Protein AF-A0A5E4ERD7-F1 (afdb_monomer)

Radius of gyration: 33.95 Å; Cα contacts (8 Å, |Δi|>4): 1386; chains: 1; bounding box: 90×63×116 Å

Structure (mmCIF, N/CA/C/O backbone):
data_AF-A0A5E4ERD7-F1
#
_entry.id   AF-A0A5E4ERD7-F1
#
loop_
_atom_site.group_PDB
_atom_site.id
_atom_site.type_symbol
_atom_site.label_atom_id
_atom_site.label_alt_id
_atom_site.label_comp_id
_atom_site.label_asym_id
_atom_site.label_entity_id
_atom_site.label_seq_id
_atom_site.pdbx_PDB_ins_code
_atom_site.Cartn_x
_atom_site.Cartn_y
_atom_site.Cartn_z
_atom_site.occupancy
_atom_site.B_iso_or_equiv
_atom_site.auth_seq_id
_atom_site.auth_comp_id
_atom_site.auth_asym_id
_atom_site.auth_atom_id
_atom_site.pdbx_PDB_model_num
ATOM 1 N N . MET A 1 1 ? -26.410 -33.816 25.369 1.00 31.41 1 MET A N 1
ATOM 2 C CA . MET A 1 1 ? -27.649 -33.338 26.009 1.00 31.41 1 MET A CA 1
ATOM 3 C C . MET A 1 1 ? -28.794 -33.924 25.207 1.00 31.41 1 MET A C 1
ATOM 5 O O . MET A 1 1 ? -28.700 -33.835 23.985 1.00 31.41 1 MET A O 1
ATOM 9 N N . PRO A 1 2 ? -29.772 -34.591 25.836 1.00 32.75 2 PRO A N 1
ATOM 10 C CA . PRO A 1 2 ? -30.920 -35.130 25.119 1.00 32.75 2 PRO A CA 1
ATOM 11 C C . PRO A 1 2 ? -31.722 -33.960 24.546 1.00 32.75 2 PRO A C 1
ATOM 13 O O . PRO A 1 2 ? -31.883 -32.938 25.212 1.00 32.75 2 PRO A O 1
ATOM 16 N N . GLU A 1 3 ? -32.162 -34.091 23.299 1.00 37.00 3 GLU A N 1
ATOM 17 C CA . GLU A 1 3 ? -33.044 -33.125 22.651 1.00 37.00 3 GLU A CA 1
ATOM 18 C C . GLU A 1 3 ? -34.378 -33.111 23.397 1.00 37.00 3 GLU A C 1
ATOM 20 O O . GLU A 1 3 ? -35.142 -34.073 23.348 1.00 37.00 3 GLU A O 1
ATOM 25 N N . ILE A 1 4 ? -34.635 -32.029 24.129 1.00 41.31 4 ILE A N 1
ATOM 26 C CA . ILE A 1 4 ? -35.955 -31.742 24.678 1.00 41.31 4 ILE A CA 1
ATOM 27 C C . ILE A 1 4 ? -36.890 -31.620 23.471 1.00 41.31 4 ILE A C 1
ATOM 29 O O . ILE A 1 4 ? -36.712 -30.730 22.638 1.00 41.31 4 ILE A O 1
ATOM 33 N N . GLN A 1 5 ? -37.840 -32.552 23.354 1.00 41.81 5 GLN A N 1
ATOM 34 C CA . GLN A 1 5 ? -38.945 -32.501 22.398 1.00 41.81 5 GLN A CA 1
ATOM 35 C C . GLN A 1 5 ? -39.839 -31.297 22.730 1.00 41.81 5 GLN A C 1
ATOM 37 O O . GLN A 1 5 ? -40.877 -31.434 23.369 1.00 41.81 5 GLN A O 1
ATOM 42 N N . LEU A 1 6 ? -39.419 -30.101 22.322 1.00 46.12 6 LEU A N 1
ATOM 43 C CA . LEU A 1 6 ? -40.305 -28.948 22.205 1.00 46.12 6 LEU A CA 1
ATOM 44 C C . LEU A 1 6 ? -41.201 -29.170 20.977 1.00 46.12 6 LEU A C 1
ATOM 46 O O . LEU A 1 6 ? -40.735 -29.655 19.946 1.00 46.12 6 LEU A O 1
ATOM 50 N N . GLY A 1 7 ? -42.503 -28.928 21.145 1.00 53.41 7 GLY A N 1
ATOM 51 C CA . GLY A 1 7 ? -43.589 -29.438 20.301 1.00 53.41 7 GLY A CA 1
ATOM 52 C C . GLY A 1 7 ? -43.337 -29.393 18.788 1.00 53.41 7 GLY A C 1
ATOM 53 O O . GLY A 1 7 ? -42.928 -28.381 18.230 1.00 53.41 7 GLY A O 1
ATOM 54 N N . SER A 1 8 ? -43.628 -30.497 18.091 1.00 57.28 8 SER A N 1
ATOM 55 C CA . SER A 1 8 ? -43.486 -30.577 16.633 1.00 57.28 8 SER A CA 1
ATOM 56 C C . SER A 1 8 ? -44.521 -29.686 15.929 1.00 57.28 8 SER A C 1
ATOM 58 O O . SER A 1 8 ? -45.685 -30.074 15.755 1.00 57.28 8 SER A O 1
ATOM 60 N N . HIS A 1 9 ? -44.116 -28.491 15.504 1.00 70.00 9 HIS A N 1
ATOM 61 C CA . HIS A 1 9 ? -44.933 -27.604 14.677 1.00 70.00 9 HIS A CA 1
ATOM 62 C C . HIS A 1 9 ? -44.920 -28.103 13.225 1.00 70.00 9 HIS A C 1
ATOM 64 O O . HIS A 1 9 ? -44.022 -27.780 12.456 1.00 70.00 9 HIS A O 1
ATOM 70 N N . THR A 1 10 ? -45.920 -28.912 12.854 1.00 79.06 10 THR A N 1
ATOM 71 C CA . THR A 1 10 ? -46.059 -29.515 11.513 1.00 79.06 10 THR A CA 1
ATOM 72 C C . THR A 1 10 ? -46.815 -28.620 10.530 1.00 79.06 10 THR A C 1
ATOM 74 O O . THR A 1 10 ? -47.557 -27.718 10.933 1.00 79.06 10 THR A O 1
ATOM 77 N N . VAL A 1 11 ? -46.670 -28.879 9.216 1.00 74.25 11 VAL A N 1
ATOM 78 C CA . VAL A 1 11 ? -47.326 -28.075 8.155 1.00 74.25 11 VAL A CA 1
ATOM 79 C C . VAL A 1 11 ? -48.839 -28.007 8.377 1.00 74.25 11 VAL A C 1
ATOM 81 O O . VAL A 1 11 ? -49.447 -26.957 8.179 1.00 74.25 11 VAL A O 1
ATOM 84 N N . ARG A 1 12 ? -49.436 -29.097 8.876 1.00 72.44 12 ARG A N 1
ATOM 85 C CA . ARG A 1 12 ? -50.872 -29.198 9.157 1.00 72.44 12 ARG A CA 1
ATOM 86 C C . ARG A 1 12 ? -51.331 -28.301 10.310 1.00 72.44 12 ARG A C 1
ATOM 88 O O . ARG A 1 12 ? -52.484 -27.888 10.302 1.00 72.44 12 ARG A O 1
ATOM 95 N N . SER A 1 13 ? -50.470 -28.007 11.288 1.00 75.62 13 SER A N 1
ATOM 96 C CA . SER A 1 13 ? -50.850 -27.197 12.452 1.00 75.62 13 SER A CA 1
ATOM 97 C C . SER A 1 13 ? -50.519 -25.712 12.286 1.00 75.62 13 SER A C 1
ATOM 99 O O . SER A 1 13 ? -51.356 -24.875 12.606 1.00 75.62 13 SER A O 1
ATOM 101 N N . HIS A 1 14 ? -49.333 -25.369 11.769 1.00 77.25 14 HIS A N 1
ATOM 102 C CA . HIS A 1 14 ? -48.846 -23.977 11.741 1.00 77.25 14 HIS A CA 1
ATOM 103 C C . HIS A 1 14 ? -48.552 -23.436 10.330 1.00 77.25 14 HIS A C 1
ATOM 105 O O . HIS A 1 14 ? -48.317 -22.237 10.183 1.00 77.25 14 HIS A O 1
ATOM 111 N N . GLY A 1 15 ? -48.625 -24.262 9.277 1.00 77.75 15 GLY A N 1
ATOM 112 C CA . GLY A 1 15 ? -48.233 -23.874 7.913 1.00 77.75 15 GLY A CA 1
ATOM 113 C C . GLY A 1 15 ? -49.004 -22.678 7.348 1.00 77.75 15 GLY A C 1
ATOM 114 O O . GLY A 1 15 ? -48.394 -21.733 6.854 1.00 77.75 15 GLY A O 1
ATOM 115 N N . VAL A 1 16 ? -50.335 -22.663 7.486 1.00 78.25 16 VAL A N 1
ATOM 116 C CA . VAL A 1 16 ? -51.180 -21.550 7.000 1.00 78.25 16 VAL A CA 1
ATOM 117 C C . VAL A 1 16 ? -50.887 -20.249 7.754 1.00 78.25 16 VAL A C 1
ATOM 119 O O . VAL A 1 16 ? -50.899 -19.171 7.160 1.00 78.25 16 VAL A O 1
ATOM 122 N N . LYS A 1 17 ? -50.585 -20.339 9.057 1.00 81.12 17 LYS A N 1
ATOM 123 C CA . LYS A 1 17 ? -50.250 -19.177 9.889 1.00 81.12 17 LYS A CA 1
ATOM 124 C C . LYS A 1 17 ? -48.932 -18.548 9.436 1.00 81.12 17 LYS A C 1
ATOM 126 O O . LYS A 1 17 ? -48.891 -17.341 9.220 1.00 81.12 17 LYS A O 1
ATOM 131 N N . VAL A 1 18 ? -47.893 -19.362 9.241 1.00 82.81 18 VAL A N 1
ATOM 132 C CA . VAL A 1 18 ? -46.572 -18.896 8.786 1.00 82.81 18 VAL A CA 1
ATOM 133 C C . VAL A 1 18 ? -46.657 -18.296 7.379 1.00 82.81 18 VAL A C 1
ATOM 135 O O . VAL A 1 18 ? -46.171 -17.190 7.160 1.00 82.81 18 VAL A O 1
ATOM 138 N N . LEU A 1 19 ? -47.361 -18.954 6.451 1.00 82.56 19 LEU A N 1
ATOM 139 C CA . LEU A 1 19 ? -47.543 -18.448 5.086 1.00 82.56 19 LEU A CA 1
ATOM 140 C C . LEU A 1 19 ? -48.256 -17.086 5.053 1.00 82.56 19 LEU A C 1
ATOM 142 O O . LEU A 1 19 ? -47.873 -16.211 4.284 1.00 82.56 19 LEU A O 1
ATOM 146 N N . ARG A 1 20 ? -49.279 -16.890 5.898 1.00 83.69 20 ARG A N 1
ATOM 147 C CA . ARG A 1 20 ? -50.021 -15.622 5.967 1.00 83.69 20 ARG A CA 1
ATOM 148 C C . ARG A 1 20 ? -49.169 -14.481 6.532 1.00 83.69 20 ARG A C 1
ATOM 150 O O . ARG A 1 20 ? -49.290 -13.363 6.043 1.00 83.69 20 ARG A O 1
ATOM 157 N N . ILE A 1 21 ? -48.317 -14.750 7.525 1.00 85.38 21 ILE A N 1
ATOM 158 C CA . ILE A 1 21 ? -47.410 -13.742 8.106 1.00 85.38 21 ILE A CA 1
ATOM 159 C C . ILE A 1 21 ? -46.406 -13.252 7.051 1.00 85.38 21 ILE A C 1
ATOM 161 O O . ILE A 1 21 ? -46.210 -12.049 6.904 1.00 85.38 21 ILE A O 1
ATOM 165 N N . HIS A 1 22 ? -45.853 -14.169 6.255 1.00 88.19 22 HIS A N 1
ATOM 166 C CA . HIS A 1 22 ? -44.841 -13.874 5.234 1.00 88.19 22 HIS A CA 1
ATOM 167 C C . HIS A 1 22 ? -45.417 -13.655 3.825 1.00 88.19 22 HIS A C 1
ATOM 169 O O . HIS A 1 22 ? -44.701 -13.759 2.833 1.00 88.19 22 HIS A O 1
ATOM 175 N N . MET A 1 23 ? -46.710 -13.340 3.693 1.00 88.44 23 MET A N 1
ATOM 176 C CA . MET A 1 23 ? -47.366 -13.184 2.383 1.00 88.44 23 MET A CA 1
ATOM 177 C C . MET A 1 23 ? -46.674 -12.139 1.487 1.00 88.44 23 MET A C 1
ATOM 179 O O . MET A 1 23 ? -46.585 -12.328 0.275 1.00 88.44 23 MET A O 1
ATOM 183 N N . HIS A 1 24 ? -46.148 -11.064 2.081 1.00 89.50 24 HIS A N 1
ATOM 184 C CA . HIS A 1 24 ? -45.408 -10.023 1.363 1.00 89.50 24 HIS A CA 1
ATOM 185 C C . HIS A 1 24 ? -44.094 -10.548 0.776 1.00 89.50 24 HIS A C 1
ATOM 187 O O . HIS A 1 24 ? -43.766 -10.222 -0.360 1.00 89.50 24 HIS A O 1
ATOM 193 N N . ASP A 1 25 ? -43.388 -11.414 1.502 1.00 90.75 25 ASP A N 1
ATOM 194 C CA . ASP A 1 25 ? -42.126 -11.996 1.046 1.00 90.75 25 ASP A CA 1
ATOM 195 C C . ASP A 1 25 ? -42.349 -12.880 -0.192 1.00 90.75 25 ASP A C 1
ATOM 197 O O . ASP A 1 25 ? -41.618 -12.790 -1.179 1.00 90.75 25 ASP A O 1
ATOM 201 N N . TRP A 1 26 ? -43.429 -13.667 -0.199 1.00 92.06 26 TRP A N 1
ATOM 202 C CA . TRP A 1 26 ? -43.830 -14.461 -1.365 1.00 92.06 26 TRP A CA 1
ATOM 203 C C . TRP A 1 26 ? -44.261 -13.600 -2.556 1.00 92.06 26 TRP A C 1
ATOM 205 O O . TRP A 1 26 ? -43.950 -13.938 -3.698 1.00 92.06 26 TRP A O 1
ATOM 215 N N . LEU A 1 27 ? -44.939 -12.475 -2.314 1.00 92.88 27 LEU A N 1
ATOM 216 C CA . LEU A 1 27 ? -45.298 -11.533 -3.376 1.00 92.88 27 LEU A CA 1
ATOM 217 C C . LEU A 1 27 ? -44.046 -10.900 -3.996 1.00 92.88 27 LEU A C 1
ATOM 219 O O . LEU A 1 27 ? -43.953 -10.811 -5.219 1.00 92.88 27 LEU A O 1
ATOM 223 N N . ILE A 1 28 ? -43.058 -10.525 -3.179 1.00 93.50 28 ILE A N 1
ATOM 224 C CA . ILE A 1 28 ? -41.782 -9.989 -3.667 1.00 93.50 28 ILE A CA 1
ATOM 225 C C . ILE A 1 28 ? -41.045 -11.031 -4.516 1.00 93.50 28 ILE A C 1
ATOM 227 O O . ILE A 1 28 ? -40.508 -10.672 -5.560 1.00 93.50 28 ILE A O 1
ATOM 231 N N . LEU A 1 29 ? -41.057 -12.315 -4.142 1.00 94.12 29 LEU A N 1
ATOM 232 C CA . LEU A 1 29 ? -40.474 -13.373 -4.977 1.00 94.12 29 LEU A CA 1
ATOM 233 C C . LEU A 1 29 ? -41.130 -13.461 -6.360 1.00 94.12 29 LEU A C 1
ATOM 235 O O . LEU A 1 29 ? -40.423 -13.594 -7.358 1.00 94.12 29 LEU A O 1
ATOM 239 N N . LEU A 1 30 ? -42.460 -13.340 -6.440 1.00 93.69 30 LEU A N 1
ATOM 240 C CA . LEU A 1 30 ? -43.167 -13.303 -7.725 1.00 93.69 30 LEU A CA 1
ATOM 241 C C . LEU A 1 30 ? -42.774 -12.075 -8.554 1.00 93.69 30 LEU A C 1
ATOM 243 O O . LEU A 1 30 ? -42.593 -12.186 -9.765 1.00 93.69 30 LEU A O 1
ATOM 247 N N . VAL A 1 31 ? -42.599 -10.920 -7.907 1.00 95.12 31 VAL A N 1
ATOM 248 C CA . VAL A 1 31 ? -42.122 -9.698 -8.567 1.00 95.12 31 VAL A CA 1
ATOM 249 C C . VAL A 1 31 ? -40.696 -9.878 -9.087 1.00 95.12 31 VAL A C 1
ATOM 251 O O . VAL A 1 31 ? -40.432 -9.541 -10.236 1.00 95.12 31 VAL A O 1
ATOM 254 N N . LEU A 1 32 ? -39.787 -10.447 -8.292 1.00 95.88 32 LEU A N 1
ATOM 255 C CA . LEU A 1 32 ? -38.412 -10.711 -8.720 1.00 95.88 32 LEU A CA 1
ATOM 256 C C . LEU A 1 32 ? -38.365 -11.680 -9.908 1.00 95.88 32 LEU A C 1
ATOM 258 O O . LEU A 1 32 ? -37.646 -11.419 -10.866 1.00 95.88 32 LEU A O 1
ATOM 262 N N . ALA A 1 33 ? -39.173 -12.742 -9.889 1.00 93.94 33 ALA A N 1
ATOM 263 C CA . ALA A 1 33 ? -39.289 -13.669 -11.012 1.00 93.94 33 ALA A CA 1
ATOM 264 C C . ALA A 1 33 ? -39.834 -12.986 -12.282 1.00 93.94 33 ALA A C 1
ATOM 266 O O . ALA A 1 33 ? -39.355 -13.248 -13.384 1.00 93.94 33 ALA A O 1
ATOM 267 N N . ALA A 1 34 ? -40.809 -12.081 -12.141 1.00 94.19 34 ALA A N 1
ATOM 268 C CA . ALA A 1 34 ? -41.338 -11.308 -13.263 1.00 94.19 34 ALA A CA 1
ATOM 269 C C . ALA A 1 34 ? -40.304 -10.319 -13.831 1.00 94.19 34 ALA A C 1
ATOM 271 O O . ALA A 1 34 ? -40.208 -10.168 -15.049 1.00 94.19 34 ALA A O 1
ATOM 272 N N . ILE A 1 35 ? -39.512 -9.673 -12.966 1.00 95.62 35 ILE A N 1
ATOM 273 C CA . ILE A 1 35 ? -38.410 -8.792 -13.376 1.00 95.62 35 ILE A CA 1
ATOM 274 C C . ILE A 1 35 ? -37.356 -9.590 -14.143 1.00 95.62 35 ILE A C 1
ATOM 276 O O . ILE A 1 35 ? -36.955 -9.166 -15.221 1.00 95.62 35 ILE A O 1
ATOM 280 N N . ASP A 1 36 ? -36.946 -10.746 -13.626 1.00 94.12 36 ASP A N 1
ATOM 281 C CA . ASP A 1 36 ? -35.951 -11.616 -14.260 1.00 94.12 36 ASP A CA 1
ATOM 282 C C . ASP A 1 36 ? -36.392 -12.080 -15.658 1.00 94.12 36 ASP A C 1
ATOM 284 O O . ASP A 1 36 ? -35.644 -11.985 -16.636 1.00 94.12 36 ASP A O 1
ATOM 288 N N . LEU A 1 37 ? -37.662 -12.479 -15.793 1.00 92.62 37 LEU A N 1
ATOM 289 C CA . LEU A 1 37 ? -38.249 -12.803 -17.093 1.00 92.62 37 LEU A CA 1
ATOM 290 C C . LEU A 1 37 ? -38.241 -11.591 -18.038 1.00 92.62 37 LEU A C 1
ATOM 292 O O . LEU A 1 37 ? -37.941 -11.736 -19.223 1.00 92.62 37 LEU A O 1
ATOM 296 N N . GLY A 1 38 ? -38.543 -10.399 -17.517 1.00 92.62 38 GLY A N 1
ATOM 297 C CA . GLY A 1 38 ? -38.496 -9.146 -18.268 1.00 92.62 38 GLY A CA 1
ATOM 298 C C . GLY A 1 38 ? -37.091 -8.800 -18.767 1.00 92.62 38 GLY A C 1
ATOM 299 O O . GLY A 1 38 ? -36.936 -8.461 -19.938 1.00 92.62 38 GLY A O 1
ATOM 300 N N . LEU A 1 39 ? -36.067 -8.945 -17.921 1.00 92.50 39 LEU A N 1
ATOM 301 C CA . LEU A 1 39 ? -34.661 -8.714 -18.279 1.00 92.50 39 LEU A CA 1
ATOM 302 C C . LEU A 1 39 ? -34.218 -9.630 -19.428 1.00 92.50 39 LEU A C 1
ATOM 304 O O . LEU A 1 39 ? -33.610 -9.182 -20.395 1.00 92.50 39 LEU A O 1
ATOM 308 N N . ASN A 1 40 ? -34.641 -10.894 -19.426 1.00 87.56 40 ASN A N 1
ATOM 309 C CA . ASN A 1 40 ? -34.316 -11.825 -20.510 1.00 87.56 40 ASN A CA 1
ATOM 310 C C . ASN A 1 40 ? -34.873 -11.402 -21.891 1.00 87.56 40 ASN A C 1
ATOM 312 O O . ASN A 1 40 ? -34.316 -11.771 -22.936 1.00 87.56 40 ASN A O 1
ATOM 316 N N . LEU A 1 41 ? -35.916 -10.564 -21.926 1.00 89.56 41 LEU A N 1
ATOM 317 C CA . LEU A 1 41 ? -36.458 -9.991 -23.161 1.00 89.56 41 LEU A CA 1
ATOM 318 C C . LEU A 1 41 ? -35.651 -8.786 -23.666 1.00 89.56 41 LEU A C 1
ATOM 320 O O . LEU A 1 41 ? -35.612 -8.564 -24.877 1.00 89.56 41 LEU A O 1
ATOM 324 N N . ILE A 1 42 ? -34.952 -8.061 -22.789 1.00 90.69 42 ILE A N 1
ATOM 325 C CA . ILE A 1 42 ? -34.183 -6.859 -23.138 1.00 90.69 42 ILE A CA 1
ATOM 326 C C . ILE A 1 42 ? -32.995 -7.224 -24.045 1.00 90.69 42 ILE A C 1
ATOM 328 O O . ILE A 1 42 ? -32.370 -8.284 -23.903 1.00 90.69 42 ILE A O 1
ATOM 332 N N . GLU A 1 43 ? -32.732 -6.373 -25.041 1.00 90.69 43 GLU A N 1
ATOM 333 C CA . GLU A 1 43 ? -31.529 -6.460 -25.873 1.00 90.69 43 GLU A CA 1
ATOM 334 C C . GLU A 1 43 ? -30.326 -5.913 -25.092 1.00 90.69 43 GLU A C 1
ATOM 336 O O . GLU A 1 43 ? -30.409 -4.797 -24.570 1.00 90.69 43 GLU A O 1
ATOM 341 N N . PRO A 1 44 ? -29.222 -6.674 -24.983 1.00 91.88 44 PRO A N 1
ATOM 342 C CA . PRO A 1 44 ? -28.049 -6.223 -24.257 1.00 91.88 44 PRO A CA 1
ATOM 343 C C . PRO A 1 44 ? -27.397 -5.035 -24.971 1.00 91.88 44 PRO A C 1
ATOM 345 O O . PRO A 1 44 ? -27.531 -4.848 -26.179 1.00 91.88 44 PRO A O 1
ATOM 348 N N . PHE A 1 45 ? -26.634 -4.240 -24.228 1.00 92.38 45 PHE A N 1
ATOM 349 C CA . PHE A 1 45 ? -25.814 -3.181 -24.795 1.00 92.38 45 PHE A CA 1
ATOM 350 C C . PHE A 1 45 ? -24.828 -3.757 -25.826 1.00 92.38 45 PHE A C 1
ATOM 352 O O . PHE A 1 45 ? -24.085 -4.692 -25.545 1.00 92.38 45 PHE A O 1
ATOM 359 N N . HIS A 1 46 ? -24.787 -3.216 -27.041 1.00 89.69 46 HIS A N 1
ATOM 360 C CA . HIS A 1 46 ? -23.828 -3.671 -28.050 1.00 89.69 46 HIS A CA 1
ATOM 361 C C . HIS A 1 46 ? -22.526 -2.887 -27.906 1.00 89.69 46 HIS A C 1
ATOM 363 O O . HIS A 1 46 ? -22.350 -1.813 -28.485 1.00 89.69 46 HIS A O 1
ATOM 369 N N . ARG A 1 47 ? -21.606 -3.426 -27.102 1.00 88.25 47 ARG A N 1
ATOM 370 C CA . ARG A 1 47 ? -20.256 -2.877 -26.969 1.00 88.25 47 ARG A CA 1
ATOM 371 C C . ARG A 1 47 ? -19.528 -2.935 -28.317 1.00 88.25 47 ARG A C 1
ATOM 373 O O . ARG A 1 47 ? -19.618 -3.938 -29.017 1.00 88.25 47 ARG A O 1
ATOM 380 N N . PHE A 1 48 ? -18.779 -1.880 -28.638 1.00 89.56 48 PHE A N 1
ATOM 381 C CA . PHE A 1 48 ? -17.908 -1.831 -29.815 1.00 89.56 48 PHE A CA 1
ATOM 382 C C . PHE A 1 48 ? -16.927 -3.014 -29.834 1.00 89.56 48 PHE A C 1
ATOM 384 O O . PHE A 1 48 ? -16.266 -3.279 -28.824 1.00 89.56 48 PHE A O 1
ATOM 391 N N . VAL A 1 49 ? -16.828 -3.691 -30.981 1.00 89.62 49 VAL A N 1
ATOM 392 C CA . VAL A 1 49 ? -15.891 -4.799 -31.213 1.00 89.62 49 VAL A CA 1
ATOM 393 C C . VAL A 1 49 ? -15.099 -4.505 -32.481 1.00 89.62 49 VAL A C 1
ATOM 395 O O . VAL A 1 49 ? -15.649 -4.559 -33.583 1.00 89.62 49 VAL A O 1
ATOM 398 N N . GLY A 1 50 ? -13.819 -4.180 -32.303 1.00 86.50 50 GLY A N 1
ATOM 399 C CA . GLY A 1 50 ? -12.882 -3.937 -33.396 1.00 86.50 50 GLY A CA 1
ATOM 400 C C . GLY A 1 50 ? -12.352 -5.227 -34.024 1.00 86.50 50 GLY A C 1
ATOM 401 O O . GLY A 1 50 ? -12.401 -6.303 -33.423 1.00 86.50 50 GLY A O 1
ATOM 402 N N . GLU A 1 51 ? -11.820 -5.113 -35.239 1.00 84.00 51 GLU A N 1
ATOM 403 C CA . GLU A 1 51 ? -11.155 -6.209 -35.958 1.00 84.00 51 GLU A CA 1
ATOM 404 C C . GLU A 1 51 ? -9.932 -6.758 -35.201 1.00 84.00 51 GLU A C 1
ATOM 406 O O . GLU A 1 51 ? -9.729 -7.969 -35.126 1.00 84.00 51 GLU A O 1
ATOM 411 N N . ASP A 1 52 ? -9.159 -5.874 -34.574 1.00 82.94 52 ASP A N 1
ATOM 412 C CA . ASP A 1 52 ? -7.986 -6.183 -33.755 1.00 82.94 52 ASP A CA 1
ATOM 413 C C . ASP A 1 52 ? -8.334 -6.955 -32.474 1.00 82.94 52 ASP A C 1
ATOM 415 O O . ASP A 1 52 ? -7.562 -7.805 -32.034 1.00 82.94 52 ASP A O 1
ATOM 419 N N . MET A 1 53 ? -9.529 -6.724 -31.921 1.00 84.50 53 MET A N 1
ATOM 420 C CA . MET A 1 53 ? -10.048 -7.438 -30.748 1.00 84.50 53 MET A CA 1
ATOM 421 C C . MET A 1 53 ? -10.543 -8.855 -31.073 1.00 84.50 53 MET A C 1
ATOM 423 O O . MET A 1 53 ? -10.829 -9.638 -30.167 1.00 84.50 53 MET A O 1
ATOM 427 N N . MET A 1 54 ? -10.689 -9.193 -32.356 1.00 83.81 54 MET A N 1
ATOM 428 C CA . MET A 1 54 ? -11.313 -10.444 -32.786 1.00 83.81 54 MET A CA 1
ATOM 429 C C . MET A 1 54 ? -10.410 -11.669 -32.584 1.00 83.81 54 MET A C 1
ATOM 431 O O . MET A 1 54 ? -10.895 -12.799 -32.574 1.00 83.81 54 MET A O 1
ATOM 435 N N . THR A 1 55 ? -9.106 -11.458 -32.398 1.00 82.88 55 THR A N 1
ATOM 436 C CA . THR A 1 55 ? -8.121 -12.507 -32.088 1.00 82.88 55 THR A CA 1
ATOM 437 C C . THR A 1 55 ? -8.475 -13.258 -30.802 1.00 82.88 55 THR A C 1
ATOM 439 O O . THR A 1 55 ? -8.472 -14.489 -30.800 1.00 82.88 55 THR A O 1
ATOM 442 N N . ASP A 1 56 ? -8.893 -12.536 -29.761 1.00 82.81 56 ASP A N 1
ATOM 443 C CA . ASP A 1 56 ? -9.289 -13.096 -28.461 1.00 82.81 56 ASP A CA 1
ATOM 444 C C . ASP A 1 56 ? -10.739 -13.619 -28.429 1.00 82.81 56 ASP A C 1
ATOM 446 O O . ASP A 1 56 ? -11.150 -14.265 -27.464 1.00 82.81 56 ASP A O 1
ATOM 450 N N . LEU A 1 57 ? -11.520 -13.368 -29.487 1.00 91.19 57 LEU A N 1
ATOM 451 C CA . LEU A 1 57 ? -12.942 -13.726 -29.603 1.00 91.19 57 LEU A CA 1
ATOM 452 C C . LEU A 1 57 ? -13.205 -14.854 -30.617 1.00 91.19 57 LEU A C 1
ATOM 454 O O . LEU A 1 57 ? -14.348 -15.074 -31.030 1.00 91.19 57 LEU A O 1
ATOM 458 N N . LYS A 1 58 ? -12.149 -15.559 -31.044 1.00 91.44 58 LYS A N 1
ATOM 459 C CA . LYS A 1 58 ? -12.191 -16.598 -32.088 1.00 91.44 58 LYS A CA 1
ATOM 460 C C . LYS A 1 58 ? -12.114 -18.033 -31.552 1.00 91.44 58 LYS A C 1
ATOM 462 O O . LYS A 1 58 ? -11.858 -18.965 -32.320 1.00 91.44 58 LYS A O 1
ATOM 467 N N . TYR A 1 59 ? -12.357 -18.240 -30.258 1.00 91.19 59 TYR A N 1
ATOM 468 C CA . TYR A 1 59 ? -12.402 -19.588 -29.684 1.00 91.19 59 TYR A CA 1
ATOM 469 C C . TYR A 1 59 ? -13.524 -20.425 -30.316 1.00 91.19 59 TYR A C 1
ATOM 471 O O . TYR A 1 59 ? -14.542 -19.869 -30.725 1.00 91.19 59 TYR A O 1
ATOM 479 N N . PRO A 1 60 ? -13.356 -21.755 -30.437 1.00 89.31 60 PRO A N 1
ATOM 480 C CA . PRO A 1 60 ? -14.338 -22.603 -31.103 1.00 89.31 60 PRO A CA 1
ATOM 481 C C . PRO A 1 60 ? -15.672 -22.611 -30.347 1.00 89.31 60 PRO A C 1
ATOM 483 O O . PRO A 1 60 ? -15.698 -22.802 -29.131 1.00 89.31 60 PRO A O 1
ATOM 486 N N . LEU A 1 61 ? -16.775 -22.471 -31.085 1.00 88.19 61 LEU A N 1
ATOM 487 C CA . LEU A 1 61 ? -18.130 -22.608 -30.552 1.00 88.19 61 LEU A CA 1
ATOM 488 C C . LEU A 1 61 ? -18.397 -24.082 -30.200 1.00 88.19 61 LEU A C 1
ATOM 490 O O . LEU A 1 61 ? -18.567 -24.912 -31.093 1.00 88.19 61 LEU A O 1
ATOM 494 N N . LYS A 1 62 ? -18.402 -24.408 -28.902 1.00 88.00 62 LYS A N 1
ATOM 495 C CA . LYS A 1 62 ? -18.685 -25.750 -28.365 1.00 88.00 62 LYS A CA 1
ATOM 496 C C . LYS A 1 62 ? -20.067 -25.820 -27.712 1.00 88.00 62 LYS A C 1
ATOM 498 O O . LYS A 1 62 ? -20.597 -24.810 -27.249 1.00 88.00 62 LYS A O 1
ATOM 503 N N . ASP A 1 63 ? -20.612 -27.029 -27.604 1.00 87.56 63 ASP A N 1
ATOM 504 C CA . ASP A 1 63 ? -21.803 -27.291 -26.794 1.00 87.56 63 ASP A CA 1
ATOM 505 C C . ASP A 1 63 ? -21.519 -27.135 -25.291 1.00 87.56 63 ASP A C 1
ATOM 507 O O . ASP A 1 63 ? -20.387 -27.262 -24.830 1.00 87.56 63 ASP A O 1
ATOM 511 N N . ASN A 1 64 ? -22.568 -26.857 -24.514 1.00 85.62 64 ASN A N 1
ATOM 512 C CA . ASN A 1 64 ? -22.464 -26.690 -23.067 1.00 85.62 64 ASN A CA 1
ATOM 513 C C . ASN A 1 64 ? -22.346 -28.044 -22.349 1.00 85.62 64 ASN A C 1
ATOM 515 O O . ASN A 1 64 ? -23.288 -28.834 -22.384 1.00 85.62 64 ASN A O 1
ATOM 519 N N . THR A 1 65 ? -21.282 -28.239 -21.568 1.00 91.06 65 THR A N 1
ATOM 520 C CA . THR A 1 65 ? -21.131 -29.378 -20.646 1.00 91.06 65 THR A CA 1
ATOM 521 C C . THR A 1 65 ? -22.268 -29.419 -19.618 1.00 91.06 65 THR A C 1
ATOM 523 O O . THR A 1 65 ? -22.895 -30.457 -19.408 1.00 91.06 65 THR A O 1
ATOM 526 N N . VAL A 1 66 ? -22.581 -28.275 -18.994 1.00 91.88 66 VAL A N 1
ATOM 527 C CA . VAL A 1 66 ? -23.782 -28.104 -18.162 1.00 91.88 66 VAL A CA 1
ATOM 528 C C . VAL A 1 66 ? -24.838 -27.337 -18.961 1.00 91.88 66 VAL A C 1
ATOM 530 O O . VAL A 1 66 ? -24.654 -26.141 -19.199 1.00 91.88 66 VAL A O 1
ATOM 533 N N . PRO A 1 67 ? -25.939 -27.974 -19.391 1.00 91.25 67 PRO A N 1
ATOM 534 C CA . PRO A 1 67 ? -26.995 -27.284 -20.122 1.00 91.25 67 PRO A CA 1
ATOM 535 C C . PRO A 1 67 ? -27.738 -26.302 -19.211 1.00 91.25 67 PRO A C 1
ATOM 537 O O . PRO A 1 67 ? -27.822 -26.506 -17.998 1.00 91.25 67 PRO A O 1
ATOM 540 N N . PHE A 1 68 ? -28.348 -25.272 -19.801 1.00 86.06 68 PHE A N 1
ATOM 541 C CA . PHE A 1 68 ? -29.085 -24.243 -19.056 1.00 86.06 68 PHE A CA 1
ATOM 542 C C . PHE A 1 68 ? -30.168 -24.833 -18.135 1.00 86.06 68 PHE A C 1
ATOM 544 O O . PHE A 1 68 ? -30.271 -24.442 -16.975 1.00 86.06 68 PHE A O 1
ATOM 551 N N . TRP A 1 69 ? -30.905 -25.855 -18.592 1.00 87.56 69 TRP A N 1
ATOM 552 C CA . TRP A 1 69 ? -31.906 -26.556 -17.772 1.00 87.56 69 TRP A CA 1
ATOM 553 C C . TRP A 1 69 ? -31.310 -27.336 -16.590 1.00 87.56 69 TRP A C 1
ATOM 555 O O . TRP A 1 69 ? -32.023 -27.664 -15.645 1.00 87.56 69 TRP A O 1
ATOM 565 N N . GLY A 1 70 ? -30.012 -27.650 -16.626 1.00 91.62 70 GLY A N 1
ATOM 566 C CA . GLY A 1 70 ? -29.317 -28.352 -15.550 1.00 91.62 70 GLY A CA 1
ATOM 567 C C . GLY A 1 70 ? -29.090 -27.462 -14.331 1.00 91.62 70 GLY A C 1
ATOM 568 O O . GLY A 1 70 ? -29.074 -27.953 -13.202 1.00 91.62 70 GLY A O 1
ATOM 569 N N . VAL A 1 71 ? -28.981 -26.147 -14.536 1.00 92.62 71 VAL A N 1
ATOM 570 C CA . VAL A 1 71 ? -28.705 -25.192 -13.458 1.00 92.62 71 VAL A CA 1
ATOM 571 C C . VAL A 1 71 ? -29.857 -25.126 -12.447 1.00 92.62 71 VAL A C 1
ATOM 573 O O . VAL A 1 71 ? -29.575 -25.318 -11.266 1.00 92.62 71 VAL A O 1
ATOM 576 N N . PRO A 1 72 ? -31.142 -24.968 -12.829 1.00 92.00 72 PRO A N 1
ATOM 577 C CA . PRO A 1 72 ? -32.248 -25.036 -11.869 1.00 92.00 72 PRO A CA 1
ATOM 578 C C . PRO A 1 72 ? -32.327 -26.365 -11.104 1.00 92.00 72 PRO A C 1
ATOM 580 O O . PRO A 1 72 ? -32.674 -26.379 -9.924 1.00 92.00 72 PRO A O 1
ATOM 583 N N . ILE A 1 73 ? -31.966 -27.488 -11.732 1.00 93.50 73 ILE A N 1
ATOM 584 C CA . ILE A 1 73 ? -31.969 -28.800 -11.066 1.00 93.50 73 ILE A CA 1
ATOM 585 C C . ILE A 1 73 ? -30.937 -28.821 -9.931 1.00 93.50 73 ILE A C 1
ATOM 587 O O . ILE A 1 73 ? -31.247 -29.218 -8.808 1.00 93.50 73 ILE A O 1
ATOM 591 N N . ILE A 1 74 ? -29.722 -28.351 -10.210 1.00 93.44 74 ILE A N 1
ATOM 592 C CA . ILE A 1 74 ? -28.612 -28.358 -9.253 1.00 93.44 74 ILE A CA 1
ATOM 593 C C . ILE A 1 74 ? -28.771 -27.257 -8.194 1.00 93.44 74 ILE A C 1
ATOM 595 O O . ILE A 1 74 ? -28.524 -27.498 -7.016 1.00 93.44 74 ILE A O 1
ATOM 599 N N . ALA A 1 75 ? -29.176 -26.052 -8.595 1.00 94.56 75 ALA A N 1
ATOM 600 C CA . ALA A 1 75 ? -29.216 -24.877 -7.729 1.00 94.56 75 ALA A CA 1
ATOM 601 C C . ALA A 1 75 ? -30.529 -24.735 -6.941 1.00 94.56 75 ALA A C 1
ATOM 603 O O . ALA A 1 75 ? -30.519 -24.136 -5.871 1.00 94.56 75 ALA A O 1
ATOM 604 N N . VAL A 1 76 ? -31.650 -25.278 -7.432 1.00 94.50 76 VAL A N 1
ATOM 605 C CA . VAL A 1 76 ? -32.966 -25.160 -6.776 1.00 94.50 76 VAL A CA 1
ATOM 606 C C . VAL A 1 76 ? -33.425 -26.516 -6.247 1.00 94.50 76 VAL A C 1
ATOM 608 O O . VAL A 1 76 ? -33.617 -26.681 -5.044 1.00 94.50 76 VAL A O 1
ATOM 611 N N . LEU A 1 77 ? -33.596 -27.506 -7.131 1.00 94.31 77 LEU A N 1
ATOM 612 C CA . LEU A 1 77 ? -34.268 -28.761 -6.772 1.00 94.31 77 LEU A CA 1
ATOM 613 C C . LEU A 1 77 ? -33.454 -29.607 -5.790 1.00 94.31 77 LEU A C 1
ATOM 615 O O . LEU A 1 77 ? -34.023 -30.155 -4.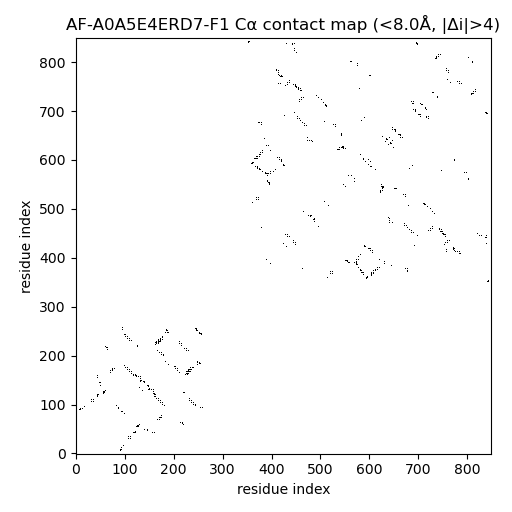847 1.00 94.31 77 LEU A O 1
ATOM 619 N N . LEU A 1 78 ? -32.134 -29.688 -5.971 1.00 93.88 78 LEU A N 1
ATOM 620 C CA . LEU A 1 78 ? -31.259 -30.420 -5.055 1.00 93.88 78 LEU A CA 1
ATOM 621 C C . LEU A 1 78 ? -31.263 -29.800 -3.643 1.00 93.88 78 LEU A C 1
ATOM 623 O O . LEU A 1 78 ? -31.545 -30.534 -2.691 1.00 93.88 78 LEU A O 1
ATOM 627 N N . PRO A 1 79 ? -31.038 -28.483 -3.455 1.00 96.38 79 PRO A N 1
ATOM 628 C CA . PRO A 1 79 ? -31.195 -27.846 -2.148 1.00 96.38 79 PRO A CA 1
ATOM 629 C C . PRO A 1 79 ? -32.587 -28.025 -1.535 1.00 96.38 79 PRO A C 1
ATOM 631 O O . PRO A 1 79 ? -32.686 -28.351 -0.353 1.00 96.38 79 PRO A O 1
ATOM 634 N N . LEU A 1 80 ? -33.660 -27.891 -2.326 1.00 95.12 80 LEU A N 1
ATOM 635 C CA . LEU A 1 80 ? -35.027 -28.134 -1.851 1.00 95.12 80 LEU A CA 1
ATOM 636 C C . LEU A 1 80 ? -35.209 -29.566 -1.341 1.00 95.12 80 LEU A C 1
ATOM 638 O O . LEU A 1 80 ? -35.794 -29.760 -0.277 1.00 95.12 80 LEU A O 1
ATOM 642 N N . ALA A 1 81 ? -34.681 -30.568 -2.048 1.00 95.12 81 ALA A N 1
ATOM 643 C CA . ALA A 1 81 ? -34.744 -31.958 -1.608 1.00 95.12 81 ALA A CA 1
ATOM 644 C C . ALA A 1 81 ? -34.033 -32.159 -0.259 1.00 95.12 81 ALA A C 1
ATOM 646 O O . ALA A 1 81 ? -34.582 -32.805 0.633 1.00 95.12 81 ALA A O 1
ATOM 647 N N . VAL A 1 82 ? -32.854 -31.555 -0.067 1.00 94.44 82 VAL A N 1
ATOM 648 C CA . VAL A 1 82 ? -32.112 -31.614 1.206 1.00 94.44 82 VAL A CA 1
ATOM 649 C C . VAL A 1 82 ? -32.899 -30.954 2.345 1.00 94.44 82 VAL A C 1
ATOM 651 O O . VAL A 1 82 ? -32.996 -31.519 3.438 1.00 94.44 82 VAL A O 1
ATOM 654 N N . ILE A 1 83 ? -33.503 -29.790 2.095 1.00 94.69 83 ILE A N 1
ATOM 655 C CA . ILE A 1 83 ? -34.343 -29.081 3.072 1.00 94.69 83 ILE A CA 1
ATOM 656 C C . ILE A 1 83 ? -35.574 -29.925 3.441 1.00 94.69 83 ILE A C 1
ATOM 658 O O . ILE A 1 83 ? -35.897 -30.064 4.621 1.00 94.69 83 ILE A O 1
ATOM 662 N N . LEU A 1 84 ? -36.231 -30.548 2.458 1.00 93.12 84 LEU A N 1
ATOM 663 C CA . LEU A 1 84 ? -37.386 -31.420 2.686 1.00 93.12 84 LEU A CA 1
ATOM 664 C C . LEU A 1 84 ? -37.015 -32.657 3.511 1.00 93.12 84 LEU A C 1
ATOM 666 O O . LEU A 1 84 ? -37.736 -32.996 4.448 1.00 93.12 84 LEU A O 1
ATOM 670 N N . VAL A 1 85 ? -35.882 -33.304 3.218 1.00 92.44 85 VAL A N 1
ATOM 671 C CA . VAL A 1 85 ? -35.372 -34.430 4.019 1.00 92.44 85 VAL A CA 1
ATOM 672 C C . VAL A 1 85 ? -35.151 -34.000 5.470 1.00 92.44 85 VAL A C 1
ATOM 674 O O . VAL A 1 85 ? -35.592 -34.693 6.387 1.00 92.44 85 VAL A O 1
ATOM 677 N N . TYR A 1 86 ? -34.542 -32.832 5.698 1.00 89.81 86 TYR A N 1
ATOM 678 C CA . TYR A 1 86 ? -34.356 -32.302 7.050 1.00 89.81 86 TYR A CA 1
ATOM 679 C C . TYR A 1 86 ? -35.694 -32.037 7.761 1.00 89.81 86 TYR A C 1
ATOM 681 O O . TYR A 1 86 ? -35.856 -32.402 8.929 1.00 89.81 86 TYR A O 1
ATOM 689 N N . TYR A 1 87 ? -36.685 -31.492 7.050 1.00 89.12 87 TYR A N 1
ATOM 690 C CA . TYR A 1 87 ? -38.037 -31.320 7.581 1.00 89.12 87 TYR A CA 1
ATOM 691 C C . TYR A 1 87 ? -38.689 -32.653 7.967 1.00 89.12 87 TYR A C 1
ATOM 693 O O . TYR A 1 87 ? -39.292 -32.735 9.033 1.00 89.12 87 TYR A O 1
ATOM 701 N N . PHE A 1 88 ? -38.556 -33.719 7.173 1.00 88.12 88 PHE A N 1
ATOM 702 C CA . PHE A 1 88 ? -39.119 -35.024 7.546 1.00 88.12 88 PHE A CA 1
ATOM 703 C C . PHE A 1 88 ? -38.479 -35.608 8.813 1.00 88.12 88 PHE A C 1
ATOM 705 O O . PHE A 1 88 ? -39.163 -36.292 9.576 1.00 88.12 88 PHE A O 1
ATOM 712 N N . ILE A 1 89 ? -37.204 -35.294 9.067 1.00 85.56 89 ILE A N 1
ATOM 713 C CA . ILE A 1 89 ? -36.484 -35.710 10.277 1.00 85.56 89 ILE A CA 1
ATOM 714 C C . ILE A 1 89 ? -36.929 -34.886 11.496 1.00 85.56 89 ILE A C 1
ATOM 716 O O . ILE A 1 89 ? -37.180 -35.453 12.557 1.00 85.56 89 ILE A O 1
ATOM 720 N N . ARG A 1 90 ? -37.031 -33.556 11.368 1.00 81.81 90 ARG A N 1
ATOM 721 C CA . ARG A 1 90 ? -37.247 -32.639 12.510 1.00 81.81 90 ARG A CA 1
ATOM 722 C C . ARG A 1 90 ? -38.690 -32.206 12.732 1.00 81.81 90 ARG A C 1
ATOM 724 O O . ARG A 1 90 ? -39.032 -31.798 13.834 1.00 81.81 90 ARG A O 1
ATOM 731 N N . LYS A 1 91 ? -39.530 -32.303 11.703 1.00 84.69 91 LYS A N 1
ATOM 732 C CA . LYS A 1 91 ? -40.929 -31.851 11.677 1.00 84.69 91 LYS A CA 1
ATOM 733 C C . LYS A 1 91 ? -41.106 -30.397 12.140 1.00 84.69 91 LYS A C 1
ATOM 735 O O . LYS A 1 91 ? -42.066 -30.096 12.846 1.00 84.69 91 LYS A O 1
ATOM 740 N N . ASP A 1 92 ? -40.196 -29.518 11.715 1.00 84.00 92 ASP A N 1
ATOM 741 C CA . ASP A 1 92 ? -40.204 -28.080 12.014 1.00 84.00 92 ASP A CA 1
ATOM 742 C C . ASP A 1 92 ? -40.568 -27.249 10.770 1.00 84.00 92 ASP A C 1
ATOM 744 O O . ASP A 1 92 ? -39.787 -27.116 9.825 1.00 84.00 92 ASP A O 1
ATOM 748 N N . VAL A 1 93 ? -41.781 -26.692 10.765 1.00 87.00 93 VAL A N 1
ATOM 749 C CA . VAL A 1 93 ? -42.285 -25.838 9.677 1.00 87.00 93 VAL A CA 1
ATOM 750 C C . VAL A 1 93 ? -41.584 -24.499 9.581 1.00 87.00 93 VAL A C 1
ATOM 752 O O . VAL A 1 93 ? -41.482 -23.967 8.477 1.00 87.00 93 VAL A O 1
ATOM 755 N N . TYR A 1 94 ? -41.147 -23.926 10.702 1.00 85.81 94 TYR A N 1
ATOM 756 C CA . TYR A 1 94 ? -40.506 -22.616 10.678 1.00 85.81 94 TYR A CA 1
ATOM 757 C C . TYR A 1 94 ? -39.187 -22.725 9.930 1.00 85.81 94 TYR A C 1
ATOM 759 O O . TYR A 1 94 ? -38.933 -21.932 9.026 1.00 85.81 94 TYR A O 1
ATOM 767 N N . ASP A 1 95 ? -38.415 -23.767 10.219 1.00 89.62 95 ASP A N 1
ATOM 768 C CA . ASP A 1 95 ? -37.198 -24.080 9.486 1.00 89.62 95 ASP A CA 1
ATOM 769 C C . ASP A 1 95 ? -37.450 -24.353 8.000 1.00 89.62 95 ASP A C 1
ATOM 771 O O . ASP A 1 95 ? -36.830 -23.719 7.149 1.00 89.62 95 ASP A O 1
ATOM 775 N N . LEU A 1 96 ? -38.421 -25.221 7.680 1.00 91.88 96 LEU A N 1
ATOM 776 C CA . LEU A 1 96 ? -38.798 -25.530 6.297 1.00 91.88 96 LEU A CA 1
ATOM 777 C C . LEU A 1 96 ? -39.150 -24.260 5.509 1.00 91.88 96 LEU A C 1
ATOM 779 O O . LEU A 1 96 ? -38.657 -24.055 4.402 1.00 91.88 96 LEU A O 1
ATOM 783 N N . HIS A 1 97 ? -40.005 -23.410 6.078 1.00 92.12 97 HIS A N 1
ATOM 784 C CA . HIS A 1 97 ? -40.474 -22.197 5.423 1.00 92.12 97 HIS A CA 1
ATOM 785 C C . HIS A 1 97 ? -39.331 -21.216 5.161 1.00 92.12 97 HIS A C 1
ATOM 787 O O . HIS A 1 97 ? -39.153 -20.776 4.030 1.00 92.12 97 HIS A O 1
ATOM 793 N N . HIS A 1 98 ? -38.540 -20.906 6.189 1.00 92.69 98 HIS A N 1
ATOM 794 C CA . HIS A 1 98 ? -37.464 -19.921 6.096 1.00 92.69 98 HIS A CA 1
ATOM 795 C C . HIS A 1 98 ? -36.299 -20.418 5.232 1.00 92.69 98 HIS A C 1
ATOM 797 O O . HIS A 1 98 ? -35.685 -19.627 4.519 1.00 92.69 98 HIS A O 1
ATOM 803 N N . ALA A 1 99 ? -36.025 -21.726 5.228 1.00 94.00 99 ALA A N 1
ATOM 804 C CA . ALA A 1 99 ? -35.032 -22.324 4.343 1.00 94.00 99 ALA A CA 1
ATOM 805 C C . ALA A 1 99 ? -35.463 -22.257 2.868 1.00 94.00 99 ALA A C 1
ATOM 807 O O . ALA A 1 99 ? -34.655 -21.882 2.020 1.00 94.00 99 ALA A O 1
ATOM 808 N N . ILE A 1 100 ? -36.731 -22.562 2.552 1.00 95.25 100 ILE A N 1
ATOM 809 C CA . ILE A 1 100 ? -37.264 -22.428 1.184 1.00 95.25 100 ILE A CA 1
ATOM 810 C C . ILE A 1 100 ? -37.259 -20.960 0.754 1.00 95.25 100 ILE A C 1
ATOM 812 O O . ILE A 1 100 ? -36.795 -20.640 -0.338 1.00 95.25 100 ILE A O 1
ATOM 816 N N . LEU A 1 101 ? -37.748 -20.067 1.615 1.00 94.06 101 LEU A N 1
ATOM 817 C CA . LEU A 1 101 ? -37.828 -18.640 1.326 1.00 94.06 101 LEU A CA 1
ATOM 818 C C . LEU A 1 101 ? -36.429 -18.055 1.077 1.00 94.06 101 LEU A C 1
ATOM 820 O O . LEU A 1 101 ? -36.204 -17.419 0.049 1.00 94.06 101 LEU A O 1
ATOM 824 N N . GLY A 1 102 ? -35.466 -18.345 1.957 1.00 95.69 102 GLY A N 1
ATOM 825 C CA . GLY A 1 102 ? -34.075 -17.912 1.814 1.00 95.69 102 GLY A CA 1
ATOM 826 C C . GLY A 1 102 ? -33.390 -18.447 0.558 1.00 95.69 102 GLY A C 1
ATOM 827 O O . GLY A 1 102 ? -32.708 -17.683 -0.125 1.00 95.69 102 GLY A O 1
ATOM 828 N N . LEU A 1 103 ? -33.620 -19.717 0.206 1.00 97.19 103 LEU A N 1
ATOM 829 C CA . LEU A 1 103 ? -33.101 -20.309 -1.027 1.00 97.19 103 LEU A CA 1
ATOM 830 C C . LEU A 1 103 ? -33.653 -19.588 -2.264 1.00 97.19 103 LEU A C 1
ATOM 832 O O . LEU A 1 103 ? -32.887 -19.202 -3.146 1.00 97.19 103 LEU A O 1
ATOM 836 N N . LEU A 1 104 ? -34.972 -19.384 -2.329 1.00 96.62 104 LEU A N 1
ATOM 837 C CA . LEU A 1 104 ? -35.609 -18.730 -3.472 1.00 96.62 104 LEU A CA 1
ATOM 838 C C . LEU A 1 104 ? -35.172 -17.268 -3.600 1.00 96.62 104 LEU A C 1
ATOM 840 O O . LEU A 1 104 ? -34.832 -16.840 -4.701 1.00 96.62 104 LEU A O 1
ATOM 844 N N . PHE A 1 105 ? -35.095 -16.518 -2.496 1.00 96.94 105 PHE A N 1
ATOM 845 C CA . PHE A 1 105 ? -34.570 -15.149 -2.524 1.00 96.94 105 PHE A CA 1
ATOM 846 C C . PHE A 1 105 ? -33.122 -15.103 -2.984 1.00 96.94 105 PHE A C 1
ATOM 848 O O . PHE A 1 105 ? -32.782 -14.257 -3.810 1.00 96.94 105 PHE A O 1
ATOM 855 N N . SER A 1 106 ? -32.287 -16.027 -2.501 1.00 97.62 106 SER A N 1
ATOM 856 C CA . SER A 1 106 ? -30.900 -16.103 -2.942 1.00 97.62 106 SER A CA 1
ATOM 857 C C . SER A 1 106 ? -30.815 -16.261 -4.456 1.00 97.62 106 SER A C 1
ATOM 859 O O . SER A 1 106 ? -30.001 -15.597 -5.084 1.00 97.62 106 SER A O 1
ATOM 861 N N . ILE A 1 107 ? -31.652 -17.112 -5.047 1.00 96.94 107 ILE A N 1
ATOM 862 C CA . ILE A 1 107 ? -31.613 -17.400 -6.481 1.00 96.94 107 ILE A CA 1
ATOM 863 C C . ILE A 1 107 ? -32.179 -16.235 -7.290 1.00 96.94 107 ILE A C 1
ATOM 865 O O . ILE A 1 107 ? -31.502 -15.751 -8.191 1.00 96.94 107 ILE A O 1
ATOM 869 N N . PHE A 1 108 ? -33.369 -15.733 -6.954 1.00 97.06 108 PHE A N 1
ATOM 870 C CA . PHE A 1 108 ? -34.021 -14.685 -7.744 1.00 97.06 108 PHE A CA 1
ATOM 871 C C . PHE A 1 108 ? -33.338 -13.318 -7.626 1.00 97.06 108 PHE A C 1
ATOM 873 O O . PHE A 1 108 ? -33.243 -12.606 -8.622 1.00 97.06 108 PHE A O 1
ATOM 880 N N . ILE A 1 109 ? -32.797 -12.950 -6.458 1.00 97.44 109 ILE A N 1
ATOM 881 C CA . ILE A 1 109 ? -31.992 -11.721 -6.339 1.00 97.44 109 ILE A CA 1
ATOM 882 C C . ILE A 1 109 ? -30.713 -11.856 -7.175 1.00 97.44 109 ILE A C 1
ATOM 884 O O . ILE A 1 109 ? -30.343 -10.925 -7.892 1.00 97.44 109 ILE A O 1
ATOM 888 N N . THR A 1 110 ? -30.040 -13.013 -7.121 1.00 97.81 110 THR A N 1
ATOM 889 C CA . THR A 1 110 ? -28.868 -13.276 -7.967 1.00 97.81 110 THR A CA 1
ATOM 890 C C . THR A 1 110 ? -29.210 -13.251 -9.452 1.00 97.81 110 THR A C 1
ATOM 892 O O . THR A 1 110 ? -28.421 -12.705 -10.223 1.00 97.81 110 THR A O 1
ATOM 895 N N . ALA A 1 111 ? -30.356 -13.799 -9.852 1.00 95.69 111 ALA A N 1
ATOM 896 C CA . ALA A 1 111 ? -30.823 -13.823 -11.232 1.00 95.69 111 ALA A CA 1
ATOM 897 C C . ALA A 1 111 ? -30.994 -12.404 -11.787 1.00 95.69 111 ALA A C 1
ATOM 899 O O . ALA A 1 111 ? -30.255 -12.013 -12.692 1.00 95.69 111 ALA A O 1
ATOM 900 N N . VAL A 1 112 ? -31.810 -11.589 -11.108 1.00 97.44 112 VAL A N 1
ATOM 901 C CA . VAL A 1 112 ? -32.067 -10.191 -11.475 1.00 97.44 112 VAL A CA 1
ATOM 902 C C . VAL A 1 112 ? -30.770 -9.391 -11.575 1.00 97.44 112 VAL A C 1
ATOM 904 O O . VAL A 1 112 ? -30.557 -8.676 -12.551 1.00 97.44 112 VAL A O 1
ATOM 907 N N . LEU A 1 113 ? -29.874 -9.515 -10.591 1.00 97.25 113 LEU A N 1
ATOM 908 C CA . LEU A 1 113 ? -28.603 -8.788 -10.615 1.00 97.25 113 LEU A CA 1
ATOM 909 C C . LEU A 1 113 ? -27.681 -9.265 -11.739 1.00 97.25 113 LEU A C 1
ATOM 911 O O . LEU A 1 113 ? -27.054 -8.444 -12.401 1.00 97.25 113 LEU A O 1
ATOM 915 N N . THR A 1 114 ? -27.589 -10.575 -11.964 1.00 96.69 114 THR A N 1
ATOM 916 C CA . THR A 1 114 ? -26.737 -11.131 -13.021 1.00 96.69 114 THR A CA 1
ATOM 917 C C . THR A 1 114 ? -27.221 -10.667 -14.389 1.00 96.69 114 THR A C 1
ATOM 919 O O . THR A 1 114 ? -26.417 -10.173 -15.178 1.00 96.69 114 THR A O 1
ATOM 922 N N . ASP A 1 115 ? -28.517 -10.796 -14.664 1.00 95.19 115 ASP A N 1
ATOM 923 C CA . ASP A 1 115 ? -29.066 -10.507 -15.984 1.00 95.19 115 ASP A CA 1
ATOM 924 C C . ASP A 1 115 ? -29.132 -8.997 -16.255 1.00 95.19 115 ASP A C 1
ATOM 926 O O . ASP A 1 115 ? -28.737 -8.567 -17.337 1.00 95.19 115 ASP A O 1
ATOM 930 N N . ALA A 1 116 ? -29.429 -8.168 -15.246 1.00 95.81 116 ALA A N 1
ATOM 931 C CA . ALA A 1 116 ? -29.328 -6.712 -15.380 1.00 95.81 116 ALA A CA 1
ATOM 932 C C . ALA A 1 116 ? -27.895 -6.248 -15.703 1.00 95.81 116 ALA A C 1
ATOM 934 O O . ALA A 1 116 ? -27.700 -5.356 -16.531 1.00 95.81 116 ALA A O 1
ATOM 935 N N . ILE A 1 117 ? -26.875 -6.853 -15.078 1.00 96.31 117 ILE A N 1
ATOM 936 C CA . ILE A 1 117 ? -25.473 -6.518 -15.369 1.00 96.31 117 ILE A CA 1
ATOM 937 C C . ILE A 1 117 ? -25.078 -7.009 -16.765 1.00 96.31 117 ILE A C 1
ATOM 939 O O . ILE A 1 117 ? -24.409 -6.269 -17.485 1.00 96.31 117 ILE A O 1
ATOM 943 N N . LYS A 1 118 ? -25.498 -8.213 -17.178 1.00 95.19 118 LYS A N 1
ATOM 944 C CA . LYS A 1 118 ? -25.240 -8.710 -18.540 1.00 95.19 118 LYS A CA 1
ATOM 945 C C . LYS A 1 118 ? -25.791 -7.769 -19.595 1.00 95.19 118 LYS A C 1
ATOM 947 O O . LYS A 1 118 ? -25.069 -7.431 -20.532 1.00 95.19 118 LYS A O 1
ATOM 952 N N . ASP A 1 119 ? -27.029 -7.324 -19.413 1.00 93.81 119 ASP A N 1
ATOM 953 C CA . ASP A 1 119 ? -27.682 -6.428 -20.359 1.00 93.81 119 ASP A CA 1
ATOM 954 C C . ASP A 1 119 ? -27.026 -5.043 -20.367 1.00 93.81 119 ASP A C 1
ATOM 956 O O . ASP A 1 119 ? -26.859 -4.453 -21.431 1.00 93.81 119 ASP A O 1
ATOM 960 N N . GLY A 1 120 ? -26.576 -4.544 -19.211 1.00 92.81 120 GLY A N 1
ATOM 961 C CA . GLY A 1 120 ? -25.874 -3.262 -19.120 1.00 92.81 120 GLY A CA 1
ATOM 962 C C . GLY A 1 120 ? -24.445 -3.278 -19.674 1.00 92.81 120 GLY A C 1
ATOM 963 O O . GLY A 1 120 ? -23.991 -2.281 -20.232 1.00 92.81 120 GLY A O 1
ATOM 964 N N . VAL A 1 121 ? -23.715 -4.388 -19.519 1.00 94.69 121 VAL A N 1
ATOM 965 C CA . VAL A 1 121 ? -22.295 -4.480 -19.900 1.00 94.69 121 VAL A CA 1
ATOM 966 C C . VAL A 1 121 ? -22.114 -4.922 -21.348 1.00 94.69 121 VAL A C 1
ATOM 968 O O . VAL A 1 121 ? -21.224 -4.405 -22.029 1.00 94.69 121 VAL A O 1
ATOM 971 N N . GLY A 1 122 ? -22.900 -5.894 -21.822 1.00 92.38 122 GLY A N 1
ATOM 972 C CA . GLY A 1 122 ? -22.871 -6.264 -23.236 1.00 92.38 122 GLY A CA 1
ATOM 973 C C . GLY A 1 122 ? -21.570 -6.902 -23.730 1.00 92.38 122 GLY A C 1
ATOM 974 O O . GLY A 1 122 ? -21.206 -6.768 -24.904 1.00 92.38 122 GLY A O 1
ATOM 975 N N . ARG A 1 123 ? -20.801 -7.516 -22.819 1.00 94.50 123 ARG A N 1
ATOM 976 C CA . ARG A 1 123 ? -19.468 -8.056 -23.120 1.00 94.50 123 ARG A CA 1
ATOM 977 C C . ARG A 1 123 ? -19.577 -9.239 -24.099 1.00 94.50 123 ARG A C 1
ATOM 979 O O . ARG A 1 123 ? -20.258 -10.211 -23.762 1.00 94.50 123 ARG A O 1
ATOM 986 N N . PRO A 1 124 ? -18.841 -9.220 -25.227 1.00 94.31 124 PRO A N 1
ATOM 987 C CA . PRO A 1 124 ? -18.735 -10.365 -26.128 1.00 94.31 124 PRO A CA 1
ATOM 988 C C . PRO A 1 124 ? -18.139 -11.602 -25.444 1.00 94.31 124 PRO A C 1
ATOM 990 O O . PRO A 1 124 ? -17.228 -11.483 -24.619 1.00 94.31 124 PRO A O 1
ATOM 993 N N . ARG A 1 125 ? -18.645 -12.786 -25.792 1.00 94.44 125 ARG A N 1
ATOM 994 C CA . ARG A 1 125 ? -18.121 -14.091 -25.353 1.00 94.44 125 ARG A CA 1
ATOM 995 C C . ARG A 1 125 ? -16.822 -14.472 -26.088 1.00 94.44 125 ARG A C 1
ATOM 997 O O . ARG A 1 125 ? -16.596 -13.978 -27.190 1.00 94.44 125 ARG A O 1
ATOM 1004 N N . PRO A 1 126 ? -15.989 -15.381 -25.545 1.00 94.75 126 PRO A N 1
ATOM 1005 C CA . PRO A 1 126 ? -14.770 -15.846 -26.224 1.00 94.75 126 PRO A CA 1
ATOM 1006 C C . PRO A 1 126 ? -15.014 -16.503 -27.594 1.00 94.75 126 PRO A C 1
ATOM 1008 O O . PRO A 1 126 ? -14.118 -16.535 -28.430 1.00 94.75 126 PRO A O 1
ATOM 1011 N N . ASP A 1 127 ? -16.220 -17.024 -27.826 1.00 92.69 127 ASP A N 1
ATOM 1012 C CA . ASP A 1 127 ? -16.669 -17.664 -29.069 1.00 92.69 127 ASP A CA 1
ATOM 1013 C C . ASP A 1 127 ? -17.468 -16.714 -29.992 1.00 92.69 127 ASP A C 1
ATOM 1015 O O . ASP A 1 127 ? -18.122 -17.152 -30.946 1.00 92.69 127 ASP A O 1
ATOM 1019 N N . PHE A 1 128 ? -17.440 -15.403 -29.719 1.00 94.50 128 PHE A N 1
ATOM 1020 C CA . PHE A 1 128 ? -18.280 -14.409 -30.391 1.00 94.50 128 PHE A CA 1
ATOM 1021 C C . PHE A 1 128 ? -18.078 -14.359 -31.909 1.00 94.50 128 PHE A C 1
ATOM 1023 O O . PHE A 1 128 ? -19.055 -14.183 -32.639 1.00 94.50 128 PHE A O 1
ATOM 1030 N N . PHE A 1 129 ? -16.856 -14.574 -32.408 1.00 92.81 129 PHE A N 1
ATOM 1031 C CA . PHE A 1 129 ? -16.575 -14.583 -33.845 1.00 92.81 129 PHE A CA 1
ATOM 1032 C C . PHE A 1 129 ? -17.471 -15.571 -34.599 1.00 92.81 129 PHE A C 1
ATOM 1034 O O . PHE A 1 129 ? -18.087 -15.202 -35.591 1.00 92.81 129 PHE A O 1
ATOM 1041 N N . TRP A 1 130 ? -17.600 -16.805 -34.107 1.00 91.94 130 TRP A N 1
ATOM 1042 C CA . TRP A 1 130 ? -18.389 -17.851 -34.770 1.00 91.94 130 TRP A CA 1
ATOM 1043 C C . TRP A 1 130 ? -19.896 -17.643 -34.619 1.00 91.94 130 TRP A C 1
ATOM 1045 O O . TRP A 1 130 ? -20.670 -18.054 -35.481 1.00 91.94 130 TRP A O 1
ATOM 1055 N N . ARG A 1 131 ? -20.322 -16.962 -33.550 1.00 92.88 131 ARG A N 1
ATOM 1056 C CA . ARG A 1 131 ? -21.717 -16.528 -33.371 1.00 92.88 131 ARG A CA 1
ATOM 1057 C C . ARG A 1 131 ? -22.095 -15.422 -34.357 1.00 92.88 131 ARG A C 1
ATOM 1059 O O . ARG A 1 131 ? -23.216 -15.398 -34.861 1.00 92.88 131 ARG A O 1
ATOM 1066 N N . CYS A 1 132 ? -21.157 -14.515 -34.610 1.00 92.75 132 CYS A N 1
ATOM 1067 C CA . CYS A 1 132 ? -21.320 -13.348 -35.467 1.00 92.75 132 CYS A CA 1
ATOM 1068 C C . CYS A 1 132 ? -21.150 -13.687 -36.961 1.00 92.75 132 CYS A C 1
ATOM 1070 O O . CYS A 1 132 ? -21.926 -13.188 -37.777 1.00 92.75 132 CYS A O 1
ATOM 1072 N N . PHE A 1 133 ? -20.207 -14.577 -37.298 1.00 93.19 133 PHE A N 1
ATOM 1073 C CA . PHE A 1 133 ? -19.846 -15.010 -38.655 1.00 93.19 133 PHE A CA 1
ATOM 1074 C C . PHE A 1 133 ? -19.876 -16.543 -38.791 1.00 93.19 133 PHE A C 1
ATOM 1076 O O . PHE A 1 133 ? -18.828 -17.197 -38.738 1.00 93.19 133 PHE A O 1
ATOM 1083 N N . PRO A 1 134 ? -21.056 -17.155 -38.991 1.00 89.56 134 PRO A N 1
ATOM 1084 C CA . PRO A 1 134 ? -21.164 -18.608 -39.156 1.00 89.56 134 PRO A CA 1
ATOM 1085 C C . PRO A 1 134 ? -20.408 -19.153 -40.381 1.00 89.56 134 PRO A C 1
ATOM 1087 O O . PRO A 1 134 ? -20.041 -20.323 -40.414 1.00 89.56 134 PRO A O 1
ATOM 1090 N N . ASP A 1 135 ? -20.169 -18.310 -41.386 1.00 88.00 135 ASP A N 1
ATOM 1091 C CA . ASP A 1 135 ? -19.413 -18.605 -42.608 1.00 88.00 135 ASP A CA 1
ATOM 1092 C C . ASP A 1 135 ? -17.893 -18.392 -42.457 1.00 88.00 135 ASP A C 1
ATOM 1094 O O . ASP A 1 135 ? -17.132 -18.643 -43.394 1.00 88.00 135 ASP A O 1
ATOM 1098 N N . GLY A 1 136 ? -17.442 -17.928 -41.285 1.00 86.00 136 GLY A N 1
ATOM 1099 C CA . GLY A 1 136 ? -16.037 -17.686 -40.964 1.00 86.00 136 GLY A CA 1
ATOM 1100 C C . GLY A 1 136 ? -15.428 -16.451 -41.635 1.00 86.00 136 GLY A C 1
ATOM 1101 O O . GLY A 1 136 ? -14.205 -16.285 -41.588 1.00 86.00 136 GLY A O 1
ATOM 1102 N N . LYS A 1 137 ? -16.240 -15.583 -42.254 1.00 88.06 137 LYS A N 1
ATOM 1103 C CA . LYS A 1 137 ? -15.779 -14.372 -42.949 1.00 88.06 137 LYS A CA 1
ATOM 1104 C C . LYS A 1 137 ? -16.126 -13.123 -42.141 1.00 88.06 137 LYS A C 1
ATOM 1106 O O . LYS A 1 137 ? -17.280 -12.719 -42.080 1.00 88.06 137 LYS A O 1
ATOM 1111 N N . GLY A 1 138 ? -15.112 -12.498 -41.540 1.00 85.44 138 GLY A N 1
ATOM 1112 C CA . GLY A 1 138 ? -15.287 -11.264 -40.772 1.00 85.44 138 GLY A CA 1
ATOM 1113 C C . GLY A 1 138 ? -15.660 -10.076 -41.661 1.00 85.44 138 GLY A C 1
ATOM 1114 O O . GLY A 1 138 ? -14.939 -9.765 -42.606 1.00 85.44 138 GLY A O 1
ATOM 1115 N N . MET A 1 139 ? -16.769 -9.411 -41.344 1.00 89.38 139 MET A N 1
ATOM 1116 C CA . MET A 1 139 ? -17.225 -8.174 -41.983 1.00 89.38 139 MET A CA 1
ATOM 1117 C C . MET A 1 139 ? -17.177 -7.032 -40.965 1.00 89.38 139 MET A C 1
ATOM 1119 O O . MET A 1 139 ? -17.765 -7.131 -39.886 1.00 89.38 139 MET A O 1
ATOM 1123 N N . PHE A 1 140 ? -16.504 -5.938 -41.318 1.00 90.19 140 PHE A N 1
ATOM 1124 C CA . PHE A 1 140 ? -16.323 -4.772 -40.452 1.00 90.19 140 PHE A CA 1
ATOM 1125 C C . PHE A 1 140 ? -16.706 -3.493 -41.185 1.00 90.19 140 PHE A C 1
ATOM 1127 O O . PHE A 1 140 ? -16.546 -3.385 -42.403 1.00 90.19 140 PHE A O 1
ATOM 1134 N N . ASP A 1 141 ? -17.235 -2.530 -40.441 1.00 88.06 141 ASP A N 1
ATOM 1135 C CA . ASP A 1 141 ? -17.571 -1.217 -40.969 1.00 88.06 141 ASP A CA 1
ATOM 1136 C C . ASP A 1 141 ? -16.290 -0.489 -41.433 1.00 88.06 141 ASP A C 1
ATOM 1138 O O . ASP A 1 141 ? -15.327 -0.396 -40.666 1.00 88.06 141 ASP A O 1
ATOM 1142 N N . PRO A 1 142 ? -16.244 0.048 -42.665 1.00 84.38 142 PRO A N 1
ATOM 1143 C CA . PRO A 1 142 ? -15.015 0.586 -43.251 1.00 84.38 142 PRO A CA 1
ATOM 1144 C C . PRO A 1 142 ? -14.506 1.870 -42.577 1.00 84.38 142 PRO A C 1
ATOM 1146 O O . PRO A 1 142 ? -13.353 2.242 -42.789 1.00 84.38 142 PRO A O 1
ATOM 1149 N N . ILE A 1 143 ? -15.337 2.557 -41.785 1.00 84.69 143 ILE A N 1
ATOM 1150 C CA . ILE A 1 143 ? -14.994 3.834 -41.141 1.00 84.69 143 ILE A CA 1
ATOM 1151 C C . ILE A 1 143 ? -14.728 3.619 -39.651 1.00 84.69 143 ILE A C 1
ATOM 1153 O O . ILE A 1 143 ? -13.685 4.006 -39.131 1.00 84.69 143 ILE A O 1
ATOM 1157 N N . THR A 1 144 ? -15.679 2.999 -38.957 1.00 84.94 144 THR A N 1
ATOM 1158 C CA . THR A 1 144 ? -15.629 2.787 -37.506 1.00 84.94 144 THR A CA 1
ATOM 1159 C C . THR A 1 144 ? -14.843 1.541 -37.119 1.00 84.94 144 THR A C 1
ATOM 1161 O O . THR A 1 144 ? -14.467 1.416 -35.958 1.00 84.94 144 THR A O 1
ATOM 1164 N N . LYS A 1 145 ? -14.587 0.623 -38.064 1.00 87.44 145 LYS A N 1
ATOM 1165 C CA . LYS A 1 145 ? -14.020 -0.717 -37.830 1.00 87.44 145 LYS A CA 1
ATOM 1166 C C . LYS A 1 145 ? -14.849 -1.596 -36.888 1.00 87.44 145 LYS A C 1
ATOM 1168 O O . LYS A 1 145 ? -14.347 -2.603 -36.395 1.00 87.44 145 LYS A O 1
ATOM 1173 N N . ASN A 1 146 ? -16.106 -1.231 -36.632 1.00 89.19 146 ASN A N 1
ATOM 1174 C CA . ASN A 1 146 ? -16.996 -2.021 -35.790 1.00 89.19 146 ASN A CA 1
ATOM 1175 C C . ASN A 1 146 ? -17.462 -3.286 -36.520 1.00 89.19 146 ASN A C 1
ATOM 1177 O O . ASN A 1 146 ? -17.644 -3.283 -37.738 1.00 89.19 146 ASN A O 1
ATOM 1181 N N . VAL A 1 147 ? -17.707 -4.354 -35.770 1.00 90.69 147 VAL A N 1
ATOM 1182 C CA . VAL A 1 147 ? -18.192 -5.627 -36.307 1.00 90.69 147 VAL A CA 1
ATOM 1183 C C . VAL A 1 147 ? -19.598 -5.512 -36.921 1.00 90.69 147 VAL A C 1
ATOM 1185 O O . VAL A 1 147 ? -20.498 -4.898 -36.344 1.00 90.69 147 VAL A O 1
ATOM 1188 N N . MET A 1 148 ? -19.809 -6.145 -38.079 1.00 89.56 148 MET A N 1
ATOM 1189 C CA . MET A 1 148 ? -21.116 -6.269 -38.735 1.00 89.56 148 MET A CA 1
ATOM 1190 C C . MET A 1 148 ? -21.527 -7.741 -38.838 1.00 89.56 148 MET A C 1
ATOM 1192 O O . MET A 1 148 ? -21.178 -8.422 -39.798 1.00 89.56 148 MET A O 1
ATOM 1196 N N . CYS A 1 149 ? -22.273 -8.242 -37.851 1.00 90.25 149 CYS A N 1
ATOM 1197 C CA . CYS A 1 149 ? -22.634 -9.661 -37.782 1.00 90.25 149 CYS A CA 1
ATOM 1198 C C . CYS A 1 149 ? -23.638 -10.103 -38.857 1.00 90.25 149 CYS A C 1
ATOM 1200 O O . CYS A 1 149 ? -24.636 -9.427 -39.108 1.00 90.25 149 CYS A O 1
ATOM 1202 N N . THR A 1 150 ? -23.408 -11.290 -39.422 1.00 90.31 150 THR A N 1
ATOM 1203 C CA . THR A 1 150 ? -24.254 -11.947 -40.438 1.00 90.31 150 THR A CA 1
ATOM 1204 C C . THR A 1 150 ? -25.043 -13.142 -39.885 1.00 90.31 150 THR A C 1
ATOM 1206 O O . THR A 1 150 ? -25.916 -13.676 -40.570 1.00 90.31 150 THR A O 1
ATOM 1209 N N . GLY A 1 151 ? -24.754 -13.568 -38.649 1.00 88.00 151 GLY A N 1
ATOM 1210 C CA . GLY A 1 151 ? -25.407 -14.688 -37.967 1.00 88.00 151 GLY A CA 1
ATOM 1211 C C . GLY A 1 151 ? -26.848 -14.439 -37.489 1.00 88.00 151 GLY A C 1
ATOM 1212 O O . GLY A 1 151 ? -27.452 -13.387 -37.697 1.00 88.00 151 GLY A O 1
ATOM 1213 N N . SER A 1 152 ? -27.422 -15.439 -36.811 1.00 92.19 152 SER A N 1
ATOM 1214 C CA . SER A 1 152 ? -28.782 -15.357 -36.254 1.00 92.19 152 SER A CA 1
ATOM 1215 C C . SER A 1 152 ? -28.863 -14.371 -35.084 1.00 92.19 152 SER A C 1
ATOM 1217 O O . SER A 1 152 ? -28.050 -14.428 -34.161 1.00 92.19 152 SER A O 1
ATOM 1219 N N . LYS A 1 153 ? -29.905 -13.525 -35.065 1.00 89.19 153 LYS A N 1
ATOM 1220 C CA . LYS A 1 153 ? -30.105 -12.490 -34.034 1.00 89.19 153 LYS A CA 1
ATOM 1221 C C . LYS A 1 153 ? -30.109 -13.045 -32.607 1.00 89.19 153 LYS A C 1
ATOM 1223 O O . LYS A 1 153 ? -29.517 -12.432 -31.730 1.00 89.19 153 LYS A O 1
ATOM 1228 N N . SER A 1 154 ? -30.718 -14.209 -32.365 1.00 88.81 154 SER A N 1
ATOM 1229 C CA . SER A 1 154 ? -30.759 -14.815 -31.023 1.00 88.81 154 SER A CA 1
ATOM 1230 C C . SER A 1 154 ? -29.388 -15.313 -30.555 1.00 88.81 154 SER A C 1
ATOM 1232 O O . SER A 1 154 ? -29.042 -15.177 -29.384 1.00 88.81 154 SER A O 1
ATOM 1234 N N . VAL A 1 155 ? -28.585 -15.851 -31.475 1.00 90.31 155 VAL A N 1
ATOM 1235 C CA . VAL A 1 155 ? -27.235 -16.358 -31.191 1.00 90.31 155 VAL A CA 1
ATOM 1236 C C . VAL A 1 155 ? -26.263 -15.201 -30.956 1.00 90.31 155 VAL A C 1
ATOM 1238 O O . VAL A 1 155 ? -25.422 -15.283 -30.061 1.00 90.31 155 VAL A O 1
ATOM 1241 N N . ILE A 1 156 ? -26.420 -14.110 -31.713 1.00 91.56 156 ILE A N 1
ATOM 1242 C CA . ILE A 1 156 ? -25.665 -12.864 -31.535 1.00 91.56 156 ILE A CA 1
ATOM 1243 C C . ILE A 1 156 ? -26.036 -12.196 -30.208 1.00 91.56 156 ILE A C 1
ATOM 1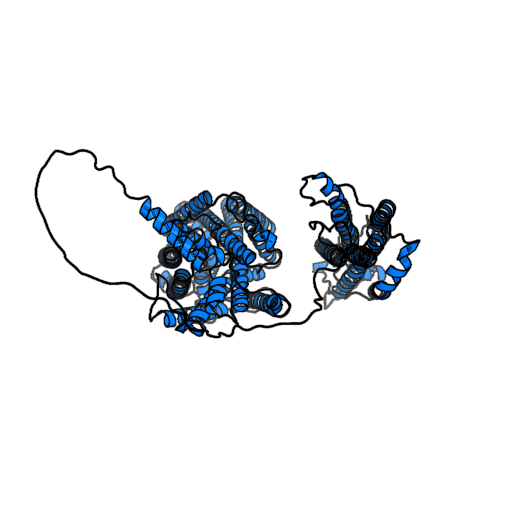245 O O . ILE A 1 156 ? -25.137 -11.837 -29.449 1.00 91.56 156 ILE A O 1
ATOM 1249 N N . LYS A 1 157 ? -27.337 -12.099 -29.889 1.00 92.00 157 LYS A N 1
ATOM 1250 C CA . LYS A 1 157 ? -27.832 -11.591 -28.600 1.00 92.00 157 LYS A CA 1
ATOM 1251 C C . LYS A 1 157 ? -27.163 -12.323 -27.441 1.00 92.00 157 LYS A C 1
ATOM 1253 O O . LYS A 1 157 ? -26.608 -11.694 -26.546 1.00 92.00 157 LYS A O 1
ATOM 1258 N N . GLU A 1 158 ? -27.144 -13.653 -27.492 1.00 90.50 158 GLU A N 1
ATOM 1259 C CA . GLU A 1 158 ? -26.476 -14.473 -26.479 1.00 90.50 158 GLU A CA 1
ATOM 1260 C C . GLU A 1 158 ? -24.951 -14.274 -26.465 1.00 90.50 158 GLU A C 1
ATOM 1262 O O . GLU A 1 158 ? -24.318 -14.318 -25.408 1.00 90.50 158 GLU A O 1
ATOM 1267 N N . GLY A 1 159 ? -24.355 -14.005 -27.629 1.00 91.19 159 GLY A N 1
ATOM 1268 C CA . GLY A 1 159 ? -22.940 -13.677 -27.787 1.00 91.19 159 GLY A CA 1
ATOM 1269 C C . GLY A 1 159 ? -22.503 -12.413 -27.044 1.00 91.19 159 GLY A C 1
ATOM 1270 O O . GLY A 1 159 ? -21.349 -12.341 -26.634 1.00 91.19 159 GLY A O 1
ATOM 1271 N N . HIS A 1 160 ? -23.410 -11.461 -26.806 1.00 92.94 160 HIS A N 1
ATOM 1272 C CA . HIS A 1 160 ? -23.149 -10.236 -26.038 1.00 92.94 160 HIS A CA 1
ATOM 1273 C C . HIS A 1 160 ? -23.408 -10.369 -24.527 1.00 92.94 160 HIS A C 1
ATOM 1275 O O . HIS A 1 160 ? -23.186 -9.421 -23.776 1.00 92.94 160 HIS A O 1
ATOM 1281 N N . LYS A 1 161 ? -23.852 -11.535 -24.046 1.00 93.06 161 LYS A N 1
ATOM 1282 C CA . LYS A 1 161 ? -24.204 -11.761 -22.633 1.00 93.06 161 LYS A CA 1
ATOM 1283 C C . LYS A 1 161 ? -23.123 -12.538 -21.869 1.00 93.06 161 LYS A C 1
ATOM 1285 O O . LYS A 1 161 ? -23.425 -13.471 -21.123 1.00 93.06 161 LYS A O 1
ATOM 1290 N N . SER A 1 162 ? -21.846 -12.171 -22.042 1.00 93.75 162 SER A N 1
ATOM 1291 C CA . SER A 1 162 ? -20.736 -12.882 -21.383 1.00 93.75 162 SER A CA 1
ATOM 1292 C C . SER A 1 162 ? -20.572 -12.525 -19.902 1.00 93.75 162 SER A C 1
ATOM 1294 O O . SER A 1 162 ? -20.387 -13.421 -19.083 1.00 93.75 162 SER A O 1
ATOM 1296 N N . PHE A 1 163 ? -20.620 -11.246 -19.519 1.00 95.62 163 PHE A N 1
ATOM 1297 C CA . PHE A 1 163 ? -20.289 -10.822 -18.150 1.00 95.62 163 PHE A CA 1
ATOM 1298 C C . PHE A 1 163 ? -21.522 -10.382 -17.351 1.00 95.62 163 PHE A C 1
ATOM 1300 O O . PHE A 1 163 ? -22.190 -9.460 -17.808 1.00 95.62 163 PHE A O 1
ATOM 1307 N N . PRO A 1 164 ? -21.755 -10.898 -16.126 1.00 96.94 164 PRO A N 1
ATOM 1308 C CA . PRO A 1 164 ? -21.121 -12.058 -15.479 1.00 96.94 164 PRO A CA 1
ATOM 1309 C C . PRO A 1 164 ? -21.762 -13.399 -15.903 1.00 96.94 164 PRO A C 1
ATOM 1311 O O . PRO A 1 164 ? -22.833 -13.436 -16.506 1.00 96.94 164 PRO A O 1
ATOM 1314 N N . SER A 1 165 ? -21.133 -14.530 -15.558 1.00 96.44 165 SER A N 1
ATOM 1315 C CA . SER A 1 165 ? -21.659 -15.870 -15.875 1.00 96.44 165 SER A CA 1
ATOM 1316 C C . SER A 1 165 ? -22.906 -16.215 -15.051 1.00 96.44 165 SER A C 1
ATOM 1318 O O . SER A 1 165 ? -22.823 -16.398 -13.835 1.00 96.44 165 SER A O 1
ATOM 1320 N N . GLY A 1 166 ? -24.048 -16.391 -15.729 1.00 94.12 166 GLY A N 1
ATOM 1321 C CA . GLY A 1 166 ? -25.316 -16.784 -15.095 1.00 94.12 166 GLY A CA 1
ATOM 1322 C C . GLY A 1 166 ? -25.325 -18.213 -14.547 1.00 94.12 166 GLY A C 1
ATOM 1323 O O . GLY A 1 166 ? -25.802 -18.446 -13.443 1.00 94.12 166 GLY A O 1
ATOM 1324 N N . HIS A 1 167 ? -24.734 -19.171 -15.271 1.00 94.44 167 HIS A N 1
ATOM 1325 C CA . HIS A 1 167 ? -24.632 -20.562 -14.801 1.00 94.44 167 HIS A CA 1
ATOM 1326 C C . HIS A 1 167 ? -23.861 -20.636 -13.482 1.00 94.44 167 HIS A C 1
ATOM 1328 O O . HIS A 1 167 ? -24.240 -21.360 -12.560 1.00 94.44 167 HIS A O 1
ATOM 1334 N N . THR A 1 168 ? -22.783 -19.855 -13.393 1.00 97.25 168 THR A N 1
ATOM 1335 C CA . THR A 1 168 ? -21.952 -19.787 -12.198 1.00 97.25 168 THR A CA 1
ATOM 1336 C C . THR A 1 168 ? -22.677 -19.075 -11.064 1.00 97.25 168 THR A C 1
ATOM 1338 O O . THR A 1 168 ? -22.720 -19.610 -9.958 1.00 97.25 168 THR A O 1
ATOM 1341 N N . SER A 1 169 ? -23.274 -17.905 -11.317 1.00 97.44 169 SER A N 1
ATOM 1342 C CA . SER A 1 169 ? -23.922 -17.124 -10.261 1.00 97.44 169 SER A CA 1
ATOM 1343 C C . SER A 1 169 ? -25.101 -17.858 -9.630 1.00 97.44 169 SER A C 1
ATOM 1345 O O . SER A 1 169 ? -25.160 -17.964 -8.407 1.00 97.44 169 SER A O 1
ATOM 1347 N N . TRP A 1 170 ? -25.966 -18.472 -10.438 1.00 96.00 170 TRP A N 1
ATOM 1348 C CA . TRP A 1 170 ? -27.088 -19.276 -9.950 1.00 96.00 170 TRP A CA 1
ATOM 1349 C C . TRP A 1 170 ? -26.626 -20.498 -9.150 1.00 96.00 170 TRP A C 1
ATOM 1351 O O . TRP A 1 170 ? -27.165 -20.779 -8.080 1.00 96.00 170 TRP A O 1
ATOM 1361 N N . SER A 1 171 ? -25.597 -21.203 -9.632 1.00 97.69 171 SER A N 1
ATOM 1362 C CA . SER A 1 171 ? -25.058 -22.378 -8.938 1.00 97.69 171 SER A CA 1
ATOM 1363 C C . SER A 1 171 ? -24.473 -22.007 -7.578 1.00 97.69 171 SER A C 1
ATOM 1365 O O . SER A 1 171 ? -24.769 -22.671 -6.588 1.00 97.69 171 SER A O 1
ATOM 1367 N N . PHE A 1 172 ? -23.694 -20.923 -7.500 1.00 97.94 172 PHE A N 1
ATOM 1368 C CA . PHE A 1 172 ? -23.145 -20.431 -6.233 1.00 97.94 172 PHE A CA 1
ATOM 1369 C C . PHE A 1 172 ? -24.211 -19.834 -5.307 1.00 97.94 172 PHE A C 1
ATOM 1371 O O . PHE A 1 172 ? -24.051 -19.933 -4.095 1.00 97.94 172 PHE A O 1
ATOM 1378 N N . ALA A 1 173 ? -25.301 -19.274 -5.837 1.00 98.00 173 ALA A N 1
ATOM 1379 C CA . ALA A 1 173 ? -26.430 -18.824 -5.027 1.00 98.00 173 ALA A CA 1
ATOM 1380 C C . ALA A 1 173 ? -27.125 -20.010 -4.334 1.00 98.00 173 ALA A C 1
ATOM 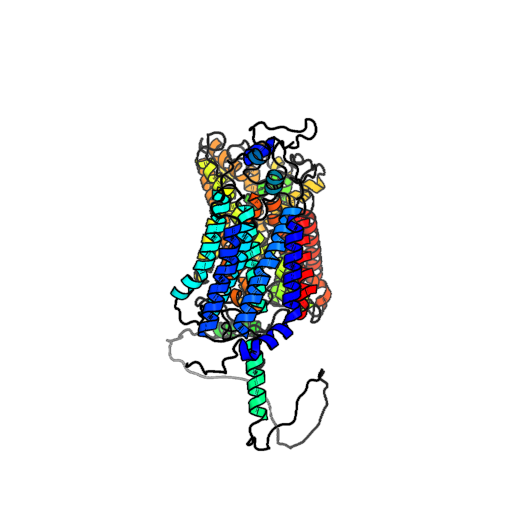1382 O O . ALA A 1 173 ? -27.193 -20.073 -3.108 1.00 98.00 173 ALA A O 1
ATOM 1383 N N . GLY A 1 174 ? -27.564 -21.007 -5.105 1.00 97.44 174 GLY A N 1
ATOM 1384 C CA . GLY A 1 174 ? -28.279 -22.168 -4.570 1.00 97.44 174 GLY A CA 1
ATOM 1385 C C . GLY A 1 174 ? -27.408 -23.093 -3.714 1.00 97.44 174 GLY A C 1
ATOM 1386 O O . GLY A 1 174 ? -27.735 -23.402 -2.565 1.00 97.44 174 GLY A O 1
ATOM 1387 N N . LEU A 1 175 ? -26.258 -23.517 -4.250 1.00 97.44 175 LEU A N 1
ATOM 1388 C CA . LEU A 1 175 ? -25.348 -24.426 -3.548 1.00 97.44 175 LEU A CA 1
ATOM 1389 C C . LEU A 1 175 ? -24.552 -23.723 -2.436 1.00 97.44 175 LEU A C 1
ATOM 1391 O O . LEU A 1 175 ? -24.171 -24.354 -1.451 1.00 97.44 175 LEU A O 1
ATOM 1395 N N . GLY A 1 176 ? -24.326 -22.413 -2.551 1.00 97.31 176 GLY A N 1
ATOM 1396 C CA . GLY A 1 176 ? -23.785 -21.613 -1.455 1.00 97.31 176 GLY A CA 1
ATOM 1397 C C . GLY A 1 176 ? -24.776 -21.495 -0.302 1.00 97.31 176 GLY A C 1
ATOM 1398 O O . GLY A 1 176 ? -24.392 -21.688 0.852 1.00 97.31 176 GLY A O 1
ATOM 1399 N N . PHE A 1 177 ? -26.060 -21.266 -0.600 1.00 97.56 177 PHE A N 1
ATOM 1400 C CA . PHE A 1 177 ? -27.107 -21.220 0.421 1.00 97.56 177 PHE A CA 1
ATOM 1401 C C . PHE A 1 177 ? -27.227 -22.558 1.160 1.00 97.56 177 PHE A C 1
ATOM 1403 O O . PHE A 1 177 ? -27.234 -22.579 2.392 1.00 97.56 177 PHE A O 1
ATOM 1410 N N . ILE A 1 178 ? -27.249 -23.690 0.440 1.00 96.50 178 ILE A N 1
ATOM 1411 C CA . ILE A 1 178 ? -27.328 -25.001 1.102 1.00 96.50 178 ILE A CA 1
ATOM 1412 C C . ILE A 1 178 ? -26.060 -25.328 1.904 1.00 96.50 178 ILE A C 1
ATOM 1414 O O . ILE A 1 178 ? -26.161 -25.960 2.952 1.00 96.50 178 ILE A O 1
ATOM 1418 N N . ALA A 1 179 ? -24.877 -24.869 1.477 1.00 96.19 179 ALA A N 1
ATOM 1419 C CA . ALA A 1 179 ? -23.647 -25.018 2.255 1.00 96.19 179 ALA A CA 1
ATOM 1420 C C . ALA A 1 179 ? -23.736 -24.275 3.600 1.00 96.19 179 ALA A C 1
ATOM 1422 O O . ALA A 1 179 ? -23.407 -24.846 4.644 1.00 96.19 179 ALA A O 1
ATOM 1423 N N . TRP A 1 180 ? -24.245 -23.037 3.596 1.00 95.06 180 TRP A N 1
ATOM 1424 C CA . TRP A 1 180 ? -24.526 -22.281 4.821 1.00 95.06 180 TRP A CA 1
ATOM 1425 C C . TRP A 1 180 ? -25.556 -22.983 5.708 1.00 95.06 180 TRP A C 1
ATOM 1427 O O . TRP A 1 180 ? -25.308 -23.188 6.898 1.00 95.06 180 TRP A O 1
ATOM 1437 N N . TYR A 1 181 ? -26.667 -23.425 5.119 1.00 94.69 181 TYR A N 1
ATOM 1438 C CA . TYR A 1 181 ? -27.723 -24.150 5.818 1.00 94.69 181 TYR A CA 1
ATOM 1439 C C . TYR A 1 181 ? -27.203 -25.423 6.501 1.00 94.69 181 TYR A C 1
ATOM 1441 O O . TYR A 1 181 ? -27.380 -25.606 7.707 1.00 94.69 181 TYR A O 1
ATOM 1449 N N . LEU A 1 182 ? -26.475 -26.275 5.772 1.00 93.12 182 LEU A N 1
ATOM 1450 C CA . LEU A 1 182 ? -25.883 -27.500 6.317 1.00 93.12 182 LEU A CA 1
ATOM 1451 C C . LEU A 1 182 ? -24.847 -27.214 7.410 1.00 93.12 182 LEU A C 1
ATOM 1453 O O . LEU A 1 182 ? -24.764 -27.968 8.383 1.00 93.12 182 LEU A O 1
ATOM 1457 N N . SER A 1 183 ? -24.093 -26.118 7.290 1.00 91.50 183 SER A N 1
ATOM 1458 C CA . SER A 1 183 ? -23.119 -25.694 8.300 1.00 91.50 183 SER A CA 1
ATOM 1459 C C . SER A 1 183 ? -23.772 -25.457 9.666 1.00 91.50 183 SER A C 1
ATOM 1461 O O . SER A 1 183 ? -23.279 -25.954 10.687 1.00 91.50 183 SER A O 1
ATOM 1463 N N . GLY A 1 184 ? -24.926 -24.781 9.673 1.00 88.06 184 GLY A N 1
ATOM 1464 C CA . GLY A 1 184 ? -25.746 -24.588 10.869 1.00 88.06 184 GLY A CA 1
ATOM 1465 C C . GLY A 1 184 ? -26.319 -25.903 11.405 1.00 88.06 184 GLY A C 1
ATOM 1466 O O . GLY A 1 184 ? -26.174 -26.219 12.590 1.00 88.06 184 GLY A O 1
ATOM 1467 N N . LYS A 1 185 ? -26.897 -26.738 10.528 1.00 89.75 185 LYS A N 1
ATOM 1468 C CA . LYS A 1 185 ? -27.553 -27.998 10.932 1.00 89.75 185 LYS A CA 1
ATOM 1469 C C . LYS A 1 185 ? -26.601 -29.027 11.532 1.00 89.75 185 LYS A C 1
ATOM 1471 O O . LYS A 1 185 ? -26.938 -29.670 12.523 1.00 89.75 185 LYS A O 1
ATOM 1476 N N . VAL A 1 186 ? -25.407 -29.172 10.963 1.00 88.12 186 VAL A N 1
ATOM 1477 C CA . VAL A 1 186 ? -24.391 -30.134 11.428 1.00 88.12 186 VAL A CA 1
ATOM 1478 C C . VAL A 1 186 ? -23.555 -29.558 12.589 1.00 88.12 186 VAL A C 1
ATOM 1480 O O . VAL A 1 186 ? -22.737 -30.265 13.194 1.00 88.12 186 VAL A O 1
ATOM 1483 N N . ARG A 1 187 ? -23.787 -28.283 12.945 1.00 85.19 187 ARG A N 1
ATOM 1484 C CA . ARG A 1 187 ? -23.047 -27.527 13.966 1.00 85.19 187 ARG A CA 1
ATOM 1485 C C . ARG A 1 187 ? -21.548 -27.694 13.761 1.00 85.19 187 ARG A C 1
ATOM 1487 O O . ARG A 1 187 ? -20.828 -28.233 14.605 1.00 85.19 187 ARG A O 1
ATOM 1494 N N . VAL A 1 188 ? -21.094 -27.301 12.577 1.00 83.38 188 VAL A N 1
ATOM 1495 C CA . VAL A 1 188 ? -19.706 -27.485 12.129 1.00 83.38 188 VAL A CA 1
ATOM 1496 C C . VAL A 1 188 ? -18.711 -26.813 13.077 1.00 83.38 188 VAL A C 1
ATOM 1498 O O . VAL A 1 188 ? -17.612 -27.320 13.283 1.00 83.38 188 VAL A O 1
ATOM 1501 N N . PHE A 1 189 ? -19.123 -25.720 13.719 1.00 81.31 189 PHE A N 1
ATOM 1502 C CA . PHE A 1 189 ? -18.301 -24.934 14.637 1.00 81.31 189 PHE A CA 1
ATOM 1503 C C . PHE A 1 189 ? -18.586 -25.210 16.124 1.00 81.31 189 PHE A C 1
ATOM 1505 O O . PHE A 1 189 ? -18.291 -24.372 16.973 1.00 81.31 189 PHE A O 1
ATOM 1512 N N . ASP A 1 190 ? -19.087 -26.400 16.475 1.00 77.19 190 ASP A N 1
ATOM 1513 C CA . ASP A 1 190 ? -19.415 -26.811 17.856 1.00 77.19 190 ASP A CA 1
ATOM 1514 C C . ASP A 1 190 ? -18.215 -26.923 18.827 1.00 77.19 190 ASP A C 1
ATOM 1516 O O . ASP A 1 190 ? -18.370 -27.390 19.957 1.00 77.19 190 ASP A O 1
ATOM 1520 N N . ARG A 1 191 ? -17.015 -26.493 18.407 1.00 75.56 191 ARG A N 1
ATOM 1521 C CA . ARG A 1 191 ? -15.736 -26.565 19.139 1.00 75.56 191 ARG A CA 1
ATOM 1522 C C . ARG A 1 191 ? -15.327 -27.985 19.560 1.00 75.56 191 ARG A C 1
ATOM 1524 O O . ARG A 1 191 ? -14.387 -28.129 20.336 1.00 75.56 191 ARG A O 1
ATOM 1531 N N . ARG A 1 192 ? -15.966 -29.036 19.021 1.00 72.06 192 ARG A N 1
ATOM 1532 C CA . ARG A 1 192 ? -15.648 -30.448 19.318 1.00 72.06 192 ARG A CA 1
ATOM 1533 C C . ARG A 1 192 ? -14.605 -31.059 18.379 1.00 72.06 192 ARG A C 1
ATOM 1535 O O . ARG A 1 192 ? -14.282 -32.230 18.532 1.00 72.06 192 ARG A O 1
ATOM 1542 N N . GLY A 1 193 ? -14.109 -30.311 17.389 1.00 65.12 193 GLY A N 1
ATOM 1543 C CA . GLY A 1 193 ? -12.953 -30.704 16.569 1.00 65.12 193 GLY A CA 1
ATOM 1544 C C . GLY A 1 193 ? -13.192 -31.789 15.507 1.00 65.12 193 GLY A C 1
ATOM 1545 O O . GLY A 1 193 ? -12.231 -32.397 15.047 1.00 65.12 193 GLY A O 1
ATOM 1546 N N . HIS A 1 194 ? -14.436 -32.049 15.089 1.00 78.31 194 HIS A N 1
ATOM 1547 C CA . HIS A 1 194 ? -14.737 -33.089 14.092 1.00 78.31 194 HIS A CA 1
ATOM 1548 C C . HIS A 1 194 ? -14.623 -32.553 12.654 1.00 78.31 194 HIS A C 1
ATOM 1550 O O . HIS A 1 194 ? -15.595 -32.058 12.084 1.00 78.31 194 HIS A O 1
ATOM 1556 N N . VAL A 1 195 ? -13.437 -32.685 12.055 1.00 78.81 195 VAL A N 1
ATOM 1557 C CA . VAL A 1 195 ? -13.106 -32.138 10.721 1.00 78.81 195 VAL A CA 1
ATOM 1558 C C . VAL A 1 195 ? -13.973 -32.717 9.594 1.00 78.81 195 VAL A C 1
ATOM 1560 O O . VAL A 1 195 ? -14.301 -31.996 8.657 1.00 78.81 195 VAL A O 1
ATOM 1563 N N . ALA A 1 196 ? -14.434 -33.970 9.699 1.00 80.06 196 ALA A N 1
ATOM 1564 C CA . ALA A 1 196 ? -15.273 -34.617 8.679 1.00 80.06 196 ALA A CA 1
ATOM 1565 C C . ALA A 1 196 ? -16.577 -33.852 8.364 1.00 80.06 196 ALA A C 1
ATOM 1567 O O . ALA A 1 196 ? -17.104 -33.946 7.257 1.00 80.06 196 ALA A O 1
ATOM 1568 N N . LYS A 1 197 ? -17.074 -33.036 9.304 1.00 84.25 197 LYS A N 1
ATOM 1569 C CA . LYS A 1 197 ? -18.247 -32.176 9.095 1.00 84.25 197 LYS A CA 1
ATOM 1570 C C . LYS A 1 197 ? -18.021 -31.123 8.000 1.00 84.25 197 LYS A C 1
ATOM 1572 O O . LYS A 1 197 ? -18.973 -30.726 7.335 1.00 84.25 197 LYS A O 1
ATOM 1577 N N . LEU A 1 198 ? -16.773 -30.698 7.781 1.00 83.94 198 LEU A N 1
ATOM 1578 C CA . LEU A 1 198 ? -16.422 -29.732 6.736 1.00 83.94 198 LEU A CA 1
ATOM 1579 C C . LEU A 1 198 ? -16.604 -30.311 5.331 1.00 83.94 198 LEU A C 1
ATOM 1581 O O . LEU A 1 198 ? -16.970 -29.571 4.424 1.00 83.94 198 LEU A O 1
ATOM 1585 N N . CYS A 1 199 ? -16.432 -31.623 5.147 1.00 85.56 199 CYS A N 1
ATOM 1586 C CA . CYS A 1 199 ? -16.657 -32.271 3.853 1.00 85.56 199 CYS A CA 1
ATOM 1587 C C . CYS A 1 199 ? -18.113 -32.116 3.385 1.00 85.56 199 CYS A C 1
ATOM 1589 O O . CYS A 1 199 ? -18.355 -31.906 2.202 1.00 85.56 199 CYS A O 1
ATOM 1591 N N . ILE A 1 200 ? -19.073 -32.143 4.318 1.00 87.50 200 ILE A N 1
ATOM 1592 C CA . ILE A 1 200 ? -20.504 -31.958 4.025 1.00 87.50 200 ILE A CA 1
ATOM 1593 C C . ILE A 1 200 ? -20.790 -30.520 3.562 1.00 87.50 200 ILE A C 1
ATOM 1595 O O . ILE A 1 200 ? -21.618 -30.315 2.679 1.00 87.50 200 ILE A O 1
ATOM 1599 N N . VAL A 1 201 ? -20.085 -29.529 4.117 1.00 89.50 201 VAL A N 1
ATOM 1600 C CA . VAL A 1 201 ? -20.246 -28.108 3.753 1.00 89.50 201 VAL A CA 1
ATOM 1601 C C . VAL A 1 201 ? -19.542 -27.764 2.444 1.00 89.50 201 VAL A C 1
ATOM 1603 O O . VAL A 1 201 ? -20.076 -27.005 1.640 1.00 89.50 201 VAL A O 1
ATOM 1606 N N . PHE A 1 202 ? -18.346 -28.307 2.211 1.00 91.50 202 PHE A N 1
ATOM 1607 C CA . PHE A 1 202 ? -17.574 -27.992 1.011 1.00 91.50 202 PHE A CA 1
ATOM 1608 C C . PHE A 1 202 ? -18.058 -28.735 -0.235 1.00 91.50 202 PHE A C 1
ATOM 1610 O O . PHE A 1 202 ? -17.815 -28.250 -1.336 1.00 91.50 202 PHE A O 1
ATOM 1617 N N . LEU A 1 203 ? -18.764 -29.862 -0.100 1.00 93.19 203 LEU A N 1
ATOM 1618 C CA . LEU A 1 203 ? -19.249 -30.629 -1.251 1.00 93.19 203 LEU A CA 1
ATOM 1619 C C . LEU A 1 203 ? -20.194 -29.817 -2.169 1.00 93.19 203 LEU A C 1
ATOM 1621 O O . LEU A 1 203 ? -19.932 -29.780 -3.372 1.00 93.19 203 LEU A O 1
ATOM 1625 N N . PRO A 1 204 ? -21.229 -29.108 -1.670 1.00 95.50 204 PRO A N 1
ATOM 1626 C CA . PRO A 1 204 ? -22.030 -28.212 -2.507 1.00 95.50 204 PRO A CA 1
ATOM 1627 C C . PRO A 1 204 ? -21.204 -27.109 -3.183 1.00 95.50 204 PRO A C 1
ATOM 1629 O O . PRO A 1 204 ? -21.402 -26.823 -4.360 1.00 95.50 204 PRO A O 1
ATOM 1632 N N . LEU A 1 205 ? -20.237 -26.517 -2.477 1.00 95.56 205 LEU A N 1
ATOM 1633 C CA . LEU A 1 205 ? -19.375 -25.474 -3.047 1.00 95.56 205 LEU A CA 1
ATOM 1634 C C . LEU A 1 205 ? -18.458 -26.023 -4.145 1.00 95.56 205 LEU A C 1
ATOM 1636 O O . LEU A 1 205 ? -18.238 -25.355 -5.152 1.00 95.56 205 LEU A O 1
ATOM 1640 N N . LEU A 1 206 ? -17.969 -27.253 -3.982 1.00 93.88 206 LEU A N 1
ATOM 1641 C CA . LEU A 1 206 ? -17.202 -27.950 -5.005 1.00 93.88 206 LEU A CA 1
ATOM 1642 C C . LEU A 1 206 ? -18.058 -28.203 -6.251 1.00 93.88 206 LEU A C 1
ATOM 1644 O O . LEU A 1 206 ? -17.598 -27.938 -7.355 1.00 93.88 206 LEU A O 1
ATOM 1648 N N . LEU A 1 207 ? -19.311 -28.644 -6.095 1.00 94.50 207 LEU A N 1
ATOM 1649 C CA . LEU A 1 207 ? -20.231 -28.812 -7.226 1.00 94.50 207 LEU A CA 1
ATOM 1650 C C . LEU A 1 207 ? -20.471 -27.487 -7.965 1.00 94.50 207 LEU A C 1
ATOM 1652 O O . LEU A 1 207 ? -20.421 -27.458 -9.194 1.00 94.50 207 LEU A O 1
ATOM 1656 N N . ALA A 1 208 ? -20.653 -26.381 -7.238 1.00 96.56 208 ALA A N 1
ATOM 1657 C CA . ALA A 1 208 ? -20.788 -25.055 -7.841 1.00 96.56 208 ALA A CA 1
ATOM 1658 C C . ALA A 1 208 ? -19.519 -24.642 -8.603 1.00 96.56 208 ALA A C 1
ATOM 1660 O O . ALA A 1 208 ? -19.604 -24.118 -9.716 1.00 96.56 208 ALA A O 1
ATOM 1661 N N . ALA A 1 209 ? -18.343 -24.925 -8.036 1.00 95.81 209 ALA A N 1
ATOM 1662 C CA . ALA A 1 209 ? -17.060 -24.680 -8.682 1.00 95.81 209 ALA A CA 1
ATOM 1663 C C . ALA A 1 209 ? -16.881 -25.530 -9.951 1.00 95.81 209 ALA A C 1
ATOM 1665 O O . ALA A 1 209 ? -16.400 -25.011 -10.951 1.00 95.81 209 ALA A O 1
ATOM 1666 N N . MET A 1 210 ? -17.332 -26.787 -9.968 1.00 95.50 210 MET A N 1
ATOM 1667 C CA . MET A 1 210 ? -17.281 -27.625 -11.174 1.00 95.50 210 MET A CA 1
ATOM 1668 C C . MET A 1 210 ? -18.175 -27.079 -12.295 1.00 95.50 210 MET A C 1
ATOM 1670 O O . MET A 1 210 ? -17.751 -27.037 -13.450 1.00 95.50 210 MET A O 1
ATOM 1674 N N . VAL A 1 211 ? -19.376 -26.578 -11.969 1.00 95.81 211 VAL A N 1
ATOM 1675 C CA . VAL A 1 211 ? -20.214 -25.867 -12.954 1.00 95.81 211 VAL A CA 1
ATOM 1676 C C . VAL A 1 211 ? -19.488 -24.622 -13.468 1.00 95.81 211 VAL A C 1
ATOM 1678 O O . VAL A 1 211 ? -19.493 -24.356 -14.666 1.00 95.81 211 VAL A O 1
ATOM 1681 N N . ALA A 1 212 ? -18.818 -23.880 -12.587 1.00 95.56 212 ALA A N 1
ATOM 1682 C CA . ALA A 1 212 ? -18.056 -22.690 -12.948 1.00 95.56 212 ALA A CA 1
ATOM 1683 C C . ALA A 1 212 ? -16.902 -22.995 -13.916 1.00 95.56 212 ALA A C 1
ATOM 1685 O O . ALA A 1 212 ? -16.783 -22.331 -14.944 1.00 95.56 212 ALA A O 1
ATOM 1686 N N . VAL A 1 213 ? -16.102 -24.020 -13.614 1.00 94.88 213 VAL A N 1
ATOM 1687 C CA . VAL A 1 213 ? -14.978 -24.477 -14.446 1.00 94.88 213 VAL A CA 1
ATOM 1688 C C . VAL A 1 213 ? -15.464 -24.877 -15.837 1.00 94.88 213 VAL A C 1
ATOM 1690 O O . VAL A 1 213 ? -14.901 -24.415 -16.826 1.00 94.88 213 VAL A O 1
ATOM 1693 N N . SER A 1 214 ? -16.596 -25.586 -15.928 1.00 95.19 214 SER A N 1
ATOM 1694 C CA . SER A 1 214 ? -17.167 -25.977 -17.224 1.00 95.19 214 SER A CA 1
ATOM 1695 C C . SER A 1 214 ? -17.445 -24.788 -18.156 1.00 95.19 214 SER A C 1
ATOM 1697 O O . SER A 1 214 ? -17.399 -24.920 -19.370 1.00 95.19 214 SER A O 1
ATOM 1699 N N . ARG A 1 215 ? -17.713 -23.587 -17.620 1.00 94.56 215 ARG A N 1
ATOM 1700 C CA . ARG A 1 215 ? -17.970 -22.386 -18.438 1.00 94.56 215 ARG A CA 1
ATOM 1701 C C . ARG A 1 215 ? -16.722 -21.811 -19.088 1.00 94.56 215 ARG A C 1
ATOM 1703 O O . ARG A 1 215 ? -16.842 -21.173 -20.133 1.00 94.56 215 ARG A O 1
ATOM 1710 N N . VAL A 1 216 ? -15.566 -22.036 -18.474 1.00 93.50 216 VAL A N 1
ATOM 1711 C CA . VAL A 1 216 ? -14.270 -21.669 -19.046 1.00 93.50 216 VAL A CA 1
ATOM 1712 C C . VAL A 1 216 ? -13.823 -22.743 -20.037 1.00 93.50 216 VAL A C 1
ATOM 1714 O O . VAL A 1 216 ? -13.434 -22.405 -21.150 1.00 93.50 216 VAL A O 1
ATOM 1717 N N . ASP A 1 217 ? -13.963 -24.022 -19.676 1.00 91.38 217 ASP A N 1
ATOM 1718 C CA . ASP A 1 217 ? -13.550 -25.161 -20.514 1.00 91.38 217 ASP A CA 1
ATOM 1719 C C . ASP A 1 217 ? -14.330 -25.250 -21.839 1.00 91.38 217 ASP A C 1
ATOM 1721 O O . ASP A 1 217 ? -13.776 -25.610 -22.887 1.00 91.38 217 ASP A O 1
ATOM 1725 N N . ASP A 1 218 ? -15.612 -24.873 -21.809 1.00 91.56 218 ASP A N 1
ATOM 1726 C CA . ASP A 1 218 ? -16.466 -24.824 -22.998 1.00 91.56 218 ASP A CA 1
ATOM 1727 C C . ASP A 1 218 ? -16.250 -23.542 -23.834 1.00 91.56 218 ASP A C 1
ATOM 1729 O O . ASP A 1 218 ? -16.875 -23.388 -24.879 1.00 91.56 218 ASP A O 1
ATOM 1733 N N . TYR A 1 219 ? -15.389 -22.611 -23.398 1.00 92.62 219 TYR A N 1
ATOM 1734 C CA . TYR A 1 219 ? -15.170 -21.283 -24.003 1.00 92.62 219 TYR A CA 1
ATOM 1735 C C . TYR A 1 219 ? -16.405 -20.370 -24.054 1.00 92.62 219 TYR A C 1
ATOM 1737 O O . TYR A 1 219 ? -16.433 -19.380 -24.785 1.00 92.62 219 TYR A O 1
ATOM 1745 N N . TRP A 1 220 ? -17.419 -20.649 -23.235 1.00 92.62 220 TRP A N 1
ATOM 1746 C CA . TRP A 1 220 ? -18.619 -19.813 -23.160 1.00 92.62 220 TRP A CA 1
ATOM 1747 C C . TRP A 1 220 ? -18.363 -18.505 -22.413 1.00 92.62 220 TRP A C 1
ATOM 1749 O O . TRP A 1 220 ? -19.023 -17.504 -22.689 1.00 92.62 220 TRP A O 1
ATOM 1759 N N . HIS A 1 221 ? -17.436 -18.505 -21.457 1.00 95.25 221 HIS A N 1
ATOM 1760 C CA . HIS A 1 221 ? -17.158 -17.361 -20.601 1.00 95.25 221 HIS A CA 1
ATOM 1761 C C . HIS A 1 221 ? -15.662 -17.176 -20.380 1.00 95.25 221 HIS A C 1
ATOM 1763 O O . HIS A 1 221 ? -14.901 -18.138 -20.275 1.00 95.25 221 HIS A O 1
ATOM 1769 N N . HIS A 1 222 ? -15.249 -15.921 -20.221 1.00 94.50 222 HIS A N 1
ATOM 1770 C CA . HIS A 1 222 ? -13.917 -15.635 -19.714 1.00 94.50 222 HIS A CA 1
ATOM 1771 C C . HIS A 1 222 ? -13.859 -15.980 -18.224 1.00 94.50 222 HIS A C 1
ATOM 1773 O O . HIS A 1 222 ? -14.861 -15.889 -17.507 1.00 94.50 222 HIS A O 1
ATOM 1779 N N . TRP A 1 223 ? -12.671 -16.301 -17.714 1.00 94.69 223 TRP A N 1
ATOM 1780 C CA . TRP A 1 223 ? -12.507 -16.635 -16.298 1.00 94.69 223 TRP A CA 1
ATOM 1781 C C . TRP A 1 223 ? -12.971 -15.500 -15.362 1.00 94.69 223 TRP A C 1
ATOM 1783 O O . TRP A 1 223 ? -13.487 -15.782 -14.281 1.00 94.69 223 TRP A O 1
ATOM 1793 N N . GLN A 1 224 ? -12.869 -14.225 -15.777 1.00 95.62 224 GLN A N 1
ATOM 1794 C CA . GLN A 1 224 ? -13.366 -13.090 -14.984 1.00 95.62 224 GLN A CA 1
ATOM 1795 C C . GLN A 1 224 ? -14.893 -13.104 -14.854 1.00 95.62 224 GLN A C 1
ATOM 1797 O O . GLN A 1 224 ? -15.422 -12.765 -13.798 1.00 95.62 224 GLN A O 1
ATOM 1802 N N . ASP A 1 225 ? -15.600 -13.507 -15.913 1.00 96.06 225 ASP A N 1
ATOM 1803 C CA . ASP A 1 225 ? -17.063 -13.574 -15.930 1.00 96.06 225 ASP A CA 1
ATOM 1804 C C . ASP A 1 225 ? -17.552 -14.644 -14.945 1.00 96.06 225 ASP A C 1
ATOM 1806 O O . ASP A 1 225 ? -18.532 -14.449 -14.221 1.00 96.06 225 ASP A O 1
ATOM 1810 N N . VAL A 1 226 ? -16.832 -15.768 -14.902 1.00 96.75 226 VAL A N 1
ATOM 1811 C CA . VAL A 1 226 ? -17.072 -16.895 -13.997 1.00 96.75 226 VAL A CA 1
ATOM 1812 C C . VAL A 1 226 ? -16.765 -16.508 -12.551 1.00 96.75 226 VAL A C 1
ATOM 1814 O O . VAL A 1 226 ? -17.602 -16.719 -11.675 1.00 96.75 226 VAL A O 1
ATOM 1817 N N . PHE A 1 227 ? -15.615 -15.882 -12.295 1.00 95.38 227 PHE A N 1
ATOM 1818 C CA . PHE A 1 227 ? -15.240 -15.425 -10.956 1.00 95.38 227 PHE A CA 1
ATOM 1819 C C . PHE A 1 227 ? -16.228 -14.387 -10.403 1.00 95.38 227 PHE A C 1
ATOM 1821 O O . PHE A 1 227 ? -16.703 -14.528 -9.275 1.00 95.38 227 PHE A O 1
ATOM 1828 N N . ALA A 1 228 ? -16.600 -13.386 -11.210 1.00 95.75 228 ALA A N 1
ATOM 1829 C CA . ALA A 1 228 ? -17.587 -12.379 -10.826 1.00 95.75 228 ALA A CA 1
ATOM 1830 C C . ALA A 1 228 ? -18.964 -13.004 -10.560 1.00 95.75 228 ALA A C 1
ATOM 1832 O O . ALA A 1 228 ? -19.592 -12.689 -9.551 1.00 95.75 228 ALA A O 1
ATOM 1833 N N . GLY A 1 229 ? -19.405 -13.938 -11.413 1.00 96.81 229 GLY A N 1
ATOM 1834 C CA . GLY A 1 229 ? -20.648 -14.679 -11.201 1.00 96.81 229 GLY A CA 1
ATOM 1835 C C . GLY A 1 229 ? -20.643 -15.443 -9.875 1.00 96.81 229 GLY A C 1
ATOM 1836 O O . GLY A 1 229 ? -21.583 -15.319 -9.091 1.00 96.81 229 GLY A O 1
ATOM 1837 N N . GLY A 1 230 ? -19.561 -16.168 -9.577 1.00 97.25 230 GLY A N 1
ATOM 1838 C CA . GLY A 1 230 ? -19.406 -16.899 -8.317 1.00 97.25 230 GLY A CA 1
ATOM 1839 C C . GLY A 1 230 ? -19.429 -15.983 -7.092 1.00 97.25 230 GLY A C 1
ATOM 1840 O O . GLY A 1 230 ? -20.115 -16.286 -6.116 1.00 97.25 230 GLY A O 1
ATOM 1841 N N . LEU A 1 231 ? -18.750 -14.832 -7.166 1.00 96.94 231 LEU A N 1
ATOM 1842 C CA . LEU A 1 231 ? -18.729 -13.834 -6.095 1.00 96.94 231 LEU A CA 1
ATOM 1843 C C . LEU A 1 231 ? -20.117 -13.231 -5.838 1.00 96.94 231 LEU A C 1
ATOM 1845 O O . LEU A 1 231 ? -20.519 -13.107 -4.681 1.00 96.94 231 LEU A O 1
ATOM 1849 N N . ILE A 1 232 ? -20.864 -12.895 -6.894 1.00 97.38 232 ILE A N 1
ATOM 1850 C CA . ILE A 1 232 ? -22.243 -12.397 -6.788 1.00 97.38 232 ILE A CA 1
ATOM 1851 C C . ILE A 1 232 ? -23.122 -13.450 -6.101 1.00 97.38 232 ILE A C 1
ATOM 1853 O O . ILE A 1 232 ? -23.769 -13.144 -5.098 1.00 97.38 232 ILE A O 1
ATOM 1857 N N . GLY A 1 233 ? -23.088 -14.695 -6.587 1.00 97.44 233 GLY A N 1
ATOM 1858 C CA . GLY A 1 233 ? -23.903 -15.789 -6.056 1.00 97.44 233 GLY A CA 1
ATOM 1859 C C . GLY A 1 233 ? -23.624 -16.084 -4.581 1.00 97.44 233 GLY A C 1
ATOM 1860 O O . GLY A 1 233 ? -24.547 -16.088 -3.768 1.00 97.44 233 GLY A O 1
ATOM 1861 N N . ILE A 1 234 ? -22.352 -16.262 -4.199 1.00 97.12 234 ILE A N 1
ATOM 1862 C CA . ILE A 1 234 ? -21.997 -16.602 -2.811 1.00 97.12 234 ILE A CA 1
ATOM 1863 C C . ILE A 1 234 ? -22.279 -15.453 -1.837 1.00 97.12 234 ILE A C 1
ATOM 1865 O O . ILE A 1 234 ? -22.673 -15.688 -0.692 1.00 97.12 234 ILE A O 1
ATOM 1869 N N . THR A 1 235 ? -22.106 -14.207 -2.285 1.00 96.94 235 THR A N 1
ATOM 1870 C CA . THR A 1 235 ? -22.375 -13.026 -1.462 1.00 96.94 235 THR A CA 1
ATOM 1871 C C . THR A 1 235 ? -23.864 -12.941 -1.158 1.00 96.94 235 THR A C 1
ATOM 1873 O O . THR A 1 235 ? -24.243 -12.886 0.010 1.00 96.94 235 THR A O 1
ATOM 1876 N N . ILE A 1 236 ? -24.714 -13.014 -2.186 1.00 97.62 236 ILE A N 1
ATOM 1877 C CA . ILE A 1 236 ? -26.173 -12.943 -2.029 1.00 97.62 236 ILE A CA 1
ATOM 1878 C C . ILE A 1 236 ? -26.684 -14.117 -1.190 1.00 97.62 236 ILE A C 1
ATOM 1880 O O . ILE A 1 236 ? -27.445 -13.890 -0.253 1.00 97.62 236 ILE A O 1
ATOM 1884 N N . ALA A 1 237 ? -26.195 -15.337 -1.432 1.00 97.12 237 ALA A N 1
ATOM 1885 C CA . ALA A 1 237 ? -26.527 -16.499 -0.608 1.00 97.12 237 ALA A CA 1
ATOM 1886 C C . ALA A 1 237 ? -26.217 -16.283 0.875 1.00 97.12 237 ALA A C 1
ATOM 1888 O O . ALA A 1 237 ? -27.028 -16.623 1.735 1.00 97.12 237 ALA A O 1
ATOM 1889 N N . SER A 1 238 ? -25.068 -15.673 1.176 1.00 95.19 238 SER A N 1
ATOM 1890 C CA . SER A 1 238 ? -24.663 -15.373 2.550 1.00 95.19 238 SER A CA 1
ATOM 1891 C C . SER A 1 238 ? -25.593 -14.341 3.199 1.00 95.19 238 SER A C 1
ATOM 1893 O O . SER A 1 238 ? -26.014 -14.534 4.337 1.00 95.19 238 SER A O 1
ATOM 1895 N N . PHE A 1 239 ? -25.962 -13.274 2.479 1.00 94.69 239 PHE A N 1
ATOM 1896 C CA .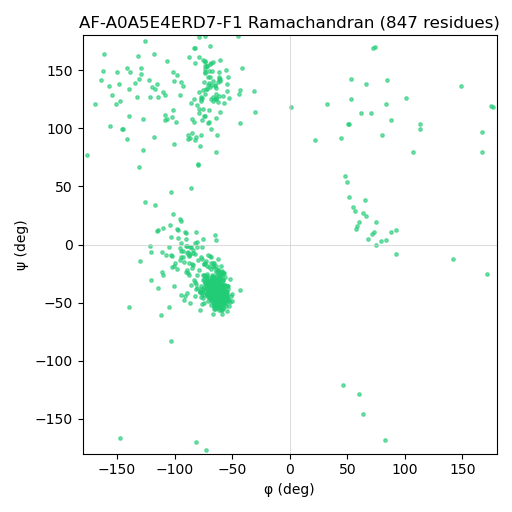 PHE A 1 239 ? -26.915 -12.271 2.974 1.00 94.69 239 PHE A CA 1
ATOM 1897 C C . PHE A 1 239 ? -28.313 -12.863 3.198 1.00 94.69 239 PHE A C 1
ATOM 1899 O O . PHE A 1 239 ? -28.894 -12.660 4.262 1.00 94.69 239 PHE A O 1
ATOM 1906 N N . CYS A 1 240 ? -28.837 -13.628 2.238 1.00 94.62 240 CYS A N 1
ATOM 1907 C CA . CYS A 1 240 ? -30.152 -14.261 2.347 1.00 94.62 240 CYS A CA 1
ATOM 1908 C C . CYS A 1 240 ? -30.203 -15.301 3.472 1.00 94.62 240 CYS A C 1
ATOM 1910 O O . CYS A 1 240 ? -31.203 -15.381 4.179 1.00 94.62 240 CYS A O 1
ATOM 1912 N N . TYR A 1 241 ? -29.129 -16.070 3.678 1.00 94.44 241 TYR A N 1
ATOM 1913 C CA . TYR A 1 241 ? -29.034 -16.991 4.809 1.00 94.44 241 TYR A CA 1
ATOM 1914 C C . TYR A 1 241 ? -29.070 -16.241 6.147 1.00 94.44 241 TYR A C 1
ATOM 1916 O O . TYR A 1 241 ? -29.908 -16.541 6.996 1.00 94.44 241 TYR A O 1
ATOM 1924 N N . LEU A 1 242 ? -28.208 -15.231 6.313 1.00 92.06 242 LEU A N 1
ATOM 1925 C CA . LEU A 1 242 ? -28.075 -14.475 7.565 1.00 92.06 242 LEU A CA 1
ATOM 1926 C C . LEU A 1 242 ? -29.314 -13.641 7.922 1.00 92.06 242 LEU A C 1
ATOM 1928 O O . LEU A 1 242 ? -29.448 -13.216 9.065 1.00 92.06 242 LEU A O 1
ATOM 1932 N N . GLN A 1 243 ? -30.220 -13.407 6.971 1.00 91.50 243 GLN A N 1
ATOM 1933 C CA . GLN A 1 243 ? -31.492 -12.738 7.235 1.00 91.50 243 GLN A CA 1
ATOM 1934 C C . GLN A 1 243 ? -32.460 -13.617 8.043 1.00 91.50 243 GLN A C 1
ATOM 1936 O O . GLN A 1 243 ? -33.263 -13.103 8.821 1.00 91.50 243 GLN A O 1
ATOM 1941 N N . PHE A 1 244 ? -32.400 -14.937 7.856 1.00 89.00 244 PHE A N 1
ATOM 1942 C CA . PHE A 1 244 ? -33.341 -15.880 8.464 1.00 89.00 244 PHE A CA 1
ATOM 1943 C C . PHE A 1 244 ? -32.706 -16.756 9.549 1.00 89.00 244 PHE A C 1
ATOM 1945 O O . PHE A 1 244 ? -33.398 -17.198 10.473 1.00 89.00 244 PHE A O 1
ATOM 1952 N N . PHE A 1 245 ? -31.396 -16.984 9.456 1.00 90.31 245 PHE A N 1
ATOM 1953 C CA . PHE A 1 245 ? -30.644 -17.868 10.334 1.00 90.31 245 PHE A CA 1
ATOM 1954 C C . PHE A 1 245 ? -29.501 -17.127 11.037 1.00 90.31 245 PHE A C 1
ATOM 1956 O O . PHE A 1 245 ? -28.790 -16.347 10.396 1.00 90.31 245 PHE A O 1
ATOM 1963 N N . PRO A 1 246 ? -29.237 -17.435 12.320 1.00 87.94 246 PRO A N 1
ATOM 1964 C CA . PRO A 1 246 ? -28.031 -16.974 12.984 1.00 87.94 246 PRO A CA 1
ATOM 1965 C C . PRO A 1 246 ? -26.765 -17.504 12.287 1.00 87.94 246 PRO A C 1
ATOM 1967 O O . PRO A 1 246 ? -26.790 -18.548 11.617 1.00 87.94 246 PRO A O 1
ATOM 1970 N N . PRO A 1 247 ? -25.614 -16.842 12.488 1.00 87.94 247 PRO A N 1
ATOM 1971 C CA . PRO A 1 247 ? -24.337 -17.365 12.031 1.00 87.94 247 PRO A CA 1
ATOM 1972 C C . PRO A 1 247 ? -24.086 -18.797 12.559 1.00 87.94 247 PRO A C 1
ATOM 1974 O O . PRO A 1 247 ? -24.306 -19.052 13.741 1.00 8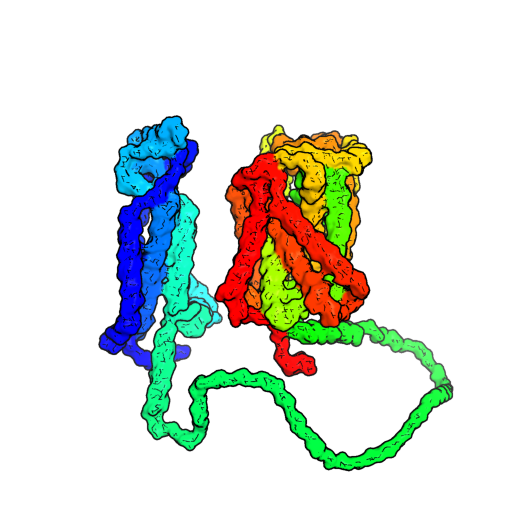7.94 247 PRO A O 1
ATOM 1977 N N . PRO A 1 248 ? -23.551 -19.738 11.756 1.00 84.94 248 PRO A N 1
ATOM 1978 C CA . PRO A 1 248 ? -23.371 -21.146 12.148 1.00 84.94 248 PRO A CA 1
ATOM 1979 C C . PRO A 1 248 ? -22.432 -21.405 13.337 1.00 84.94 248 PRO A C 1
ATOM 1981 O O . PRO A 1 248 ? -22.346 -22.534 13.818 1.00 84.94 248 PRO A O 1
ATOM 1984 N N . TYR A 1 249 ? -21.666 -20.400 13.769 1.00 81.12 249 TYR A N 1
ATOM 1985 C CA . TYR A 1 249 ? -20.818 -20.476 14.963 1.00 81.12 249 TYR A CA 1
ATOM 1986 C C . TYR A 1 249 ? -21.552 -20.100 16.252 1.00 81.12 249 TYR A C 1
ATOM 1988 O O . TYR A 1 249 ? -20.986 -20.262 17.336 1.00 81.12 249 TYR A O 1
ATOM 1996 N N . ASP A 1 250 ? -22.763 -19.563 16.135 1.00 81.56 250 ASP A N 1
ATOM 1997 C CA . ASP A 1 250 ? -23.614 -19.234 17.265 1.00 81.56 250 ASP A CA 1
ATOM 1998 C C . ASP A 1 250 ? -24.199 -20.513 17.883 1.00 81.56 250 ASP A C 1
ATOM 2000 O O . ASP A 1 250 ? -24.407 -21.518 17.194 1.00 81.56 250 ASP A O 1
ATOM 2004 N N . THR A 1 251 ? -24.477 -20.494 19.186 1.00 74.75 251 THR A N 1
ATOM 2005 C CA . THR A 1 251 ? -25.060 -21.647 19.896 1.00 74.75 251 THR A CA 1
ATOM 2006 C C . THR A 1 251 ? -26.429 -22.027 19.338 1.00 74.75 251 THR A C 1
ATOM 2008 O O . THR A 1 251 ? -26.777 -23.211 19.301 1.00 74.75 251 THR A O 1
ATOM 2011 N N . ASP A 1 252 ? -27.140 -21.029 18.818 1.00 78.81 252 ASP A N 1
ATOM 2012 C CA . ASP A 1 252 ? -28.468 -21.142 18.223 1.00 78.81 252 ASP A CA 1
ATOM 2013 C C . ASP A 1 252 ? -28.441 -21.254 16.691 1.00 78.81 252 ASP A C 1
ATOM 2015 O O . ASP A 1 252 ? -29.486 -21.371 16.057 1.00 78.81 252 ASP A O 1
ATOM 2019 N N . GLY A 1 253 ? -27.257 -21.349 16.070 1.00 76.75 253 GLY A N 1
ATOM 2020 C CA . GLY A 1 253 ? -27.087 -21.434 14.610 1.00 76.75 253 GLY A CA 1
ATOM 2021 C C . GLY A 1 253 ? -27.679 -22.682 13.937 1.00 76.75 253 GLY A C 1
ATOM 2022 O O . GLY A 1 253 ? -27.512 -22.875 12.737 1.00 76.75 253 GLY A O 1
ATOM 2023 N N . TRP A 1 254 ? -28.360 -23.550 14.688 1.00 80.62 254 TRP A N 1
ATOM 2024 C CA . TRP A 1 254 ? -29.026 -24.747 14.178 1.00 80.62 254 TRP A CA 1
ATOM 2025 C C . TRP A 1 254 ? -30.495 -24.517 13.788 1.00 80.62 254 TRP A C 1
ATOM 2027 O O . TRP A 1 254 ? -31.055 -25.373 13.100 1.00 80.62 254 TRP A O 1
ATOM 2037 N N . GLY A 1 255 ? -31.123 -23.413 14.207 1.00 83.00 255 GLY A N 1
ATOM 2038 C CA . GLY A 1 255 ? -32.528 -23.083 13.921 1.00 83.00 255 GLY A CA 1
ATOM 2039 C C . GLY A 1 255 ? -32.702 -21.643 13.416 1.00 83.00 255 GLY A C 1
ATOM 2040 O O . GLY A 1 255 ? -31.793 -20.832 13.582 1.00 83.00 255 GLY A O 1
ATOM 2041 N N . PRO A 1 256 ? -33.834 -21.304 12.776 1.00 86.88 256 PRO A N 1
ATOM 2042 C CA . PRO A 1 256 ? -34.103 -19.937 12.326 1.00 86.88 256 PRO A CA 1
ATOM 2043 C C . PRO A 1 256 ? -34.454 -19.010 13.501 1.00 86.88 256 PRO A C 1
ATOM 2045 O O . PRO A 1 256 ? -34.956 -19.463 14.531 1.00 86.88 256 PRO A O 1
ATOM 2048 N N . HIS A 1 257 ? -34.285 -17.695 13.330 1.00 85.06 257 HIS A N 1
ATOM 2049 C CA . HIS A 1 257 ? -34.632 -16.705 14.367 1.00 85.06 257 HIS A CA 1
ATOM 2050 C C . HIS A 1 257 ? -36.094 -16.815 14.839 1.00 85.06 257 HIS A C 1
ATOM 2052 O O . HIS A 1 257 ? -36.370 -16.738 16.038 1.00 85.06 257 HIS A O 1
ATOM 2058 N N . ALA A 1 258 ? -37.021 -17.065 13.909 1.00 80.81 258 ALA A N 1
ATOM 2059 C CA . ALA A 1 258 ? -38.448 -17.208 14.198 1.00 80.81 258 ALA A CA 1
ATOM 2060 C C . ALA A 1 258 ? -38.766 -18.399 15.122 1.00 80.81 258 ALA A C 1
ATOM 2062 O O . ALA A 1 258 ? -39.700 -18.330 15.919 1.00 80.81 258 ALA A O 1
ATOM 2063 N N . TYR A 1 259 ? -37.980 -19.478 15.048 1.00 79.81 259 TYR A N 1
ATOM 2064 C CA . TYR A 1 259 ? -38.161 -20.645 15.912 1.00 79.81 259 TYR A CA 1
ATOM 2065 C C . TYR A 1 259 ? -37.863 -20.297 17.379 1.00 79.81 259 TYR A C 1
ATOM 2067 O O . TYR A 1 259 ? -38.646 -20.627 18.268 1.00 79.81 259 TYR A O 1
ATOM 2075 N N . PHE A 1 260 ? -36.784 -19.553 17.638 1.00 80.81 260 PHE A N 1
ATOM 2076 C CA . PHE A 1 260 ? -36.421 -19.135 18.996 1.00 80.81 260 PHE A CA 1
ATOM 2077 C C . PHE A 1 260 ? -37.370 -18.080 19.574 1.00 80.81 260 PHE A C 1
ATOM 2079 O O . PHE A 1 260 ? -37.677 -18.131 20.763 1.00 80.81 260 PHE A O 1
ATOM 2086 N N . GLN A 1 261 ? -37.890 -17.171 18.744 1.00 79.75 261 GLN A N 1
ATOM 2087 C CA . GLN A 1 261 ? -38.920 -16.216 19.173 1.00 79.75 261 GLN A CA 1
ATOM 2088 C C . GLN A 1 261 ? -40.211 -16.929 19.597 1.00 79.75 261 GLN A C 1
ATOM 2090 O O . GLN A 1 261 ? -40.734 -16.663 20.676 1.00 79.75 261 GLN A O 1
ATOM 2095 N N . MET A 1 262 ? -40.682 -17.894 18.801 1.00 75.69 262 MET A N 1
ATOM 2096 C CA . MET A 1 262 ? -41.861 -18.698 19.142 1.00 75.69 262 MET A CA 1
ATOM 2097 C C . MET A 1 262 ? -41.659 -19.523 20.418 1.00 75.69 262 MET A C 1
ATOM 2099 O O . MET A 1 262 ? -42.579 -19.628 21.228 1.00 75.69 262 MET A O 1
ATOM 2103 N N . LEU A 1 263 ? -40.466 -20.094 20.618 1.00 74.12 263 LEU A N 1
ATOM 2104 C CA . LEU A 1 263 ? -40.132 -20.802 21.855 1.00 74.12 263 LEU A CA 1
ATOM 2105 C C . LEU A 1 263 ? -40.250 -19.887 23.076 1.00 74.12 263 LEU A C 1
ATOM 2107 O O . LEU A 1 263 ? -40.922 -20.257 24.039 1.00 74.12 263 LEU A O 1
ATOM 2111 N N . ALA A 1 264 ? -39.672 -18.686 23.013 1.00 75.56 264 ALA A N 1
ATOM 2112 C CA . ALA A 1 264 ? -39.758 -17.708 24.094 1.00 75.56 264 ALA A CA 1
ATOM 2113 C C . ALA A 1 264 ? -41.214 -17.286 24.378 1.00 75.56 264 ALA A C 1
ATOM 2115 O O . ALA A 1 264 ? -41.630 -17.224 25.532 1.00 75.56 264 ALA A O 1
ATOM 2116 N N . GLU A 1 265 ? -42.026 -17.067 23.338 1.00 75.88 265 GLU A N 1
ATOM 2117 C CA . GLU A 1 265 ? -43.454 -16.751 23.494 1.00 75.88 265 GLU A CA 1
ATOM 2118 C C . GLU A 1 265 ? -44.264 -17.907 24.101 1.00 75.88 265 GLU A C 1
ATOM 2120 O O . GLU A 1 265 ? -45.180 -17.670 24.890 1.00 75.88 265 GLU A O 1
ATOM 2125 N N . SER A 1 266 ? -43.942 -19.157 23.748 1.00 69.50 266 SER A N 1
ATOM 2126 C CA . SER A 1 266 ? -44.605 -20.337 24.317 1.00 69.50 266 SER A CA 1
ATOM 2127 C C . SER A 1 266 ? -44.264 -20.535 25.795 1.00 69.50 266 SER A C 1
ATOM 2129 O O . SER A 1 266 ? -45.172 -20.748 26.594 1.00 69.50 266 SER A O 1
ATOM 2131 N N . GLN A 1 267 ? -42.995 -20.352 26.174 1.00 69.44 267 GLN A N 1
ATOM 2132 C CA . GLN A 1 267 ? -42.553 -20.418 27.569 1.00 69.44 267 GLN A CA 1
ATOM 2133 C C . GLN A 1 267 ? -43.233 -19.341 28.421 1.00 69.44 267 GLN A C 1
ATOM 2135 O O . GLN A 1 267 ? -43.778 -19.655 29.476 1.00 69.44 267 GLN A O 1
ATOM 2140 N N . ASN A 1 268 ? -43.314 -18.107 27.916 1.00 69.75 268 ASN A N 1
ATOM 2141 C CA . ASN A 1 268 ? -44.012 -17.018 28.603 1.00 69.75 268 ASN A CA 1
ATOM 2142 C C . ASN A 1 268 ? -45.524 -17.278 28.761 1.00 69.75 268 ASN A C 1
ATOM 2144 O O . ASN A 1 268 ? -46.130 -16.829 29.733 1.00 69.75 268 ASN A O 1
ATOM 2148 N N . ARG A 1 269 ? -46.162 -17.996 27.823 1.00 63.25 269 ARG A N 1
ATOM 2149 C CA . ARG A 1 269 ? -47.580 -18.387 27.940 1.00 63.25 269 ARG A CA 1
ATOM 2150 C C . ARG A 1 269 ? -47.806 -19.503 28.954 1.00 63.25 269 ARG A C 1
ATOM 2152 O O . ARG A 1 269 ? -48.792 -19.437 29.683 1.00 63.25 269 ARG A O 1
ATOM 2159 N N . ASP A 1 270 ? -46.923 -20.494 29.006 1.00 60.81 270 ASP A N 1
ATOM 2160 C CA . ASP A 1 270 ? -47.028 -21.597 29.966 1.00 60.81 270 ASP A CA 1
ATOM 2161 C C . ASP A 1 270 ? -46.762 -21.118 31.404 1.00 60.81 270 ASP A C 1
ATOM 2163 O O . ASP A 1 270 ? -47.457 -21.538 32.331 1.00 60.81 270 ASP A O 1
ATOM 2167 N N . GLU A 1 271 ? -45.840 -20.167 31.597 1.00 58.38 271 GLU A N 1
ATOM 2168 C CA . GLU A 1 271 ? -45.633 -19.503 32.893 1.00 58.38 271 GLU A CA 1
ATOM 2169 C C . GLU A 1 271 ? -46.859 -18.687 33.339 1.00 58.38 271 GLU A C 1
ATOM 2171 O O . GLU A 1 271 ? -47.198 -18.686 34.522 1.00 58.38 271 GLU A O 1
ATOM 2176 N N . ALA A 1 272 ? -47.588 -18.068 32.404 1.00 55.00 272 ALA A N 1
ATOM 2177 C CA . ALA A 1 272 ? -48.810 -17.317 32.701 1.00 55.00 272 ALA A CA 1
ATOM 2178 C C . ALA A 1 272 ? -50.033 -18.199 33.046 1.00 55.00 272 ALA A C 1
ATOM 2180 O O . ALA A 1 272 ? -51.021 -17.691 33.576 1.00 55.00 272 ALA A O 1
ATOM 2181 N N . LEU A 1 273 ? -49.994 -19.505 32.748 1.00 53.12 273 LEU A N 1
ATOM 2182 C CA . LEU A 1 273 ? -51.111 -20.447 32.932 1.00 53.12 273 LEU A CA 1
ATOM 2183 C C . LEU A 1 273 ? -50.945 -21.387 34.143 1.00 53.12 273 LEU A C 1
ATOM 2185 O O . LEU A 1 273 ? -51.841 -22.186 34.425 1.00 53.12 273 LEU A O 1
ATOM 2189 N N . SER A 1 274 ? -49.829 -21.308 34.874 1.00 41.78 274 SER A N 1
ATOM 2190 C CA . SER A 1 274 ? -49.537 -22.196 36.008 1.00 41.78 274 SER A CA 1
ATOM 2191 C C . SER A 1 274 ? -50.162 -21.672 37.323 1.00 41.78 274 SER A C 1
ATOM 2193 O O . SER A 1 274 ? -49.818 -20.568 37.746 1.00 41.78 274 SER A O 1
ATOM 2195 N N . PRO A 1 275 ? -51.044 -22.415 38.035 1.00 47.28 275 PRO A N 1
ATOM 2196 C CA . PRO A 1 275 ? -51.821 -21.873 39.166 1.00 47.28 275 PRO A CA 1
ATOM 2197 C C . PRO A 1 275 ? -51.050 -21.659 40.483 1.00 47.28 275 PRO A C 1
ATOM 2199 O O . PRO A 1 275 ? -51.668 -21.317 41.485 1.00 47.28 275 PRO A O 1
ATOM 2202 N N . ASN A 1 276 ? -49.731 -21.877 40.520 1.00 44.50 276 ASN A N 1
ATOM 2203 C CA . ASN A 1 276 ? -48.936 -21.913 41.760 1.00 44.50 276 ASN A CA 1
ATOM 2204 C C . ASN A 1 276 ? -47.733 -20.950 41.763 1.00 44.50 276 ASN A C 1
ATOM 2206 O O . ASN A 1 276 ? -46.683 -21.258 42.330 1.00 44.50 276 ASN A O 1
ATOM 2210 N N . ALA A 1 277 ? -47.871 -19.762 41.176 1.00 41.78 277 ALA A N 1
ATOM 2211 C CA . ALA A 1 277 ? -46.934 -18.675 41.444 1.00 41.78 277 ALA A CA 1
ATOM 2212 C C . ALA A 1 277 ? -47.377 -17.922 42.711 1.00 41.78 277 ALA A C 1
ATOM 2214 O O . ALA A 1 277 ? -48.251 -17.057 42.674 1.00 41.78 277 ALA A O 1
ATOM 2215 N N . ASN A 1 278 ? -46.785 -18.291 43.851 1.00 34.62 278 ASN A N 1
ATOM 2216 C CA . ASN A 1 278 ? -46.939 -17.572 45.112 1.00 34.62 278 ASN A CA 1
ATOM 2217 C C . ASN A 1 278 ? -46.605 -16.085 44.929 1.00 34.62 278 ASN A C 1
ATOM 2219 O O . ASN A 1 278 ? -45.522 -15.711 44.478 1.00 34.62 278 ASN A O 1
ATOM 2223 N N . SER A 1 279 ? -47.550 -15.246 45.338 1.00 38.75 279 SER A N 1
ATOM 2224 C CA . SER A 1 279 ? -47.456 -13.796 45.407 1.00 38.75 279 SER A CA 1
ATOM 2225 C C . SER A 1 279 ? -46.374 -13.360 46.400 1.00 38.75 279 SER A C 1
ATOM 2227 O O . SER A 1 279 ? -46.651 -13.277 47.594 1.00 38.75 279 SER A O 1
ATOM 2229 N N . LEU A 1 280 ? -45.154 -13.105 45.919 1.00 37.72 280 LEU A N 1
ATOM 2230 C CA . LEU A 1 280 ? -44.147 -12.221 46.531 1.00 37.72 280 LEU A CA 1
ATOM 2231 C C . LEU A 1 280 ? -42.911 -12.133 45.616 1.00 37.72 280 LEU A C 1
ATOM 2233 O O . LEU A 1 280 ? -41.893 -12.770 45.865 1.00 37.72 280 LEU A O 1
ATOM 2237 N N . SER A 1 281 ? -42.999 -11.358 44.531 1.00 30.53 281 SER A N 1
ATOM 2238 C CA . SER A 1 281 ? -41.902 -10.506 44.030 1.00 30.53 281 SER A CA 1
ATOM 2239 C C . SER A 1 281 ? -42.273 -9.789 42.723 1.00 30.53 281 SER A C 1
ATOM 2241 O O . SER A 1 281 ? -42.459 -10.398 41.681 1.00 30.53 281 SER A O 1
ATOM 2243 N N . VAL A 1 282 ? -42.270 -8.458 42.830 1.00 31.55 282 VAL A N 1
ATOM 2244 C CA . VAL A 1 282 ? -41.826 -7.483 41.821 1.00 31.55 282 VAL A CA 1
ATOM 2245 C C . VAL A 1 282 ? -42.784 -7.136 40.669 1.00 31.55 282 VAL A C 1
ATOM 2247 O O . VAL A 1 282 ? -42.825 -7.715 39.591 1.00 31.55 282 VAL A O 1
ATOM 2250 N N . GLN A 1 283 ? -43.489 -6.047 40.957 1.00 28.25 283 GLN A N 1
ATOM 2251 C CA . GLN A 1 283 ? -43.994 -4.984 40.096 1.00 28.25 283 GLN A CA 1
ATOM 2252 C C . GLN A 1 283 ? -43.138 -4.697 38.837 1.00 28.25 283 GLN A C 1
ATOM 2254 O O . GLN A 1 283 ? -42.005 -4.237 38.931 1.00 28.25 283 GLN A O 1
ATOM 2259 N N . GLN A 1 284 ? -43.743 -4.977 37.678 1.00 28.95 284 GLN A N 1
ATOM 2260 C CA . GLN A 1 284 ? -43.799 -4.205 36.423 1.00 28.95 284 GLN A CA 1
ATOM 2261 C C . GLN A 1 284 ? -42.588 -3.330 36.030 1.00 28.95 284 GLN A C 1
ATOM 2263 O O . GLN A 1 284 ? -42.267 -2.340 36.683 1.00 28.95 284 GLN A O 1
ATOM 2268 N N . THR A 1 285 ? -41.999 -3.601 34.860 1.00 26.09 285 THR A N 1
ATOM 2269 C CA . THR A 1 285 ? -41.224 -2.594 34.114 1.00 26.09 285 THR A CA 1
ATOM 2270 C C . THR A 1 285 ? -41.486 -2.740 32.616 1.00 26.09 285 THR A C 1
ATOM 2272 O O . THR A 1 285 ? -40.825 -3.500 31.911 1.00 26.09 285 THR A O 1
ATOM 2275 N N . GLU A 1 286 ? -42.499 -2.016 32.139 1.00 27.55 286 GLU A N 1
ATOM 2276 C CA . GLU A 1 286 ? -42.535 -1.543 30.757 1.00 27.55 286 GLU A CA 1
ATOM 2277 C C . GLU A 1 286 ? -41.526 -0.398 30.589 1.00 27.55 286 GLU A C 1
ATOM 2279 O O . GLU A 1 286 ? -41.162 0.289 31.545 1.00 27.55 286 GLU A O 1
ATOM 2284 N N . LEU A 1 287 ? -41.060 -0.247 29.350 1.00 31.66 287 LEU A N 1
ATOM 2285 C CA . LEU A 1 287 ? -40.190 0.815 28.860 1.00 31.66 287 LEU A CA 1
ATOM 2286 C C . LEU A 1 287 ? -40.613 2.206 29.359 1.00 31.66 287 LEU A C 1
ATOM 2288 O O . LEU A 1 287 ? -41.722 2.628 29.066 1.00 31.66 287 LEU A O 1
ATOM 2292 N N . GLU A 1 288 ? -39.670 2.973 29.914 1.00 24.41 288 GLU A N 1
ATOM 2293 C CA . GLU A 1 288 ? -39.423 4.348 29.468 1.00 24.41 288 GLU A CA 1
ATOM 2294 C C . GLU A 1 288 ? -38.072 4.896 29.966 1.00 24.41 288 GLU A C 1
ATOM 2296 O O . GLU A 1 288 ? -37.588 4.627 31.061 1.00 24.41 288 GLU A O 1
ATOM 2301 N N . SER A 1 289 ? -37.454 5.647 29.063 1.00 28.95 289 SER A N 1
ATOM 2302 C CA . SER A 1 289 ? -36.256 6.482 29.157 1.00 28.95 289 SER A CA 1
ATOM 2303 C C . SER A 1 289 ? -35.950 7.142 30.505 1.00 28.95 289 SER A C 1
ATOM 2305 O O . SER A 1 289 ? -36.771 7.917 30.983 1.00 28.95 289 SER A O 1
ATOM 2307 N N . ILE A 1 290 ? -34.699 7.040 30.987 1.00 23.38 290 ILE A N 1
ATOM 2308 C CA . ILE A 1 290 ? -34.102 8.058 31.870 1.00 23.38 290 ILE A CA 1
ATOM 2309 C C . ILE A 1 290 ? -32.622 8.323 31.523 1.00 23.38 290 ILE A C 1
ATOM 2311 O O . ILE A 1 290 ? -31.721 7.520 31.759 1.00 23.38 290 ILE A O 1
ATOM 2315 N N . TYR A 1 291 ? -32.412 9.526 30.989 1.00 24.58 291 TYR A N 1
ATOM 2316 C CA . TYR A 1 291 ? -31.250 10.392 31.186 1.00 24.58 291 TYR A CA 1
ATOM 2317 C C . TYR A 1 291 ? -31.181 10.830 32.661 1.00 24.58 291 TYR A C 1
ATOM 2319 O O . TYR A 1 291 ? -32.131 11.457 33.108 1.00 24.58 291 TYR A O 1
ATOM 2327 N N . ILE A 1 292 ? -30.066 10.623 33.373 1.00 24.59 292 ILE A N 1
ATOM 2328 C CA . ILE A 1 292 ? -29.643 11.409 34.563 1.00 24.59 292 ILE A CA 1
ATOM 2329 C C . ILE A 1 292 ? -28.106 11.444 34.480 1.00 24.59 292 ILE A C 1
ATOM 2331 O O . ILE A 1 292 ? -27.458 10.415 34.621 1.00 24.59 292 ILE A O 1
ATOM 2335 N N . GLN A 1 293 ? -27.436 12.495 33.995 1.00 21.81 293 GLN A N 1
ATOM 2336 C CA . GLN A 1 293 ? -27.259 13.842 34.558 1.00 21.81 293 GLN A CA 1
ATOM 2337 C C . GLN A 1 293 ? -26.936 13.836 36.056 1.00 21.81 293 GLN A C 1
ATOM 2339 O O . GLN A 1 293 ? -27.816 13.892 36.904 1.00 21.81 293 GLN A O 1
ATOM 2344 N N . SER A 1 294 ? -25.640 13.818 36.375 1.00 23.70 294 SER A N 1
ATOM 2345 C CA . SER A 1 294 ? -25.168 14.024 37.738 1.00 23.70 294 SER A CA 1
ATOM 2346 C C . SER A 1 294 ? -25.530 15.434 38.208 1.00 23.70 294 SER A C 1
ATOM 2348 O O . SER A 1 294 ? -25.105 16.415 37.589 1.00 23.70 294 SER A O 1
ATOM 2350 N N . GLN A 1 295 ? -26.223 15.546 39.335 1.00 23.91 295 GLN A N 1
ATOM 2351 C CA . GLN A 1 295 ? -26.182 16.753 40.147 1.00 23.91 295 GLN A CA 1
ATOM 2352 C C . GLN A 1 295 ? -25.971 16.402 41.617 1.00 23.91 295 GLN A C 1
ATOM 2354 O O . GLN A 1 295 ? -26.662 15.574 42.200 1.00 23.91 295 GLN A O 1
ATOM 2359 N N . HIS A 1 296 ? -24.942 17.045 42.159 1.00 24.81 296 HIS A N 1
ATOM 2360 C CA . HIS A 1 296 ? -24.595 17.152 43.563 1.00 24.81 296 HIS A CA 1
ATOM 2361 C C . HIS A 1 296 ? -25.746 17.674 44.437 1.00 24.81 296 HIS A C 1
ATOM 2363 O O . HIS A 1 296 ? -26.417 18.634 44.070 1.00 24.81 296 HIS A O 1
ATOM 2369 N N . GLY A 1 297 ? -25.818 17.144 45.657 1.00 23.67 297 GLY A N 1
ATOM 2370 C CA . GLY A 1 297 ? -26.307 17.796 46.877 1.00 23.67 297 GLY A CA 1
ATOM 2371 C C . GLY A 1 297 ? -25.652 17.048 48.041 1.00 23.67 297 GLY A C 1
ATOM 2372 O O . GLY A 1 297 ? -25.822 15.842 48.149 1.00 23.67 297 GLY A O 1
ATOM 2373 N N . VAL A 1 298 ? -24.606 17.596 48.666 1.00 23.39 298 VAL A N 1
ATOM 2374 C CA . VAL A 1 298 ? -24.680 18.376 49.915 1.00 23.39 298 VAL A CA 1
ATOM 2375 C C . VAL A 1 298 ? -25.471 17.632 50.989 1.00 23.39 298 VAL A C 1
ATOM 2377 O O . VAL A 1 298 ? -26.691 17.678 50.967 1.00 23.39 298 VAL A O 1
ATOM 2380 N N . GLU A 1 299 ? -24.770 17.053 51.968 1.00 23.02 299 GLU A N 1
ATOM 2381 C CA . GLU A 1 299 ? -25.186 17.195 53.363 1.00 23.02 299 GLU A CA 1
ATOM 2382 C C . GLU A 1 299 ? -24.042 16.988 54.370 1.00 23.02 299 GLU A C 1
ATOM 2384 O O . GLU A 1 299 ? -23.170 16.129 54.263 1.00 23.02 299 GLU A O 1
ATOM 2389 N N . THR A 1 300 ? -24.077 17.909 55.318 1.00 22.52 300 THR A N 1
ATOM 2390 C CA . THR A 1 300 ? -23.218 18.274 56.440 1.00 22.52 300 THR A CA 1
ATOM 2391 C C . THR A 1 300 ? -23.240 17.322 57.649 1.00 22.52 300 THR A C 1
ATOM 2393 O O . THR A 1 300 ? -24.288 16.847 58.060 1.00 22.52 300 THR A O 1
ATOM 2396 N N . SER A 1 301 ? -22.075 17.233 58.305 1.00 22.50 301 SER A N 1
ATOM 2397 C CA . SER A 1 301 ? -21.843 17.371 59.761 1.00 22.50 301 SER A CA 1
ATOM 2398 C C . SER A 1 301 ? -22.488 16.409 60.777 1.00 22.50 301 SER A C 1
ATOM 2400 O O . SER A 1 301 ? -23.660 16.532 61.110 1.00 22.50 301 SER A O 1
ATOM 2402 N N . ARG A 1 302 ? -21.631 15.613 61.440 1.00 24.83 302 ARG A N 1
ATOM 2403 C CA . ARG A 1 302 ? -21.626 15.196 62.871 1.00 24.83 302 ARG A CA 1
ATOM 2404 C C . ARG A 1 302 ? -20.256 14.516 63.084 1.00 24.83 302 ARG A C 1
ATOM 2406 O O . ARG A 1 302 ? -19.929 13.621 62.325 1.00 24.83 302 ARG A O 1
ATOM 2413 N N . GLY A 1 303 ? -19.332 14.897 63.963 1.00 22.30 303 GLY A N 1
ATOM 2414 C CA . GLY A 1 303 ? -19.428 15.527 65.273 1.00 22.30 303 GLY A CA 1
ATOM 2415 C C . GLY A 1 303 ? -19.093 14.487 66.348 1.00 22.30 303 GLY A C 1
ATOM 2416 O O . GLY A 1 303 ? -20.023 13.955 66.930 1.00 22.30 303 GLY A O 1
ATOM 2417 N N . TYR A 1 304 ? -17.806 14.192 66.586 1.00 24.59 304 TYR A N 1
ATOM 2418 C CA . TYR A 1 304 ? -17.312 13.617 67.848 1.00 24.59 304 TYR A CA 1
ATOM 2419 C C . TYR A 1 304 ? -15.857 14.052 68.110 1.00 24.59 304 TYR A C 1
ATOM 2421 O O . TYR A 1 304 ? -14.960 13.834 67.297 1.00 24.59 304 TYR A O 1
ATOM 2429 N N . SER A 1 305 ? -15.695 14.721 69.253 1.00 24.44 305 SER A N 1
ATOM 2430 C CA . SER A 1 305 ? -14.491 14.953 70.069 1.00 24.44 305 SER A CA 1
ATOM 2431 C C . SER A 1 305 ? -13.614 13.701 70.195 1.00 24.44 305 SER A C 1
ATOM 2433 O O . SER A 1 305 ? -14.154 12.602 70.203 1.00 24.44 305 SER A O 1
ATOM 2435 N N . GLY A 1 306 ? -12.299 13.731 70.378 1.00 24.39 306 GLY A N 1
ATOM 2436 C CA . GLY A 1 306 ? -11.351 14.742 70.837 1.00 24.39 306 GLY A CA 1
ATOM 2437 C C . GLY A 1 306 ? -10.228 13.957 71.534 1.00 24.39 306 GLY A C 1
ATOM 2438 O O . GLY A 1 306 ? -10.547 12.981 72.199 1.00 24.39 306 GLY A O 1
ATOM 2439 N N . ASP A 1 307 ? -8.955 14.295 71.299 1.00 25.58 307 ASP A N 1
ATOM 2440 C CA . ASP A 1 307 ? -7.903 14.337 72.333 1.00 25.58 307 ASP A CA 1
ATOM 2441 C C . ASP A 1 307 ? -6.499 14.633 71.756 1.00 25.58 307 ASP A C 1
ATOM 2443 O O . ASP A 1 307 ? -5.974 13.944 70.886 1.00 25.58 307 ASP A O 1
ATOM 2447 N N . THR A 1 308 ? -5.971 15.762 72.243 1.00 27.50 308 THR A N 1
ATOM 2448 C CA . THR A 1 308 ? -4.601 16.056 72.713 1.00 27.50 308 THR A CA 1
ATOM 2449 C C . THR A 1 308 ? -3.345 15.734 71.861 1.00 27.50 308 THR A C 1
ATOM 2451 O O . THR A 1 308 ? -2.791 14.644 71.821 1.00 27.50 308 THR A O 1
ATOM 2454 N N . ASN A 1 309 ? -2.818 16.822 71.285 1.00 24.50 309 ASN A N 1
ATOM 2455 C CA . ASN A 1 309 ? -1.410 17.215 71.028 1.00 24.50 309 ASN A CA 1
ATOM 2456 C C . ASN A 1 309 ? -0.432 16.996 72.234 1.00 24.50 309 ASN A C 1
ATOM 2458 O O . ASN A 1 309 ? -0.954 16.744 73.320 1.00 24.50 309 ASN A O 1
ATOM 2462 N N . PRO A 1 310 ? 0.912 17.287 72.185 1.00 43.56 310 PRO A N 1
ATOM 2463 C CA . PRO A 1 310 ? 1.803 17.773 71.088 1.00 43.56 310 PRO A CA 1
ATOM 2464 C C . PRO A 1 310 ? 3.299 17.253 71.125 1.00 43.56 310 PRO A C 1
ATOM 2466 O O . PRO A 1 310 ? 3.661 16.419 71.945 1.00 43.56 310 PRO A O 1
ATOM 2469 N N . ILE A 1 311 ? 4.188 17.885 70.317 1.00 28.05 311 ILE A N 1
ATOM 2470 C CA . ILE A 1 311 ? 5.611 18.291 70.605 1.00 28.05 311 ILE A CA 1
ATOM 2471 C C . ILE A 1 311 ? 6.785 17.608 69.835 1.00 28.05 311 ILE A C 1
ATOM 2473 O O . ILE A 1 311 ? 7.274 16.548 70.195 1.00 28.05 311 ILE A O 1
ATOM 2477 N N . LEU A 1 312 ? 7.261 18.344 68.809 1.00 27.75 312 LEU A N 1
ATOM 2478 C CA . LEU A 1 312 ? 8.612 18.913 68.522 1.00 27.75 312 LEU A CA 1
ATOM 2479 C C . LEU A 1 312 ? 9.940 18.092 68.504 1.00 27.75 312 LEU A C 1
ATOM 2481 O O . LEU A 1 312 ? 10.401 17.591 69.517 1.00 27.75 312 LEU A O 1
ATOM 2485 N N . ASN A 1 313 ? 10.624 18.227 67.348 1.00 26.69 313 ASN A N 1
ATOM 2486 C CA . ASN A 1 313 ? 12.028 18.631 67.053 1.00 26.69 313 ASN A CA 1
ATOM 2487 C C . ASN A 1 313 ? 13.293 17.980 67.675 1.00 26.69 313 ASN A C 1
ATOM 2489 O O . ASN A 1 313 ? 13.434 17.852 68.881 1.00 26.69 313 ASN A O 1
ATOM 2493 N N . GLY A 1 314 ? 14.323 17.867 66.807 1.00 25.62 314 GLY A N 1
ATOM 2494 C CA . GLY A 1 314 ? 15.774 17.921 67.121 1.00 25.62 314 GLY A CA 1
ATOM 2495 C C . GLY A 1 314 ? 16.500 16.587 66.889 1.00 25.62 314 GLY A C 1
ATOM 2496 O O . GLY A 1 314 ? 16.221 15.625 67.583 1.00 25.62 314 GLY A O 1
ATOM 2497 N N . ARG A 1 315 ? 17.289 16.348 65.830 1.00 26.17 315 ARG A N 1
ATOM 2498 C CA . ARG A 1 315 ? 18.577 16.922 65.370 1.00 26.17 315 ARG A CA 1
ATOM 2499 C C . ARG A 1 315 ? 19.803 16.550 66.243 1.00 26.17 315 ARG A C 1
ATOM 2501 O O . ARG A 1 315 ? 19.959 17.058 67.339 1.00 26.17 315 ARG A O 1
ATOM 2508 N N . GLU A 1 316 ? 20.690 15.763 65.612 1.00 27.89 316 GLU A N 1
ATOM 2509 C CA . GLU A 1 316 ? 22.170 15.709 65.708 1.00 27.89 316 GLU A CA 1
ATOM 2510 C C . GLU A 1 316 ? 22.941 14.913 66.802 1.00 27.89 316 GLU A C 1
ATOM 2512 O O . GLU A 1 316 ? 22.963 15.251 67.975 1.00 27.89 316 GLU A O 1
ATOM 2517 N N . SER A 1 317 ? 23.758 13.972 66.281 1.00 26.66 317 SER A N 1
ATOM 2518 C CA . SER A 1 317 ? 25.212 13.781 66.511 1.00 26.66 317 SER A CA 1
ATOM 2519 C C . SER A 1 317 ? 25.748 12.927 67.685 1.00 26.66 317 SER A C 1
ATOM 2521 O O . SER A 1 317 ? 25.878 13.390 68.807 1.00 26.66 317 SER A O 1
ATOM 2523 N N . GLY A 1 318 ? 26.263 11.730 67.348 1.00 26.39 318 GLY A N 1
ATOM 2524 C CA . GLY A 1 318 ? 27.722 11.494 67.299 1.00 26.39 318 GLY A CA 1
ATOM 2525 C C . GLY A 1 318 ? 28.461 10.764 68.448 1.00 26.39 318 GLY A C 1
ATOM 2526 O O . GLY A 1 318 ? 28.568 11.286 69.547 1.00 26.39 318 GLY A O 1
ATOM 2527 N N . ARG A 1 319 ? 29.197 9.699 68.043 1.00 31.73 319 ARG A N 1
ATOM 2528 C CA . ARG A 1 319 ? 30.417 9.054 68.633 1.00 31.73 319 ARG A CA 1
ATOM 2529 C C . ARG A 1 319 ? 30.184 8.001 69.746 1.00 31.73 319 ARG A C 1
ATOM 2531 O O . ARG A 1 319 ? 29.296 8.178 70.556 1.00 31.73 319 ARG A O 1
ATOM 2538 N N . HIS A 1 320 ? 30.910 6.875 69.872 1.00 31.98 320 HIS A N 1
ATOM 2539 C CA . HIS A 1 320 ? 32.281 6.484 69.481 1.00 31.98 320 HIS A CA 1
ATOM 2540 C C . HIS A 1 320 ? 32.458 4.928 69.465 1.00 31.98 320 HIS A C 1
ATOM 2542 O O . HIS A 1 320 ? 31.901 4.267 70.331 1.00 31.98 320 HIS A O 1
ATOM 2548 N N . LEU A 1 321 ? 33.345 4.424 68.575 1.00 28.78 321 LEU A N 1
ATOM 2549 C CA . LEU A 1 321 ? 34.270 3.247 68.678 1.00 28.78 321 LEU A CA 1
ATOM 2550 C C . LEU A 1 321 ? 33.659 1.822 68.775 1.00 28.78 321 LEU A C 1
ATOM 2552 O O . LEU A 1 321 ? 32.718 1.594 69.508 1.00 28.78 321 LEU A O 1
ATOM 2556 N N . SER A 1 322 ? 34.148 0.767 68.111 1.00 30.77 322 SER A N 1
ATOM 2557 C CA . SER A 1 322 ? 35.509 0.423 67.674 1.00 30.77 322 SER A CA 1
ATOM 2558 C C . SER A 1 322 ? 35.506 -0.647 66.558 1.00 30.77 322 SER A C 1
ATOM 2560 O O . SER A 1 322 ? 34.513 -1.312 66.280 1.00 30.77 322 SER A O 1
ATOM 2562 N N . SER A 1 323 ? 36.656 -0.752 65.901 1.00 29.52 323 SER A N 1
ATOM 2563 C CA . SER A 1 323 ? 37.043 -1.548 64.733 1.00 29.52 323 SER A CA 1
ATOM 2564 C C . SER A 1 323 ? 37.160 -3.064 64.953 1.00 29.52 323 SER A C 1
ATOM 2566 O O . SER A 1 323 ? 37.869 -3.466 65.867 1.00 29.52 323 SER A O 1
ATOM 2568 N N . PHE A 1 324 ? 36.654 -3.882 64.017 1.00 31.91 324 PHE A N 1
ATOM 2569 C CA . PHE A 1 324 ? 37.266 -5.165 63.615 1.00 31.91 324 PHE A CA 1
ATOM 2570 C C . PHE A 1 324 ? 36.960 -5.491 62.133 1.00 31.91 324 PHE A C 1
ATOM 2572 O O . PHE A 1 324 ? 35.958 -5.058 61.570 1.00 31.91 324 PHE A O 1
ATOM 2579 N N . ASN A 1 325 ? 37.902 -6.182 61.491 1.00 29.30 325 ASN A N 1
ATOM 2580 C CA . ASN A 1 325 ? 38.187 -6.208 60.051 1.00 29.30 325 ASN A CA 1
ATOM 2581 C C . ASN A 1 325 ? 37.166 -6.873 59.093 1.00 29.30 325 ASN A C 1
ATOM 2583 O O . ASN A 1 325 ? 36.611 -7.933 59.356 1.00 29.30 325 ASN A O 1
ATOM 2587 N N . LEU A 1 326 ? 37.070 -6.246 57.909 1.00 36.19 326 LEU A N 1
ATOM 2588 C CA . LEU A 1 326 ? 36.770 -6.726 56.545 1.00 36.19 326 LEU A CA 1
ATOM 2589 C C . LEU A 1 326 ? 36.460 -8.228 56.307 1.00 36.19 326 LEU A C 1
ATOM 2591 O O . LEU A 1 326 ? 37.365 -9.060 56.349 1.00 36.19 326 LEU A O 1
ATOM 2595 N N . LYS A 1 327 ? 35.237 -8.515 55.819 1.00 34.88 327 LYS A N 1
ATOM 2596 C CA . LYS A 1 327 ? 34.913 -9.266 54.569 1.00 34.88 327 LYS A CA 1
ATOM 2597 C C . LYS A 1 327 ? 33.424 -9.661 54.533 1.00 34.88 327 LYS A C 1
ATOM 2599 O O . LYS A 1 327 ? 33.064 -10.688 55.083 1.00 34.88 327 LYS A O 1
ATOM 2604 N N . LEU A 1 328 ? 32.584 -8.871 53.851 1.00 31.59 328 LEU A N 1
ATOM 2605 C CA . LEU A 1 328 ? 31.4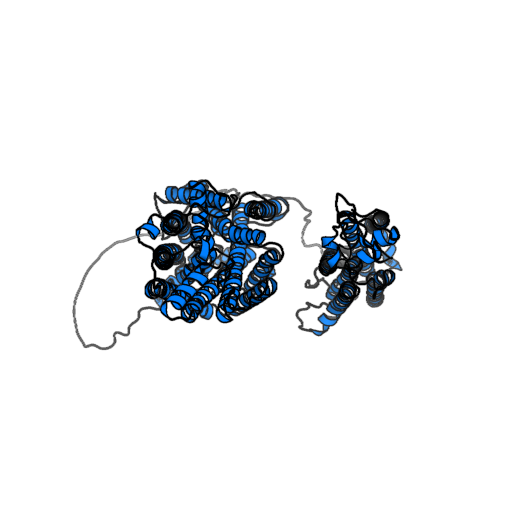92 -9.290 52.938 1.00 31.59 328 LEU A CA 1
ATOM 2606 C C . LEU A 1 328 ? 30.577 -8.085 52.633 1.00 31.59 328 LEU A C 1
ATOM 2608 O O . LEU A 1 328 ? 29.478 -7.947 53.160 1.00 31.59 328 LEU A O 1
ATOM 2612 N N . ILE A 1 329 ? 30.998 -7.212 51.717 1.00 31.73 329 ILE A N 1
ATOM 2613 C CA . ILE A 1 329 ? 30.034 -6.386 50.979 1.00 31.73 329 ILE A CA 1
ATOM 2614 C C . ILE A 1 329 ? 29.512 -7.273 49.846 1.00 31.73 329 ILE A C 1
ATOM 2616 O O . ILE A 1 329 ? 30.090 -7.335 48.760 1.00 31.73 329 ILE A O 1
ATOM 2620 N N . ARG A 1 330 ? 28.433 -8.019 50.109 1.00 31.53 330 ARG A N 1
ATOM 2621 C CA . ARG A 1 330 ? 27.634 -8.617 49.035 1.00 31.53 330 ARG A CA 1
ATOM 2622 C C . ARG A 1 330 ? 26.812 -7.495 48.404 1.00 31.53 330 ARG A C 1
ATOM 2624 O O . ARG A 1 330 ? 25.899 -6.954 49.014 1.00 31.53 330 ARG A O 1
ATOM 2631 N N . ARG A 1 331 ? 27.179 -7.159 47.167 1.00 31.86 331 ARG A N 1
ATOM 2632 C CA . ARG A 1 331 ? 26.424 -6.339 46.216 1.00 31.86 331 ARG A CA 1
ATOM 2633 C C . ARG A 1 331 ? 24.932 -6.724 46.220 1.00 31.86 331 ARG A C 1
ATOM 2635 O O . ARG A 1 331 ? 24.561 -7.714 45.602 1.00 31.86 331 ARG A O 1
ATOM 2642 N N . GLN A 1 332 ? 24.076 -5.913 46.833 1.00 42.47 332 GLN A N 1
ATOM 2643 C CA . GLN A 1 332 ? 22.755 -5.643 46.264 1.00 42.47 332 GLN A CA 1
ATOM 2644 C C . GLN A 1 332 ? 22.848 -4.301 45.544 1.00 42.47 332 GLN A C 1
ATOM 2646 O O . GLN A 1 332 ? 22.964 -3.261 46.186 1.00 42.47 332 GLN A O 1
ATOM 2651 N N . PRO A 1 333 ? 22.880 -4.310 44.206 1.00 44.34 333 PRO A N 1
ATOM 2652 C CA . PRO A 1 333 ? 21.987 -3.394 43.506 1.00 44.34 333 PRO A CA 1
ATOM 2653 C C . PRO A 1 333 ? 21.519 -3.977 42.167 1.00 44.34 333 PRO A C 1
ATOM 2655 O O . PRO A 1 333 ? 22.350 -4.296 41.327 1.00 44.34 333 PRO A O 1
ATOM 2658 N N . GLN A 1 334 ? 20.199 -4.082 41.960 1.00 37.06 334 GLN A N 1
ATOM 2659 C CA . GLN A 1 334 ? 19.515 -3.878 40.660 1.00 37.06 334 GLN A CA 1
ATOM 2660 C C . GLN A 1 334 ? 18.030 -4.275 40.701 1.00 37.06 334 GLN A C 1
ATOM 2662 O O . GLN A 1 334 ? 17.229 -3.704 39.964 1.00 37.06 334 GLN A O 1
ATOM 2667 N N . GLN A 1 335 ? 17.623 -5.185 41.589 1.00 30.61 335 GLN A N 1
ATOM 2668 C CA . GLN A 1 335 ? 16.276 -5.768 41.535 1.00 30.61 335 GLN A CA 1
ATOM 2669 C C . GLN A 1 335 ? 15.161 -4.780 41.921 1.00 30.61 335 GLN A C 1
ATOM 2671 O O . GLN A 1 335 ? 14.147 -4.720 41.232 1.00 30.61 335 GLN A O 1
ATOM 2676 N N . GLY A 1 336 ? 15.388 -3.921 42.924 1.00 30.20 336 GLY A N 1
ATOM 2677 C CA . GLY A 1 336 ? 14.438 -2.869 43.312 1.00 30.20 336 GLY A CA 1
ATOM 2678 C C . GLY A 1 336 ? 14.234 -1.802 42.229 1.00 30.20 336 GLY A C 1
ATOM 2679 O O . GLY A 1 336 ? 13.115 -1.395 41.941 1.00 30.20 336 GLY A O 1
ATOM 2680 N N . HIS A 1 337 ? 15.296 -1.366 41.550 1.00 36.44 337 HIS A N 1
ATOM 2681 C CA . HIS A 1 337 ? 15.173 -0.309 40.539 1.00 36.44 337 HIS A CA 1
ATOM 2682 C C . HIS A 1 337 ? 14.422 -0.783 39.280 1.00 36.44 337 HIS A C 1
ATOM 2684 O O . HIS A 1 337 ? 13.716 0.004 38.643 1.00 36.44 337 HIS A O 1
ATOM 2690 N N . ILE A 1 338 ? 14.554 -2.072 38.942 1.00 43.78 338 ILE A N 1
ATOM 2691 C CA . ILE A 1 338 ? 13.855 -2.718 37.825 1.00 43.78 338 ILE A CA 1
ATOM 2692 C C . ILE A 1 338 ? 12.365 -2.900 38.150 1.00 43.78 338 ILE A C 1
ATOM 2694 O O . ILE A 1 338 ? 11.529 -2.595 37.297 1.00 43.78 338 ILE A O 1
ATOM 2698 N N . THR A 1 339 ? 12.011 -3.320 39.371 1.00 41.03 339 THR A N 1
ATOM 2699 C CA . THR A 1 339 ? 10.603 -3.440 39.796 1.00 41.03 339 THR A CA 1
ATOM 2700 C C . THR A 1 339 ? 9.907 -2.079 39.877 1.00 41.03 339 THR A C 1
ATOM 2702 O O . THR A 1 339 ? 8.808 -1.939 39.344 1.00 41.03 339 THR A O 1
ATOM 2705 N N . TRP A 1 340 ? 10.568 -1.040 40.404 1.00 36.78 340 TRP A N 1
ATOM 2706 C CA . TRP A 1 340 ? 10.035 0.332 40.421 1.00 36.78 340 TRP A CA 1
ATOM 2707 C C . TRP A 1 340 ? 9.759 0.892 39.012 1.00 36.78 340 TRP A C 1
ATOM 2709 O O . TRP A 1 340 ? 8.695 1.466 38.770 1.00 36.78 340 TRP A O 1
ATOM 2719 N N . LYS A 1 341 ? 10.678 0.701 38.050 1.00 48.66 341 LYS A N 1
ATOM 2720 C CA . LYS A 1 341 ? 10.473 1.144 36.654 1.00 48.66 341 LYS A CA 1
ATOM 2721 C C . LYS A 1 341 ? 9.368 0.357 35.942 1.00 48.66 341 LYS A C 1
ATOM 2723 O O . LYS A 1 341 ? 8.582 0.956 35.209 1.00 48.66 341 LYS A O 1
ATOM 2728 N N . LYS A 1 342 ? 9.284 -0.960 36.171 1.00 50.31 342 LYS A N 1
ATOM 2729 C CA . LYS A 1 342 ? 8.236 -1.828 35.606 1.00 50.31 342 LYS A CA 1
ATOM 2730 C C . LYS A 1 342 ? 6.847 -1.432 36.121 1.00 50.31 342 LYS A C 1
ATOM 2732 O O . LYS A 1 342 ? 5.923 -1.320 35.320 1.00 50.31 342 LYS A O 1
ATOM 2737 N N . ASN A 1 343 ? 6.730 -1.119 37.413 1.00 56.97 343 ASN A N 1
ATOM 2738 C CA . ASN A 1 343 ? 5.491 -0.609 38.001 1.00 56.97 343 ASN A CA 1
ATOM 2739 C C . ASN A 1 343 ? 5.095 0.740 37.388 1.00 56.97 343 ASN A C 1
ATOM 2741 O O . ASN A 1 343 ? 3.981 0.857 36.900 1.00 56.97 343 ASN A O 1
ATOM 2745 N N . LYS A 1 344 ? 6.012 1.714 37.279 1.00 57.91 344 LYS A N 1
ATOM 2746 C CA . LYS A 1 344 ? 5.708 3.041 36.705 1.00 57.91 344 LYS A CA 1
ATOM 2747 C C . LYS A 1 344 ? 5.199 2.986 35.255 1.00 57.91 344 LYS A C 1
ATOM 2749 O O . LYS A 1 344 ? 4.260 3.701 34.914 1.00 57.91 344 LYS A O 1
ATOM 2754 N N . ALA A 1 345 ? 5.793 2.146 34.405 1.00 56.31 345 ALA A N 1
ATOM 2755 C CA . ALA A 1 345 ? 5.373 1.999 33.007 1.00 56.31 345 ALA A CA 1
ATOM 2756 C C . ALA A 1 345 ? 3.991 1.332 32.876 1.00 56.31 345 ALA A C 1
ATOM 2758 O O . ALA A 1 345 ? 3.156 1.801 32.101 1.00 56.31 345 ALA A O 1
ATOM 2759 N N . ASN A 1 346 ? 3.727 0.288 33.672 1.00 65.19 346 ASN A N 1
ATOM 2760 C CA . ASN A 1 346 ? 2.412 -0.352 33.733 1.00 65.19 346 ASN A CA 1
ATOM 2761 C C . ASN A 1 346 ? 1.355 0.612 34.289 1.00 65.19 346 ASN A C 1
ATOM 2763 O O . ASN A 1 346 ? 0.264 0.698 33.738 1.00 65.19 346 ASN A O 1
ATOM 2767 N N . THR A 1 347 ? 1.693 1.395 35.317 1.00 64.38 347 THR A N 1
ATOM 2768 C CA . THR A 1 347 ? 0.826 2.450 35.856 1.00 64.38 347 THR A CA 1
ATOM 2769 C C . THR A 1 347 ? 0.513 3.509 34.802 1.00 64.38 347 THR A C 1
ATOM 2771 O O . THR A 1 347 ? -0.634 3.920 34.694 1.00 64.38 347 THR A O 1
ATOM 2774 N N . ARG A 1 348 ? 1.482 3.929 33.975 1.00 66.75 348 ARG A N 1
ATOM 2775 C CA . ARG A 1 348 ? 1.230 4.922 32.917 1.00 66.75 348 ARG A CA 1
ATOM 2776 C C . ARG A 1 348 ? 0.298 4.391 31.826 1.00 66.75 348 ARG A C 1
ATOM 2778 O O . ARG A 1 348 ? -0.583 5.127 31.401 1.00 66.75 348 ARG A O 1
ATOM 2785 N N . LEU A 1 349 ? 0.454 3.138 31.392 1.00 70.44 349 LEU A N 1
ATOM 2786 C CA . LEU A 1 349 ? -0.470 2.528 30.425 1.00 70.44 349 LEU A CA 1
ATOM 2787 C C . LEU A 1 349 ? -1.874 2.356 31.030 1.00 70.44 349 LEU A C 1
ATOM 2789 O O . LEU A 1 349 ? -2.867 2.672 30.377 1.00 70.44 349 LEU A O 1
ATOM 2793 N N . LYS A 1 350 ? -1.944 1.980 32.315 1.00 72.81 350 LYS A N 1
ATOM 2794 C CA . LYS A 1 350 ? -3.203 1.922 33.063 1.00 72.81 350 LYS A CA 1
ATOM 2795 C C . LYS A 1 350 ? -3.897 3.280 33.178 1.00 72.81 350 LYS A C 1
ATOM 2797 O O . LYS A 1 350 ? -5.092 3.365 32.938 1.00 72.81 350 LYS A O 1
ATOM 2802 N N . GLN A 1 351 ? -3.153 4.353 33.453 1.00 68.69 351 GLN A N 1
ATOM 2803 C CA . GLN A 1 351 ? -3.674 5.730 33.459 1.00 68.69 351 GLN A CA 1
ATOM 2804 C C . GLN A 1 351 ? -4.231 6.163 32.095 1.00 68.69 351 GLN A C 1
ATOM 2806 O O . GLN A 1 351 ? -5.088 7.038 32.025 1.00 68.69 351 GLN A O 1
ATOM 2811 N N . LEU A 1 352 ? -3.736 5.571 31.007 1.00 73.44 352 LEU A N 1
ATOM 2812 C CA . LEU A 1 352 ? -4.246 5.791 29.654 1.00 73.44 352 LEU A CA 1
ATOM 2813 C C . LEU A 1 352 ? -5.439 4.877 29.321 1.00 73.44 352 LEU A C 1
ATOM 2815 O O . LEU A 1 352 ? -6.022 5.025 28.253 1.00 73.44 352 LEU A O 1
ATOM 2819 N N . GLY A 1 353 ? -5.830 3.988 30.239 1.00 66.94 353 GLY A N 1
ATOM 2820 C CA . GLY A 1 353 ? -7.006 3.133 30.125 1.00 66.94 353 GLY A CA 1
ATOM 2821 C C . GLY A 1 353 ? -6.752 1.759 29.507 1.00 66.94 353 GLY A C 1
ATOM 2822 O O . GLY A 1 353 ? -7.714 1.068 29.182 1.00 66.94 353 GLY A O 1
ATOM 2823 N N . TYR A 1 354 ? -5.493 1.335 29.350 1.00 69.62 354 TYR A N 1
ATOM 2824 C CA . TYR A 1 354 ? -5.161 0.054 28.720 1.00 69.62 354 TYR A CA 1
ATOM 2825 C C . TYR A 1 354 ? -4.461 -0.928 29.656 1.00 69.62 354 TYR A C 1
ATOM 2827 O O . TYR A 1 354 ? -3.500 -0.597 30.358 1.00 69.62 354 TYR A O 1
ATOM 2835 N N . LYS A 1 355 ? -4.933 -2.177 29.628 1.00 64.25 355 LYS A N 1
ATOM 2836 C CA . LYS A 1 355 ? -4.250 -3.310 30.249 1.00 64.25 355 LYS A CA 1
ATOM 2837 C C . LYS A 1 355 ? -3.042 -3.699 29.396 1.00 64.25 355 LYS A C 1
ATOM 2839 O O . LYS A 1 355 ? -3.100 -3.682 28.172 1.00 64.25 355 LYS A O 1
ATOM 2844 N N . GLN A 1 356 ? -1.934 -4.036 30.048 1.00 68.56 356 GLN A N 1
ATOM 2845 C CA . GLN A 1 356 ? -0.737 -4.518 29.362 1.00 68.56 356 GLN A CA 1
ATOM 2846 C C . GLN A 1 356 ? -0.971 -5.960 28.881 1.00 68.56 356 GLN A C 1
ATOM 2848 O O . GLN A 1 356 ? -1.036 -6.863 29.713 1.00 68.56 356 GLN A O 1
ATOM 2853 N N . GLU A 1 357 ? -1.071 -6.166 27.566 1.00 63.53 357 GLU A N 1
ATOM 2854 C CA . GLU A 1 357 ? -1.266 -7.494 26.945 1.00 63.53 357 GLU A CA 1
ATOM 2855 C C . GLU A 1 357 ? -0.045 -7.986 26.148 1.00 63.53 357 GLU A C 1
ATOM 2857 O O . GLU A 1 357 ? 0.135 -9.188 25.994 1.00 63.53 357 GLU A O 1
ATOM 2862 N N . LEU A 1 358 ? 0.817 -7.074 25.680 1.00 65.88 358 LEU A N 1
ATOM 2863 C CA . LEU A 1 358 ? 2.052 -7.393 24.947 1.00 65.88 358 LEU A CA 1
ATOM 2864 C C . LEU A 1 358 ? 3.276 -7.369 25.881 1.00 65.88 358 LEU A C 1
ATOM 2866 O O . LEU A 1 358 ? 3.343 -6.541 26.795 1.00 65.88 358 LEU A O 1
ATOM 2870 N N . SER A 1 359 ? 4.287 -8.218 25.676 1.00 63.00 359 SER A N 1
ATOM 2871 C CA . SER A 1 359 ? 5.501 -8.198 26.511 1.00 63.00 359 SER A CA 1
ATOM 2872 C C . SER A 1 359 ? 6.458 -7.038 26.196 1.00 63.00 359 SER A C 1
ATOM 2874 O O . SER A 1 359 ? 6.857 -6.788 25.060 1.00 63.00 359 SER A O 1
ATOM 2876 N N . ARG A 1 360 ? 6.923 -6.344 27.249 1.00 67.75 360 ARG A N 1
ATOM 2877 C CA . ARG A 1 360 ? 7.900 -5.237 27.152 1.00 67.75 360 ARG A CA 1
ATOM 2878 C C . ARG A 1 360 ? 9.342 -5.722 27.000 1.00 67.75 360 ARG A C 1
ATOM 2880 O O . ARG A 1 360 ? 10.165 -5.568 27.910 1.00 67.75 360 ARG A O 1
ATOM 2887 N N . ASN A 1 361 ? 9.655 -6.299 25.848 1.00 74.56 361 ASN A N 1
ATOM 2888 C CA . ASN A 1 361 ? 10.982 -6.843 25.559 1.00 74.56 361 ASN A CA 1
ATOM 2889 C C . ASN A 1 361 ? 11.864 -5.916 24.709 1.00 74.56 361 ASN A C 1
ATOM 2891 O O . ASN A 1 361 ? 13.087 -6.070 24.735 1.00 74.56 361 ASN A O 1
ATOM 2895 N N . LEU A 1 362 ? 11.298 -4.902 24.045 1.00 75.94 362 LEU A N 1
ATOM 2896 C CA . LEU A 1 362 ? 12.044 -4.047 23.121 1.00 75.94 362 LEU A CA 1
ATOM 2897 C C . LEU A 1 362 ? 12.880 -2.982 23.844 1.00 75.94 362 LEU A C 1
ATOM 2899 O O . LEU A 1 362 ? 12.415 -2.254 24.730 1.00 75.94 362 LEU A O 1
ATOM 2903 N N . SER A 1 363 ? 14.150 -2.900 23.444 1.00 81.94 363 SER A N 1
ATOM 2904 C CA . SER A 1 363 ? 15.094 -1.862 23.863 1.00 81.94 363 SER A CA 1
ATOM 2905 C C . SER A 1 363 ? 14.926 -0.584 23.028 1.00 81.94 363 SER A C 1
ATOM 2907 O O . SER A 1 363 ? 14.260 -0.604 21.995 1.00 81.94 363 SER A O 1
ATOM 2909 N N . LEU A 1 364 ? 15.567 0.520 23.437 1.00 79.56 364 LEU A N 1
ATOM 2910 C CA . LEU A 1 364 ? 15.638 1.738 22.614 1.00 79.56 364 LEU A CA 1
ATOM 2911 C C . LEU A 1 364 ? 16.228 1.442 21.228 1.00 79.56 364 LEU A C 1
ATOM 2913 O O . LEU A 1 364 ? 15.690 1.907 20.231 1.00 79.56 364 LEU A O 1
ATOM 2917 N N . LEU A 1 365 ? 17.299 0.641 21.180 1.00 79.94 365 LEU A N 1
ATOM 2918 C CA . LEU A 1 365 ? 17.948 0.258 19.930 1.00 79.94 365 LEU A CA 1
ATOM 2919 C C . LEU A 1 365 ? 17.001 -0.557 19.045 1.00 79.94 365 LEU A C 1
ATOM 2921 O O . LEU A 1 365 ? 16.915 -0.284 17.858 1.00 79.94 365 LEU A O 1
ATOM 2925 N N . SER A 1 366 ? 16.246 -1.497 19.625 1.00 78.81 366 SER A N 1
ATOM 2926 C CA . SER A 1 366 ? 15.244 -2.270 18.880 1.00 78.81 366 SER A CA 1
ATOM 2927 C C . SER A 1 366 ? 14.134 -1.374 18.323 1.00 78.81 366 SER A C 1
ATOM 2929 O O . SER A 1 366 ? 13.770 -1.518 17.165 1.00 78.81 366 SER A O 1
ATOM 2931 N N . ASN A 1 367 ? 13.608 -0.438 19.121 1.00 83.69 367 ASN A N 1
ATOM 2932 C CA . ASN A 1 367 ? 12.544 0.465 18.674 1.00 83.69 367 ASN A CA 1
ATOM 2933 C C . ASN A 1 367 ? 13.027 1.396 17.543 1.00 83.69 367 ASN A C 1
ATOM 2935 O O . ASN A 1 367 ? 12.350 1.525 16.527 1.00 83.69 367 ASN A O 1
ATOM 2939 N N . PHE A 1 368 ? 14.222 1.979 17.684 1.00 87.88 368 PHE A N 1
ATOM 2940 C CA . PHE A 1 368 ? 14.880 2.727 16.609 1.00 87.88 368 PHE A CA 1
ATOM 2941 C C . PHE A 1 368 ? 15.069 1.868 15.353 1.00 87.88 368 PHE A C 1
ATOM 2943 O O . PHE A 1 368 ? 14.782 2.328 14.251 1.00 87.88 368 PHE A O 1
ATOM 2950 N N . ALA A 1 369 ? 15.528 0.625 15.524 1.00 84.31 369 ALA A N 1
ATOM 2951 C CA . ALA A 1 369 ? 15.867 -0.263 14.423 1.00 84.31 369 ALA A CA 1
ATOM 2952 C C . ALA A 1 369 ? 14.667 -0.568 13.517 1.00 84.31 369 ALA A C 1
ATOM 2954 O O . ALA A 1 369 ? 14.849 -0.608 12.305 1.00 84.31 369 ALA A O 1
ATOM 2955 N N . PHE A 1 370 ? 13.454 -0.712 14.061 1.00 84.44 370 PHE A N 1
ATOM 2956 C CA . PHE A 1 370 ? 12.250 -0.909 13.245 1.00 84.44 370 PHE A CA 1
ATOM 2957 C C . PHE A 1 370 ? 11.930 0.310 12.374 1.00 84.44 370 PHE A C 1
ATOM 2959 O O . PHE A 1 370 ? 11.825 0.169 11.159 1.00 84.44 370 PHE A O 1
ATOM 2966 N N . SER A 1 371 ? 11.853 1.510 12.957 1.00 89.62 371 SER A N 1
ATOM 2967 C CA . SER A 1 371 ? 11.595 2.739 12.187 1.00 89.62 371 SER A CA 1
ATOM 2968 C C . SER A 1 371 ? 12.694 3.026 11.168 1.00 89.62 371 SER A C 1
ATOM 2970 O O . SER A 1 371 ? 12.410 3.361 10.025 1.00 89.62 371 SER A O 1
ATOM 2972 N N . PHE A 1 372 ? 13.960 2.845 11.552 1.00 89.25 372 PHE A N 1
ATOM 2973 C CA . PHE A 1 372 ? 15.090 3.015 10.640 1.00 89.25 372 PHE A CA 1
ATOM 2974 C C . PHE A 1 372 ? 15.070 1.991 9.493 1.00 89.25 372 PHE A C 1
ATOM 2976 O O . PHE A 1 372 ? 15.381 2.338 8.356 1.00 89.25 372 PHE A O 1
ATOM 2983 N N . SER A 1 373 ? 14.661 0.749 9.768 1.00 90.38 373 SER A N 1
ATOM 2984 C CA . SER A 1 373 ? 14.540 -0.294 8.742 1.00 90.38 373 SER A CA 1
ATOM 2985 C C . SER A 1 373 ? 13.365 -0.065 7.797 1.00 90.38 373 SER A C 1
ATOM 2987 O O . SER A 1 373 ? 13.457 -0.496 6.659 1.00 90.38 373 SER A O 1
ATOM 2989 N N . ILE A 1 374 ? 12.292 0.612 8.222 1.00 90.56 374 ILE A N 1
ATOM 2990 C CA . ILE A 1 374 ? 11.181 0.985 7.326 1.00 90.56 374 ILE A CA 1
ATOM 2991 C C . ILE A 1 374 ? 11.544 2.203 6.476 1.00 90.56 374 ILE A C 1
ATOM 2993 O O . ILE A 1 374 ? 11.252 2.214 5.287 1.00 90.56 374 ILE A O 1
ATOM 2997 N N . ILE A 1 375 ? 12.216 3.207 7.053 1.00 92.56 375 ILE A N 1
ATOM 2998 C CA . ILE A 1 375 ? 12.720 4.347 6.268 1.00 92.56 375 ILE A CA 1
ATOM 2999 C C . ILE A 1 375 ? 13.699 3.861 5.190 1.00 92.56 375 ILE A C 1
ATOM 3001 O O . ILE A 1 375 ? 13.706 4.416 4.098 1.00 92.56 375 ILE A O 1
ATOM 3005 N N . SER A 1 376 ? 14.536 2.860 5.517 1.00 92.62 376 SER A N 1
ATOM 3006 C CA . SER A 1 376 ? 15.531 2.207 4.648 1.00 92.62 376 SER A CA 1
ATOM 3007 C C . SER A 1 376 ? 15.954 3.055 3.448 1.00 92.62 376 SER A C 1
ATOM 3009 O O . SER A 1 376 ? 15.403 2.964 2.350 1.00 92.62 376 SER A O 1
ATOM 3011 N N . VAL A 1 377 ? 16.998 3.858 3.653 1.00 92.56 377 VAL A N 1
ATOM 3012 C CA . VAL A 1 377 ? 17.580 4.722 2.616 1.00 92.56 377 VAL A CA 1
ATOM 3013 C C . VAL A 1 377 ? 17.861 3.951 1.323 1.00 92.56 377 VAL A C 1
ATOM 3015 O O . VAL A 1 377 ? 17.558 4.452 0.243 1.00 92.56 377 VAL A O 1
ATOM 3018 N N . LEU A 1 378 ? 18.407 2.731 1.424 1.00 91.44 378 LEU A N 1
ATOM 3019 C CA . LEU A 1 378 ? 18.674 1.882 0.258 1.00 91.44 378 LEU A CA 1
ATOM 3020 C C . LEU A 1 378 ? 17.397 1.580 -0.517 1.00 91.44 378 LEU A C 1
ATOM 3022 O O . LEU A 1 378 ? 17.407 1.647 -1.741 1.00 91.44 378 LEU A O 1
ATOM 3026 N N . THR A 1 379 ? 16.305 1.287 0.186 1.00 90.50 379 THR A N 1
ATOM 3027 C CA . THR A 1 379 ? 15.016 0.973 -0.426 1.00 90.50 379 THR A CA 1
ATOM 3028 C C . THR A 1 379 ? 14.437 2.188 -1.130 1.00 90.50 379 THR A C 1
ATOM 3030 O O . THR A 1 379 ? 14.234 2.154 -2.341 1.00 90.50 379 THR A O 1
ATOM 3033 N N . GLY A 1 380 ? 14.194 3.282 -0.409 1.00 89.19 380 GLY A N 1
ATOM 3034 C CA . GLY A 1 380 ? 13.497 4.428 -0.993 1.00 89.19 380 GLY A CA 1
ATOM 3035 C C . GLY A 1 380 ? 14.292 5.116 -2.105 1.00 89.19 380 GLY A C 1
ATOM 3036 O O . GLY A 1 380 ? 13.734 5.404 -3.164 1.00 89.19 380 GLY A O 1
ATOM 3037 N N . VAL A 1 381 ? 15.610 5.288 -1.928 1.00 91.69 381 VAL A N 1
ATOM 3038 C CA . VAL A 1 381 ? 16.459 5.879 -2.974 1.00 91.69 381 VAL A CA 1
ATOM 3039 C C . VAL A 1 381 ? 16.525 4.961 -4.188 1.00 91.69 381 VAL A C 1
ATOM 3041 O O . VAL A 1 381 ? 16.365 5.453 -5.294 1.00 91.69 381 VAL A O 1
ATOM 3044 N N . THR A 1 382 ? 16.697 3.645 -4.021 1.00 88.56 382 THR A N 1
ATOM 3045 C CA . THR A 1 382 ? 16.839 2.739 -5.176 1.00 88.56 382 THR A CA 1
ATOM 3046 C C . THR A 1 382 ? 15.555 2.550 -5.962 1.00 88.56 382 THR A C 1
ATOM 3048 O O . THR A 1 382 ? 15.600 2.439 -7.184 1.00 88.56 382 THR A O 1
ATOM 3051 N N . THR A 1 383 ? 14.415 2.517 -5.283 1.00 87.38 383 THR A N 1
ATOM 3052 C CA . THR A 1 383 ? 13.114 2.287 -5.928 1.00 87.38 383 THR A CA 1
ATOM 3053 C C . THR A 1 383 ? 12.609 3.516 -6.678 1.00 87.38 383 THR A C 1
ATOM 3055 O O . THR A 1 383 ? 11.962 3.378 -7.711 1.00 87.38 383 THR A O 1
ATOM 3058 N N . LEU A 1 384 ? 12.951 4.723 -6.215 1.00 90.81 384 LEU A N 1
ATOM 3059 C CA . LEU A 1 384 ? 12.493 5.976 -6.820 1.00 90.81 384 LEU A CA 1
ATOM 3060 C C . LEU A 1 384 ? 13.612 6.821 -7.446 1.00 90.81 384 LEU A C 1
ATOM 3062 O O . LEU A 1 384 ? 13.360 7.968 -7.827 1.00 90.81 384 LEU A O 1
ATOM 3066 N N . TYR A 1 385 ? 14.820 6.273 -7.617 1.00 93.00 385 TYR A N 1
ATOM 3067 C CA . TYR A 1 385 ? 15.942 7.007 -8.216 1.00 93.00 385 TYR A CA 1
ATOM 3068 C C . TYR A 1 385 ? 15.613 7.523 -9.618 1.00 93.00 385 TYR A C 1
ATOM 3070 O O . TYR A 1 385 ? 15.921 8.669 -9.938 1.00 93.00 385 TYR A O 1
ATOM 3078 N N . ASN A 1 386 ? 14.922 6.712 -10.429 1.00 92.25 386 ASN A N 1
ATOM 3079 C CA . ASN A 1 386 ? 14.456 7.101 -11.761 1.00 92.25 386 ASN A CA 1
ATOM 3080 C C . ASN A 1 386 ? 13.615 8.380 -11.718 1.00 92.25 386 ASN A C 1
ATOM 3082 O O . ASN A 1 386 ? 13.812 9.268 -12.541 1.00 92.25 386 ASN A O 1
ATOM 3086 N N . THR A 1 387 ? 12.719 8.502 -10.735 1.00 90.56 387 THR A N 1
ATOM 3087 C CA . THR A 1 387 ? 11.882 9.693 -10.544 1.00 90.56 387 THR A CA 1
ATOM 3088 C C . THR A 1 387 ? 12.745 10.916 -10.246 1.00 90.56 387 THR A C 1
ATOM 3090 O O . THR A 1 387 ? 12.570 11.955 -10.874 1.00 90.56 387 THR A O 1
ATOM 3093 N N . GLY A 1 388 ? 13.717 10.801 -9.337 1.00 92.69 388 GLY A N 1
ATOM 3094 C CA . GLY A 1 388 ? 14.612 11.915 -9.012 1.00 92.69 388 GLY A CA 1
ATOM 3095 C C . GLY A 1 388 ? 15.552 12.306 -10.162 1.00 92.69 388 GLY A C 1
ATOM 3096 O O . GLY A 1 388 ? 15.788 13.493 -10.385 1.00 92.69 388 GLY A O 1
ATOM 3097 N N . LEU A 1 389 ? 16.044 11.335 -10.940 1.00 93.62 389 LEU A N 1
ATOM 3098 C CA . LEU A 1 389 ? 16.838 11.596 -12.146 1.00 93.62 389 LEU A CA 1
ATOM 3099 C C . LEU A 1 389 ? 16.016 12.298 -13.230 1.00 93.62 389 LEU A C 1
ATOM 3101 O O . LEU A 1 389 ? 16.460 13.296 -13.799 1.00 93.62 389 LEU A O 1
ATOM 3105 N N . LYS A 1 390 ? 14.811 11.784 -13.487 1.00 92.94 390 LYS A N 1
ATOM 3106 C CA . LYS A 1 390 ? 13.885 12.309 -14.489 1.00 92.94 390 LYS A CA 1
ATOM 3107 C C . LYS A 1 390 ? 13.459 13.735 -14.139 1.00 92.94 390 LYS A C 1
ATOM 3109 O O . LYS A 1 390 ? 13.566 14.628 -14.976 1.00 92.94 390 LYS A O 1
ATOM 3114 N N . TYR A 1 391 ? 13.079 13.983 -12.885 1.00 92.94 391 TYR A N 1
ATOM 3115 C CA . TYR A 1 391 ? 12.611 15.288 -12.420 1.00 92.94 391 TYR A CA 1
ATOM 3116 C C . TYR A 1 391 ? 13.701 16.065 -11.670 1.00 92.94 391 TYR A C 1
ATOM 3118 O O . TYR A 1 391 ? 13.789 16.067 -10.440 1.00 92.94 391 TYR A O 1
ATOM 3126 N N . GLY A 1 392 ? 14.516 16.792 -12.439 1.00 91.19 392 GLY A N 1
ATOM 3127 C CA . GLY A 1 392 ? 15.482 17.762 -11.925 1.00 91.19 392 GLY A CA 1
ATOM 3128 C C . GLY A 1 392 ? 16.884 17.203 -11.684 1.00 91.19 392 GLY A C 1
ATOM 3129 O O . GLY A 1 392 ? 17.810 17.986 -11.462 1.00 91.19 392 GLY A O 1
ATOM 3130 N N . GLY A 1 393 ? 17.082 15.888 -11.798 1.00 94.00 393 GLY A N 1
ATOM 3131 C CA . GLY A 1 393 ? 18.405 15.275 -11.844 1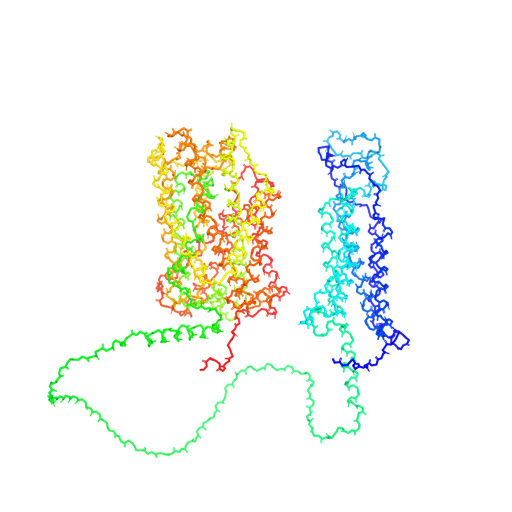.00 94.00 393 GLY A CA 1
ATOM 3132 C C . GLY A 1 393 ? 19.217 15.465 -10.552 1.00 94.00 393 GLY A C 1
ATOM 3133 O O . GLY A 1 393 ? 18.643 15.507 -9.460 1.00 94.00 393 GLY A O 1
ATOM 3134 N N . PRO A 1 394 ? 20.553 15.608 -10.651 1.00 94.19 394 PRO A N 1
ATOM 3135 C CA . PRO A 1 394 ? 21.451 15.743 -9.503 1.00 94.19 394 PRO A CA 1
ATOM 3136 C C . PRO A 1 394 ? 21.046 16.827 -8.498 1.00 94.19 394 PRO A C 1
ATOM 3138 O O . PRO A 1 394 ? 21.019 16.570 -7.296 1.00 94.19 394 PRO A O 1
ATOM 3141 N N . VAL A 1 395 ? 20.657 18.016 -8.972 1.00 93.69 395 VAL A N 1
ATOM 3142 C CA . VAL A 1 395 ? 20.221 19.120 -8.096 1.00 93.69 395 VAL A CA 1
ATOM 3143 C C . VAL A 1 395 ? 19.008 18.719 -7.253 1.00 93.69 395 VAL A C 1
ATOM 3145 O O . VAL A 1 395 ? 18.975 18.978 -6.049 1.00 93.69 395 VAL A O 1
ATOM 3148 N N . SER A 1 396 ? 18.024 18.066 -7.868 1.00 93.56 396 SER A N 1
ATOM 3149 C CA . SER A 1 396 ? 16.809 17.634 -7.175 1.00 93.56 396 SER A CA 1
ATOM 3150 C C . SER A 1 396 ? 17.096 16.513 -6.176 1.00 93.56 396 SER A C 1
ATOM 3152 O O . SER A 1 396 ? 16.673 16.581 -5.026 1.00 93.56 396 SER A O 1
ATOM 3154 N N . LEU A 1 397 ? 17.918 15.537 -6.568 1.00 94.25 397 LEU A N 1
ATOM 3155 C CA . LEU A 1 397 ? 18.351 14.440 -5.703 1.00 94.25 397 LEU A CA 1
ATOM 3156 C C . LEU A 1 397 ? 19.109 14.941 -4.461 1.00 94.25 397 LEU A C 1
ATOM 3158 O O . LEU A 1 397 ? 18.800 14.536 -3.342 1.00 94.25 397 LEU A O 1
ATOM 3162 N N . VAL A 1 398 ? 20.086 15.836 -4.641 1.00 95.25 398 VAL A N 1
ATOM 3163 C CA . VAL A 1 398 ? 20.981 16.296 -3.564 1.00 95.25 398 VAL A CA 1
ATOM 3164 C C . VAL A 1 398 ? 20.291 17.292 -2.632 1.00 95.25 398 VAL A C 1
ATOM 3166 O O . VAL A 1 398 ? 20.330 17.124 -1.411 1.00 95.25 398 VAL A O 1
ATOM 3169 N N . TYR A 1 399 ? 19.671 18.341 -3.180 1.00 95.56 399 TYR A N 1
ATOM 3170 C CA . TYR A 1 399 ? 19.062 19.399 -2.367 1.00 95.56 399 TYR A CA 1
ATOM 3171 C C . TYR A 1 399 ? 17.635 19.061 -1.955 1.00 95.56 399 TYR A C 1
ATOM 3173 O O . TYR A 1 399 ? 17.236 19.378 -0.833 1.00 95.56 399 TYR A O 1
ATOM 3181 N N . GLY A 1 400 ? 16.880 18.380 -2.818 1.00 94.69 400 GLY A N 1
ATOM 3182 C CA . GLY A 1 400 ? 15.525 17.944 -2.506 1.00 94.69 400 GLY A CA 1
ATOM 3183 C C . GLY A 1 400 ? 15.479 16.998 -1.311 1.00 94.69 400 GLY A C 1
ATOM 3184 O O . GLY A 1 400 ? 14.623 17.162 -0.442 1.00 94.69 400 GLY A O 1
ATOM 3185 N N . TRP A 1 401 ? 16.476 16.116 -1.183 1.00 96.31 401 TRP A N 1
ATOM 3186 C CA . TRP A 1 401 ? 16.643 15.255 -0.012 1.00 96.31 401 TRP A CA 1
ATOM 3187 C C . TRP A 1 401 ? 16.770 16.038 1.295 1.00 96.31 401 TRP A C 1
ATOM 3189 O O . TRP A 1 401 ? 16.068 15.753 2.267 1.00 96.31 401 TRP A O 1
ATOM 3199 N N . LEU A 1 402 ? 17.629 17.059 1.321 1.00 96.69 402 LEU A N 1
ATOM 3200 C CA . LEU A 1 402 ? 17.829 17.884 2.512 1.00 96.69 402 LEU A CA 1
ATOM 3201 C C . LEU A 1 402 ? 16.598 18.733 2.835 1.00 96.69 402 LEU A C 1
ATOM 3203 O O . LEU A 1 402 ? 16.253 18.875 4.008 1.00 96.69 402 LEU A O 1
ATOM 3207 N N . ILE A 1 403 ? 15.920 19.272 1.819 1.00 96.12 403 ILE A N 1
ATOM 3208 C CA . ILE A 1 403 ? 14.712 20.086 1.999 1.00 96.12 403 ILE A CA 1
ATOM 3209 C C . ILE A 1 403 ? 13.585 19.222 2.572 1.00 96.12 403 ILE A C 1
ATOM 3211 O O . ILE A 1 403 ? 13.072 19.529 3.650 1.00 96.12 403 ILE A O 1
ATOM 3215 N N . ALA A 1 404 ? 13.246 18.114 1.907 1.00 95.81 404 ALA A N 1
ATOM 3216 C CA . ALA A 1 404 ? 12.195 17.205 2.362 1.00 95.81 404 ALA A CA 1
ATOM 3217 C C . ALA A 1 404 ? 12.524 16.594 3.734 1.00 95.81 404 ALA A C 1
ATOM 3219 O O . ALA A 1 404 ? 11.660 16.516 4.612 1.00 95.81 404 ALA A O 1
ATOM 3220 N N . GLY A 1 405 ? 13.791 16.235 3.962 1.00 96.19 405 GLY A N 1
ATOM 3221 C CA . GLY A 1 405 ? 14.277 15.757 5.252 1.00 96.19 405 GLY A CA 1
ATOM 3222 C C . GLY A 1 405 ? 14.122 16.792 6.367 1.00 96.19 405 GLY A C 1
ATOM 3223 O O . GLY A 1 405 ? 13.603 16.470 7.434 1.00 96.19 405 GLY A O 1
ATOM 3224 N N . SER A 1 406 ? 14.492 18.051 6.120 1.00 96.38 406 SER A N 1
ATOM 3225 C CA . SER A 1 406 ? 14.376 19.132 7.112 1.00 96.38 406 SER A CA 1
ATOM 3226 C C . SER A 1 406 ? 12.929 19.358 7.539 1.00 96.38 406 SER A C 1
ATOM 3228 O O . SER A 1 406 ? 12.641 19.457 8.733 1.00 96.38 406 SER A O 1
ATOM 3230 N N . PHE A 1 407 ? 11.994 19.376 6.586 1.00 96.88 407 PHE A N 1
ATOM 3231 C CA . PHE A 1 407 ? 10.580 19.498 6.924 1.00 96.88 407 PHE A CA 1
ATOM 3232 C C . PHE A 1 407 ? 10.028 18.252 7.623 1.00 96.88 407 PHE A C 1
ATOM 3234 O O . PHE A 1 407 ? 9.238 18.369 8.562 1.00 96.88 407 PHE A O 1
ATOM 3241 N N . THR A 1 408 ? 10.502 17.065 7.248 1.00 96.44 408 THR A N 1
ATOM 3242 C CA . THR A 1 408 ? 10.124 15.815 7.916 1.00 96.44 408 THR A CA 1
ATOM 3243 C C . THR A 1 408 ? 10.617 15.756 9.364 1.00 96.44 408 THR A C 1
ATOM 3245 O O . THR A 1 408 ? 9.902 15.236 10.220 1.00 96.44 408 THR A O 1
ATOM 3248 N N . ILE A 1 409 ? 11.761 16.370 9.699 1.00 97.12 409 ILE A N 1
ATOM 3249 C CA . ILE A 1 409 ? 12.195 16.531 11.098 1.00 97.12 409 ILE A CA 1
ATOM 3250 C C . ILE A 1 409 ? 11.150 17.309 11.909 1.00 97.12 409 ILE A C 1
ATOM 3252 O O . ILE A 1 409 ? 10.850 16.907 13.031 1.00 97.12 409 ILE A O 1
ATOM 3256 N N . PHE A 1 410 ? 10.554 18.382 11.372 1.00 97.88 410 PHE A N 1
ATOM 3257 C CA . PHE A 1 410 ? 9.503 19.119 12.089 1.00 97.88 410 PHE A CA 1
ATOM 3258 C C . PHE A 1 410 ? 8.270 18.245 12.363 1.00 97.88 410 PHE A C 1
ATOM 3260 O O . PHE A 1 410 ? 7.756 18.251 13.488 1.00 97.88 410 PHE A O 1
ATOM 3267 N N . VAL A 1 411 ? 7.850 17.439 11.379 1.00 97.62 411 VAL A N 1
ATOM 3268 C CA . VAL A 1 411 ? 6.746 16.476 11.545 1.00 97.62 411 VAL A CA 1
ATOM 3269 C C . VAL A 1 411 ? 7.093 15.453 12.631 1.00 97.62 411 VAL A C 1
ATOM 3271 O O . VAL A 1 411 ? 6.326 15.265 13.578 1.00 97.62 411 VAL A O 1
ATOM 3274 N N . GLY A 1 412 ? 8.291 14.868 12.558 1.00 96.75 412 GLY A N 1
ATOM 3275 C CA . GLY A 1 412 ? 8.795 13.903 13.532 1.00 96.75 412 GLY A CA 1
ATOM 3276 C C . GLY A 1 412 ? 8.904 14.464 14.950 1.00 96.75 412 GLY A C 1
ATOM 3277 O O . GLY A 1 412 ? 8.514 13.793 15.902 1.00 96.75 412 GLY A O 1
ATOM 3278 N N . LEU A 1 413 ? 9.366 15.708 15.115 1.00 97.50 413 LEU A N 1
ATOM 3279 C CA . LEU A 1 413 ? 9.428 16.395 16.411 1.00 97.50 413 LEU A CA 1
ATOM 3280 C C . LEU A 1 413 ? 8.032 16.594 17.015 1.00 97.50 413 LEU A C 1
ATOM 3282 O O . LEU A 1 413 ? 7.837 16.329 18.204 1.00 97.50 413 LEU A O 1
ATOM 3286 N N . SER A 1 414 ? 7.057 17.017 16.205 1.00 97.19 414 SER A N 1
ATOM 3287 C CA . SER A 1 414 ? 5.665 17.170 16.650 1.00 97.19 414 SER A CA 1
ATOM 3288 C C . SER A 1 414 ? 5.068 15.829 17.086 1.00 97.19 414 SER A C 1
ATOM 3290 O O . SER A 1 414 ? 4.451 15.733 18.147 1.00 97.19 414 SER A O 1
ATOM 3292 N N . MET A 1 415 ? 5.297 14.767 16.309 1.00 96.25 415 MET A N 1
ATOM 3293 C CA . MET A 1 415 ? 4.848 13.417 16.658 1.00 96.25 415 MET A CA 1
ATOM 3294 C C . MET A 1 415 ? 5.542 12.879 17.907 1.00 96.25 415 MET A C 1
ATOM 3296 O O . MET A 1 415 ? 4.893 12.265 18.750 1.00 96.25 415 MET A O 1
ATOM 3300 N N . ALA A 1 416 ? 6.837 13.139 18.067 1.00 95.81 416 ALA A N 1
ATOM 3301 C CA . ALA A 1 416 ? 7.603 12.727 19.234 1.00 95.81 416 ALA A CA 1
ATOM 3302 C C . ALA A 1 416 ? 7.085 13.380 20.529 1.00 95.81 416 ALA A C 1
ATOM 3304 O O . ALA A 1 416 ? 6.991 12.706 21.554 1.00 95.81 416 ALA A O 1
ATOM 3305 N N . GLU A 1 417 ? 6.684 14.656 20.495 1.00 95.75 417 GLU A N 1
ATOM 3306 C CA . GLU A 1 417 ? 6.055 15.346 21.635 1.00 95.75 417 GLU A CA 1
ATOM 3307 C C . GLU A 1 417 ? 4.708 14.712 22.031 1.00 95.75 417 GLU A C 1
ATOM 3309 O O . GLU A 1 417 ? 4.425 14.491 23.215 1.00 95.75 417 GLU A O 1
ATOM 3314 N N . ILE A 1 418 ? 3.884 14.358 21.043 1.00 94.94 418 ILE A N 1
ATOM 3315 C CA . ILE A 1 418 ? 2.591 13.707 21.283 1.00 94.94 418 ILE A CA 1
ATOM 3316 C C . ILE A 1 418 ? 2.799 12.269 21.792 1.00 94.94 418 ILE A C 1
ATOM 3318 O O . ILE A 1 418 ? 2.202 11.879 22.798 1.00 94.94 418 ILE A O 1
ATOM 3322 N N . CYS A 1 419 ? 3.700 11.504 21.168 1.00 94.19 419 CYS A N 1
ATOM 3323 C CA . CYS A 1 419 ? 4.060 10.139 21.564 1.00 94.19 419 CYS A CA 1
ATOM 3324 C C . CYS A 1 419 ? 4.610 10.074 22.996 1.00 94.19 419 CYS A C 1
ATOM 3326 O O . CYS A 1 419 ? 4.302 9.144 23.737 1.00 94.19 419 CYS A O 1
ATOM 3328 N N . SER A 1 420 ? 5.406 11.067 23.394 1.00 93.12 420 SER A N 1
ATOM 3329 C CA . SER A 1 420 ? 5.944 11.228 24.751 1.00 93.12 420 SER A CA 1
ATOM 3330 C C . SER A 1 420 ? 4.832 11.327 25.798 1.00 93.12 420 SER A C 1
ATOM 3332 O O . SER A 1 420 ? 4.917 10.764 26.891 1.00 93.12 420 SER A O 1
ATOM 3334 N N . SER A 1 421 ? 3.746 12.008 25.437 1.00 90.75 421 SER A N 1
ATOM 3335 C CA . SER A 1 421 ? 2.596 12.234 26.311 1.00 90.75 421 SER A CA 1
ATOM 3336 C C . SER A 1 421 ? 1.665 11.013 26.351 1.00 90.75 421 SER A C 1
ATOM 3338 O O . SER A 1 421 ? 1.163 10.655 27.425 1.00 90.75 421 SER A O 1
ATOM 3340 N N . TYR A 1 422 ? 1.500 10.336 25.206 1.00 90.31 422 TYR A N 1
ATOM 3341 C CA . TYR A 1 422 ? 0.565 9.226 24.989 1.00 90.31 422 TYR A CA 1
ATOM 3342 C C . TYR A 1 422 ? 1.222 7.991 24.317 1.00 90.31 422 TYR A C 1
ATOM 3344 O O . TYR A 1 422 ? 0.870 7.646 23.183 1.00 90.31 422 TYR A O 1
ATOM 3352 N N . PRO A 1 423 ? 2.161 7.291 24.984 1.00 88.06 423 PRO A N 1
ATOM 3353 C CA . PRO A 1 423 ? 2.870 6.141 24.412 1.00 88.06 423 PRO A CA 1
ATOM 3354 C C . PRO A 1 423 ? 1.997 4.873 24.429 1.00 88.06 423 PRO A C 1
ATOM 3356 O O . PRO A 1 423 ? 2.064 4.070 25.362 1.00 88.06 423 PRO A O 1
ATOM 3359 N N . THR A 1 424 ? 1.154 4.714 23.410 1.00 84.56 424 THR A N 1
ATOM 3360 C CA . THR A 1 424 ? 0.252 3.561 23.222 1.00 84.56 424 THR A CA 1
ATOM 3361 C C . THR A 1 424 ? 0.419 2.988 21.817 1.00 84.56 424 THR A C 1
ATOM 3363 O O . THR A 1 424 ? 0.724 3.744 20.891 1.00 84.56 424 THR A O 1
ATOM 3366 N N . SER A 1 425 ? 0.171 1.687 21.624 1.00 76.88 425 SER A N 1
ATOM 3367 C CA . SER A 1 425 ? 0.309 1.054 20.301 1.00 76.88 425 SER A CA 1
ATOM 3368 C C . SER A 1 425 ? -0.746 1.528 19.302 1.00 76.88 425 SER A C 1
ATOM 3370 O O . SER A 1 425 ? -0.506 1.490 18.094 1.00 76.88 425 SER A O 1
ATOM 3372 N N . GLY A 1 426 ? -1.867 2.067 19.797 1.00 79.38 426 GLY A N 1
ATOM 3373 C CA . GLY A 1 426 ? -2.844 2.774 18.970 1.00 79.38 426 GLY A CA 1
ATOM 3374 C C . GLY A 1 426 ? -2.295 4.052 18.322 1.00 79.38 426 GLY A C 1
ATOM 3375 O O . GLY A 1 426 ? -2.840 4.529 17.329 1.00 79.38 426 GLY A O 1
ATOM 3376 N N . GLY A 1 427 ? -1.187 4.595 18.840 1.00 87.50 427 GLY A N 1
ATOM 3377 C CA . GLY A 1 427 ? -0.431 5.680 18.221 1.00 87.50 427 GLY A CA 1
ATOM 3378 C C . GLY A 1 427 ? -1.320 6.827 17.733 1.00 87.50 427 GLY A C 1
ATOM 3379 O O . GLY A 1 427 ? -2.088 7.417 18.492 1.00 87.50 427 GLY A O 1
ATOM 3380 N N . LEU A 1 428 ? -1.239 7.103 16.436 1.00 93.25 428 LEU A N 1
ATOM 3381 C CA . LEU A 1 428 ? -1.846 8.245 15.749 1.00 93.25 428 LEU A CA 1
ATOM 3382 C C . LEU A 1 428 ? -3.364 8.390 15.958 1.00 93.25 428 LEU A C 1
ATOM 3384 O O . LEU A 1 428 ? -3.851 9.497 16.222 1.00 93.25 428 LEU A O 1
ATOM 3388 N N . TYR A 1 429 ? -4.129 7.295 15.874 1.00 93.50 429 TYR A N 1
ATOM 3389 C CA . TYR A 1 429 ? -5.589 7.364 16.013 1.00 93.50 429 TYR A CA 1
ATOM 3390 C C . TYR A 1 429 ? -6.011 7.595 17.466 1.00 93.50 429 TYR A C 1
ATOM 3392 O O . TYR A 1 429 ? -7.004 8.283 17.725 1.00 93.50 429 TYR A O 1
ATOM 3400 N N . TYR A 1 430 ? -5.241 7.059 18.416 1.00 92.00 430 TYR A N 1
ATOM 3401 C CA . TYR A 1 430 ? -5.447 7.291 19.840 1.00 92.00 430 TYR A CA 1
ATOM 3402 C C . TYR A 1 430 ? -5.107 8.740 20.206 1.00 92.00 430 TYR A C 1
ATOM 3404 O O . TYR A 1 430 ? -5.869 9.409 20.908 1.00 92.00 430 TYR A O 1
ATOM 3412 N N . TRP A 1 431 ? -4.001 9.267 19.670 1.00 94.25 431 TRP A N 1
ATOM 3413 C CA . TRP A 1 431 ? -3.617 10.668 19.841 1.00 94.25 431 TRP A CA 1
ATOM 3414 C C . TRP A 1 431 ? -4.696 11.611 19.317 1.00 94.25 431 TRP A C 1
ATOM 3416 O O . TRP A 1 431 ? -5.096 12.540 20.014 1.00 94.25 431 TRP A O 1
ATOM 3426 N N . SER A 1 432 ? -5.220 11.329 18.123 1.00 94.75 432 SER A N 1
ATOM 3427 C CA . SER A 1 432 ? -6.298 12.116 17.519 1.00 94.75 432 SER A CA 1
ATOM 3428 C C . SER A 1 432 ? -7.547 12.123 18.401 1.00 94.75 432 SER A C 1
ATOM 3430 O O . SER A 1 432 ? -8.127 13.180 18.636 1.00 94.75 432 SER A O 1
ATOM 3432 N N . ALA A 1 433 ? -7.913 10.972 18.977 1.00 92.50 433 ALA A N 1
ATOM 3433 C CA . ALA A 1 433 ? -9.033 10.878 19.908 1.00 92.50 433 ALA A CA 1
ATOM 3434 C C . ALA A 1 433 ? -8.828 11.752 21.158 1.00 92.50 433 ALA A C 1
ATOM 3436 O O . ALA A 1 433 ? -9.710 12.522 21.535 1.00 92.50 433 ALA A O 1
ATOM 3437 N N . LYS A 1 434 ? -7.654 11.672 21.799 1.00 90.94 434 LYS A N 1
ATOM 3438 C CA . LYS A 1 434 ? -7.370 12.441 23.023 1.00 90.94 434 LYS A CA 1
ATOM 3439 C C . LYS A 1 434 ? -7.264 13.946 22.779 1.00 90.94 434 LYS A C 1
ATOM 3441 O O . LYS A 1 434 ? -7.623 14.719 23.664 1.00 90.94 434 LYS A O 1
ATOM 3446 N N . LEU A 1 435 ? -6.812 14.362 21.598 1.00 92.94 435 LEU A N 1
ATOM 3447 C CA . LEU A 1 435 ? -6.605 15.772 21.259 1.00 92.94 435 LEU A CA 1
ATOM 3448 C C . LEU A 1 435 ? -7.858 16.454 20.681 1.00 92.94 435 LEU A C 1
ATOM 3450 O O . LEU A 1 435 ? -7.995 17.668 20.805 1.00 92.94 435 LEU A O 1
ATOM 3454 N N . ALA A 1 436 ? -8.791 15.707 20.080 1.00 91.75 436 ALA A N 1
ATOM 3455 C CA . ALA A 1 436 ? -10.011 16.266 19.481 1.00 91.75 436 ALA A CA 1
ATOM 3456 C C . ALA A 1 436 ? -11.109 16.644 20.498 1.00 91.75 436 ALA A C 1
ATOM 3458 O O . ALA A 1 436 ? -12.087 17.306 20.144 1.00 91.75 436 ALA A O 1
ATOM 3459 N N . GLY A 1 437 ? -10.962 16.236 21.762 1.00 83.50 437 GLY A N 1
ATOM 3460 C CA . GLY A 1 437 ? -11.971 16.425 22.806 1.00 83.50 437 GLY A CA 1
ATOM 3461 C C . GLY A 1 437 ? -13.180 15.480 22.674 1.00 83.50 437 GLY A C 1
ATOM 3462 O O . GLY A 1 437 ? -13.336 14.802 21.659 1.00 83.50 437 GLY A O 1
ATOM 3463 N N . PRO A 1 438 ? -14.074 15.422 23.681 1.00 81.44 438 PRO A N 1
ATOM 3464 C CA . PRO A 1 438 ? -15.068 14.346 23.808 1.00 81.44 438 PRO A CA 1
ATOM 3465 C C . PRO A 1 438 ? -16.039 14.218 22.628 1.00 81.44 438 PRO A C 1
ATOM 3467 O O . PRO A 1 438 ? -16.441 13.116 22.270 1.00 81.44 438 PRO A O 1
ATOM 3470 N N . ARG A 1 439 ? -16.406 15.345 22.001 1.00 84.94 439 ARG A N 1
ATOM 3471 C CA . ARG A 1 439 ? -17.389 15.381 20.907 1.00 84.94 439 ARG A CA 1
ATOM 3472 C C . ARG A 1 439 ? -16.828 14.872 19.576 1.00 84.94 439 ARG A C 1
ATOM 3474 O O . ARG A 1 439 ? -17.551 14.222 18.829 1.00 84.94 439 ARG A O 1
ATOM 3481 N N . TRP A 1 440 ? -15.568 15.183 19.274 1.00 89.75 440 TRP A N 1
ATOM 3482 C CA . TRP A 1 440 ? -14.933 14.860 17.989 1.00 89.75 440 TRP A CA 1
ATOM 3483 C C . TRP A 1 440 ? -13.980 13.664 18.069 1.00 89.75 440 TRP A C 1
ATOM 3485 O O . TRP A 1 440 ? -13.560 13.167 17.025 1.00 89.75 440 TRP A O 1
ATOM 3495 N N . ALA A 1 441 ? -13.675 13.170 19.275 1.00 90.06 441 ALA A N 1
ATOM 3496 C CA . ALA A 1 441 ? -12.757 12.056 19.499 1.00 90.06 441 ALA A CA 1
ATOM 3497 C C . ALA A 1 441 ? -13.055 10.818 18.633 1.00 90.06 441 ALA A C 1
ATOM 3499 O O . ALA A 1 441 ? -12.125 10.349 17.974 1.00 90.06 441 ALA A O 1
ATOM 3500 N N . PRO A 1 442 ? -14.304 10.312 18.541 1.00 92.31 442 PRO A N 1
ATOM 3501 C CA . PRO A 1 442 ? -14.594 9.131 17.730 1.00 92.31 442 PRO A CA 1
ATOM 3502 C C . PRO A 1 442 ? -14.335 9.354 16.233 1.00 92.31 442 PRO A C 1
ATOM 3504 O O . PRO A 1 442 ? -13.710 8.518 15.588 1.00 92.31 442 PRO A O 1
ATOM 3507 N N . PHE A 1 443 ? -14.744 10.505 15.689 1.00 94.06 443 PHE A N 1
ATOM 3508 C CA . PHE A 1 443 ? -14.560 10.820 14.269 1.00 94.06 443 PHE A CA 1
ATOM 3509 C C . PHE A 1 443 ? -13.088 11.044 13.910 1.00 94.06 443 PHE A C 1
ATOM 3511 O O . PHE A 1 443 ? -12.597 10.477 12.937 1.00 94.06 443 PHE A O 1
ATOM 3518 N N . ALA A 1 444 ? -12.369 11.834 14.713 1.00 94.00 444 ALA A N 1
ATOM 3519 C CA . ALA A 1 444 ? -10.949 12.094 14.497 1.00 94.00 444 ALA A CA 1
ATOM 3520 C C . ALA A 1 444 ? -10.131 10.797 14.568 1.00 94.00 444 ALA A C 1
ATOM 3522 O O . ALA A 1 444 ? -9.245 10.567 13.753 1.00 94.00 444 ALA A O 1
ATOM 3523 N N . SER A 1 445 ? -10.465 9.924 15.518 1.00 94.31 445 SER A N 1
ATOM 3524 C CA . SER A 1 445 ? -9.862 8.601 15.647 1.00 94.31 445 SER A CA 1
ATOM 3525 C C . SER A 1 445 ? -10.149 7.706 14.438 1.00 94.31 445 SER A C 1
ATOM 3527 O O . SER A 1 445 ? -9.231 7.100 13.895 1.00 94.31 445 SER A O 1
ATOM 3529 N N . TRP A 1 446 ? -11.402 7.672 13.976 1.00 94.81 446 TRP A N 1
ATOM 3530 C CA . TRP A 1 446 ? -11.823 6.899 12.807 1.00 94.81 446 TRP A CA 1
ATOM 3531 C C . TRP A 1 446 ? -11.075 7.320 11.540 1.00 94.81 446 TRP A C 1
ATOM 3533 O O . TRP A 1 446 ? -10.495 6.479 10.854 1.00 94.81 446 TRP A O 1
ATOM 3543 N N . LEU A 1 447 ? -11.050 8.625 11.260 1.00 95.44 447 LEU A N 1
ATOM 3544 C CA . LEU A 1 447 ? -10.396 9.179 10.079 1.00 95.44 447 LEU A CA 1
ATOM 3545 C C . LEU A 1 447 ? -8.889 8.896 10.103 1.00 95.44 447 LEU A C 1
ATOM 3547 O O . LEU A 1 447 ? -8.360 8.314 9.159 1.00 95.44 447 LEU A O 1
ATOM 3551 N N . THR A 1 448 ? -8.212 9.231 11.207 1.00 95.94 448 THR A N 1
ATOM 3552 C CA . THR A 1 448 ? -6.774 8.973 11.356 1.00 95.94 448 THR A CA 1
ATOM 3553 C C . THR A 1 448 ? -6.452 7.482 11.260 1.00 95.94 448 THR A C 1
ATOM 3555 O O . THR A 1 448 ? -5.469 7.111 10.626 1.00 95.94 448 THR A O 1
ATOM 3558 N N . GLY A 1 449 ? -7.271 6.616 11.864 1.00 94.69 449 GLY A N 1
ATOM 3559 C CA . GLY A 1 449 ? -7.054 5.171 11.873 1.00 94.69 449 GLY A CA 1
ATOM 3560 C C . GLY A 1 449 ? -7.100 4.544 10.482 1.00 94.69 449 GLY A C 1
ATOM 3561 O O . GLY A 1 449 ? -6.191 3.794 10.128 1.00 94.69 449 GLY A O 1
ATOM 3562 N N . TRP A 1 450 ? -8.103 4.894 9.671 1.00 94.81 450 TRP A N 1
ATOM 3563 C CA . TRP A 1 450 ? -8.241 4.353 8.315 1.00 94.81 450 TRP A CA 1
ATOM 3564 C C . TRP A 1 450 ? -7.185 4.877 7.340 1.00 94.81 450 TRP A C 1
ATOM 3566 O O . TRP A 1 450 ? -6.639 4.095 6.565 1.00 94.81 450 TRP A O 1
ATOM 3576 N N . PHE A 1 451 ? -6.851 6.168 7.404 1.00 95.12 451 PHE A N 1
ATOM 3577 C CA . PHE A 1 451 ? -5.751 6.719 6.609 1.00 95.12 451 PHE A CA 1
ATOM 3578 C C . PHE A 1 451 ? -4.412 6.070 6.972 1.00 95.12 451 PHE A C 1
ATOM 3580 O O . PHE A 1 451 ? -3.643 5.709 6.080 1.00 95.12 451 PHE A O 1
ATOM 3587 N N . ASN A 1 452 ? -4.178 5.837 8.267 1.00 94.94 452 ASN A N 1
ATOM 3588 C CA . ASN A 1 452 ? -2.967 5.178 8.735 1.00 94.94 452 ASN A CA 1
ATOM 3589 C C . ASN A 1 452 ? -2.885 3.721 8.252 1.00 94.94 452 ASN A C 1
ATOM 3591 O O . ASN A 1 452 ? -1.903 3.340 7.627 1.00 94.94 452 ASN A O 1
ATOM 3595 N N . ILE A 1 453 ? -3.916 2.904 8.498 1.00 93.75 453 ILE A N 1
ATOM 3596 C CA . ILE A 1 453 ? -3.858 1.466 8.190 1.00 93.75 453 ILE A CA 1
ATOM 3597 C C . ILE A 1 453 ? -3.770 1.191 6.680 1.00 93.75 453 ILE A C 1
ATOM 3599 O O . ILE A 1 453 ? -2.996 0.334 6.260 1.00 93.75 453 ILE A O 1
ATOM 3603 N N . VAL A 1 454 ? -4.500 1.953 5.856 1.00 94.25 454 VAL A N 1
ATOM 3604 C CA . VAL A 1 454 ? -4.453 1.812 4.392 1.00 94.25 454 VAL A CA 1
ATOM 3605 C C . VAL A 1 454 ? -3.121 2.314 3.841 1.00 94.25 454 VAL A C 1
ATOM 3607 O O . VAL A 1 454 ? -2.544 1.655 2.979 1.00 94.25 454 VAL A O 1
ATOM 3610 N N . GLY A 1 455 ? -2.598 3.430 4.365 1.00 94.56 455 GLY A N 1
ATOM 3611 C CA . GLY A 1 455 ? -1.257 3.912 4.024 1.00 94.56 455 GLY A CA 1
ATOM 3612 C C . GLY A 1 455 ? -0.177 2.880 4.363 1.00 94.56 455 GLY A C 1
ATOM 3613 O O . GLY A 1 455 ? 0.671 2.574 3.532 1.00 94.56 455 GLY A O 1
ATOM 3614 N N . GLN A 1 456 ? -0.267 2.256 5.538 1.00 94.12 456 GLN A N 1
ATOM 3615 C CA . GLN A 1 456 ? 0.628 1.185 5.981 1.00 94.12 456 GLN A CA 1
ATOM 3616 C C . GLN A 1 456 ? 0.591 -0.048 5.058 1.00 94.12 456 GLN A C 1
ATOM 3618 O O . GLN A 1 456 ? 1.643 -0.541 4.641 1.00 94.12 456 GLN A O 1
ATOM 3623 N N . TRP A 1 457 ? -0.596 -0.523 4.665 1.00 95.25 457 TRP A N 1
ATOM 3624 C CA . TRP A 1 457 ? -0.713 -1.609 3.681 1.00 95.25 457 TRP A CA 1
ATOM 3625 C C . TRP A 1 457 ? -0.166 -1.215 2.305 1.00 95.25 457 TRP A C 1
ATOM 3627 O O . TRP A 1 457 ? 0.510 -2.017 1.659 1.00 95.25 457 TRP A O 1
ATOM 3637 N N . ALA A 1 458 ? -0.381 0.030 1.875 1.00 94.25 458 ALA A N 1
ATOM 3638 C CA . ALA A 1 458 ? 0.176 0.543 0.627 1.00 94.25 458 ALA A CA 1
ATOM 3639 C C . ALA A 1 458 ? 1.715 0.611 0.660 1.00 94.25 458 ALA A C 1
ATOM 3641 O O . ALA A 1 458 ? 2.347 0.274 -0.340 1.00 94.25 458 ALA A O 1
ATOM 3642 N N . VAL A 1 459 ? 2.329 0.956 1.802 1.00 93.62 459 VAL A N 1
ATOM 3643 C CA . VAL A 1 459 ? 3.796 0.908 1.971 1.00 93.62 459 VAL A CA 1
ATOM 3644 C C . VAL A 1 459 ? 4.310 -0.514 1.782 1.00 93.62 459 VAL A C 1
ATOM 3646 O O . VAL A 1 459 ? 5.201 -0.727 0.965 1.00 93.62 459 VAL A O 1
ATOM 3649 N N . THR A 1 460 ? 3.732 -1.496 2.480 1.00 95.12 460 THR A N 1
ATOM 3650 C CA . THR A 1 460 ? 4.138 -2.904 2.331 1.00 95.12 460 THR A CA 1
ATOM 3651 C C . THR A 1 460 ? 3.984 -3.384 0.893 1.00 95.12 460 THR A C 1
ATOM 3653 O O . THR A 1 460 ? 4.893 -4.008 0.354 1.00 95.12 460 THR A O 1
ATOM 3656 N N . THR A 1 461 ? 2.866 -3.041 0.253 1.00 94.94 461 THR A N 1
ATOM 3657 C CA . THR A 1 461 ? 2.613 -3.356 -1.157 1.00 94.94 461 THR A CA 1
ATOM 3658 C C . THR A 1 461 ? 3.718 -2.796 -2.053 1.00 94.94 461 THR A C 1
ATOM 3660 O O . THR A 1 461 ? 4.304 -3.532 -2.842 1.00 94.94 461 THR A O 1
ATOM 3663 N N . SER A 1 462 ? 4.026 -1.505 -1.907 1.00 92.81 462 SER A N 1
ATOM 3664 C CA . SER A 1 462 ? 5.021 -0.793 -2.712 1.00 92.81 462 SER A CA 1
ATOM 3665 C C . SER A 1 462 ? 6.428 -1.369 -2.540 1.00 92.81 462 SER A C 1
ATOM 3667 O O . SER A 1 462 ? 7.108 -1.658 -3.525 1.00 92.81 462 SER A O 1
ATOM 3669 N N . VAL A 1 463 ? 6.856 -1.586 -1.294 1.00 94.25 463 VAL A N 1
ATOM 3670 C CA . VAL A 1 463 ? 8.193 -2.096 -0.959 1.00 94.25 463 VAL A CA 1
ATOM 3671 C C . VAL A 1 463 ? 8.392 -3.514 -1.491 1.00 94.25 463 VAL A C 1
ATOM 3673 O O . VAL A 1 463 ? 9.357 -3.770 -2.213 1.00 94.25 463 VAL A O 1
ATOM 3676 N N . ASP A 1 464 ? 7.463 -4.426 -1.199 1.00 96.06 464 ASP A N 1
ATOM 3677 C CA . ASP A 1 464 ? 7.612 -5.835 -1.573 1.00 96.06 464 ASP A CA 1
ATOM 3678 C C . ASP A 1 464 ? 7.448 -6.036 -3.085 1.00 96.06 464 ASP A C 1
ATOM 3680 O O . ASP A 1 464 ? 8.049 -6.941 -3.664 1.00 96.06 464 ASP A O 1
ATOM 3684 N N . PHE A 1 465 ? 6.644 -5.204 -3.754 1.00 94.31 465 PHE A N 1
ATOM 3685 C CA . PHE A 1 465 ? 6.542 -5.219 -5.215 1.00 94.31 465 PHE A CA 1
ATOM 3686 C C . PHE A 1 465 ? 7.815 -4.673 -5.866 1.00 94.31 465 PHE A C 1
ATOM 3688 O O . PHE A 1 465 ? 8.325 -5.270 -6.812 1.00 94.31 465 PHE A O 1
ATOM 3695 N N . SER A 1 466 ? 8.385 -3.599 -5.315 1.00 93.25 466 SER A N 1
ATOM 3696 C CA . SER A 1 466 ? 9.660 -3.059 -5.793 1.00 93.25 466 SER A CA 1
ATOM 3697 C C . SER A 1 466 ? 10.805 -4.062 -5.621 1.00 93.25 466 SER A C 1
ATOM 3699 O O . SER A 1 466 ? 11.673 -4.161 -6.486 1.00 93.25 466 SER A O 1
ATOM 3701 N N . LEU A 1 467 ? 10.795 -4.861 -4.545 1.00 96.25 467 LEU A N 1
ATOM 3702 C CA . LEU A 1 467 ? 11.731 -5.976 -4.390 1.00 96.25 467 LEU A CA 1
ATOM 3703 C C . LEU A 1 467 ? 11.540 -7.029 -5.483 1.00 96.25 467 LEU A C 1
ATOM 3705 O O . LEU A 1 467 ? 12.522 -7.490 -6.059 1.00 96.25 467 LEU A O 1
ATOM 3709 N N . ALA A 1 468 ? 10.297 -7.398 -5.795 1.00 96.31 468 ALA A N 1
ATOM 3710 C CA . ALA A 1 468 ? 10.015 -8.343 -6.871 1.00 96.31 468 ALA A CA 1
ATOM 3711 C C . ALA A 1 468 ? 10.514 -7.827 -8.234 1.00 96.31 468 ALA A C 1
ATOM 3713 O O . ALA A 1 468 ? 11.119 -8.587 -8.992 1.00 96.31 468 ALA A O 1
ATOM 3714 N N . GLN A 1 469 ? 10.339 -6.531 -8.518 1.00 94.00 469 GLN A N 1
ATOM 3715 C CA . GLN A 1 469 ? 10.890 -5.888 -9.714 1.00 94.00 469 GLN A CA 1
ATOM 3716 C C . GLN A 1 469 ? 12.423 -5.895 -9.717 1.00 94.00 469 GLN A C 1
ATOM 3718 O O . GLN A 1 469 ? 13.027 -6.257 -10.724 1.00 94.00 469 GLN A O 1
ATOM 3723 N N . LEU A 1 470 ? 13.065 -5.558 -8.594 1.00 95.75 470 LEU A N 1
ATOM 3724 C CA . LEU A 1 470 ? 14.523 -5.583 -8.487 1.00 95.75 470 LEU A CA 1
ATOM 3725 C C . LEU A 1 470 ? 15.082 -6.999 -8.677 1.00 95.75 470 LEU A C 1
ATOM 3727 O O . LEU A 1 470 ? 16.082 -7.167 -9.369 1.00 95.75 470 LEU A O 1
ATOM 3731 N N . ILE A 1 471 ? 14.435 -8.024 -8.113 1.00 96.75 471 ILE A N 1
ATOM 3732 C CA . ILE A 1 471 ? 14.808 -9.429 -8.336 1.00 96.75 471 ILE A CA 1
ATOM 3733 C C . ILE A 1 471 ? 14.707 -9.770 -9.825 1.00 96.75 471 ILE A C 1
ATOM 3735 O O . ILE A 1 471 ? 15.622 -10.389 -10.363 1.00 96.75 471 ILE A O 1
ATOM 3739 N N . ASN A 1 472 ? 13.648 -9.325 -10.506 1.00 95.31 472 ASN A N 1
ATOM 3740 C CA . ASN A 1 472 ? 13.499 -9.531 -11.945 1.00 95.31 472 ASN A CA 1
ATOM 3741 C C . ASN A 1 472 ? 14.646 -8.883 -12.746 1.00 95.31 472 ASN A C 1
ATOM 3743 O O . ASN A 1 472 ? 15.220 -9.515 -13.630 1.00 95.31 472 ASN A O 1
ATOM 3747 N N . VAL A 1 473 ? 15.047 -7.658 -12.388 1.00 95.50 473 VAL A N 1
ATOM 3748 C CA . VAL A 1 473 ? 16.188 -6.958 -13.009 1.00 95.50 473 VAL A CA 1
ATOM 3749 C C . VAL A 1 473 ? 17.519 -7.658 -12.709 1.00 95.50 473 VAL A C 1
ATOM 3751 O O . VAL A 1 473 ? 18.368 -7.780 -13.589 1.00 95.50 473 VAL A O 1
ATOM 3754 N N . ILE A 1 474 ? 17.709 -8.172 -11.490 1.00 96.06 474 ILE A N 1
ATOM 3755 C CA . ILE A 1 474 ? 18.891 -8.968 -11.130 1.00 96.06 474 ILE A CA 1
ATOM 3756 C C . ILE A 1 474 ? 18.969 -10.230 -11.997 1.00 96.06 474 ILE A C 1
ATOM 3758 O O . ILE A 1 474 ? 20.052 -10.555 -12.483 1.00 96.06 474 ILE A O 1
ATOM 3762 N N . VAL A 1 475 ? 17.849 -10.924 -12.224 1.00 96.06 475 VAL A N 1
ATOM 3763 C CA . VAL A 1 475 ? 17.787 -12.108 -13.100 1.00 96.06 475 VAL A CA 1
ATOM 3764 C C . VAL A 1 475 ? 18.102 -11.736 -14.552 1.00 96.06 475 VAL A C 1
ATOM 3766 O O . VAL A 1 475 ? 18.923 -12.412 -15.177 1.00 96.06 475 VAL A O 1
ATOM 3769 N N . LEU A 1 476 ? 17.541 -10.633 -15.058 1.00 95.69 476 LEU A N 1
ATOM 3770 C CA . LEU A 1 476 ? 17.837 -10.105 -16.394 1.00 95.69 476 LEU A CA 1
ATOM 3771 C C . LEU A 1 476 ? 19.340 -9.860 -16.580 1.00 95.69 476 LEU A C 1
ATOM 3773 O O . LEU A 1 476 ? 19.947 -10.393 -17.506 1.00 95.69 476 LEU A O 1
ATOM 3777 N N . LEU A 1 477 ? 19.970 -9.120 -15.666 1.00 95.69 477 LEU A N 1
ATOM 3778 C CA . LEU A 1 477 ? 21.404 -8.826 -15.738 1.00 95.69 477 LEU A CA 1
ATOM 3779 C C . LEU A 1 477 ? 22.276 -10.077 -15.555 1.00 95.69 477 LEU A C 1
ATOM 3781 O O . LEU A 1 477 ? 23.325 -10.193 -16.185 1.00 95.69 477 LEU A O 1
ATOM 3785 N N . SER A 1 478 ? 21.846 -11.024 -14.717 1.00 93.88 478 SER A N 1
ATOM 3786 C CA . SER A 1 478 ? 22.586 -12.269 -14.458 1.00 93.88 478 SER A CA 1
ATOM 3787 C C . SER A 1 478 ? 22.552 -13.245 -15.634 1.00 93.88 478 SER A C 1
ATOM 3789 O O . SER A 1 478 ? 23.451 -14.072 -15.758 1.00 93.88 478 SER A O 1
ATOM 3791 N N . SER A 1 479 ? 21.527 -13.165 -16.482 1.00 93.00 479 SER A N 1
ATOM 3792 C CA . SER A 1 479 ? 21.326 -14.065 -17.624 1.00 93.00 479 SER A CA 1
ATOM 3793 C C . SER A 1 479 ? 21.866 -13.523 -18.950 1.00 93.00 479 SER A C 1
ATOM 3795 O O . SER A 1 479 ? 21.828 -14.244 -19.939 1.00 93.00 479 SER A O 1
ATOM 3797 N N . GLY A 1 480 ? 22.403 -12.300 -18.972 1.00 87.81 480 GLY A N 1
ATOM 3798 C CA . GLY A 1 480 ? 23.002 -11.701 -20.172 1.00 87.81 480 GLY A CA 1
ATOM 3799 C C . GLY A 1 480 ? 22.720 -10.209 -20.343 1.00 87.81 480 GLY A C 1
ATOM 3800 O O . GLY A 1 480 ? 23.391 -9.553 -21.136 1.00 87.81 480 GLY A O 1
ATOM 3801 N N . GLY A 1 481 ? 21.781 -9.650 -19.572 1.00 90.88 481 GLY A N 1
ATOM 3802 C CA . GLY A 1 481 ? 21.267 -8.295 -19.781 1.00 90.88 481 GLY A CA 1
ATOM 3803 C C . GLY A 1 481 ? 20.372 -8.217 -21.017 1.00 90.88 481 GLY A C 1
ATOM 3804 O O . GLY A 1 481 ? 20.302 -9.148 -21.819 1.00 90.88 481 GLY A O 1
ATOM 3805 N N . ARG A 1 482 ? 19.664 -7.100 -21.192 1.00 89.75 482 ARG A N 1
ATOM 3806 C CA . ARG A 1 482 ? 18.709 -6.955 -22.303 1.00 89.75 482 ARG A CA 1
ATOM 3807 C C . ARG A 1 482 ? 19.361 -7.051 -23.687 1.00 89.75 482 ARG A C 1
ATOM 3809 O O . ARG A 1 482 ? 18.742 -7.594 -24.595 1.00 89.75 482 ARG A O 1
ATOM 3816 N N . ASN A 1 483 ? 20.606 -6.595 -23.827 1.00 87.88 483 ASN A N 1
ATOM 3817 C CA . ASN A 1 483 ? 21.352 -6.668 -25.088 1.00 87.88 483 ASN A CA 1
ATOM 3818 C C . ASN A 1 483 ? 22.060 -8.014 -25.316 1.00 87.88 483 ASN A C 1
ATOM 3820 O O . ASN A 1 483 ? 22.631 -8.223 -26.384 1.00 87.88 483 ASN A O 1
ATOM 3824 N N . GLY A 1 484 ? 22.061 -8.909 -24.324 1.00 81.94 484 GLY A N 1
ATOM 3825 C CA . GLY A 1 484 ? 22.711 -10.221 -24.382 1.00 81.94 484 GLY A CA 1
ATOM 3826 C C . GLY A 1 484 ? 21.733 -11.387 -24.263 1.00 81.94 484 GLY A C 1
ATOM 3827 O O . GLY A 1 484 ? 22.080 -12.384 -23.639 1.00 81.94 484 GLY A O 1
ATOM 3828 N N . ASP A 1 485 ? 20.514 -11.241 -24.795 1.00 82.75 485 ASP A N 1
ATOM 3829 C CA . ASP A 1 485 ? 19.423 -12.232 -24.726 1.00 82.75 485 ASP A CA 1
ATOM 3830 C C . ASP A 1 485 ? 19.037 -12.656 -23.291 1.00 82.75 485 ASP A C 1
ATOM 3832 O O . ASP A 1 485 ? 18.562 -13.769 -23.049 1.00 82.75 485 ASP A O 1
ATOM 3836 N N . GLY A 1 486 ? 19.223 -11.757 -22.318 1.00 86.19 486 GLY A N 1
ATOM 3837 C CA . GLY A 1 486 ? 18.876 -11.991 -20.921 1.00 86.19 486 GLY A CA 1
ATOM 3838 C C . GLY A 1 486 ? 17.378 -12.242 -20.715 1.00 86.19 486 GLY A C 1
ATOM 3839 O O . GLY A 1 486 ? 16.509 -11.615 -21.324 1.00 86.19 486 GLY A O 1
ATOM 3840 N N . VAL A 1 487 ? 17.071 -13.158 -19.801 1.00 89.75 487 VAL A N 1
ATOM 3841 C CA . VAL A 1 487 ? 15.711 -13.580 -19.466 1.00 89.75 487 VAL A CA 1
ATOM 3842 C C . VAL A 1 487 ? 15.101 -12.609 -18.459 1.00 89.75 487 VAL A C 1
ATOM 3844 O O . VAL A 1 487 ? 15.643 -12.401 -17.376 1.00 89.75 487 VAL A O 1
ATOM 3847 N N . SER A 1 488 ? 13.932 -12.063 -18.790 1.00 88.50 488 SER A N 1
ATOM 3848 C CA . SER A 1 488 ? 13.116 -11.253 -17.881 1.00 88.50 488 SER A CA 1
ATOM 3849 C C . SER A 1 488 ? 11.751 -11.904 -17.686 1.00 88.50 488 SER A C 1
ATOM 3851 O O . SER A 1 488 ? 11.128 -12.360 -18.646 1.00 88.50 488 SER A O 1
ATOM 3853 N N . GLY A 1 489 ? 11.290 -11.962 -16.439 1.00 86.31 489 GLY A N 1
ATOM 3854 C CA . GLY A 1 489 ? 9.943 -12.392 -16.096 1.00 86.31 489 GLY A CA 1
ATOM 3855 C C . GLY A 1 489 ? 8.906 -11.351 -16.510 1.00 86.31 489 GLY A C 1
ATOM 3856 O O . GLY A 1 489 ? 9.136 -10.143 -16.413 1.00 86.31 489 GLY A O 1
ATOM 3857 N N . ASP A 1 490 ? 7.745 -11.826 -16.954 1.00 88.88 490 ASP A N 1
ATOM 3858 C CA . ASP A 1 490 ? 6.606 -10.965 -17.248 1.00 88.88 490 ASP A CA 1
ATOM 3859 C C . ASP A 1 490 ? 5.938 -10.430 -15.962 1.00 88.88 490 ASP A C 1
ATOM 3861 O O . ASP A 1 490 ? 6.314 -10.748 -14.827 1.00 88.88 490 ASP A O 1
ATOM 3865 N N . LYS A 1 491 ? 4.893 -9.613 -16.130 1.00 87.50 491 LYS A N 1
ATOM 3866 C CA . LYS A 1 491 ? 4.140 -9.037 -15.005 1.00 87.50 491 LYS A CA 1
ATOM 3867 C C . LYS A 1 491 ? 3.519 -10.086 -14.068 1.00 87.50 491 LYS A C 1
ATOM 3869 O O . LYS A 1 491 ? 3.325 -9.796 -12.888 1.00 87.50 491 LYS A O 1
ATOM 3874 N N . TYR A 1 492 ? 3.223 -11.294 -14.553 1.00 90.81 492 TYR A N 1
ATOM 3875 C CA . TYR A 1 492 ? 2.666 -12.370 -13.732 1.00 90.81 492 TYR A CA 1
ATOM 3876 C C . TYR A 1 492 ? 3.747 -13.017 -12.866 1.00 90.81 492 TYR A C 1
ATOM 3878 O O . TYR A 1 492 ? 3.498 -13.287 -11.690 1.00 90.81 492 TYR A O 1
ATOM 3886 N N . VAL A 1 493 ? 4.959 -13.186 -13.403 1.00 93.56 493 VAL A N 1
ATOM 3887 C CA . VAL A 1 493 ? 6.126 -13.646 -12.636 1.00 93.56 493 VAL A CA 1
ATOM 3888 C C . VAL A 1 493 ? 6.450 -12.666 -11.509 1.00 93.56 493 VAL A C 1
ATOM 3890 O O . VAL A 1 493 ? 6.626 -13.093 -10.369 1.00 93.56 493 VAL A O 1
ATOM 3893 N N . VAL A 1 494 ? 6.448 -11.355 -11.780 1.00 93.69 494 VAL A N 1
ATOM 3894 C CA . VAL A 1 494 ? 6.689 -10.326 -10.750 1.00 93.69 494 VAL A CA 1
ATOM 3895 C C . VAL A 1 494 ? 5.642 -10.399 -9.632 1.00 93.69 494 VAL A C 1
ATOM 3897 O O . VAL A 1 494 ? 6.000 -10.379 -8.454 1.00 93.69 494 VAL A O 1
ATOM 3900 N N . ILE A 1 495 ? 4.358 -10.566 -9.969 1.00 94.62 495 ILE A N 1
ATOM 3901 C CA . ILE A 1 495 ? 3.294 -10.760 -8.970 1.00 94.62 495 ILE A CA 1
ATOM 3902 C C . ILE A 1 495 ? 3.462 -12.068 -8.186 1.00 94.62 495 ILE A C 1
ATOM 3904 O O . ILE A 1 495 ? 3.234 -12.087 -6.975 1.00 94.62 495 ILE A O 1
ATOM 3908 N N . GLY A 1 496 ? 3.901 -13.148 -8.835 1.00 96.25 496 GLY A N 1
ATOM 3909 C CA . GLY A 1 496 ? 4.224 -14.410 -8.167 1.00 96.25 496 GLY A CA 1
ATOM 3910 C C . GLY A 1 496 ? 5.356 -14.259 -7.146 1.00 96.25 496 GLY A C 1
ATOM 3911 O O . GLY A 1 496 ? 5.216 -14.695 -6.002 1.00 96.25 496 GLY A O 1
ATOM 3912 N N . ILE A 1 497 ? 6.444 -13.576 -7.524 1.00 97.12 497 ILE A N 1
ATOM 3913 C CA . ILE A 1 497 ? 7.572 -13.264 -6.630 1.00 97.12 497 ILE A CA 1
ATOM 3914 C C . ILE A 1 497 ? 7.097 -12.393 -5.460 1.00 97.12 497 ILE A C 1
ATOM 3916 O O . ILE A 1 497 ? 7.404 -12.697 -4.309 1.00 97.12 497 ILE A O 1
ATOM 3920 N N . HIS A 1 498 ? 6.295 -11.360 -5.732 1.00 96.62 498 HIS A N 1
ATOM 3921 C CA . HIS A 1 498 ? 5.704 -10.498 -4.708 1.00 96.62 498 HIS A CA 1
ATOM 3922 C C . HIS A 1 498 ? 4.861 -11.290 -3.692 1.00 96.62 498 HIS A C 1
ATOM 3924 O O . HIS A 1 498 ? 5.040 -11.139 -2.483 1.00 96.62 498 HIS A O 1
ATOM 3930 N N . GLY A 1 499 ? 3.993 -12.191 -4.165 1.00 97.44 499 GLY A N 1
ATOM 3931 C CA . GLY A 1 499 ? 3.212 -13.081 -3.301 1.00 97.44 499 GLY A CA 1
ATOM 3932 C C . GLY A 1 499 ? 4.090 -14.003 -2.449 1.00 97.44 499 GLY A C 1
ATOM 3933 O O . GLY A 1 499 ? 3.821 -14.184 -1.261 1.00 97.44 499 GLY A O 1
ATOM 3934 N N . GLY A 1 500 ? 5.177 -14.532 -3.020 1.00 97.94 500 GLY A N 1
ATOM 3935 C CA . GLY A 1 500 ? 6.167 -15.330 -2.293 1.00 97.94 500 GLY A CA 1
ATOM 3936 C C . GLY A 1 500 ? 6.885 -14.546 -1.189 1.00 97.94 500 GLY A C 1
ATOM 3937 O O . GLY A 1 500 ? 7.027 -15.047 -0.072 1.00 97.94 500 GLY A O 1
ATOM 3938 N N . ILE A 1 501 ? 7.281 -13.299 -1.465 1.00 98.12 501 ILE A N 1
ATOM 3939 C CA . ILE A 1 501 ? 7.895 -12.393 -0.480 1.00 98.12 501 ILE A CA 1
ATOM 3940 C C . ILE A 1 501 ? 6.916 -12.108 0.664 1.00 98.12 501 ILE A C 1
ATOM 3942 O O . ILE A 1 501 ? 7.270 -12.298 1.828 1.00 98.12 501 ILE A O 1
ATOM 3946 N N . LEU A 1 502 ? 5.670 -11.734 0.354 1.00 97.94 502 LEU A N 1
ATOM 3947 C CA . LEU A 1 502 ? 4.644 -11.463 1.366 1.00 97.94 502 LEU A CA 1
ATOM 3948 C C . LEU A 1 502 ? 4.342 -12.687 2.231 1.00 97.94 502 LEU A C 1
ATOM 3950 O O . LEU A 1 502 ? 4.167 -12.564 3.445 1.00 97.94 502 LEU A O 1
ATOM 3954 N N . PHE A 1 503 ? 4.307 -13.874 1.626 1.00 97.94 503 PHE A N 1
ATOM 3955 C CA . PHE A 1 503 ? 4.135 -15.127 2.351 1.00 97.94 503 PHE A CA 1
ATOM 3956 C C . PHE A 1 503 ? 5.288 -15.367 3.337 1.00 97.94 503 PHE A C 1
ATOM 3958 O O . PHE A 1 503 ? 5.048 -15.654 4.511 1.00 97.94 503 PHE A O 1
ATOM 3965 N N . LEU A 1 504 ? 6.538 -15.172 2.903 1.00 97.50 504 LEU A N 1
ATOM 3966 C CA . LEU A 1 504 ? 7.710 -15.252 3.782 1.00 97.50 504 LEU A CA 1
ATOM 3967 C C . LEU A 1 504 ? 7.657 -14.203 4.899 1.00 97.50 504 LEU A C 1
ATOM 3969 O O . LEU A 1 504 ? 7.896 -14.534 6.062 1.00 97.50 504 LEU A O 1
ATOM 3973 N N . HIS A 1 505 ? 7.287 -12.961 4.585 1.00 97.00 505 HIS A N 1
ATOM 3974 C CA . HIS A 1 505 ? 7.106 -11.913 5.585 1.00 97.00 505 HIS A CA 1
ATOM 3975 C C . HIS A 1 505 ? 6.027 -12.281 6.605 1.00 97.00 505 HIS A C 1
ATOM 3977 O O . HIS A 1 505 ? 6.253 -12.078 7.798 1.00 97.00 505 HIS A O 1
ATOM 3983 N N . ALA A 1 506 ? 4.900 -12.860 6.183 1.00 96.06 506 ALA A N 1
ATOM 3984 C CA . ALA A 1 506 ? 3.835 -13.308 7.079 1.00 96.06 506 ALA A CA 1
ATOM 3985 C C . ALA A 1 506 ? 4.290 -14.445 8.010 1.00 96.06 506 ALA A C 1
ATOM 3987 O O . ALA A 1 506 ? 3.971 -14.435 9.204 1.00 96.06 506 ALA A O 1
ATOM 3988 N N . LEU A 1 507 ? 5.085 -15.391 7.497 1.00 94.88 507 LEU A N 1
ATOM 3989 C CA . LEU A 1 507 ? 5.683 -16.458 8.301 1.00 94.88 507 LEU A CA 1
ATOM 3990 C C . LEU A 1 507 ? 6.649 -15.902 9.349 1.00 94.88 507 LEU A C 1
ATOM 3992 O O . LEU A 1 507 ? 6.511 -16.211 10.533 1.00 94.88 507 LEU A O 1
ATOM 3996 N N . ILE A 1 508 ? 7.584 -15.040 8.938 1.00 93.31 508 ILE A N 1
ATOM 3997 C CA . ILE A 1 508 ? 8.563 -14.424 9.845 1.00 93.31 508 ILE A CA 1
ATOM 3998 C C . ILE A 1 508 ? 7.842 -13.596 10.912 1.00 93.31 508 ILE A C 1
ATOM 4000 O O . ILE A 1 508 ? 8.127 -13.739 12.098 1.00 93.31 508 ILE A O 1
ATOM 4004 N N . ASN A 1 509 ? 6.846 -12.799 10.520 1.00 92.44 509 ASN A N 1
ATOM 4005 C CA . ASN A 1 509 ? 6.056 -11.963 11.428 1.00 92.44 509 ASN A CA 1
ATOM 4006 C C . ASN A 1 509 ? 5.105 -12.738 12.348 1.00 92.44 509 ASN A C 1
ATOM 4008 O O . ASN A 1 509 ? 4.558 -12.151 13.281 1.00 92.44 509 ASN A O 1
ATOM 4012 N N . SER A 1 510 ? 4.936 -14.043 12.127 1.00 92.12 510 SER A N 1
ATOM 4013 C CA . SER A 1 510 ? 4.208 -14.936 13.034 1.00 92.12 510 SER A CA 1
ATOM 4014 C C . SER A 1 510 ? 5.099 -15.516 14.148 1.00 92.12 510 SER A C 1
ATOM 4016 O O . SER A 1 510 ? 4.580 -16.149 15.072 1.00 92.12 510 SER A O 1
ATOM 4018 N N . LEU A 1 511 ? 6.421 -15.305 14.083 1.00 89.88 511 LEU A N 1
ATOM 4019 C CA . LEU A 1 511 ? 7.379 -15.734 15.105 1.00 89.88 511 LEU A CA 1
ATOM 4020 C C . LEU A 1 511 ? 7.301 -14.859 16.373 1.00 89.88 511 LEU A C 1
ATOM 4022 O O . LEU A 1 511 ? 6.895 -13.698 16.301 1.00 89.88 511 LEU A O 1
ATOM 4026 N N . PRO A 1 512 ? 7.739 -15.376 17.540 1.00 85.31 512 PRO A N 1
ATOM 4027 C CA . PRO A 1 512 ? 7.799 -14.600 18.778 1.00 85.31 512 PRO A CA 1
ATOM 4028 C C . PRO A 1 512 ? 8.623 -13.308 18.654 1.00 85.31 512 PRO A C 1
ATOM 4030 O O . PRO A 1 512 ? 9.623 -13.251 17.933 1.00 85.31 512 PRO A O 1
ATOM 4033 N N . ILE A 1 513 ? 8.259 -12.291 19.443 1.00 77.94 513 ILE A N 1
ATOM 4034 C CA . ILE A 1 513 ? 8.846 -10.940 19.379 1.00 77.94 513 ILE A CA 1
ATOM 4035 C C . ILE A 1 513 ? 10.372 -10.895 19.585 1.00 77.94 513 ILE A C 1
ATOM 4037 O O . ILE A 1 513 ? 11.037 -9.984 19.098 1.00 77.94 513 ILE A O 1
ATOM 4041 N N . SER A 1 514 ? 10.957 -11.881 20.272 1.00 80.69 514 SER A N 1
ATOM 4042 C CA . SER A 1 514 ? 12.411 -11.993 20.449 1.00 80.69 514 SER A CA 1
ATOM 4043 C C . SER A 1 514 ? 13.147 -12.165 19.119 1.00 80.69 514 SER A C 1
ATOM 4045 O O . SER A 1 514 ? 14.148 -11.488 18.887 1.00 80.69 514 SER A O 1
ATOM 4047 N N . TYR A 1 515 ? 12.627 -13.016 18.231 1.00 86.19 515 TYR A N 1
ATOM 4048 C CA . TYR A 1 515 ? 13.180 -13.218 16.893 1.00 86.19 515 TYR A CA 1
ATOM 4049 C C . TYR A 1 515 ? 12.976 -11.978 16.028 1.00 86.19 515 TYR A C 1
ATOM 4051 O O . TYR A 1 515 ? 13.915 -11.530 15.380 1.00 86.19 515 TYR A O 1
ATOM 4059 N N . LEU A 1 516 ? 11.790 -11.365 16.084 1.00 83.50 516 LEU A N 1
ATOM 4060 C CA . LEU A 1 516 ? 11.517 -10.122 15.358 1.00 83.50 516 LEU A CA 1
ATOM 4061 C C . LEU A 1 516 ? 12.440 -8.985 15.795 1.00 83.50 516 LEU A C 1
ATOM 4063 O O . LEU A 1 516 ? 12.958 -8.262 14.952 1.00 83.50 516 LEU A O 1
ATOM 4067 N N . SER A 1 517 ? 12.722 -8.854 17.095 1.00 82.06 517 SER A N 1
ATOM 4068 C CA . SER A 1 517 ? 13.694 -7.870 17.577 1.00 82.06 517 SER A CA 1
ATOM 4069 C C . SER A 1 517 ? 15.113 -8.161 17.085 1.00 82.06 517 SER A C 1
ATOM 4071 O O . SER A 1 517 ? 15.863 -7.209 16.874 1.00 82.06 517 SER A O 1
ATOM 4073 N N . LEU A 1 518 ? 15.511 -9.430 16.952 1.00 86.50 518 LEU A N 1
ATOM 4074 C CA . LEU A 1 518 ? 16.817 -9.796 16.398 1.00 86.50 518 LEU A CA 1
ATOM 4075 C C . LEU A 1 518 ? 16.886 -9.434 14.911 1.00 86.50 518 LEU A C 1
ATOM 4077 O O . LEU A 1 518 ? 17.819 -8.751 14.498 1.00 86.50 518 LEU A O 1
ATOM 4081 N N . PHE A 1 519 ? 15.876 -9.827 14.130 1.00 87.44 519 PHE A N 1
ATOM 4082 C CA . PHE A 1 519 ? 15.791 -9.484 12.711 1.00 87.44 519 PHE A CA 1
ATOM 4083 C C . PHE A 1 519 ? 15.753 -7.973 12.489 1.00 87.44 519 PHE A C 1
ATOM 4085 O O . PHE A 1 519 ? 16.467 -7.493 11.623 1.00 87.44 519 PHE A O 1
ATOM 4092 N N . GLY A 1 520 ? 15.020 -7.213 13.307 1.00 84.06 520 GLY A N 1
ATOM 4093 C CA . GLY A 1 520 ? 14.999 -5.750 13.230 1.00 84.06 520 GLY A CA 1
ATOM 4094 C C . GLY A 1 520 ? 16.371 -5.116 13.490 1.00 84.06 520 GLY A C 1
ATOM 4095 O O . GLY A 1 520 ? 16.776 -4.195 12.787 1.00 84.06 520 GLY A O 1
ATOM 4096 N N . GLN A 1 521 ? 17.141 -5.624 14.457 1.00 85.62 521 GLN A N 1
ATOM 4097 C CA . GLN A 1 521 ? 18.506 -5.135 14.702 1.00 85.62 521 GLN A CA 1
ATOM 4098 C C . GLN A 1 521 ? 19.468 -5.504 13.566 1.00 85.62 521 GLN A C 1
ATOM 4100 O O . GLN A 1 521 ? 20.271 -4.666 13.156 1.00 85.62 521 GLN A O 1
ATOM 4105 N N . LEU A 1 522 ? 19.368 -6.728 13.037 1.00 90.19 522 LEU A N 1
ATOM 4106 C CA . LEU A 1 522 ? 20.134 -7.165 11.867 1.00 90.19 522 LEU A CA 1
ATOM 4107 C C . LEU A 1 522 ? 19.780 -6.336 10.630 1.00 90.19 522 LEU A C 1
ATOM 4109 O O . LEU A 1 522 ? 20.679 -5.910 9.916 1.00 90.19 522 LEU A O 1
ATOM 4113 N N . ALA A 1 523 ? 18.497 -6.043 10.424 1.00 89.62 523 ALA A N 1
ATOM 4114 C CA . ALA A 1 523 ? 17.992 -5.182 9.365 1.00 89.62 523 ALA A CA 1
ATOM 4115 C C . ALA A 1 523 ? 18.592 -3.776 9.443 1.00 89.62 523 ALA A C 1
ATOM 4117 O O . ALA A 1 523 ? 19.117 -3.271 8.450 1.00 89.62 523 ALA A O 1
ATOM 4118 N N . ALA A 1 524 ? 18.575 -3.153 10.624 1.00 86.06 524 ALA A N 1
ATOM 4119 C CA . ALA A 1 524 ? 19.161 -1.832 10.813 1.00 86.06 524 ALA A CA 1
ATOM 4120 C C . ALA A 1 524 ? 20.682 -1.846 10.593 1.00 86.06 524 ALA A C 1
ATOM 4122 O O . ALA A 1 524 ? 21.211 -0.962 9.919 1.00 86.06 524 ALA A O 1
ATOM 4123 N N . ALA A 1 525 ? 21.382 -2.866 11.102 1.00 88.94 525 ALA A N 1
ATOM 4124 C CA . ALA A 1 525 ? 22.815 -3.033 10.875 1.00 88.94 525 ALA A CA 1
ATOM 4125 C C . ALA A 1 525 ? 23.138 -3.231 9.385 1.00 88.94 525 ALA A C 1
ATOM 4127 O O . ALA A 1 525 ? 24.038 -2.571 8.869 1.00 88.94 525 ALA A O 1
ATOM 4128 N N . TRP A 1 526 ? 22.376 -4.074 8.681 1.00 92.75 526 TRP A N 1
ATOM 4129 C CA . TRP A 1 526 ? 22.517 -4.309 7.244 1.00 92.75 526 TRP A CA 1
ATOM 4130 C C . TRP A 1 526 ? 22.283 -3.037 6.436 1.00 92.75 526 TRP A C 1
ATOM 4132 O O . TRP A 1 526 ? 23.059 -2.734 5.540 1.00 92.75 526 TRP A O 1
ATOM 4142 N N . ASN A 1 527 ? 21.259 -2.254 6.784 1.00 88.44 527 ASN A N 1
ATOM 4143 C CA . ASN A 1 527 ? 20.996 -0.972 6.137 1.00 88.44 527 ASN A CA 1
ATOM 4144 C C . ASN A 1 527 ? 22.160 0.006 6.339 1.00 88.44 527 ASN A C 1
ATOM 4146 O O . ASN A 1 527 ? 22.626 0.597 5.372 1.00 88.44 527 ASN A O 1
ATOM 4150 N N . ILE A 1 528 ? 22.677 0.148 7.564 1.00 87.19 528 ILE A N 1
ATOM 4151 C CA . ILE A 1 528 ? 23.819 1.033 7.838 1.00 87.19 528 ILE A CA 1
ATOM 4152 C C . ILE A 1 528 ? 25.054 0.571 7.056 1.00 87.19 528 ILE A C 1
ATOM 4154 O O . ILE A 1 528 ? 25.612 1.339 6.275 1.00 87.19 528 ILE A O 1
ATOM 4158 N N . VAL A 1 529 ? 25.471 -0.685 7.237 1.00 90.75 529 VAL A N 1
ATOM 4159 C CA . VAL A 1 529 ? 26.676 -1.234 6.597 1.00 90.75 529 VAL A CA 1
ATOM 4160 C C . VAL A 1 529 ? 26.539 -1.213 5.077 1.00 90.75 529 VAL A C 1
ATOM 4162 O O . VAL A 1 529 ? 27.450 -0.756 4.394 1.00 90.75 529 VAL A O 1
ATOM 4165 N N . GLY A 1 530 ? 25.393 -1.643 4.549 1.00 90.62 530 GLY A N 1
ATOM 4166 C CA . GLY A 1 530 ? 25.100 -1.661 3.120 1.00 90.62 530 GLY A CA 1
ATOM 4167 C C . GLY A 1 530 ? 25.175 -0.271 2.496 1.00 90.62 530 GLY A C 1
ATOM 4168 O O . GLY A 1 530 ? 25.827 -0.114 1.467 1.00 90.62 530 GLY A O 1
ATOM 4169 N N . VAL A 1 531 ? 24.601 0.756 3.140 1.00 89.69 531 VAL A N 1
ATOM 4170 C CA . VAL A 1 531 ? 24.737 2.137 2.651 1.00 89.69 531 VAL A CA 1
ATOM 4171 C C . VAL A 1 531 ? 26.198 2.564 2.629 1.00 89.69 531 VAL A C 1
ATOM 4173 O O . VAL A 1 531 ? 26.657 3.043 1.598 1.00 89.69 531 VAL A O 1
ATOM 4176 N N . PHE A 1 532 ? 26.940 2.391 3.726 1.00 89.75 532 PHE A N 1
ATOM 4177 C CA . PHE A 1 532 ? 28.338 2.832 3.783 1.00 89.75 532 PHE A CA 1
ATOM 4178 C C . PHE A 1 532 ? 29.215 2.119 2.750 1.00 89.75 532 PHE A C 1
ATOM 4180 O O . PHE A 1 532 ? 30.031 2.765 2.092 1.00 89.75 532 PHE A O 1
ATOM 4187 N N . VAL A 1 533 ? 29.021 0.810 2.576 1.00 92.56 533 VAL A N 1
ATOM 4188 C CA . VAL A 1 533 ? 29.736 0.018 1.571 1.00 92.56 533 VAL A CA 1
ATOM 4189 C C . VAL A 1 533 ? 29.417 0.534 0.174 1.00 92.56 533 VAL A C 1
ATOM 4191 O O . VAL A 1 533 ? 30.341 0.876 -0.554 1.00 92.56 533 VAL A O 1
ATOM 4194 N N . LEU A 1 534 ? 28.140 0.652 -0.199 1.00 91.69 534 LEU A N 1
ATOM 4195 C CA . LEU A 1 534 ? 27.757 1.072 -1.551 1.00 91.69 534 LEU A CA 1
ATOM 4196 C C . LEU A 1 534 ? 28.112 2.539 -1.838 1.00 91.69 534 LEU A C 1
ATOM 4198 O O . LEU A 1 534 ? 28.547 2.858 -2.941 1.00 91.69 534 LEU A O 1
ATOM 4202 N N . MET A 1 535 ? 27.998 3.416 -0.839 1.00 89.31 535 MET A N 1
ATOM 4203 C CA . MET A 1 535 ? 28.377 4.830 -0.926 1.00 89.31 535 MET A CA 1
ATOM 4204 C C . MET A 1 535 ? 29.848 5.016 -1.316 1.00 89.31 535 MET A C 1
ATOM 4206 O O . MET A 1 535 ? 30.166 5.951 -2.045 1.00 89.31 535 MET A O 1
ATOM 4210 N N . ILE A 1 536 ? 30.743 4.151 -0.830 1.00 90.00 536 ILE A N 1
ATOM 4211 C CA . ILE A 1 536 ? 32.184 4.230 -1.108 1.00 90.00 536 ILE A CA 1
ATOM 4212 C C . ILE A 1 536 ? 32.541 3.388 -2.336 1.00 90.00 536 ILE A C 1
ATOM 4214 O O . ILE A 1 536 ? 33.232 3.857 -3.238 1.00 90.00 536 ILE A O 1
ATOM 4218 N N . LEU A 1 537 ? 32.057 2.146 -2.386 1.00 92.19 537 LEU A N 1
ATOM 4219 C CA . LEU A 1 537 ? 32.442 1.157 -3.387 1.00 92.19 537 LEU A CA 1
ATOM 4220 C C . LEU A 1 537 ? 32.074 1.593 -4.807 1.00 92.19 537 LEU A C 1
ATOM 4222 O O . LEU A 1 537 ? 32.912 1.480 -5.698 1.00 92.19 537 LEU A O 1
ATOM 4226 N N . ILE A 1 538 ? 30.857 2.107 -5.018 1.00 91.94 538 ILE A N 1
ATOM 4227 C CA . ILE A 1 538 ? 30.373 2.445 -6.363 1.00 91.94 538 ILE A CA 1
ATOM 4228 C C . ILE A 1 538 ? 31.223 3.560 -7.003 1.00 91.94 538 ILE A C 1
ATOM 4230 O O . ILE A 1 538 ? 31.784 3.312 -8.074 1.00 91.94 538 ILE A O 1
ATOM 4234 N N . PRO A 1 539 ? 31.452 4.726 -6.358 1.00 87.94 539 PRO A N 1
ATOM 4235 C CA . PRO A 1 539 ? 32.407 5.715 -6.864 1.00 87.94 539 PRO A CA 1
ATOM 4236 C C . PRO A 1 539 ? 33.822 5.170 -7.046 1.00 87.94 539 PRO A C 1
ATOM 4238 O O . PRO A 1 539 ? 34.498 5.525 -8.010 1.00 87.94 539 PRO A O 1
ATOM 4241 N N . CYS A 1 540 ? 34.302 4.335 -6.118 1.00 89.69 540 CYS A N 1
ATOM 4242 C CA . CYS A 1 540 ? 35.657 3.788 -6.174 1.00 89.69 540 CYS A CA 1
ATOM 4243 C C . CYS A 1 540 ? 35.881 2.890 -7.395 1.00 89.69 540 CYS A C 1
ATOM 4245 O O . CYS A 1 540 ? 36.962 2.940 -7.979 1.00 89.69 540 CYS A O 1
ATOM 4247 N N . VAL A 1 541 ? 34.878 2.099 -7.778 1.00 92.38 541 VAL A N 1
ATOM 4248 C CA . VAL A 1 541 ? 34.948 1.181 -8.921 1.00 92.38 541 VAL A CA 1
ATOM 4249 C C . VAL A 1 541 ? 34.700 1.898 -10.249 1.00 92.38 541 VAL A C 1
ATOM 4251 O O . VAL A 1 541 ? 35.325 1.539 -11.245 1.00 92.38 541 VAL A O 1
ATOM 4254 N N . ALA A 1 542 ? 33.845 2.925 -10.264 1.00 89.38 542 ALA A N 1
ATOM 4255 C CA . ALA A 1 542 ? 33.546 3.697 -11.464 1.00 89.38 542 ALA A CA 1
ATOM 4256 C C . ALA A 1 542 ? 34.822 4.302 -12.088 1.00 89.38 542 ALA A C 1
ATOM 4258 O O . ALA A 1 542 ? 35.549 5.065 -11.442 1.00 89.38 542 ALA A O 1
ATOM 4259 N N . THR A 1 543 ? 35.089 3.953 -13.353 1.00 87.19 543 THR A N 1
ATOM 4260 C CA . THR A 1 543 ? 36.233 4.454 -14.140 1.00 87.19 543 THR A CA 1
ATOM 4261 C C . THR A 1 543 ? 36.046 5.900 -14.575 1.00 87.19 543 THR A C 1
ATOM 4263 O O . THR A 1 543 ? 37.013 6.653 -14.655 1.00 87.19 543 THR A O 1
ATOM 4266 N N . GLU A 1 544 ? 34.799 6.285 -14.826 1.00 85.19 544 GLU A N 1
ATOM 4267 C CA . GLU A 1 544 ? 34.388 7.642 -15.153 1.00 85.19 544 GLU A CA 1
ATOM 4268 C C . GLU A 1 544 ? 33.489 8.168 -14.040 1.00 85.19 544 GLU A C 1
ATOM 4270 O O . GLU A 1 544 ? 32.652 7.442 -13.502 1.00 85.19 544 GLU A O 1
ATOM 4275 N N . ARG A 1 545 ? 33.685 9.432 -13.664 1.00 88.50 545 ARG A N 1
ATOM 4276 C CA . ARG A 1 545 ? 32.929 10.080 -12.591 1.00 88.50 545 ARG A CA 1
ATOM 4277 C C . ARG A 1 545 ? 32.404 11.417 -13.064 1.00 88.50 545 ARG A C 1
ATOM 4279 O O . ARG A 1 545 ? 33.106 12.167 -13.744 1.00 88.50 545 ARG A O 1
ATOM 4286 N N . ALA A 1 546 ? 31.195 11.742 -12.631 1.00 90.44 546 ALA A N 1
ATOM 4287 C CA . ALA A 1 546 ? 30.638 13.062 -12.828 1.00 90.44 546 ALA A CA 1
ATOM 4288 C C . ALA A 1 546 ? 31.500 14.126 -12.132 1.00 90.44 546 ALA A C 1
ATOM 4290 O O . ALA A 1 546 ? 32.034 13.919 -11.039 1.00 90.44 546 ALA A O 1
ATOM 4291 N N . SER A 1 547 ? 31.613 15.304 -12.745 1.00 93.56 547 SER A N 1
ATOM 4292 C CA . SER A 1 547 ? 32.278 16.435 -12.096 1.00 93.56 547 SER A CA 1
ATOM 4293 C C . SER A 1 547 ? 31.462 16.929 -10.895 1.00 93.56 547 SER A C 1
ATOM 4295 O O . SER A 1 547 ? 30.232 16.907 -10.921 1.00 93.56 547 SER A O 1
ATOM 4297 N N . ALA A 1 548 ? 32.120 17.468 -9.864 1.00 92.00 548 ALA A N 1
ATOM 4298 C CA . ALA A 1 548 ? 31.412 18.099 -8.744 1.00 92.00 548 ALA A CA 1
ATOM 4299 C C . ALA A 1 548 ? 30.469 19.219 -9.224 1.00 92.00 548 ALA A C 1
ATOM 4301 O O . ALA A 1 548 ? 29.366 19.377 -8.706 1.00 92.00 548 ALA A O 1
ATOM 4302 N N . LYS A 1 549 ? 30.857 19.947 -10.282 1.00 94.00 549 LYS A N 1
ATOM 4303 C CA . LYS A 1 549 ? 29.986 20.930 -10.932 1.00 94.00 549 LYS A CA 1
ATOM 4304 C C . LYS A 1 549 ? 28.701 20.277 -11.445 1.00 94.00 549 LYS A C 1
ATOM 4306 O O . LYS A 1 549 ? 27.628 20.804 -11.182 1.00 94.00 549 LYS A O 1
ATOM 4311 N N . PHE A 1 550 ? 28.783 19.137 -12.126 1.00 93.19 550 PHE A N 1
ATOM 4312 C CA . PHE A 1 550 ? 27.594 18.408 -12.571 1.00 93.19 550 PHE A CA 1
ATOM 4313 C C . PHE A 1 550 ? 26.718 17.993 -11.383 1.00 93.19 550 PHE A C 1
ATOM 4315 O O . PHE A 1 550 ? 25.548 18.356 -11.344 1.00 93.19 550 PHE A O 1
ATOM 4322 N N . VAL A 1 551 ? 27.292 17.339 -10.370 1.00 93.75 551 VAL A N 1
ATOM 4323 C CA . VAL A 1 551 ? 26.535 16.823 -9.215 1.00 93.75 551 VAL A CA 1
ATOM 4324 C C . VAL A 1 551 ? 25.783 17.926 -8.459 1.00 93.75 551 VAL A C 1
ATOM 4326 O O . VAL A 1 551 ? 24.632 17.731 -8.081 1.00 93.75 551 VAL A O 1
ATOM 4329 N N . PHE A 1 552 ? 26.398 19.096 -8.262 1.00 95.19 552 PHE A N 1
ATOM 4330 C CA . PHE A 1 552 ? 25.794 20.179 -7.474 1.00 95.19 552 PHE A CA 1
ATOM 4331 C C . PHE A 1 552 ? 25.034 21.229 -8.294 1.00 95.19 552 PHE A C 1
ATOM 4333 O O . PHE A 1 552 ? 24.319 22.036 -7.708 1.00 95.19 552 PHE A O 1
ATOM 4340 N N . THR A 1 553 ? 25.175 21.273 -9.624 1.00 93.94 553 THR A N 1
ATOM 4341 C CA . THR A 1 553 ? 24.570 22.356 -10.433 1.00 93.94 553 THR A CA 1
ATOM 4342 C C . THR A 1 553 ? 23.770 21.887 -11.641 1.00 93.94 553 THR A C 1
ATOM 4344 O O . THR A 1 553 ? 23.008 22.678 -12.195 1.00 93.94 553 THR A O 1
ATOM 4347 N N . HIS A 1 554 ? 23.894 20.624 -12.059 1.00 94.44 554 HIS A N 1
ATOM 4348 C CA . HIS A 1 554 ? 23.141 20.124 -13.202 1.00 94.44 554 HIS A CA 1
ATOM 4349 C C . HIS A 1 554 ? 21.678 19.871 -12.827 1.00 94.44 554 HIS A C 1
ATOM 4351 O O . HIS A 1 554 ? 21.366 19.014 -11.997 1.00 94.44 554 HIS A O 1
ATOM 4357 N N . PHE A 1 555 ? 20.786 20.621 -13.468 1.00 94.50 555 PHE A N 1
ATOM 4358 C CA . PHE A 1 555 ? 19.345 20.484 -13.322 1.00 94.50 555 PHE A CA 1
ATOM 4359 C C . PHE A 1 555 ? 18.760 19.884 -14.599 1.00 94.50 555 PHE A C 1
ATOM 4361 O O . PHE A 1 555 ? 18.768 20.538 -15.645 1.00 94.50 555 PHE A O 1
ATOM 4368 N N . ASN A 1 556 ? 18.263 18.648 -14.509 1.00 92.62 556 ASN A N 1
ATOM 4369 C CA . ASN A 1 556 ? 17.680 17.962 -15.657 1.00 92.62 556 ASN A CA 1
ATOM 4370 C C . ASN A 1 556 ? 16.277 18.512 -15.952 1.00 92.62 556 ASN A C 1
ATOM 4372 O O . ASN A 1 556 ? 15.335 18.256 -15.201 1.00 92.62 556 ASN A O 1
ATOM 4376 N N . THR A 1 557 ? 16.144 19.292 -17.027 1.00 89.94 557 THR A N 1
ATOM 4377 C CA . THR A 1 557 ? 14.845 19.808 -17.490 1.00 89.94 557 THR A CA 1
ATOM 4378 C C . THR A 1 557 ? 14.160 18.881 -18.481 1.00 89.94 557 THR A C 1
ATOM 4380 O O . THR A 1 557 ? 12.944 18.953 -18.620 1.00 89.94 557 THR A O 1
ATOM 4383 N N . ASP A 1 558 ? 14.927 18.035 -19.165 1.00 87.31 558 ASP A N 1
ATOM 4384 C CA . ASP A 1 558 ? 14.409 17.112 -20.166 1.00 87.31 558 ASP A CA 1
ATOM 4385 C C . ASP A 1 558 ? 13.998 15.797 -19.496 1.00 87.31 558 ASP A C 1
ATOM 4387 O O . ASP A 1 558 ? 14.820 14.932 -19.194 1.00 87.31 558 ASP A O 1
ATOM 4391 N N . ASN A 1 559 ? 12.713 15.702 -19.157 1.00 87.25 559 ASN A N 1
ATOM 4392 C CA . ASN A 1 559 ? 12.141 14.548 -18.458 1.00 87.25 559 ASN A CA 1
ATOM 4393 C C . ASN A 1 559 ? 11.517 13.510 -19.400 1.00 87.25 559 ASN A C 1
ATOM 4395 O O . ASN A 1 559 ? 11.173 12.430 -18.931 1.00 87.25 559 ASN A O 1
ATOM 4399 N N . GLY A 1 560 ? 11.343 13.821 -20.689 1.00 84.69 560 GLY A N 1
ATOM 4400 C CA . GLY A 1 560 ? 10.611 12.960 -21.625 1.00 84.69 560 GLY A CA 1
ATOM 4401 C C . GLY A 1 560 ? 9.098 12.848 -21.366 1.00 84.69 560 GLY A C 1
ATOM 4402 O O . GLY A 1 560 ? 8.426 12.112 -22.074 1.00 84.69 560 GLY A O 1
ATOM 4403 N N . GLU A 1 561 ? 8.548 13.589 -20.395 1.00 86.81 561 GLU A N 1
ATOM 4404 C CA . GLU A 1 561 ? 7.146 13.499 -19.941 1.00 86.81 561 GLU A CA 1
ATOM 4405 C C . GLU A 1 561 ? 6.352 14.790 -20.217 1.00 86.81 561 GLU A C 1
ATOM 4407 O O . GLU A 1 561 ? 5.272 15.004 -19.672 1.00 86.81 561 GLU A O 1
ATOM 4412 N N . GLY A 1 562 ? 6.896 15.719 -21.009 1.00 86.81 562 GLY A N 1
ATOM 4413 C CA . GLY A 1 562 ? 6.214 16.965 -21.385 1.00 86.81 562 GLY A CA 1
ATOM 4414 C C . GLY A 1 562 ? 6.074 18.006 -20.262 1.00 86.81 562 GLY A C 1
ATOM 4415 O O . GLY A 1 562 ? 5.388 19.018 -20.439 1.00 86.81 562 GLY A O 1
ATOM 4416 N N . VAL A 1 563 ? 6.724 17.809 -19.108 1.00 90.56 563 VAL A N 1
ATOM 4417 C CA . VAL A 1 563 ? 6.706 18.774 -17.999 1.00 90.56 563 VAL A CA 1
ATOM 4418 C C . VAL A 1 563 ? 7.782 19.840 -18.216 1.00 90.56 563 VAL A C 1
ATOM 4420 O O . VAL A 1 563 ? 8.961 19.580 -18.028 1.00 90.56 563 VAL A O 1
ATOM 4423 N N . ASN A 1 564 ? 7.397 21.071 -18.560 1.00 90.19 564 ASN A N 1
ATOM 4424 C CA . ASN A 1 564 ? 8.372 22.107 -18.956 1.00 90.19 564 ASN A CA 1
ATOM 4425 C C . ASN A 1 564 ? 8.719 23.132 -17.856 1.00 90.19 564 ASN A C 1
ATOM 4427 O O . ASN A 1 564 ? 9.725 23.840 -17.944 1.00 90.19 564 ASN A O 1
ATOM 4431 N N . ASN A 1 565 ? 7.895 23.263 -16.811 1.00 92.69 565 ASN A N 1
ATOM 4432 C CA . ASN A 1 565 ? 8.106 24.279 -15.776 1.00 92.69 565 ASN A CA 1
ATOM 4433 C C . ASN A 1 565 ? 9.194 23.842 -14.778 1.00 92.69 565 ASN A C 1
ATOM 4435 O O . ASN A 1 565 ? 8.999 22.893 -14.026 1.00 92.69 565 ASN A O 1
ATOM 4439 N N . LYS A 1 566 ? 10.309 24.583 -14.707 1.00 92.75 566 LYS A N 1
ATOM 4440 C CA . LYS A 1 566 ? 11.464 24.248 -13.849 1.00 92.75 566 LYS A CA 1
ATOM 4441 C C . LYS A 1 566 ? 11.124 24.099 -12.364 1.00 92.75 566 LYS A C 1
ATOM 4443 O O . LYS A 1 566 ? 11.630 23.186 -11.721 1.00 92.75 566 LYS A O 1
ATOM 4448 N N . VAL A 1 567 ? 10.280 24.979 -11.818 1.00 92.31 567 VAL A N 1
ATOM 4449 C CA . VAL A 1 567 ? 9.861 24.894 -10.408 1.00 92.31 567 VAL A CA 1
ATOM 4450 C C . VAL A 1 567 ? 9.064 23.617 -10.196 1.00 92.31 567 VAL A C 1
ATOM 4452 O O . VAL A 1 567 ? 9.303 22.889 -9.240 1.00 92.31 567 VAL A O 1
ATOM 4455 N N . TYR A 1 568 ? 8.162 23.310 -11.124 1.00 92.50 568 TYR A N 1
ATOM 4456 C CA . TYR A 1 568 ? 7.339 22.120 -11.032 1.00 92.50 568 TYR A CA 1
ATOM 4457 C C . TYR A 1 568 ? 8.162 20.826 -11.141 1.00 92.50 568 TYR A C 1
ATOM 4459 O O . TYR A 1 568 ? 8.006 19.947 -10.301 1.00 92.50 568 TYR A O 1
ATOM 4467 N N . ILE A 1 569 ? 9.119 20.754 -12.075 1.00 94.00 569 ILE A N 1
ATOM 4468 C CA . ILE A 1 569 ? 10.084 19.644 -12.183 1.00 94.00 569 ILE A CA 1
ATOM 4469 C C . ILE A 1 569 ? 10.845 19.463 -10.860 1.00 94.00 569 ILE A C 1
ATOM 4471 O O . ILE A 1 569 ? 10.930 18.353 -10.345 1.00 94.00 569 ILE A O 1
ATOM 4475 N N . PHE A 1 570 ? 11.383 20.542 -10.279 1.00 93.38 570 PHE A N 1
ATOM 4476 C CA . PHE A 1 570 ? 12.123 20.452 -9.016 1.00 93.38 570 PHE A CA 1
ATOM 4477 C C . PHE A 1 570 ? 11.256 19.879 -7.891 1.00 93.38 570 PHE A C 1
ATOM 4479 O O . PHE A 1 570 ? 11.679 19.000 -7.146 1.00 93.38 570 PHE A O 1
ATOM 4486 N N . VAL A 1 571 ? 10.017 20.354 -7.796 1.00 92.19 571 VAL A N 1
ATOM 4487 C CA . VAL A 1 571 ? 9.086 19.935 -6.755 1.00 92.19 571 VAL A CA 1
ATOM 4488 C C . VAL A 1 571 ? 8.621 18.480 -6.947 1.00 92.19 571 VAL A C 1
ATOM 4490 O O . VAL A 1 571 ? 8.466 17.770 -5.955 1.00 92.19 571 VAL A O 1
ATOM 4493 N N . LEU A 1 572 ? 8.483 17.994 -8.187 1.00 91.19 572 LEU A N 1
ATOM 4494 C CA . LEU A 1 572 ? 8.233 16.574 -8.476 1.00 91.19 572 LEU A CA 1
ATOM 4495 C C . LEU A 1 572 ? 9.407 15.672 -8.067 1.00 91.19 572 LEU A C 1
ATOM 4497 O O . LEU A 1 572 ? 9.197 14.548 -7.617 1.00 91.19 572 LEU A O 1
ATOM 4501 N N . GLY A 1 573 ? 10.648 16.151 -8.147 1.00 91.31 573 GLY A N 1
ATOM 4502 C CA . GLY A 1 573 ? 11.788 15.367 -7.670 1.00 91.31 573 GLY A CA 1
ATOM 4503 C C . GLY A 1 573 ? 11.845 15.213 -6.141 1.00 91.31 573 GLY A C 1
ATOM 4504 O O . GLY A 1 573 ? 12.420 14.241 -5.651 1.00 91.31 573 GLY A O 1
ATOM 4505 N N . LEU A 1 574 ? 11.160 16.079 -5.375 1.00 92.44 574 LEU A N 1
ATOM 4506 C CA . LEU A 1 574 ? 11.024 15.928 -3.915 1.00 92.44 574 LEU A CA 1
ATOM 4507 C C . LEU A 1 574 ? 10.253 14.659 -3.520 1.00 92.44 574 LEU A C 1
ATOM 4509 O O . LEU A 1 574 ? 10.405 14.184 -2.392 1.00 92.44 574 LEU A O 1
ATOM 4513 N N . LEU A 1 575 ? 9.443 14.099 -4.427 1.00 90.88 575 LEU A N 1
ATOM 4514 C CA . LEU A 1 575 ? 8.613 12.921 -4.165 1.00 90.88 575 LEU A CA 1
ATOM 4515 C C . LEU A 1 575 ? 9.459 11.700 -3.774 1.00 90.88 575 LEU A C 1
ATOM 4517 O O . LEU A 1 575 ? 9.083 10.977 -2.853 1.00 90.88 575 LEU A O 1
ATOM 4521 N N . MET A 1 576 ? 10.633 11.516 -4.393 1.00 92.31 576 MET A N 1
ATOM 4522 C CA . MET A 1 576 ? 11.575 10.443 -4.038 1.00 92.31 576 MET A CA 1
ATOM 4523 C C . MET A 1 576 ? 12.000 10.547 -2.568 1.00 92.31 576 MET A C 1
ATOM 4525 O O . MET A 1 576 ? 11.932 9.578 -1.806 1.00 92.31 576 MET A O 1
ATOM 4529 N N . SER A 1 577 ? 12.438 11.738 -2.160 1.00 93.81 577 SER A N 1
ATOM 4530 C CA . SER A 1 577 ? 12.891 11.994 -0.794 1.00 93.81 577 SER A CA 1
ATOM 4531 C C . SER A 1 577 ? 11.751 11.825 0.203 1.00 93.81 577 SER A C 1
ATOM 4533 O O . SER A 1 577 ? 11.924 11.195 1.244 1.00 93.81 577 SER A O 1
ATOM 4535 N N . GLN A 1 578 ? 10.573 12.344 -0.140 1.00 94.31 578 GLN A N 1
ATOM 4536 C CA . GLN A 1 578 ? 9.405 12.301 0.723 1.00 94.31 578 GLN A CA 1
ATOM 4537 C C . GLN A 1 578 ? 8.885 10.877 0.931 1.00 94.31 578 GLN A C 1
ATOM 4539 O O . GLN A 1 578 ? 8.569 10.512 2.059 1.00 94.31 578 GLN A O 1
ATOM 4544 N N . TYR A 1 579 ? 8.841 10.060 -0.122 1.00 92.19 579 TYR A N 1
ATOM 4545 C CA . TYR A 1 579 ? 8.502 8.643 -0.007 1.00 92.19 579 TYR A CA 1
ATOM 4546 C C . TYR A 1 579 ? 9.496 7.909 0.899 1.00 92.19 579 TYR A C 1
ATOM 4548 O O . TYR A 1 579 ? 9.084 7.186 1.803 1.00 92.19 579 TYR A O 1
ATOM 4556 N N . THR A 1 580 ? 10.798 8.151 0.710 1.00 93.00 580 THR A N 1
ATOM 4557 C CA . THR A 1 580 ? 11.848 7.455 1.468 1.00 93.00 580 THR A CA 1
ATOM 4558 C C . THR A 1 580 ? 11.780 7.765 2.962 1.00 93.00 580 THR A C 1
ATOM 4560 O O . THR A 1 580 ? 11.837 6.860 3.782 1.00 93.00 580 THR A O 1
ATOM 4563 N N . ILE A 1 581 ? 11.631 9.034 3.350 1.00 93.06 581 ILE A N 1
ATOM 4564 C CA . ILE A 1 581 ? 11.669 9.451 4.763 1.00 93.06 581 ILE A CA 1
ATOM 4565 C C . ILE A 1 581 ? 10.273 9.311 5.406 1.00 93.06 581 ILE A C 1
ATOM 4567 O O . ILE A 1 581 ? 9.778 10.222 6.060 1.00 93.06 581 ILE A O 1
ATOM 4571 N N . THR A 1 582 ? 9.628 8.157 5.226 1.00 91.56 582 THR A N 1
ATOM 4572 C CA . THR A 1 582 ? 8.305 7.811 5.783 1.00 91.56 582 THR A CA 1
ATOM 4573 C C . THR A 1 582 ? 8.412 6.603 6.727 1.00 91.56 582 THR A C 1
ATOM 4575 O O . THR A 1 582 ? 9.412 5.893 6.719 1.00 91.56 582 THR A O 1
ATOM 4578 N N . GLY A 1 583 ? 7.401 6.350 7.568 1.00 89.00 583 GLY A N 1
ATOM 4579 C CA . GLY A 1 583 ? 7.315 5.116 8.367 1.00 89.00 583 GLY A CA 1
ATOM 4580 C C . GLY A 1 583 ? 8.011 5.172 9.730 1.00 89.00 583 GLY A C 1
ATOM 4581 O O . GLY A 1 583 ? 8.143 4.161 10.419 1.00 89.00 583 GLY A O 1
ATOM 4582 N N . TYR A 1 584 ? 8.433 6.363 10.161 1.00 92.75 584 TYR A N 1
ATOM 4583 C CA . TYR A 1 584 ? 8.985 6.598 11.500 1.00 92.75 584 TYR A CA 1
ATOM 4584 C C . TYR A 1 584 ? 7.944 6.472 12.627 1.00 92.75 584 TYR A C 1
ATOM 4586 O O . TYR A 1 584 ? 8.302 6.450 13.804 1.00 92.75 584 TYR A O 1
ATOM 4594 N N . ASP A 1 585 ? 6.655 6.374 12.298 1.00 92.19 585 ASP A N 1
ATOM 4595 C CA . ASP A 1 585 ? 5.565 6.090 13.233 1.00 92.19 585 ASP A CA 1
ATOM 4596 C C . ASP A 1 585 ? 5.539 4.636 13.719 1.00 92.19 585 ASP A C 1
ATOM 4598 O O . ASP A 1 585 ? 4.920 4.353 14.747 1.00 92.19 585 ASP A O 1
ATOM 4602 N N . ALA A 1 586 ? 6.273 3.726 13.075 1.00 90.50 586 ALA A N 1
ATOM 4603 C CA . ALA A 1 586 ? 6.455 2.364 13.572 1.00 90.50 586 ALA A CA 1
ATOM 4604 C C . ALA A 1 586 ? 6.963 2.350 15.025 1.00 90.50 586 ALA A C 1
ATOM 4606 O O . ALA A 1 586 ? 6.470 1.590 15.862 1.00 90.50 586 ALA A O 1
ATOM 4607 N N . SER A 1 587 ? 7.857 3.280 15.377 1.00 89.56 587 SER A N 1
ATOM 4608 C CA . SER A 1 587 ? 8.312 3.502 16.756 1.00 89.56 587 SER A CA 1
ATOM 4609 C C . SER A 1 587 ? 7.164 3.749 17.738 1.00 89.56 587 SER A C 1
ATOM 4611 O O . SER A 1 587 ? 7.259 3.313 18.888 1.00 89.56 587 SER A O 1
ATOM 4613 N N . ALA A 1 588 ? 6.095 4.430 17.305 1.00 89.25 588 ALA A N 1
ATOM 4614 C CA . ALA A 1 588 ? 4.899 4.689 18.101 1.00 89.25 588 ALA A CA 1
ATOM 4615 C C . ALA A 1 588 ? 4.034 3.428 18.250 1.00 89.25 588 ALA A C 1
ATOM 4617 O O . ALA A 1 588 ? 3.608 3.103 19.359 1.00 89.25 588 ALA A O 1
ATOM 4618 N N . HIS A 1 589 ? 3.837 2.671 17.170 1.00 88.69 589 HIS A N 1
ATOM 4619 C CA . HIS A 1 589 ? 3.056 1.429 17.191 1.00 88.69 589 HIS A CA 1
ATOM 4620 C C . HIS A 1 589 ? 3.678 0.336 18.066 1.00 88.69 589 HIS A C 1
ATOM 4622 O O . HIS A 1 589 ? 2.964 -0.469 18.664 1.00 88.69 589 HIS A O 1
ATOM 4628 N N . MET A 1 590 ? 4.999 0.354 18.234 1.00 84.56 590 MET A N 1
ATOM 4629 C CA . MET A 1 590 ? 5.721 -0.596 19.086 1.00 84.56 590 MET A CA 1
ATOM 4630 C C . MET A 1 590 ? 5.888 -0.131 20.544 1.00 84.56 590 MET A C 1
ATOM 4632 O O . MET A 1 590 ? 6.634 -0.737 21.319 1.00 84.56 590 MET A O 1
ATOM 4636 N N . THR A 1 591 ? 5.220 0.949 20.964 1.00 84.06 591 THR A N 1
ATOM 4637 C CA . THR A 1 591 ? 5.393 1.510 22.317 1.00 84.06 591 THR A CA 1
ATOM 4638 C C . THR A 1 591 ? 4.901 0.598 23.445 1.00 84.06 591 THR A C 1
ATOM 4640 O O . THR A 1 591 ? 5.538 0.584 24.503 1.00 84.06 591 THR A O 1
ATOM 4643 N N . GLU A 1 592 ? 3.846 -0.209 23.259 1.00 79.50 592 GLU A N 1
ATOM 4644 C CA . GLU A 1 592 ? 3.388 -1.158 24.296 1.00 79.50 592 GLU A CA 1
ATOM 4645 C C . GLU A 1 592 ? 4.421 -2.267 24.566 1.00 79.50 592 GLU A C 1
ATOM 4647 O O . GLU A 1 592 ? 4.546 -2.709 25.707 1.00 79.50 592 GLU A O 1
ATOM 4652 N N . GLU A 1 593 ? 5.230 -2.635 23.568 1.00 82.00 593 GLU A N 1
ATOM 4653 C CA . GLU A 1 593 ? 6.325 -3.617 23.663 1.00 82.00 593 GLU A CA 1
ATOM 4654 C C . GLU A 1 593 ? 7.673 -2.977 24.075 1.00 82.00 593 GLU A C 1
ATOM 4656 O O . GLU A 1 593 ? 8.658 -3.668 24.359 1.00 82.00 593 GLU A O 1
ATOM 4661 N N . THR A 1 594 ? 7.735 -1.643 24.148 1.00 83.81 594 THR A N 1
ATOM 4662 C CA . THR A 1 594 ? 8.960 -0.875 24.415 1.00 83.81 594 THR A CA 1
ATOM 4663 C C . THR A 1 594 ? 9.152 -0.576 25.903 1.00 83.81 594 THR A C 1
ATOM 4665 O O . THR A 1 594 ? 8.243 -0.154 26.628 1.00 83.81 594 THR A O 1
ATOM 4668 N N . LYS A 1 595 ? 10.386 -0.750 26.390 1.00 82.06 595 LYS A N 1
ATOM 4669 C CA . LYS A 1 595 ? 10.788 -0.335 27.745 1.00 82.06 595 LYS A CA 1
ATOM 4670 C C . LYS A 1 595 ? 10.876 1.193 27.821 1.00 82.06 595 LYS A C 1
ATOM 4672 O O . LYS A 1 595 ? 11.499 1.793 26.955 1.00 82.06 595 LYS A O 1
ATOM 4677 N N . ASN A 1 596 ? 10.324 1.814 28.871 1.00 83.50 596 ASN A N 1
ATOM 4678 C CA . ASN A 1 596 ? 10.259 3.282 29.044 1.00 83.50 596 ASN A CA 1
ATOM 4679 C C . ASN A 1 596 ? 9.701 4.002 27.799 1.00 83.50 596 ASN A C 1
ATOM 4681 O O . ASN A 1 596 ? 10.354 4.862 27.210 1.00 83.50 596 ASN A O 1
ATOM 4685 N N . ALA A 1 597 ? 8.521 3.581 27.348 1.00 84.88 597 ALA A N 1
ATOM 4686 C CA . ALA A 1 597 ? 7.962 3.979 26.059 1.00 84.88 597 ALA A CA 1
ATOM 4687 C C . ALA A 1 597 ? 7.737 5.497 25.892 1.00 84.88 597 ALA A C 1
ATOM 4689 O O . ALA A 1 597 ? 7.902 6.013 24.791 1.00 84.88 597 ALA A O 1
ATOM 4690 N N . ASP A 1 598 ? 7.450 6.210 26.983 1.00 86.19 598 ASP A N 1
ATOM 4691 C CA . ASP A 1 598 ? 7.306 7.674 27.057 1.00 86.19 598 ASP A CA 1
ATOM 4692 C C . ASP A 1 598 ? 8.588 8.448 26.708 1.00 86.19 598 ASP A C 1
ATOM 4694 O O . ASP A 1 598 ? 8.535 9.612 26.328 1.00 86.19 598 ASP A O 1
ATOM 4698 N N . THR A 1 599 ? 9.754 7.810 26.816 1.00 87.62 599 THR A N 1
ATOM 4699 C CA . THR A 1 599 ? 11.055 8.421 26.497 1.00 87.62 599 THR A CA 1
ATOM 4700 C C . THR A 1 599 ? 11.725 7.767 25.298 1.00 87.62 599 THR A C 1
ATOM 4702 O O . THR A 1 599 ? 12.341 8.454 24.484 1.00 87.62 599 THR A O 1
ATOM 4705 N N . ASN A 1 600 ? 11.606 6.448 25.165 1.00 88.06 600 ASN A N 1
ATOM 4706 C CA . ASN A 1 600 ? 12.261 5.698 24.102 1.00 88.06 600 ASN A CA 1
ATOM 4707 C C . ASN A 1 600 ? 11.491 5.734 22.776 1.00 88.06 600 ASN A C 1
ATOM 4709 O O . ASN A 1 600 ? 12.140 5.765 21.736 1.00 88.06 600 ASN A O 1
ATOM 4713 N N . GLY A 1 601 ? 10.154 5.805 22.794 1.00 89.88 601 GLY A N 1
ATOM 4714 C CA . GLY A 1 601 ? 9.351 5.994 21.578 1.00 89.88 601 GLY A CA 1
ATOM 4715 C C . GLY A 1 601 ? 9.705 7.301 20.848 1.00 89.88 601 GLY A C 1
ATOM 4716 O O . GLY A 1 601 ? 10.137 7.246 19.698 1.00 89.88 601 GLY A O 1
ATOM 4717 N N . PRO A 1 602 ? 9.651 8.469 21.525 1.00 93.31 602 PRO A N 1
ATOM 4718 C CA . PRO A 1 602 ? 10.053 9.756 20.947 1.00 93.31 602 PRO A CA 1
ATOM 4719 C C . PRO A 1 602 ? 11.488 9.772 20.406 1.00 93.31 602 PRO A C 1
ATOM 4721 O O . PRO A 1 602 ? 11.743 10.288 19.319 1.00 93.31 602 PRO A O 1
ATOM 4724 N N . LYS A 1 603 ? 12.436 9.175 21.143 1.00 91.56 603 LYS A N 1
ATOM 4725 C CA . LYS A 1 603 ? 13.830 9.056 20.692 1.00 91.56 603 LYS A CA 1
ATOM 4726 C C . LYS A 1 603 ? 13.947 8.201 19.432 1.00 91.56 603 LYS A C 1
ATOM 4728 O O . LYS A 1 603 ? 14.715 8.576 18.552 1.00 91.56 603 LYS A O 1
ATOM 4733 N N . GLY A 1 604 ? 13.197 7.101 19.328 1.00 91.12 604 GLY A N 1
ATOM 4734 C CA . GLY A 1 604 ? 13.149 6.253 18.132 1.00 91.12 604 GLY A CA 1
ATOM 4735 C C . GLY A 1 604 ? 12.671 7.016 16.894 1.00 91.12 604 GLY A C 1
ATOM 4736 O O . GLY A 1 604 ? 13.349 6.992 15.867 1.00 91.12 604 GLY A O 1
ATOM 4737 N N . ILE A 1 605 ? 11.586 7.790 17.026 1.00 94.62 605 ILE A N 1
ATOM 4738 C CA . ILE A 1 605 ? 11.050 8.643 15.949 1.00 94.62 605 ILE A CA 1
ATOM 4739 C C . ILE A 1 605 ? 12.111 9.644 15.465 1.00 94.62 605 ILE A C 1
ATOM 4741 O O . ILE A 1 605 ? 12.447 9.680 14.287 1.00 94.62 605 ILE A O 1
ATOM 4745 N N . ILE A 1 606 ? 12.683 10.443 16.371 1.00 95.56 606 ILE A N 1
ATOM 4746 C CA . ILE A 1 606 ? 13.604 11.527 15.984 1.00 95.56 606 ILE A CA 1
ATOM 4747 C C . ILE A 1 606 ? 14.913 10.970 15.412 1.00 95.56 606 ILE A C 1
ATOM 4749 O O . ILE A 1 606 ? 15.393 11.440 14.381 1.00 95.56 606 ILE A O 1
ATOM 4753 N N . SER A 1 607 ? 15.507 9.976 16.079 1.00 92.50 607 SER A N 1
ATOM 4754 C CA . SER A 1 607 ? 16.808 9.434 15.665 1.00 92.50 607 SER A CA 1
ATOM 4755 C C . SER A 1 607 ? 16.740 8.699 14.329 1.00 92.50 607 SER A C 1
ATOM 4757 O O . SER A 1 607 ? 17.665 8.846 13.533 1.00 92.50 607 SER A O 1
ATOM 4759 N N . SER A 1 608 ? 15.651 7.975 14.042 1.00 93.56 608 SER A N 1
ATOM 4760 C CA . SER A 1 608 ? 15.463 7.305 12.746 1.00 93.56 608 SER A CA 1
ATOM 4761 C C . SER A 1 608 ? 15.418 8.300 11.587 1.00 93.56 608 SER A C 1
ATOM 4763 O O . SER A 1 608 ? 16.109 8.083 10.594 1.00 93.56 608 SER A O 1
ATOM 4765 N N . ILE A 1 609 ? 14.727 9.434 11.738 1.00 95.75 609 ILE A N 1
ATOM 4766 C CA . ILE A 1 609 ? 14.681 10.493 10.717 1.00 95.75 609 ILE A CA 1
ATOM 4767 C C . ILE A 1 609 ? 16.062 11.133 10.525 1.00 95.75 609 ILE A C 1
ATOM 4769 O O . ILE A 1 609 ? 16.578 11.175 9.410 1.00 95.75 609 ILE A O 1
ATOM 4773 N N . VAL A 1 610 ? 16.687 11.614 11.607 1.00 95.75 610 VAL A N 1
ATOM 4774 C CA . VAL A 1 610 ? 17.952 12.369 11.527 1.00 95.75 610 VAL A CA 1
ATOM 4775 C C . VAL A 1 610 ? 19.082 11.516 10.951 1.00 95.75 610 VAL A C 1
ATOM 4777 O O . VAL A 1 610 ? 19.800 11.971 10.060 1.00 95.75 610 VAL A O 1
ATOM 4780 N N . ILE A 1 611 ? 19.231 10.274 11.422 1.00 92.38 611 ILE A N 1
ATOM 4781 C CA . ILE A 1 611 ? 20.277 9.370 10.927 1.00 92.38 611 ILE A CA 1
ATOM 4782 C C . ILE A 1 611 ? 20.029 9.036 9.453 1.00 92.38 611 ILE A C 1
ATOM 4784 O O . ILE A 1 611 ? 20.974 9.060 8.666 1.00 92.38 611 ILE A O 1
ATOM 4788 N N . SER A 1 612 ? 18.775 8.800 9.056 1.00 94.25 612 SER A N 1
ATOM 4789 C CA . SER A 1 612 ? 18.438 8.514 7.656 1.00 94.25 612 SER A CA 1
ATOM 4790 C C . SER A 1 612 ? 18.746 9.687 6.732 1.00 94.25 612 SER A C 1
ATOM 4792 O O . SER A 1 612 ? 19.279 9.465 5.652 1.00 94.25 612 SER A O 1
ATOM 4794 N N . ILE A 1 613 ? 18.500 10.933 7.154 1.00 95.56 613 ILE A N 1
ATOM 4795 C CA . ILE A 1 613 ? 18.833 12.120 6.352 1.00 95.56 613 ILE A CA 1
ATOM 4796 C C . ILE A 1 613 ? 20.340 12.199 6.092 1.00 95.56 613 ILE A C 1
ATOM 4798 O O . ILE A 1 613 ? 20.744 12.397 4.949 1.00 95.56 613 ILE A O 1
ATOM 4802 N N . ILE A 1 614 ? 21.165 12.010 7.125 1.00 93.69 614 ILE A N 1
ATOM 4803 C CA . ILE A 1 614 ? 22.630 12.091 7.010 1.00 93.69 614 ILE A CA 1
ATOM 4804 C C . ILE A 1 614 ? 23.163 10.964 6.118 1.00 93.69 614 ILE A C 1
ATOM 4806 O O . ILE A 1 614 ? 23.895 11.213 5.160 1.00 93.69 614 ILE A O 1
ATOM 4810 N N . VAL A 1 615 ? 22.774 9.724 6.421 1.00 91.81 615 VAL A N 1
ATOM 4811 C CA . VAL A 1 615 ? 23.233 8.525 5.707 1.00 91.81 615 VAL A CA 1
ATOM 4812 C C . VAL A 1 615 ? 22.737 8.527 4.257 1.00 91.81 615 VAL A C 1
ATOM 4814 O O . VAL A 1 615 ? 23.502 8.226 3.343 1.00 91.81 615 VAL A O 1
ATOM 4817 N N . GLY A 1 616 ? 21.490 8.936 4.023 1.00 93.88 616 GLY A N 1
ATOM 4818 C CA . GLY A 1 616 ? 20.914 9.034 2.685 1.00 93.88 616 GLY A CA 1
ATOM 4819 C C . GLY A 1 616 ? 21.499 10.139 1.832 1.00 93.88 616 GLY A C 1
ATOM 4820 O O . GLY A 1 616 ? 21.723 9.913 0.647 1.00 93.88 616 GLY A O 1
ATOM 4821 N N . TRP A 1 617 ? 21.858 11.280 2.419 1.00 95.00 617 TRP A N 1
ATOM 4822 C CA . TRP A 1 617 ? 22.550 12.321 1.667 1.00 95.00 617 TRP A CA 1
ATOM 4823 C C . TRP A 1 617 ? 23.923 11.839 1.178 1.00 95.00 617 TRP A C 1
ATOM 4825 O O . TRP A 1 617 ? 24.262 12.028 0.011 1.00 95.00 617 TRP A O 1
ATOM 4835 N N . GLY A 1 618 ? 24.673 11.131 2.033 1.00 93.00 618 GLY A N 1
ATOM 4836 C CA . GLY A 1 618 ? 25.933 10.491 1.646 1.00 93.00 618 GLY A CA 1
ATOM 4837 C C . GLY A 1 618 ? 25.755 9.460 0.527 1.00 93.00 618 GLY A C 1
ATOM 4838 O O . GLY A 1 618 ? 26.477 9.501 -0.468 1.00 93.00 618 GLY A O 1
ATOM 4839 N N . TYR A 1 619 ? 24.754 8.582 0.646 1.00 92.94 619 TYR A N 1
ATOM 4840 C CA . TYR A 1 619 ? 24.443 7.576 -0.373 1.00 92.94 619 TYR A CA 1
ATOM 4841 C C . TYR A 1 619 ? 24.082 8.193 -1.728 1.00 92.94 619 TYR A C 1
ATOM 4843 O O . TYR A 1 619 ? 24.633 7.792 -2.753 1.00 92.94 619 TYR A O 1
ATOM 4851 N N . ILE A 1 620 ? 23.203 9.202 -1.725 1.00 94.31 620 ILE A N 1
ATOM 4852 C CA . ILE A 1 620 ? 22.798 9.928 -2.931 1.00 94.31 620 ILE A CA 1
ATOM 4853 C C . ILE A 1 620 ? 24.013 10.573 -3.586 1.00 94.31 620 ILE A C 1
ATOM 4855 O O . ILE A 1 620 ? 24.175 10.433 -4.795 1.00 94.31 620 ILE A O 1
ATOM 4859 N N . LEU A 1 621 ? 24.887 11.236 -2.821 1.00 92.94 621 LEU A N 1
ATOM 4860 C CA . LEU A 1 621 ? 26.121 11.800 -3.368 1.00 92.94 621 LEU A CA 1
ATOM 4861 C C . LEU A 1 621 ? 26.980 10.715 -4.020 1.00 92.94 621 LEU A C 1
ATOM 4863 O O . LEU A 1 621 ? 27.353 10.869 -5.180 1.00 92.94 621 LEU A O 1
ATOM 4867 N N . GLY A 1 622 ? 27.233 9.607 -3.315 1.00 90.94 622 GLY A N 1
ATOM 4868 C CA . GLY A 1 622 ? 28.010 8.481 -3.834 1.00 90.94 622 GLY A CA 1
ATOM 4869 C C . GLY A 1 622 ? 27.481 7.978 -5.180 1.00 90.94 622 GLY A C 1
ATOM 4870 O O . GLY A 1 622 ? 28.218 7.947 -6.160 1.00 90.94 622 GLY A O 1
ATOM 4871 N N . ILE A 1 623 ? 26.188 7.670 -5.278 1.00 91.81 623 ILE A N 1
ATOM 4872 C CA . ILE A 1 623 ? 25.606 7.198 -6.546 1.00 91.81 623 ILE A CA 1
ATOM 4873 C C . ILE A 1 623 ? 25.638 8.288 -7.618 1.00 91.81 623 ILE A C 1
ATOM 4875 O O . ILE A 1 623 ? 25.980 8.013 -8.763 1.00 91.81 623 ILE A O 1
ATOM 4879 N N . THR A 1 624 ? 25.322 9.534 -7.262 1.00 91.94 624 THR A N 1
ATOM 4880 C CA . THR A 1 624 ? 25.220 10.633 -8.236 1.00 91.94 624 THR A CA 1
ATOM 4881 C C . THR A 1 624 ? 26.579 10.971 -8.860 1.00 91.94 624 THR A C 1
ATOM 4883 O O . THR A 1 624 ? 26.636 11.370 -10.019 1.00 91.94 624 THR A O 1
ATOM 4886 N N . PHE A 1 625 ? 27.696 10.734 -8.160 1.00 92.19 625 PHE A N 1
ATOM 4887 C CA . PHE A 1 625 ? 29.037 10.823 -8.755 1.00 92.19 625 PHE A CA 1
ATOM 4888 C C . PHE A 1 625 ? 29.320 9.746 -9.816 1.00 92.19 625 PHE A C 1
ATOM 4890 O O . PHE A 1 625 ? 30.226 9.936 -10.628 1.00 92.19 625 PHE A O 1
ATOM 4897 N N . ALA A 1 626 ? 28.556 8.653 -9.844 1.00 90.88 626 ALA A N 1
ATOM 4898 C CA . ALA A 1 626 ? 28.617 7.616 -10.875 1.00 90.88 626 ALA A CA 1
ATOM 4899 C C . ALA A 1 626 ? 27.592 7.829 -12.015 1.00 90.88 626 ALA A C 1
ATOM 4901 O O . ALA A 1 626 ? 27.541 7.033 -12.951 1.00 90.88 626 ALA A O 1
ATOM 4902 N N . VAL A 1 627 ? 26.789 8.902 -11.975 1.00 91.62 627 VAL A N 1
ATOM 4903 C CA . VAL A 1 627 ? 25.826 9.245 -13.035 1.00 91.62 627 VAL A CA 1
ATOM 4904 C C . VAL A 1 627 ? 26.534 10.002 -14.156 1.00 91.62 627 VAL A C 1
ATOM 4906 O O . VAL A 1 627 ? 26.841 11.183 -14.018 1.00 91.62 627 VAL A O 1
ATOM 4909 N N . ILE A 1 628 ? 26.765 9.327 -15.282 1.00 85.19 628 ILE A N 1
ATOM 4910 C CA . ILE A 1 628 ? 27.451 9.902 -16.453 1.00 85.19 628 ILE A CA 1
ATOM 4911 C C . ILE A 1 628 ? 26.497 10.342 -17.574 1.00 85.19 628 ILE A C 1
ATOM 4913 O O . ILE A 1 628 ? 26.743 11.360 -18.216 1.00 85.19 628 ILE A O 1
ATOM 4917 N N . ASN A 1 629 ? 25.395 9.619 -17.801 1.00 90.75 629 ASN A N 1
ATOM 4918 C CA . ASN A 1 629 ? 24.466 9.880 -18.903 1.00 90.75 629 ASN A CA 1
ATOM 4919 C C . ASN A 1 629 ? 23.022 9.581 -18.470 1.00 90.75 629 ASN A C 1
ATOM 4921 O O . ASN A 1 629 ? 22.604 8.429 -18.447 1.00 90.75 629 ASN A O 1
ATOM 4925 N N . ILE A 1 630 ? 22.268 10.623 -18.105 1.00 92.81 630 ILE A N 1
ATOM 4926 C CA . ILE A 1 630 ? 20.890 10.479 -17.606 1.00 92.81 630 ILE A CA 1
ATOM 4927 C C . ILE A 1 630 ? 19.957 9.849 -18.658 1.00 92.81 630 ILE A C 1
ATOM 4929 O O . ILE A 1 630 ? 19.290 8.880 -18.298 1.00 92.81 630 ILE A O 1
ATOM 4933 N N . PRO A 1 631 ? 19.917 10.317 -19.927 1.00 93.12 631 PRO A N 1
ATOM 4934 C CA . PRO A 1 631 ? 19.089 9.691 -20.959 1.00 93.12 631 PRO A CA 1
ATOM 4935 C C . PRO A 1 631 ? 19.324 8.185 -21.102 1.00 93.12 631 PRO A C 1
ATOM 4937 O O . PRO A 1 631 ? 18.368 7.423 -21.053 1.00 93.12 631 PRO A O 1
ATOM 4940 N N . TYR A 1 632 ? 20.584 7.745 -21.184 1.00 93.44 632 TYR A N 1
ATOM 4941 C CA . TYR A 1 632 ? 20.910 6.322 -21.330 1.00 93.44 632 TYR A CA 1
ATOM 4942 C C . TYR A 1 632 ? 20.505 5.490 -20.101 1.00 93.44 632 TYR A C 1
ATOM 4944 O O . TYR A 1 632 ? 20.035 4.365 -20.236 1.00 93.44 632 TYR A O 1
ATOM 4952 N N . LEU A 1 633 ? 20.644 6.038 -18.889 1.00 94.00 633 LEU A N 1
ATOM 4953 C CA . LEU A 1 633 ? 20.250 5.340 -17.658 1.00 94.00 633 LEU A CA 1
ATOM 4954 C C . LEU A 1 633 ? 18.732 5.133 -17.538 1.00 94.00 633 LEU A C 1
ATOM 4956 O O . LEU A 1 633 ? 18.302 4.188 -16.877 1.00 94.00 633 LEU A O 1
ATOM 4960 N N . LEU A 1 634 ? 17.938 6.021 -18.140 1.00 93.25 634 LEU A N 1
ATOM 4961 C CA . LEU A 1 634 ? 16.474 5.961 -18.142 1.00 93.25 634 LEU A CA 1
ATOM 4962 C C . LEU A 1 634 ? 15.903 5.226 -19.365 1.00 93.25 634 LEU A C 1
ATOM 4964 O O . LEU A 1 634 ? 14.693 5.027 -19.427 1.00 93.25 634 LEU A O 1
ATOM 4968 N N . ASP A 1 635 ? 16.749 4.837 -20.319 1.00 92.50 635 ASP A N 1
ATOM 4969 C CA . ASP A 1 635 ? 16.350 4.151 -21.545 1.00 92.50 635 ASP A CA 1
ATOM 4970 C C . ASP A 1 635 ? 16.019 2.673 -21.275 1.00 92.50 635 ASP A C 1
ATOM 4972 O O . ASP A 1 635 ? 16.832 1.921 -20.738 1.00 92.50 635 ASP A O 1
ATOM 4976 N N . GLU A 1 636 ? 14.827 2.230 -21.675 1.00 90.62 636 GLU A N 1
ATOM 4977 C CA . GLU A 1 636 ? 14.363 0.844 -21.509 1.00 90.62 636 GLU A CA 1
ATOM 4978 C C . GLU A 1 636 ? 15.127 -0.172 -22.379 1.00 90.62 636 GLU A C 1
ATOM 4980 O O . GLU A 1 636 ? 14.985 -1.387 -22.200 1.00 90.62 636 GLU A O 1
ATOM 4985 N N . THR A 1 637 ? 15.938 0.304 -23.326 1.00 91.31 637 THR A N 1
ATOM 4986 C CA . THR A 1 637 ? 16.788 -0.528 -24.189 1.00 91.31 637 THR A CA 1
ATOM 4987 C C . THR A 1 637 ? 18.158 -0.842 -23.582 1.00 91.31 637 THR A C 1
ATOM 4989 O O . THR A 1 637 ? 18.876 -1.688 -24.114 1.00 91.31 637 THR A O 1
ATOM 4992 N N . ASN A 1 638 ? 18.533 -0.215 -22.459 1.00 94.56 638 ASN A N 1
ATOM 4993 C CA . ASN A 1 638 ? 19.797 -0.515 -21.783 1.00 94.56 638 ASN A CA 1
ATOM 4994 C C . ASN A 1 638 ? 19.810 -1.918 -21.138 1.00 94.56 638 ASN A C 1
ATOM 4996 O O . ASN A 1 638 ? 18.786 -2.605 -21.062 1.00 94.56 638 ASN A O 1
ATOM 5000 N N . ASP A 1 639 ? 20.983 -2.359 -20.667 1.00 93.38 639 ASP A N 1
ATOM 5001 C CA . ASP A 1 639 ? 21.178 -3.725 -20.161 1.00 93.38 639 ASP A CA 1
ATOM 5002 C C . ASP A 1 639 ? 20.246 -4.055 -18.978 1.00 93.38 639 ASP A C 1
ATOM 5004 O O . ASP A 1 639 ? 19.766 -5.191 -18.879 1.00 93.38 639 ASP A O 1
ATOM 5008 N N . ALA A 1 640 ? 19.949 -3.072 -18.123 1.00 93.81 640 ALA A N 1
ATOM 5009 C CA . ALA A 1 640 ? 19.046 -3.191 -16.978 1.00 93.81 640 ALA A CA 1
ATOM 5010 C C . ALA A 1 640 ? 17.564 -2.871 -17.273 1.00 93.81 640 ALA A C 1
ATOM 5012 O O . ALA A 1 640 ? 16.757 -2.847 -16.339 1.00 93.81 640 ALA A O 1
ATOM 5013 N N . GLY A 1 641 ? 17.185 -2.612 -18.529 1.00 91.19 641 GLY A N 1
ATOM 5014 C CA . GLY A 1 641 ? 15.803 -2.320 -18.922 1.00 91.19 641 GLY A CA 1
ATOM 5015 C C . GLY A 1 641 ? 15.244 -1.017 -18.339 1.00 91.19 641 GLY A C 1
ATOM 5016 O O . GLY A 1 641 ? 14.092 -0.979 -17.914 1.00 91.19 641 GLY A O 1
ATOM 5017 N N . GLY A 1 642 ? 16.063 0.033 -18.253 1.00 91.19 642 GLY A N 1
ATOM 5018 C CA . GLY A 1 642 ? 15.672 1.352 -17.745 1.00 91.19 642 GLY A CA 1
ATOM 5019 C C . GLY A 1 642 ? 15.716 1.491 -16.220 1.00 91.19 642 GLY A C 1
ATOM 5020 O O . GLY A 1 642 ? 15.347 2.537 -15.685 1.00 91.19 642 GLY A O 1
ATOM 5021 N N . TYR A 1 643 ? 16.174 0.475 -15.479 1.00 93.94 643 TYR A N 1
ATOM 5022 C CA . TYR A 1 643 ? 16.340 0.560 -14.024 1.00 93.94 643 TYR A CA 1
ATOM 5023 C C . TYR A 1 643 ? 17.670 1.256 -13.672 1.00 93.94 643 TYR A C 1
ATOM 5025 O O . TYR A 1 643 ? 18.714 0.610 -13.553 1.00 93.94 643 TYR A O 1
ATOM 5033 N N . ALA A 1 644 ? 17.650 2.580 -13.470 1.00 94.50 644 ALA A N 1
ATOM 5034 C CA . ALA A 1 644 ? 18.863 3.406 -13.484 1.00 94.50 644 ALA A CA 1
ATOM 5035 C C . ALA A 1 644 ? 19.931 2.990 -12.459 1.00 94.50 644 ALA A C 1
ATOM 5037 O O . ALA A 1 644 ? 21.108 2.939 -12.799 1.00 94.50 644 ALA A O 1
ATOM 5038 N N . ILE A 1 645 ? 19.561 2.660 -11.214 1.00 94.19 645 ILE A N 1
ATOM 5039 C CA . ILE A 1 645 ? 20.550 2.207 -10.210 1.00 94.19 645 ILE A CA 1
ATOM 5040 C C . ILE A 1 645 ? 21.213 0.893 -10.632 1.00 94.19 645 ILE A C 1
ATOM 5042 O O . ILE A 1 645 ? 22.419 0.723 -10.448 1.00 94.19 645 ILE A O 1
ATOM 5046 N N . ALA A 1 646 ? 20.432 -0.030 -11.194 1.00 95.25 646 ALA A N 1
ATOM 5047 C CA . ALA A 1 646 ? 20.943 -1.316 -11.640 1.00 95.25 646 ALA A CA 1
ATOM 5048 C C . ALA A 1 646 ? 21.926 -1.135 -12.795 1.00 95.25 646 ALA A C 1
ATOM 5050 O O . ALA A 1 646 ? 23.012 -1.711 -12.750 1.00 95.25 646 ALA A O 1
ATOM 5051 N N . GLU A 1 647 ? 21.604 -0.252 -13.741 1.00 95.44 647 GLU A N 1
ATOM 5052 C CA . GLU A 1 647 ? 22.499 0.106 -14.839 1.00 95.44 647 GLU A CA 1
ATOM 5053 C C . GLU A 1 647 ? 23.780 0.789 -14.330 1.00 95.44 647 GLU A C 1
ATOM 5055 O O . GLU A 1 647 ? 24.876 0.372 -14.695 1.00 95.44 647 GLU A O 1
ATOM 5060 N N . ILE A 1 648 ? 23.687 1.765 -13.413 1.00 94.69 648 ILE A N 1
ATOM 5061 C CA . ILE A 1 648 ? 24.870 2.425 -12.819 1.00 94.69 648 ILE A CA 1
ATOM 5062 C C . ILE A 1 648 ? 25.802 1.386 -12.184 1.00 94.69 648 ILE A C 1
ATOM 5064 O O . ILE A 1 648 ? 27.014 1.408 -12.408 1.00 94.69 648 ILE A O 1
ATOM 5068 N N . PHE A 1 649 ? 25.252 0.469 -11.383 1.00 95.19 649 PHE A N 1
ATOM 5069 C CA . PHE A 1 649 ? 26.055 -0.528 -10.673 1.00 95.19 649 PHE A CA 1
ATOM 5070 C C . PHE A 1 649 ? 26.668 -1.526 -11.653 1.00 95.19 649 PHE A C 1
ATOM 5072 O O . PHE A 1 649 ? 27.843 -1.867 -11.530 1.00 95.19 649 PHE A O 1
ATOM 5079 N N . TYR A 1 650 ? 25.894 -1.975 -12.638 1.00 94.81 650 TYR A N 1
ATOM 5080 C CA . TYR A 1 650 ? 26.351 -2.910 -13.655 1.00 94.81 650 TYR A CA 1
ATOM 5081 C C . TYR A 1 650 ? 27.471 -2.309 -14.518 1.00 94.81 650 TYR A C 1
ATOM 5083 O O . TYR A 1 650 ? 28.539 -2.916 -14.644 1.00 94.81 650 TYR A O 1
ATOM 5091 N N . LEU A 1 651 ? 27.291 -1.085 -15.026 1.00 93.75 651 LEU A N 1
ATOM 5092 C CA . LEU A 1 651 ? 28.279 -0.383 -15.850 1.00 93.75 651 LEU A CA 1
ATOM 5093 C C . LEU A 1 651 ? 29.565 -0.056 -15.099 1.00 93.75 651 LEU A C 1
ATOM 5095 O O . LEU A 1 651 ? 30.645 -0.221 -15.665 1.00 93.75 651 LEU A O 1
ATOM 5099 N N . ALA A 1 652 ? 29.479 0.380 -13.837 1.00 93.19 652 ALA A N 1
ATOM 5100 C CA . ALA A 1 652 ? 30.666 0.716 -13.051 1.00 93.19 652 ALA A CA 1
ATOM 5101 C C . ALA A 1 652 ? 31.649 -0.466 -13.005 1.00 93.19 652 ALA A C 1
ATOM 5103 O O . ALA A 1 652 ? 32.848 -0.298 -13.237 1.00 93.19 652 ALA A O 1
ATOM 5104 N N . PHE A 1 653 ? 31.136 -1.679 -12.780 1.00 95.00 653 PHE A N 1
ATOM 5105 C CA . PHE A 1 653 ? 31.947 -2.895 -12.760 1.00 95.00 653 PHE A CA 1
ATOM 5106 C C . PHE A 1 653 ? 32.301 -3.400 -14.163 1.00 95.00 653 PHE A C 1
ATOM 5108 O O . PHE A 1 653 ? 33.454 -3.771 -14.391 1.00 95.00 653 PHE A O 1
ATOM 5115 N N . LYS A 1 654 ? 31.359 -3.363 -15.116 1.00 92.62 654 LYS A N 1
ATOM 5116 C CA . LYS A 1 654 ? 31.587 -3.792 -16.506 1.00 92.62 654 LYS A CA 1
ATOM 5117 C C . LYS A 1 654 ? 32.688 -2.969 -17.177 1.00 92.62 654 LYS A C 1
ATOM 5119 O O . LYS A 1 654 ? 33.577 -3.551 -17.786 1.00 92.62 654 LYS A O 1
ATOM 5124 N N . SER A 1 655 ? 32.702 -1.651 -16.981 1.00 92.12 655 SER A N 1
ATOM 5125 C CA . SER A 1 655 ? 33.744 -0.758 -17.505 1.00 92.12 655 SER A CA 1
ATOM 5126 C C . SER A 1 655 ? 35.116 -1.015 -16.867 1.00 92.12 655 SER A C 1
ATOM 5128 O O . SER A 1 655 ? 36.138 -1.050 -17.549 1.00 92.12 655 SER A O 1
ATOM 5130 N N . ARG A 1 656 ? 35.165 -1.238 -15.546 1.00 93.50 656 ARG A N 1
ATOM 5131 C CA . ARG A 1 656 ? 36.430 -1.409 -14.814 1.00 93.50 656 ARG A CA 1
ATOM 5132 C C . ARG A 1 656 ? 37.074 -2.782 -15.003 1.00 93.50 656 ARG A C 1
ATOM 5134 O O . ARG A 1 656 ? 38.301 -2.863 -15.075 1.00 93.50 656 ARG A O 1
ATOM 5141 N N . TYR A 1 657 ? 36.262 -3.837 -14.996 1.00 93.75 657 TYR A N 1
ATOM 5142 C CA . TYR A 1 657 ? 36.706 -5.232 -14.892 1.00 93.75 657 TYR A CA 1
ATOM 5143 C C . TYR A 1 657 ? 36.278 -6.105 -16.079 1.00 93.75 657 TYR A C 1
ATOM 5145 O O . TYR A 1 657 ? 36.573 -7.297 -16.086 1.00 93.75 657 TYR A O 1
ATOM 5153 N N . GLY A 1 658 ? 35.553 -5.556 -17.056 1.00 90.75 658 GLY A N 1
ATOM 5154 C CA . GLY A 1 658 ? 35.003 -6.312 -18.187 1.00 90.75 658 GLY A CA 1
ATOM 5155 C C . GLY A 1 658 ? 33.791 -7.187 -17.837 1.00 90.75 658 GLY A C 1
ATOM 5156 O O . GLY A 1 658 ? 33.241 -7.838 -18.718 1.00 90.75 658 GLY A O 1
ATOM 5157 N N . SER A 1 659 ? 33.351 -7.208 -16.573 1.00 91.56 659 SER A N 1
ATOM 5158 C CA . SER A 1 659 ? 32.212 -8.001 -16.097 1.00 91.56 659 SER A CA 1
ATOM 5159 C C . SER A 1 659 ? 31.355 -7.214 -15.107 1.00 91.56 659 SER A C 1
ATOM 5161 O O . SER A 1 659 ? 31.871 -6.606 -14.170 1.00 91.56 659 SER A O 1
ATOM 5163 N N . GLY A 1 660 ? 30.033 -7.255 -15.291 1.00 92.19 660 GLY A N 1
ATOM 5164 C CA . GLY A 1 660 ? 29.062 -6.573 -14.430 1.00 92.19 660 GLY A CA 1
ATOM 5165 C C . GLY A 1 660 ? 28.694 -7.324 -13.142 1.00 92.19 660 GLY A C 1
ATOM 5166 O O . GLY A 1 660 ? 27.888 -6.823 -12.361 1.00 92.19 660 GLY A O 1
ATOM 5167 N N . VAL A 1 661 ? 29.282 -8.501 -12.879 1.00 93.81 661 VAL A N 1
ATOM 5168 C CA . VAL A 1 661 ? 28.926 -9.373 -11.736 1.00 93.81 661 VAL A CA 1
ATOM 5169 C C . VAL A 1 661 ? 29.031 -8.654 -10.389 1.00 93.81 661 VAL A C 1
ATOM 5171 O O . VAL A 1 661 ? 28.162 -8.818 -9.536 1.00 93.81 661 VAL A O 1
ATOM 5174 N N . GLY A 1 662 ? 30.050 -7.813 -10.189 1.00 94.00 662 GLY A N 1
ATOM 5175 C CA . GLY A 1 662 ? 30.171 -7.045 -8.946 1.00 94.00 662 GLY A CA 1
ATOM 5176 C C . GLY A 1 662 ? 29.029 -6.041 -8.748 1.00 94.00 662 GLY A C 1
ATOM 5177 O O . GLY A 1 662 ? 28.554 -5.872 -7.627 1.00 94.00 662 GLY A O 1
ATOM 5178 N N . GLY A 1 663 ? 28.512 -5.459 -9.834 1.00 94.62 663 GLY A N 1
ATOM 5179 C CA . GLY A 1 663 ? 27.314 -4.620 -9.808 1.00 94.62 663 GLY A CA 1
ATOM 5180 C C . GLY A 1 663 ? 26.070 -5.409 -9.403 1.00 94.62 663 GLY A C 1
ATOM 5181 O O . GLY A 1 663 ? 25.301 -4.957 -8.559 1.00 94.62 663 GLY A O 1
ATOM 5182 N N . ILE A 1 664 ? 25.925 -6.634 -9.916 1.00 95.62 664 ILE A N 1
ATOM 5183 C CA . ILE A 1 664 ? 24.829 -7.547 -9.555 1.00 95.62 664 ILE A CA 1
ATOM 5184 C C . ILE A 1 664 ? 24.888 -7.920 -8.063 1.00 95.62 664 ILE A C 1
ATOM 5186 O O . ILE A 1 664 ? 23.866 -7.894 -7.379 1.00 95.62 664 ILE A O 1
ATOM 5190 N N . ILE A 1 665 ? 26.079 -8.192 -7.517 1.00 95.94 665 ILE A N 1
ATOM 5191 C CA . ILE A 1 665 ? 26.262 -8.458 -6.078 1.00 95.94 665 ILE A CA 1
ATOM 5192 C C . ILE A 1 665 ? 25.849 -7.236 -5.242 1.00 95.94 665 ILE A C 1
ATOM 5194 O O . ILE A 1 665 ? 25.147 -7.385 -4.240 1.00 95.94 665 ILE A O 1
ATOM 5198 N N . CYS A 1 666 ? 26.221 -6.026 -5.669 1.00 95.75 666 CYS A N 1
ATOM 5199 C CA . CYS A 1 666 ? 25.787 -4.781 -5.030 1.00 95.75 666 CYS A CA 1
ATOM 5200 C C . CYS A 1 666 ? 24.256 -4.623 -5.043 1.00 95.75 666 CYS A C 1
ATOM 5202 O O . CYS A 1 666 ? 23.680 -4.208 -4.037 1.00 95.75 666 CYS A O 1
ATOM 5204 N N . LEU A 1 667 ? 23.580 -5.006 -6.133 1.00 95.75 667 LEU A N 1
ATOM 5205 C CA . LEU A 1 667 ? 22.113 -5.033 -6.189 1.00 95.75 667 LEU A CA 1
ATOM 5206 C C . LEU A 1 667 ? 21.518 -6.079 -5.243 1.00 95.75 667 LEU A C 1
ATOM 5208 O O . LEU A 1 667 ? 20.493 -5.813 -4.621 1.00 95.75 667 LEU A O 1
ATOM 5212 N N . GLY A 1 668 ? 22.180 -7.222 -5.053 1.00 95.44 668 GLY A N 1
ATOM 5213 C CA . GLY A 1 668 ? 21.810 -8.202 -4.030 1.00 95.44 668 GLY A CA 1
ATOM 5214 C C . GLY A 1 668 ? 21.837 -7.618 -2.612 1.00 95.44 668 GLY A C 1
ATOM 5215 O O . GLY A 1 668 ? 20.912 -7.850 -1.834 1.00 95.44 668 GLY A O 1
ATOM 5216 N N . VAL A 1 669 ? 22.840 -6.788 -2.287 1.00 95.12 669 VAL A N 1
ATOM 5217 C CA . VAL A 1 669 ? 22.904 -6.073 -0.995 1.00 95.12 669 VAL A CA 1
ATOM 5218 C C . VAL A 1 669 ? 21.695 -5.157 -0.807 1.00 95.12 669 VAL A C 1
ATOM 5220 O O . VAL A 1 669 ? 21.101 -5.141 0.277 1.00 95.12 669 VAL A O 1
ATOM 5223 N N . VAL A 1 670 ? 21.301 -4.438 -1.863 1.00 95.50 670 VAL A N 1
ATOM 5224 C CA . VAL A 1 670 ? 20.088 -3.610 -1.862 1.00 95.50 670 VAL A CA 1
ATOM 5225 C C . VAL A 1 670 ? 18.836 -4.475 -1.711 1.00 95.50 670 VAL A C 1
ATOM 5227 O O . VAL A 1 670 ? 18.012 -4.183 -0.852 1.00 95.50 670 VAL A O 1
ATOM 5230 N N . GLY A 1 671 ? 18.709 -5.572 -2.461 1.00 96.19 671 GLY A N 1
ATOM 5231 C CA . GLY A 1 671 ? 17.559 -6.477 -2.386 1.00 96.19 671 GLY A CA 1
ATOM 5232 C C . GLY A 1 671 ? 17.324 -7.031 -0.978 1.00 96.19 671 GLY A C 1
ATOM 5233 O O . GLY A 1 671 ? 16.195 -7.027 -0.492 1.00 96.19 671 GLY A O 1
ATOM 5234 N N . VAL A 1 672 ? 18.391 -7.410 -0.268 1.00 96.00 672 VAL A N 1
ATOM 5235 C CA . VAL A 1 672 ? 18.301 -7.836 1.141 1.00 96.00 672 VAL A CA 1
ATOM 5236 C C . VAL A 1 672 ? 17.841 -6.690 2.053 1.00 96.00 672 VAL A C 1
ATOM 5238 O O . VAL A 1 672 ? 17.057 -6.914 2.975 1.00 96.00 672 VAL A O 1
ATOM 5241 N N . ALA A 1 673 ? 18.274 -5.451 1.795 1.00 94.75 673 ALA A N 1
ATOM 5242 C CA . ALA A 1 673 ? 17.814 -4.289 2.554 1.00 94.75 673 ALA A CA 1
ATOM 5243 C C . ALA A 1 673 ? 16.313 -4.013 2.344 1.00 94.75 673 ALA A C 1
ATOM 5245 O O . ALA A 1 673 ? 15.609 -3.760 3.323 1.00 94.75 673 ALA A O 1
ATOM 5246 N N . ILE A 1 674 ? 15.819 -4.135 1.104 1.00 95.88 674 ILE A N 1
ATOM 5247 C CA . ILE A 1 674 ? 14.391 -3.987 0.776 1.00 95.88 674 ILE A CA 1
ATOM 5248 C C . ILE A 1 674 ? 13.563 -5.101 1.429 1.00 95.88 674 ILE A C 1
ATOM 5250 O O . ILE A 1 674 ? 12.510 -4.823 1.998 1.00 95.88 674 ILE A O 1
ATOM 5254 N N . PHE A 1 675 ? 14.056 -6.343 1.441 1.00 96.38 675 PHE A N 1
ATOM 5255 C CA . PHE A 1 675 ? 13.392 -7.450 2.141 1.00 96.38 675 PHE A CA 1
ATOM 5256 C C . PHE A 1 675 ? 13.218 -7.146 3.636 1.00 96.38 675 PHE A C 1
ATOM 5258 O O . PHE A 1 675 ? 12.131 -7.262 4.200 1.00 96.38 675 PHE A O 1
ATOM 5265 N N . PHE A 1 676 ? 14.279 -6.674 4.292 1.00 94.69 676 PHE A N 1
ATOM 5266 C CA . PHE A 1 676 ? 14.205 -6.280 5.697 1.00 94.69 676 PHE A CA 1
ATOM 5267 C C . PHE A 1 676 ? 13.279 -5.082 5.956 1.00 94.69 676 PHE A C 1
ATOM 5269 O O . PHE A 1 676 ? 12.636 -5.025 7.013 1.00 94.69 676 PHE A O 1
ATOM 5276 N N . CYS A 1 677 ? 13.187 -4.152 5.004 1.00 94.69 677 CYS A N 1
ATOM 5277 C CA . CYS A 1 677 ? 12.218 -3.062 5.036 1.00 94.69 677 CYS A CA 1
ATOM 5278 C C . CYS A 1 677 ? 10.788 -3.615 5.027 1.00 94.69 677 CYS A C 1
ATOM 5280 O O . CYS A 1 677 ? 10.028 -3.348 5.957 1.00 94.69 677 CYS A O 1
ATOM 5282 N N . GLY A 1 678 ? 10.455 -4.467 4.055 1.00 95.12 678 GLY A N 1
ATOM 5283 C CA . GLY A 1 678 ? 9.135 -5.089 3.925 1.00 95.12 678 GLY A CA 1
ATOM 5284 C C . GLY A 1 678 ? 8.718 -5.898 5.155 1.00 95.12 678 GLY A C 1
ATOM 5285 O O . GLY A 1 678 ? 7.620 -5.718 5.691 1.00 95.12 678 GLY A O 1
ATOM 5286 N N . MET A 1 679 ? 9.636 -6.706 5.695 1.00 94.44 679 MET A N 1
ATOM 5287 C CA . MET A 1 679 ? 9.435 -7.440 6.948 1.00 94.44 679 MET A CA 1
ATOM 5288 C C . MET A 1 679 ? 9.074 -6.508 8.115 1.00 94.44 679 MET A C 1
ATOM 5290 O O . MET A 1 679 ? 8.150 -6.808 8.882 1.00 94.44 679 MET A O 1
ATOM 5294 N N . SER A 1 680 ? 9.792 -5.388 8.246 1.00 93.00 680 SER A N 1
ATOM 5295 C CA . SER A 1 680 ? 9.571 -4.390 9.297 1.00 93.00 680 SER A CA 1
ATOM 5296 C C . SER A 1 680 ? 8.245 -3.651 9.097 1.00 93.00 680 SER A C 1
ATOM 5298 O O . SER A 1 680 ? 7.526 -3.415 10.070 1.00 93.00 680 SER A O 1
ATOM 5300 N N . SER A 1 681 ? 7.859 -3.362 7.849 1.00 94.00 681 SER A N 1
ATOM 5301 C CA . SER A 1 681 ? 6.550 -2.790 7.519 1.00 94.00 681 SER A CA 1
ATOM 5302 C C . SER A 1 681 ? 5.420 -3.732 7.943 1.00 94.00 681 SER A C 1
ATOM 5304 O O . SER A 1 681 ? 4.533 -3.320 8.683 1.00 94.00 681 SER A O 1
ATOM 5306 N N . VAL A 1 682 ? 5.488 -5.029 7.616 1.00 94.75 682 VAL A N 1
ATOM 5307 C CA . VAL A 1 682 ? 4.486 -6.018 8.077 1.00 94.75 682 VAL A CA 1
ATOM 5308 C C . VAL A 1 682 ? 4.446 -6.107 9.610 1.00 94.75 682 VAL A C 1
ATOM 5310 O O . VAL A 1 682 ? 3.365 -6.264 10.199 1.00 94.75 682 VAL A O 1
ATOM 5313 N N . THR A 1 683 ? 5.599 -5.938 10.274 1.00 91.19 683 THR A N 1
ATOM 5314 C CA . THR A 1 683 ? 5.659 -5.861 11.740 1.00 91.19 683 THR A CA 1
ATOM 5315 C C . THR A 1 683 ? 4.803 -4.696 12.232 1.00 91.19 683 THR A C 1
ATOM 5317 O O . THR A 1 683 ? 3.878 -4.926 13.004 1.00 91.19 683 THR A O 1
ATOM 5320 N N . SER A 1 684 ? 5.048 -3.472 11.759 1.00 90.75 684 SER A N 1
ATOM 5321 C CA . SER A 1 684 ? 4.279 -2.278 12.154 1.00 90.75 684 SER A CA 1
ATOM 5322 C C . SER A 1 684 ? 2.782 -2.415 11.846 1.00 90.75 684 SER A C 1
ATOM 5324 O O . SER A 1 684 ? 1.942 -2.251 12.738 1.00 90.75 684 SER A O 1
ATOM 5326 N N . ASN A 1 685 ? 2.453 -2.821 10.616 1.00 92.38 685 ASN A N 1
ATOM 5327 C CA . ASN A 1 685 ? 1.082 -2.908 10.110 1.00 92.38 685 ASN A CA 1
ATOM 5328 C C . ASN A 1 685 ? 0.205 -3.809 10.977 1.00 92.38 685 ASN A C 1
ATOM 5330 O O . ASN A 1 685 ? -0.921 -3.458 11.327 1.00 92.38 685 ASN A O 1
ATOM 5334 N N . SER A 1 686 ? 0.734 -4.969 11.363 1.00 91.62 686 SER A N 1
ATOM 5335 C CA . SER A 1 686 ? 0.000 -5.936 12.180 1.00 91.62 686 SER A CA 1
ATOM 5336 C C . SER A 1 686 ? -0.296 -5.427 13.593 1.00 91.62 686 SER A C 1
ATOM 5338 O O . SER A 1 686 ? -1.345 -5.767 14.139 1.00 91.62 686 SER A O 1
ATOM 5340 N N . ARG A 1 687 ? 0.557 -4.570 14.176 1.00 89.81 687 ARG A N 1
ATOM 5341 C CA . ARG A 1 687 ? 0.311 -3.955 15.497 1.00 89.81 687 ARG A CA 1
ATOM 5342 C C . ARG A 1 687 ? -0.731 -2.848 15.402 1.00 89.81 687 ARG A C 1
ATOM 5344 O O . ARG A 1 687 ? -1.607 -2.767 16.261 1.00 89.81 687 ARG A O 1
ATOM 5351 N N . MET A 1 688 ? -0.680 -2.044 14.341 1.00 90.75 688 MET A N 1
ATOM 5352 C CA . MET A 1 688 ? -1.708 -1.041 14.064 1.00 90.75 688 MET A CA 1
ATOM 5353 C C . MET A 1 688 ? -3.075 -1.700 13.812 1.00 90.75 688 MET A C 1
ATOM 5355 O O . MET A 1 688 ? -4.065 -1.326 14.439 1.00 90.75 688 MET A O 1
ATOM 5359 N N . ALA A 1 689 ? -3.130 -2.731 12.964 1.00 92.75 689 ALA A N 1
ATOM 5360 C CA . ALA A 1 689 ? -4.347 -3.493 12.681 1.00 92.75 689 ALA A CA 1
ATOM 5361 C C . ALA A 1 689 ? -4.907 -4.186 13.934 1.00 92.75 689 ALA A C 1
ATOM 5363 O O . ALA A 1 689 ? -6.118 -4.166 14.166 1.00 92.75 689 ALA A O 1
ATOM 5364 N N . TYR A 1 690 ? -4.035 -4.752 14.771 1.00 91.75 690 TYR A N 1
ATOM 5365 C CA . TYR A 1 690 ? -4.403 -5.295 16.075 1.00 91.75 690 TYR A CA 1
ATOM 5366 C C . TYR A 1 690 ? -5.061 -4.237 16.970 1.00 91.75 690 TYR A C 1
ATOM 5368 O O . TYR A 1 690 ? -6.187 -4.438 17.425 1.00 91.75 690 TYR A O 1
ATOM 5376 N N . ALA A 1 691 ? -4.394 -3.099 17.186 1.00 88.88 691 ALA A N 1
ATOM 5377 C CA . ALA A 1 691 ? -4.871 -2.049 18.083 1.00 88.88 691 ALA A CA 1
ATOM 5378 C C . ALA A 1 691 ? -6.195 -1.440 17.589 1.00 88.88 691 ALA A C 1
ATOM 5380 O O . ALA A 1 691 ? -7.151 -1.318 18.354 1.00 88.88 691 ALA A O 1
ATOM 5381 N N . PHE A 1 692 ? -6.296 -1.163 16.287 1.00 91.38 692 PHE A N 1
ATOM 5382 C CA . PHE A 1 692 ? -7.505 -0.605 15.685 1.00 91.38 692 PHE A CA 1
ATOM 5383 C C . PHE A 1 692 ? -8.687 -1.590 15.737 1.00 91.38 692 PHE A C 1
ATOM 5385 O O . PHE A 1 692 ? -9.831 -1.191 15.958 1.00 91.38 692 PHE A O 1
ATOM 5392 N N . SER A 1 693 ? -8.416 -2.895 15.617 1.00 90.38 693 SER A N 1
ATOM 5393 C CA . SER A 1 693 ? -9.424 -3.945 15.821 1.00 90.38 693 SER A CA 1
ATOM 5394 C C . SER A 1 693 ? -9.835 -4.102 17.275 1.00 90.38 693 SER A C 1
ATOM 5396 O O . SER A 1 693 ? -11.011 -4.326 17.541 1.00 90.38 693 SER A O 1
ATOM 5398 N N . ARG A 1 694 ? -8.893 -3.994 18.216 1.00 88.19 694 ARG A N 1
ATOM 5399 C CA . ARG A 1 694 ? -9.159 -4.085 19.658 1.00 88.19 694 ARG A CA 1
ATOM 5400 C C . ARG A 1 694 ? -10.168 -3.026 20.101 1.00 88.19 694 ARG A C 1
ATOM 5402 O O . ARG A 1 694 ? -11.070 -3.343 20.864 1.00 88.19 694 ARG A O 1
ATOM 5409 N N . ASP A 1 695 ? -10.065 -1.817 19.551 1.00 87.69 695 ASP A N 1
ATOM 5410 C CA . ASP A 1 695 ? -11.008 -0.717 19.804 1.00 87.69 695 ASP A CA 1
ATOM 5411 C C . ASP A 1 695 ? -12.295 -0.811 18.945 1.00 87.69 695 ASP A C 1
ATOM 5413 O O . ASP A 1 695 ? -13.086 0.127 18.866 1.00 87.69 695 ASP A O 1
ATOM 5417 N N . GLY A 1 696 ? -12.519 -1.942 18.265 1.00 85.56 696 GLY A N 1
ATOM 5418 C CA . GLY A 1 696 ? -13.740 -2.238 17.515 1.00 85.56 696 GLY A CA 1
ATOM 5419 C C . GLY A 1 696 ? -13.840 -1.588 16.134 1.00 85.56 696 GLY A C 1
ATOM 5420 O O . GLY A 1 696 ? -14.850 -1.780 15.467 1.00 85.56 696 GLY A O 1
ATOM 5421 N N . ALA A 1 697 ? -12.824 -0.858 15.667 1.00 87.50 697 ALA A N 1
ATOM 5422 C CA . ALA A 1 697 ? -12.934 -0.013 14.476 1.00 87.50 697 ALA A CA 1
ATOM 5423 C C . ALA A 1 697 ? -12.953 -0.776 13.135 1.00 87.50 697 ALA A C 1
ATOM 5425 O O . ALA A 1 697 ? -13.361 -0.219 12.116 1.00 87.50 697 ALA A O 1
ATOM 5426 N N . MET A 1 698 ? -12.530 -2.045 13.117 1.00 89.31 698 MET A N 1
ATOM 5427 C CA . MET A 1 698 ? -12.479 -2.873 11.906 1.00 89.31 698 MET A CA 1
ATOM 5428 C C . MET A 1 698 ? -13.648 -3.868 11.805 1.00 89.31 698 MET A C 1
ATOM 5430 O O . MET A 1 698 ? -14.102 -4.396 12.824 1.00 89.31 698 MET A O 1
ATOM 5434 N N . PRO A 1 699 ? -14.115 -4.201 10.585 1.00 85.81 699 PRO A N 1
ATOM 5435 C CA . PRO A 1 699 ? -15.060 -5.299 10.394 1.00 85.81 699 PRO A CA 1
ATOM 5436 C C . PRO A 1 699 ? -14.433 -6.612 10.867 1.00 85.81 699 PRO A C 1
ATOM 5438 O O . PRO A 1 699 ? -13.248 -6.842 10.645 1.00 85.81 699 PRO A O 1
ATOM 5441 N N . PHE A 1 700 ? -15.212 -7.477 11.518 1.00 88.00 700 PHE A N 1
ATOM 5442 C CA . PHE A 1 700 ? -14.699 -8.692 12.172 1.00 88.00 700 PHE A CA 1
ATOM 5443 C C . PHE A 1 700 ? -13.582 -8.411 13.193 1.00 88.00 700 PHE A C 1
ATOM 5445 O O . PHE A 1 700 ? -12.700 -9.244 13.402 1.00 88.00 700 PHE A O 1
ATOM 5452 N N . SER A 1 701 ? -13.627 -7.250 13.859 1.00 85.81 701 SER A N 1
ATOM 5453 C CA . SER A 1 701 ? -12.701 -6.845 14.928 1.00 85.81 701 SER A CA 1
ATOM 5454 C C . SER A 1 701 ? -12.404 -7.966 15.923 1.00 85.81 701 SER A C 1
ATOM 5456 O O . SER A 1 701 ? -11.251 -8.154 16.310 1.00 85.81 701 SER A O 1
ATOM 5458 N N . SER A 1 702 ? -13.415 -8.771 16.275 1.00 85.69 702 SER A N 1
ATOM 5459 C CA . SER A 1 702 ? -13.309 -9.921 17.180 1.00 85.69 702 SER A CA 1
ATOM 5460 C C . SER A 1 702 ? -12.333 -11.016 16.729 1.00 85.69 702 SER A C 1
ATOM 5462 O O . SER A 1 702 ? -11.834 -11.776 17.559 1.00 85.69 702 SER A O 1
ATOM 5464 N N . PHE A 1 703 ? -12.054 -11.114 15.430 1.00 88.12 703 PHE A N 1
ATOM 5465 C CA . PHE A 1 703 ? -11.113 -12.067 14.852 1.00 88.12 703 PHE A CA 1
ATOM 5466 C C . PHE A 1 703 ? -9.697 -11.487 14.764 1.00 88.12 703 PHE A C 1
ATOM 5468 O O . PHE A 1 703 ? -8.735 -12.163 15.133 1.00 88.12 703 PHE A O 1
ATOM 5475 N N . TRP A 1 704 ? -9.567 -10.234 14.325 1.00 89.50 704 TRP A N 1
ATOM 5476 C CA . TRP A 1 704 ? -8.273 -9.592 14.070 1.00 89.50 704 TRP A CA 1
ATOM 5477 C C . TRP A 1 704 ? -7.508 -9.211 15.339 1.00 89.50 704 TRP A C 1
ATOM 5479 O O . TRP A 1 704 ? -6.281 -9.266 15.338 1.00 89.50 704 TRP A O 1
ATOM 5489 N N . HIS A 1 705 ? -8.206 -8.873 16.431 1.00 86.00 705 HIS A N 1
ATOM 5490 C CA . HIS A 1 705 ? -7.557 -8.540 17.705 1.00 86.00 705 HIS A CA 1
ATOM 5491 C C . HIS A 1 705 ? -7.143 -9.776 18.526 1.00 86.00 705 HIS A C 1
ATOM 5493 O O . HIS A 1 705 ? -6.659 -9.638 19.642 1.00 86.00 705 HIS A O 1
ATOM 5499 N N . LYS A 1 706 ? -7.338 -11.007 18.038 1.00 86.12 706 LYS A N 1
ATOM 5500 C CA . LYS A 1 706 ? -6.903 -12.192 18.791 1.00 86.12 706 LYS A CA 1
ATOM 5501 C C . LYS A 1 706 ? -5.385 -12.332 18.748 1.00 86.12 706 LYS A C 1
ATOM 5503 O O . LYS A 1 706 ? -4.781 -12.362 17.676 1.00 86.12 706 LYS A O 1
ATOM 5508 N N . VAL A 1 707 ? -4.795 -12.504 19.924 1.00 85.62 707 VAL A N 1
ATOM 5509 C CA . VAL A 1 707 ? -3.364 -12.761 20.100 1.00 85.62 707 VAL A CA 1
ATOM 5510 C C . VAL A 1 707 ? -3.135 -14.255 20.343 1.00 85.62 707 VAL A C 1
ATOM 5512 O O . VAL A 1 707 ? -3.929 -14.914 21.016 1.00 85.62 707 VAL A O 1
ATOM 5515 N N . ASN A 1 708 ? -2.073 -14.819 19.763 1.00 82.69 708 ASN A N 1
ATOM 5516 C CA . ASN A 1 708 ? -1.706 -16.221 19.974 1.00 82.69 708 ASN A CA 1
ATOM 5517 C C . ASN A 1 708 ? -0.976 -16.436 21.323 1.00 82.69 708 ASN A C 1
ATOM 5519 O O . ASN A 1 708 ? -0.691 -15.495 22.059 1.00 82.69 708 ASN A O 1
ATOM 5523 N N . LYS A 1 709 ? -0.621 -17.692 21.640 1.00 76.25 709 LYS A N 1
ATOM 5524 C CA . LYS A 1 709 ? 0.109 -18.054 22.878 1.00 76.25 709 LYS A CA 1
ATOM 5525 C C . LYS A 1 709 ? 1.483 -17.380 23.027 1.00 76.25 709 LYS A C 1
ATOM 5527 O O . LYS A 1 709 ? 2.019 -17.361 24.127 1.00 76.25 709 LYS A O 1
ATOM 5532 N N . HIS A 1 710 ? 2.052 -16.871 21.937 1.00 74.31 710 HIS A N 1
ATOM 5533 C CA . HIS A 1 710 ? 3.346 -16.190 21.912 1.00 74.31 710 HIS A CA 1
ATOM 5534 C C . HIS A 1 710 ? 3.208 -14.662 21.951 1.00 74.31 710 HIS A C 1
ATOM 5536 O O . HIS A 1 710 ? 4.180 -13.970 21.661 1.00 74.31 710 HIS A O 1
ATOM 5542 N N . GLU A 1 711 ? 2.019 -14.144 22.279 1.00 79.12 711 GLU A N 1
ATOM 5543 C CA . GLU A 1 711 ? 1.719 -12.708 22.330 1.00 79.12 711 GLU A CA 1
ATOM 5544 C C . GLU A 1 711 ? 1.839 -12.000 20.961 1.00 79.12 711 GLU A C 1
ATOM 5546 O O . GLU A 1 711 ? 2.089 -10.801 20.888 1.00 79.12 711 GLU A O 1
ATOM 5551 N N . VAL A 1 712 ? 1.640 -12.733 19.855 1.00 83.12 712 VAL A N 1
ATOM 5552 C CA . VAL A 1 712 ? 1.697 -12.198 18.482 1.00 83.12 712 VAL A CA 1
ATOM 5553 C C . VAL A 1 712 ? 0.297 -12.168 17.845 1.00 83.12 712 VAL A C 1
ATOM 5555 O O . VAL A 1 712 ? -0.402 -13.192 17.862 1.00 83.12 712 VAL A O 1
ATOM 5558 N N . PRO A 1 713 ? -0.132 -11.045 17.233 1.00 88.38 713 PRO A N 1
ATOM 5559 C CA . PRO A 1 713 ? -1.420 -10.937 16.546 1.00 88.38 713 PRO A CA 1
ATOM 5560 C C . PRO A 1 713 ? -1.362 -11.559 15.137 1.00 88.38 713 PRO A C 1
ATOM 5562 O O . PRO A 1 713 ? -1.427 -10.865 14.122 1.00 88.38 713 PRO A O 1
ATOM 5565 N N . ALA A 1 714 ? -1.231 -12.887 15.058 1.00 90.50 714 ALA A N 1
ATOM 5566 C CA . ALA A 1 714 ? -1.023 -13.603 13.793 1.00 90.50 714 ALA A CA 1
ATOM 5567 C C . ALA A 1 714 ? -2.130 -13.332 12.752 1.00 90.50 714 ALA A C 1
ATOM 5569 O O . ALA A 1 714 ? -1.834 -13.131 11.579 1.00 90.50 714 ALA A O 1
ATOM 5570 N N . ASN A 1 715 ? -3.397 -13.235 13.168 1.00 92.94 715 ASN A N 1
ATOM 5571 C CA . ASN A 1 715 ? -4.503 -12.938 12.248 1.00 92.94 715 ASN A CA 1
ATOM 5572 C C . ASN A 1 715 ? -4.327 -11.577 11.550 1.00 92.94 715 ASN A C 1
ATOM 5574 O O . ASN A 1 715 ? -4.608 -11.453 10.361 1.00 92.94 715 ASN A O 1
ATOM 5578 N N . ALA A 1 716 ? -3.824 -10.569 12.270 1.00 93.00 716 ALA A N 1
ATOM 5579 C CA . ALA A 1 716 ? -3.555 -9.241 11.721 1.00 93.00 716 ALA A CA 1
ATOM 5580 C C . ALA A 1 716 ? -2.337 -9.227 10.776 1.00 93.00 716 ALA A C 1
ATOM 5582 O O . ALA A 1 716 ? -2.306 -8.447 9.821 1.00 93.00 716 ALA A O 1
ATOM 5583 N N . VAL A 1 717 ? -1.352 -10.105 11.008 1.00 95.00 717 VAL A N 1
ATOM 5584 C CA . VAL A 1 717 ? -0.207 -10.318 10.104 1.00 95.00 717 VAL A CA 1
ATOM 5585 C C . VAL A 1 717 ? -0.684 -10.849 8.754 1.00 95.00 717 VAL A C 1
ATOM 5587 O O . VAL A 1 717 ? -0.412 -10.236 7.723 1.00 95.00 717 VAL A O 1
ATOM 5590 N N . TRP A 1 718 ? -1.451 -11.942 8.759 1.00 96.12 718 TRP A N 1
ATOM 5591 C CA . TRP A 1 718 ? -1.972 -12.549 7.531 1.00 96.12 718 TRP A CA 1
ATOM 5592 C C . TRP A 1 718 ? -2.959 -11.638 6.798 1.00 96.12 718 TRP A C 1
ATOM 5594 O O . TRP A 1 718 ? -2.921 -11.578 5.572 1.00 96.12 718 TRP A O 1
ATOM 5604 N N . LEU A 1 719 ? -3.779 -10.870 7.527 1.00 95.50 719 LEU A N 1
ATOM 5605 C CA . LEU A 1 719 ? -4.617 -9.829 6.927 1.00 95.50 719 LEU A CA 1
ATOM 5606 C C . LEU A 1 719 ? -3.768 -8.793 6.185 1.00 95.50 719 LEU A C 1
ATOM 5608 O O . LEU A 1 719 ? -4.069 -8.463 5.043 1.00 95.50 719 LEU A O 1
ATOM 5612 N N . SER A 1 720 ? -2.703 -8.299 6.821 1.00 95.00 720 SER A N 1
ATOM 5613 C CA . SER A 1 720 ? -1.839 -7.277 6.223 1.00 95.00 720 SER A CA 1
ATOM 5614 C C . SER A 1 720 ? -1.141 -7.792 4.964 1.00 95.00 720 SER A C 1
ATOM 5616 O O . SER A 1 720 ? -1.073 -7.069 3.972 1.00 95.00 720 SER A O 1
ATOM 5618 N N . ALA A 1 721 ? -0.682 -9.047 4.971 1.00 96.88 721 ALA A N 1
ATOM 5619 C CA . ALA A 1 721 ? -0.096 -9.685 3.795 1.00 96.88 721 ALA A CA 1
ATOM 5620 C C . ALA A 1 721 ? -1.127 -9.879 2.669 1.00 96.88 721 ALA A C 1
ATOM 5622 O O . ALA A 1 721 ? -0.856 -9.531 1.523 1.00 96.88 721 ALA A O 1
ATOM 5623 N N . LEU A 1 722 ? -2.331 -10.362 2.994 1.00 96.50 722 LEU A N 1
ATOM 5624 C CA . LEU A 1 722 ? -3.401 -10.577 2.017 1.00 96.50 722 LEU A CA 1
ATOM 5625 C C . LEU A 1 722 ? -3.854 -9.268 1.363 1.00 96.50 722 LEU A C 1
ATOM 5627 O O . LEU A 1 722 ? -3.970 -9.200 0.143 1.00 96.50 722 LEU A O 1
ATOM 5631 N N . VAL A 1 723 ? -4.094 -8.223 2.159 1.00 95.19 723 VAL A N 1
ATOM 5632 C CA . VAL A 1 723 ? -4.513 -6.918 1.632 1.00 95.19 723 VAL A CA 1
ATOM 5633 C C . VAL A 1 723 ? -3.414 -6.314 0.762 1.00 95.19 723 VAL A C 1
ATOM 5635 O O . VAL A 1 723 ? -3.721 -5.828 -0.325 1.00 95.19 723 VAL A O 1
ATOM 5638 N N . SER A 1 724 ? -2.148 -6.420 1.180 1.00 95.38 724 SER A N 1
ATOM 5639 C CA . SER A 1 724 ? -1.022 -5.928 0.377 1.00 95.38 724 SER A CA 1
ATOM 5640 C C . SER A 1 724 ? -0.915 -6.662 -0.966 1.00 95.38 724 SER A C 1
ATOM 5642 O O . SER A 1 724 ? -0.768 -6.031 -2.009 1.00 95.38 724 SER A O 1
ATOM 5644 N N . PHE A 1 725 ? -1.104 -7.987 -0.974 1.00 95.88 725 PHE A N 1
ATOM 5645 C CA . PHE A 1 725 ? -1.141 -8.767 -2.213 1.00 95.88 725 PHE A CA 1
ATOM 5646 C C . PHE A 1 725 ? -2.284 -8.319 -3.135 1.00 95.88 725 PHE A C 1
ATOM 5648 O O . PHE A 1 725 ? -2.070 -8.074 -4.321 1.00 95.88 725 PHE A O 1
ATOM 5655 N N . CYS A 1 726 ? -3.494 -8.145 -2.591 1.00 94.00 726 CYS A N 1
ATOM 5656 C CA . CYS A 1 726 ? -4.649 -7.665 -3.352 1.00 94.00 726 CYS A CA 1
ATOM 5657 C C . CYS A 1 726 ? -4.424 -6.262 -3.934 1.00 94.00 726 CYS A C 1
ATOM 5659 O O . CYS A 1 726 ? -4.834 -5.994 -5.062 1.00 94.00 726 CYS A O 1
ATOM 5661 N N . MET A 1 727 ? -3.760 -5.374 -3.191 1.00 92.00 727 MET A N 1
ATOM 5662 C CA . MET A 1 727 ? -3.405 -4.035 -3.666 1.00 92.00 727 MET A CA 1
ATOM 5663 C C . MET A 1 727 ? -2.421 -4.102 -4.843 1.00 92.00 727 MET A C 1
ATOM 5665 O O . MET A 1 727 ? -2.597 -3.365 -5.815 1.00 92.00 727 MET A O 1
ATOM 5669 N N . ALA A 1 728 ? -1.453 -5.025 -4.824 1.00 91.88 728 ALA A N 1
ATOM 5670 C CA . ALA A 1 728 ? -0.513 -5.216 -5.930 1.00 91.88 728 ALA A CA 1
ATOM 5671 C C . ALA A 1 728 ? -1.167 -5.752 -7.213 1.00 91.88 728 ALA A C 1
ATOM 5673 O O . ALA A 1 728 ? -0.675 -5.452 -8.301 1.00 91.88 728 ALA A O 1
ATOM 5674 N N . LEU A 1 729 ? -2.295 -6.475 -7.133 1.00 90.56 729 LEU A N 1
ATOM 5675 C CA . LEU A 1 729 ? -3.006 -6.985 -8.320 1.00 90.56 729 LEU A CA 1
ATOM 5676 C C . LEU A 1 729 ? -3.449 -5.872 -9.281 1.00 90.56 729 LEU A C 1
ATOM 5678 O O . LEU A 1 729 ? -3.614 -6.125 -10.474 1.00 90.56 729 LEU A O 1
ATOM 5682 N N . THR A 1 730 ? -3.586 -4.635 -8.797 1.00 86.56 730 THR A N 1
ATOM 5683 C CA . THR A 1 730 ? -3.862 -3.463 -9.646 1.00 86.56 730 THR A CA 1
ATOM 5684 C C . THR A 1 730 ? -2.786 -3.239 -10.716 1.00 86.56 730 THR A C 1
ATOM 5686 O O . THR A 1 730 ? -3.114 -2.803 -11.822 1.00 86.56 730 THR A O 1
ATOM 5689 N N . SER A 1 731 ? -1.534 -3.636 -10.448 1.00 84.88 731 SER A N 1
ATOM 5690 C CA . SER A 1 731 ? -0.426 -3.560 -11.412 1.00 84.88 731 SER A CA 1
ATOM 5691 C C . SER A 1 731 ? -0.622 -4.450 -12.645 1.00 84.88 731 SER A C 1
ATOM 5693 O O . SER A 1 731 ? -0.082 -4.141 -13.705 1.00 84.88 731 SER A O 1
ATOM 5695 N N . LEU A 1 732 ? -1.433 -5.518 -12.559 1.00 85.88 732 LEU A N 1
ATOM 5696 C CA . LEU A 1 732 ? -1.743 -6.374 -13.713 1.00 85.88 732 LEU A CA 1
ATOM 5697 C C . LEU A 1 732 ? -2.580 -5.642 -14.768 1.00 85.88 732 LEU A C 1
ATOM 5699 O O . LEU A 1 732 ? -2.472 -5.963 -15.958 1.00 85.88 732 LEU A O 1
ATOM 5703 N N . GLY A 1 733 ? -3.409 -4.693 -14.316 1.00 79.69 733 GLY A N 1
ATOM 5704 C CA . GLY A 1 733 ? -4.241 -3.839 -15.158 1.00 79.69 733 GLY A CA 1
ATOM 5705 C C . GLY A 1 733 ? -3.502 -2.592 -15.640 1.00 79.69 733 GLY A C 1
ATOM 5706 O O . GLY A 1 733 ? -3.512 -2.315 -16.833 1.00 79.69 733 GLY A O 1
ATOM 5707 N N . SER A 1 734 ? -2.855 -1.850 -14.733 1.00 78.19 734 SER A N 1
ATOM 5708 C CA . SER A 1 734 ? -2.097 -0.640 -15.080 1.00 78.19 734 SER A CA 1
ATOM 5709 C C . SER A 1 734 ? -0.990 -0.345 -14.066 1.00 78.19 734 SER A C 1
ATOM 5711 O O . SER A 1 734 ? -1.240 -0.230 -12.864 1.00 78.19 734 SER A O 1
ATOM 5713 N N . LEU A 1 735 ? 0.236 -0.135 -14.559 1.00 77.00 735 LEU A N 1
ATOM 5714 C CA . LEU A 1 735 ? 1.365 0.292 -13.726 1.00 77.00 735 LEU A CA 1
ATOM 5715 C C . LEU A 1 735 ? 1.160 1.714 -13.177 1.00 77.00 735 LEU A C 1
ATOM 5717 O O . LEU A 1 735 ? 1.603 2.025 -12.075 1.00 77.00 735 LEU A O 1
ATOM 5721 N N . VAL A 1 736 ? 0.421 2.563 -13.894 1.00 75.81 736 VAL A N 1
ATOM 5722 C CA . VAL A 1 736 ? 0.092 3.921 -13.433 1.00 75.81 736 VAL A CA 1
ATOM 5723 C C . VAL A 1 736 ? -0.926 3.886 -12.294 1.00 75.81 736 VAL A C 1
ATOM 5725 O O . VAL A 1 736 ? -0.789 4.633 -11.324 1.00 75.81 736 VAL A O 1
ATOM 5728 N N . ALA A 1 737 ? -1.883 2.953 -12.334 1.00 71.81 737 ALA A N 1
ATOM 5729 C CA . ALA A 1 737 ? -2.764 2.693 -11.196 1.00 71.81 737 ALA A CA 1
ATOM 5730 C C . ALA A 1 737 ? -1.981 2.172 -9.976 1.00 71.81 737 ALA A C 1
ATOM 5732 O O . ALA A 1 737 ? -2.246 2.590 -8.850 1.00 71.81 737 ALA A O 1
ATOM 5733 N N . PHE A 1 738 ? -0.969 1.325 -10.187 1.00 78.94 738 PHE A N 1
ATOM 5734 C CA . PHE A 1 738 ? -0.080 0.885 -9.110 1.00 78.94 738 PHE A CA 1
ATOM 5735 C C . PHE A 1 738 ? 0.765 2.035 -8.531 1.00 78.94 738 PHE A C 1
ATOM 5737 O O . PHE A 1 738 ? 0.867 2.169 -7.315 1.00 78.94 738 PHE A O 1
ATOM 5744 N N . ASN A 1 739 ? 1.310 2.926 -9.363 1.00 80.19 739 ASN A N 1
ATOM 5745 C CA . ASN A 1 739 ? 2.050 4.107 -8.894 1.00 80.19 739 ASN A CA 1
ATOM 5746 C C . ASN A 1 739 ? 1.179 5.053 -8.046 1.00 80.19 739 ASN A C 1
ATOM 5748 O O . ASN A 1 739 ? 1.673 5.715 -7.127 1.00 80.19 739 ASN A O 1
ATOM 5752 N N . ALA A 1 740 ? -0.136 5.079 -8.279 1.00 79.50 740 ALA A N 1
ATOM 5753 C CA . ALA A 1 740 ? -1.057 5.762 -7.377 1.00 79.50 740 ALA A CA 1
ATOM 5754 C C . ALA A 1 740 ? -1.122 5.090 -5.995 1.00 79.50 740 ALA A C 1
ATOM 5756 O O . ALA A 1 740 ? -1.206 5.792 -4.991 1.00 79.50 740 ALA A O 1
ATOM 5757 N N . MET A 1 741 ? -0.991 3.761 -5.902 1.00 78.56 741 MET A N 1
ATOM 5758 C CA . MET A 1 741 ? -0.873 3.057 -4.616 1.00 78.56 741 MET A CA 1
ATOM 5759 C C . MET A 1 741 ? 0.407 3.442 -3.868 1.00 78.56 741 MET A C 1
ATOM 5761 O O . MET A 1 741 ? 0.353 3.684 -2.664 1.00 78.56 741 MET A O 1
ATOM 5765 N N . VAL A 1 742 ? 1.537 3.583 -4.571 1.00 79.75 742 VAL A N 1
ATOM 5766 C CA . VAL A 1 742 ? 2.792 4.110 -3.995 1.00 79.75 742 VAL A CA 1
ATOM 5767 C C . VAL A 1 742 ? 2.571 5.510 -3.411 1.00 79.75 742 VAL A C 1
ATOM 5769 O O . VAL A 1 742 ? 3.024 5.820 -2.312 1.00 79.75 742 VAL A O 1
ATOM 5772 N N . SER A 1 743 ? 1.794 6.343 -4.100 1.00 85.62 743 SER A N 1
ATOM 5773 C CA . SER A 1 743 ? 1.458 7.687 -3.624 1.00 85.62 743 SER A CA 1
ATOM 5774 C C . SER A 1 743 ? 0.498 7.671 -2.425 1.00 85.62 743 SER A C 1
ATOM 5776 O O . SER A 1 743 ? 0.657 8.473 -1.503 1.00 85.62 743 SER A O 1
ATOM 5778 N N . ILE A 1 744 ? -0.455 6.728 -2.372 1.00 86.38 744 ILE A N 1
ATOM 5779 C CA . ILE A 1 744 ? -1.303 6.487 -1.187 1.00 86.38 744 ILE A CA 1
ATOM 5780 C C . ILE A 1 744 ? -0.455 6.063 0.013 1.00 86.38 744 ILE A C 1
ATOM 5782 O O . ILE A 1 744 ? -0.748 6.486 1.130 1.00 86.38 744 ILE A O 1
ATOM 5786 N N . ALA A 1 745 ? 0.595 5.266 -0.201 1.00 87.44 745 ALA A N 1
ATOM 5787 C CA . ALA A 1 745 ? 1.511 4.844 0.854 1.00 87.44 745 ALA A CA 1
ATOM 5788 C C . ALA A 1 745 ? 2.096 6.049 1.602 1.00 87.44 745 ALA A C 1
ATOM 5790 O O . ALA A 1 745 ? 2.093 6.085 2.831 1.00 87.44 745 ALA A O 1
ATOM 5791 N N . THR A 1 746 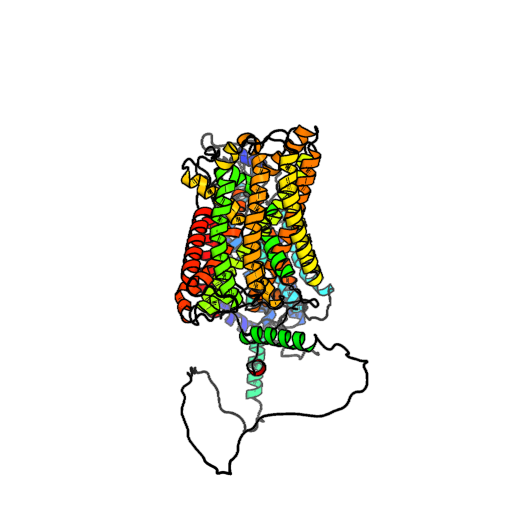? 2.510 7.083 0.867 1.00 90.44 746 THR A N 1
ATOM 5792 C CA . THR A 1 746 ? 3.023 8.322 1.458 1.00 90.44 746 THR A CA 1
ATOM 5793 C C . THR A 1 746 ? 1.898 9.221 1.969 1.00 90.44 746 THR A C 1
ATOM 5795 O O . THR A 1 746 ? 1.873 9.563 3.150 1.00 90.44 746 THR A O 1
ATOM 5798 N N . ILE A 1 747 ? 0.936 9.600 1.121 1.00 93.00 747 ILE A N 1
ATOM 5799 C CA . ILE A 1 747 ? -0.109 10.566 1.496 1.00 93.00 747 ILE A CA 1
ATOM 5800 C C . ILE A 1 747 ? -0.956 10.049 2.659 1.00 93.00 747 ILE A C 1
ATOM 5802 O O . ILE A 1 747 ? -1.260 10.806 3.580 1.00 93.00 747 ILE A O 1
ATOM 5806 N N . GLY A 1 748 ? -1.331 8.769 2.638 1.00 92.44 748 GLY A N 1
ATOM 5807 C CA . GLY A 1 748 ? -2.200 8.184 3.650 1.00 92.44 748 GLY A CA 1
ATOM 5808 C C . GLY A 1 748 ? -1.592 8.255 5.047 1.00 92.44 748 GLY A C 1
ATOM 5809 O O . GLY A 1 748 ? -2.235 8.726 5.988 1.00 92.44 748 GLY A O 1
ATOM 5810 N N . LEU A 1 749 ? -0.311 7.895 5.150 1.00 93.56 749 LEU A N 1
ATOM 5811 C CA . LEU A 1 749 ? 0.463 8.017 6.381 1.00 93.56 749 LEU A CA 1
ATOM 5812 C C . LEU A 1 749 ? 0.599 9.472 6.823 1.00 93.56 749 LEU A C 1
ATOM 5814 O O . LEU A 1 749 ? 0.295 9.801 7.966 1.00 93.56 749 LEU A O 1
ATOM 5818 N N . TYR A 1 750 ? 0.979 10.374 5.919 1.00 94.56 750 TYR A N 1
ATOM 5819 C CA . TYR A 1 750 ? 1.189 11.770 6.290 1.00 94.56 750 TYR A CA 1
ATOM 5820 C C . TYR A 1 750 ? -0.094 12.494 6.699 1.00 94.56 750 TYR A C 1
ATOM 5822 O O . TYR A 1 750 ? -0.059 13.275 7.651 1.00 94.56 750 TYR A O 1
ATOM 5830 N N . ILE A 1 751 ? -1.237 12.210 6.069 1.00 94.81 751 ILE A N 1
ATOM 5831 C CA . ILE A 1 751 ? -2.539 12.710 6.536 1.00 94.81 751 ILE A CA 1
ATOM 5832 C C . ILE A 1 751 ? -2.801 12.212 7.962 1.00 94.81 751 ILE A C 1
ATOM 5834 O O . ILE A 1 751 ? -3.176 13.006 8.832 1.00 94.81 751 ILE A O 1
ATOM 5838 N N . ALA A 1 752 ? -2.538 10.931 8.236 1.00 95.62 752 ALA A N 1
ATOM 5839 C CA . ALA A 1 752 ? -2.664 10.383 9.581 1.00 95.62 752 ALA A CA 1
ATOM 5840 C C . ALA A 1 752 ? -1.691 11.027 10.584 1.00 95.62 752 ALA A C 1
ATOM 5842 O O . ALA A 1 752 ? -2.056 11.189 11.746 1.00 95.62 752 ALA A O 1
ATOM 5843 N N . TYR A 1 753 ? -0.496 11.445 10.154 1.00 95.88 753 TYR A N 1
ATOM 5844 C CA . TYR A 1 753 ? 0.474 12.188 10.970 1.00 95.88 753 TYR A CA 1
ATOM 5845 C C . TYR A 1 753 ? 0.000 13.615 11.263 1.00 95.88 753 TYR A C 1
ATOM 5847 O O . TYR A 1 753 ? 0.083 14.083 12.400 1.00 95.88 753 TYR A O 1
ATOM 5855 N N . ALA A 1 754 ? -0.526 14.311 10.255 1.00 96.00 754 ALA A N 1
ATOM 5856 C CA . ALA A 1 754 ? -0.933 15.705 10.370 1.00 96.00 754 ALA A CA 1
ATOM 5857 C C . ALA A 1 754 ? -2.181 15.899 11.227 1.00 96.00 754 ALA A C 1
ATOM 5859 O O . ALA A 1 754 ? -2.254 16.900 11.934 1.00 96.00 754 ALA A O 1
ATOM 5860 N N . LEU A 1 755 ? -3.141 14.969 11.211 1.00 95.81 755 LEU A N 1
ATOM 5861 C CA . LEU A 1 755 ? -4.376 15.083 11.995 1.00 95.81 755 LEU A CA 1
ATOM 5862 C C . LEU A 1 755 ? -4.129 15.305 13.503 1.00 95.81 755 LEU A C 1
ATOM 5864 O O . LEU A 1 755 ? -4.571 16.333 14.022 1.00 95.81 755 LEU A O 1
ATOM 5868 N N . PRO A 1 756 ? -3.395 14.445 14.238 1.00 96.06 756 PRO A N 1
ATOM 5869 C CA . PRO A 1 756 ? -3.110 14.686 15.650 1.00 96.06 756 PRO A CA 1
ATOM 5870 C C . PRO A 1 756 ? -2.250 15.939 15.872 1.00 96.06 756 PRO A C 1
ATOM 5872 O O . PRO A 1 756 ? -2.469 16.649 16.853 1.00 96.06 756 PRO A O 1
ATOM 5875 N N . ILE A 1 757 ? -1.328 16.279 14.964 1.00 97.00 757 ILE A N 1
ATOM 5876 C CA . ILE A 1 757 ? -0.535 17.519 15.067 1.00 97.00 757 ILE A CA 1
ATOM 5877 C C . ILE A 1 757 ? -1.440 18.752 14.950 1.00 97.00 757 ILE A C 1
ATOM 5879 O O . ILE A 1 757 ? -1.351 19.671 15.767 1.00 97.00 757 ILE A O 1
ATOM 5883 N N . PHE A 1 758 ? -2.352 18.754 13.979 1.00 97.12 758 PHE A N 1
ATOM 5884 C CA . PHE A 1 758 ? -3.331 19.811 13.762 1.00 97.12 758 PHE A CA 1
ATOM 5885 C C . PHE A 1 758 ? -4.235 19.982 14.984 1.00 97.12 758 PHE A C 1
ATOM 5887 O O . PHE A 1 758 ? -4.407 21.097 15.480 1.00 97.12 758 PHE A O 1
ATOM 5894 N N . LEU A 1 759 ? -4.749 18.880 15.537 1.00 95.81 759 LEU A N 1
ATOM 5895 C CA . LEU A 1 759 ? -5.561 18.892 16.757 1.00 95.81 759 LEU A CA 1
ATOM 5896 C C . LEU A 1 759 ? -4.768 19.414 17.966 1.00 95.81 759 LEU A C 1
ATOM 5898 O O . LEU A 1 759 ? -5.307 20.182 18.765 1.00 95.81 759 LEU A O 1
ATOM 5902 N N . ARG A 1 760 ? -3.475 19.077 18.075 1.00 94.25 760 ARG A N 1
ATOM 5903 C CA . ARG A 1 760 ? -2.571 19.590 19.118 1.00 94.25 760 ARG A CA 1
ATOM 5904 C C . ARG A 1 760 ? -2.372 21.103 19.031 1.00 94.25 760 ARG A C 1
ATOM 5906 O O . ARG A 1 760 ? -2.327 21.762 20.069 1.00 94.25 760 ARG A O 1
ATOM 5913 N N . VAL A 1 761 ? -2.234 21.679 17.833 1.00 95.19 761 VAL A N 1
ATOM 5914 C CA . VAL A 1 761 ? -2.019 23.135 17.674 1.00 95.19 761 VAL A CA 1
ATOM 5915 C C . VAL A 1 761 ? -3.307 23.962 17.677 1.00 95.19 761 VAL A C 1
ATOM 5917 O O . VAL A 1 761 ? -3.241 25.167 17.927 1.00 95.19 761 VAL A O 1
ATOM 5920 N N . THR A 1 762 ? -4.463 23.330 17.457 1.00 93.94 762 THR A N 1
ATOM 5921 C CA . THR A 1 762 ? -5.781 23.984 17.441 1.00 93.94 762 THR A CA 1
ATOM 5922 C C . THR A 1 762 ? -6.571 23.722 18.728 1.00 93.94 762 THR A C 1
ATOM 5924 O O . THR A 1 762 ? -6.547 24.546 19.642 1.00 93.94 762 THR A O 1
ATOM 5927 N N . LEU A 1 763 ? -7.252 22.577 18.816 1.00 90.38 763 LEU A N 1
ATOM 5928 C CA . LEU A 1 763 ? -8.206 22.232 19.873 1.00 90.38 763 LEU A CA 1
ATOM 5929 C C . LEU A 1 763 ? -7.529 21.973 21.221 1.00 90.38 763 LEU A C 1
ATOM 5931 O O . LEU A 1 763 ? -7.961 22.501 22.244 1.00 90.38 763 LEU A O 1
ATOM 5935 N N . ALA A 1 764 ? -6.436 21.210 21.227 1.00 89.25 764 ALA A N 1
ATOM 5936 C CA . ALA A 1 764 ? -5.736 20.831 22.451 1.00 89.25 764 ALA A CA 1
ATOM 5937 C C . ALA A 1 764 ? -4.619 21.807 22.855 1.00 89.25 764 ALA A C 1
ATOM 5939 O O . ALA A 1 764 ? -3.863 21.531 23.784 1.00 89.25 764 ALA A O 1
ATOM 5940 N N . ARG A 1 765 ? -4.524 22.984 22.220 1.00 88.50 765 ARG A N 1
ATOM 5941 C CA . ARG A 1 765 ? -3.431 23.947 22.453 1.00 88.50 765 ARG A CA 1
ATOM 5942 C C . ARG A 1 765 ? -3.249 24.327 23.927 1.00 88.50 765 ARG A C 1
ATOM 5944 O O . ARG A 1 765 ? -2.124 24.573 24.352 1.00 88.50 765 ARG A O 1
ATOM 5951 N N . LYS A 1 766 ? -4.348 24.428 24.682 1.00 86.06 766 LYS A N 1
ATOM 5952 C CA . LYS A 1 766 ? -4.346 24.820 26.105 1.00 86.06 766 LYS A CA 1
ATOM 5953 C C . LYS A 1 766 ? -4.504 23.642 27.072 1.00 86.06 766 LYS A C 1
ATOM 5955 O O . LYS A 1 766 ? -4.189 23.797 28.244 1.00 86.06 766 LYS A O 1
ATOM 5960 N N . SER A 1 767 ? -5.014 22.505 26.604 1.00 86.31 767 SER A N 1
ATOM 5961 C CA . SER A 1 767 ? -5.320 21.327 27.429 1.00 86.31 767 SER A CA 1
ATOM 5962 C C . SER A 1 767 ? -4.277 20.214 27.319 1.00 86.31 767 SER A C 1
ATOM 5964 O O . SER A 1 767 ? -4.324 19.257 28.089 1.00 86.31 767 SER A O 1
ATOM 5966 N N . PHE A 1 768 ? -3.340 20.315 26.374 1.00 90.56 768 PHE A N 1
ATOM 5967 C CA . PHE A 1 768 ? -2.279 19.336 26.186 1.00 90.56 768 PHE A CA 1
ATOM 5968 C C . PHE A 1 768 ? -1.345 19.274 27.400 1.00 90.56 768 PHE A C 1
ATOM 5970 O O . PHE A 1 768 ? -0.766 20.280 27.815 1.00 90.56 768 PHE A O 1
ATOM 5977 N N . VAL A 1 769 ? -1.170 18.068 27.941 1.00 88.50 769 VAL A N 1
ATOM 5978 C CA . VAL A 1 769 ? -0.267 17.795 29.063 1.00 88.50 769 VAL A CA 1
ATOM 5979 C C . VAL A 1 769 ? 1.011 17.176 28.518 1.00 88.50 769 VAL A C 1
ATOM 5981 O O . VAL A 1 769 ? 0.981 16.073 27.977 1.00 88.50 769 VAL A O 1
ATOM 5984 N N . ALA A 1 770 ? 2.126 17.884 28.682 1.00 88.62 770 ALA A N 1
ATOM 5985 C CA . ALA A 1 770 ? 3.414 17.459 28.156 1.00 88.62 770 ALA A CA 1
ATOM 5986 C C . ALA A 1 770 ? 3.967 16.213 28.873 1.00 88.62 770 ALA A C 1
ATOM 5988 O O . ALA A 1 770 ? 3.937 16.114 30.102 1.00 88.62 770 ALA A O 1
ATOM 5989 N N . GLY A 1 771 ? 4.508 15.281 28.088 1.00 88.12 771 GLY A N 1
ATOM 5990 C CA . GLY A 1 771 ? 5.331 14.171 28.564 1.00 88.12 771 GLY A CA 1
ATOM 5991 C C . GLY A 1 771 ? 6.800 14.561 28.814 1.00 88.12 771 GLY A C 1
ATOM 5992 O O . GLY A 1 771 ? 7.152 15.741 28.774 1.00 88.12 771 GLY A O 1
ATOM 5993 N N . PRO A 1 772 ? 7.687 13.576 29.058 1.00 89.75 772 PRO A N 1
ATOM 5994 C CA . PRO A 1 772 ? 9.109 13.812 29.338 1.00 89.75 772 PRO A CA 1
ATOM 5995 C C . PRO A 1 772 ? 9.869 14.566 28.235 1.00 89.75 772 PRO A C 1
ATOM 5997 O O . PRO A 1 772 ? 10.762 15.356 28.526 1.00 89.75 772 PRO A O 1
ATOM 6000 N N . PHE A 1 773 ? 9.532 14.312 26.971 1.00 93.31 773 PHE A N 1
ATOM 6001 C CA . PHE A 1 773 ? 9.966 15.111 25.826 1.00 93.31 773 PHE A CA 1
ATOM 6002 C C . PHE A 1 773 ? 8.891 16.149 25.473 1.00 93.31 773 PHE A C 1
ATOM 6004 O O . PHE A 1 773 ? 7.721 15.788 25.319 1.00 93.31 773 PHE A O 1
ATOM 6011 N N . ASN A 1 774 ? 9.300 17.415 25.350 1.00 92.44 774 ASN A N 1
ATOM 6012 C CA . ASN A 1 774 ? 8.434 18.575 25.133 1.00 92.44 774 ASN A CA 1
ATOM 6013 C C . ASN A 1 774 ? 9.167 19.642 24.302 1.00 92.44 774 ASN A C 1
ATOM 6015 O O . ASN A 1 774 ? 10.334 19.928 24.568 1.00 92.44 774 ASN A O 1
ATOM 6019 N N . LEU A 1 775 ? 8.479 20.266 23.342 1.00 91.94 775 LEU A N 1
ATOM 6020 C CA . LEU A 1 775 ? 9.018 21.357 22.515 1.00 91.94 775 LEU A CA 1
ATOM 6021 C C . LEU A 1 775 ? 8.796 22.739 23.152 1.00 91.94 775 LEU A C 1
ATOM 6023 O O . LEU A 1 775 ? 9.271 23.761 22.646 1.00 91.94 775 LEU A O 1
ATOM 6027 N N . GLY A 1 776 ? 8.052 22.795 24.260 1.00 90.62 776 GLY A N 1
ATOM 6028 C CA . GLY A 1 776 ? 7.779 24.023 24.993 1.00 90.62 776 GLY A CA 1
ATOM 6029 C C . GLY A 1 776 ? 7.058 25.048 24.117 1.00 90.62 776 GLY A C 1
ATOM 6030 O O . GLY A 1 776 ? 6.050 24.751 23.473 1.00 90.62 776 GLY A O 1
ATOM 6031 N N . ARG A 1 777 ? 7.580 26.279 24.075 1.00 88.50 777 ARG A N 1
ATOM 6032 C CA . ARG A 1 777 ? 6.967 27.388 23.319 1.00 88.50 777 ARG A CA 1
ATOM 6033 C C . ARG A 1 777 ? 6.998 27.170 21.803 1.00 88.50 777 ARG A C 1
ATOM 6035 O O . ARG A 1 777 ? 6.116 27.665 21.107 1.00 88.50 777 ARG A O 1
ATOM 6042 N N . TYR A 1 778 ? 7.966 26.406 21.299 1.00 92.81 778 TYR A N 1
ATOM 6043 C CA . TYR A 1 778 ? 8.131 26.165 19.865 1.00 92.81 778 TYR A CA 1
ATOM 6044 C C . TYR A 1 778 ? 7.179 25.100 19.313 1.00 92.81 778 TYR A C 1
ATOM 6046 O O . TYR A 1 778 ? 7.003 25.030 18.101 1.00 92.81 778 TYR A O 1
ATOM 6054 N N . GLY A 1 779 ? 6.506 24.316 20.164 1.00 91.06 779 GLY A N 1
ATOM 6055 C CA . GLY A 1 779 ? 5.644 23.224 19.699 1.00 91.06 779 GLY A CA 1
ATOM 6056 C C . GLY A 1 779 ? 4.460 23.677 18.833 1.00 91.06 779 GLY A C 1
ATOM 6057 O O . GLY A 1 779 ? 4.053 22.957 17.929 1.00 91.06 779 GLY A O 1
ATOM 6058 N N . VAL A 1 780 ? 3.934 24.896 19.033 1.00 93.81 780 VAL A N 1
ATOM 6059 C CA . VAL A 1 780 ? 2.879 25.445 18.152 1.00 93.81 780 VAL A CA 1
ATOM 6060 C C . VAL A 1 780 ? 3.438 25.823 16.778 1.00 93.81 780 VAL A C 1
ATOM 6062 O O . VAL A 1 780 ? 2.809 25.527 15.766 1.00 93.81 780 VAL A O 1
ATOM 6065 N N . LEU A 1 781 ? 4.617 26.452 16.737 1.00 96.06 781 LEU A N 1
ATOM 6066 C CA . LEU A 1 781 ? 5.270 26.854 15.489 1.00 96.06 781 LEU A CA 1
ATOM 6067 C C . LEU A 1 781 ? 5.661 25.627 14.658 1.00 96.06 781 LEU A C 1
ATOM 6069 O O . LEU A 1 781 ? 5.289 25.526 13.493 1.00 96.06 781 LEU A O 1
ATOM 6073 N N . ILE A 1 782 ? 6.353 24.673 15.284 1.00 97.12 782 ILE A N 1
ATOM 6074 C CA . ILE A 1 782 ? 6.784 23.424 14.646 1.00 97.12 782 ILE A CA 1
ATOM 6075 C C . ILE A 1 782 ? 5.565 22.623 14.167 1.00 97.12 782 ILE A C 1
ATOM 6077 O O . ILE A 1 782 ? 5.578 22.097 13.054 1.00 97.12 782 ILE A O 1
ATOM 6081 N N . GLY A 1 783 ? 4.481 22.588 14.949 1.00 96.62 783 GLY A N 1
ATOM 6082 C CA . GLY A 1 783 ? 3.249 21.911 14.552 1.00 96.62 783 GLY A CA 1
ATOM 6083 C C . GLY A 1 783 ? 2.584 22.525 13.313 1.00 96.62 783 GLY A C 1
ATOM 6084 O O . GLY A 1 783 ? 2.186 21.784 12.419 1.00 96.62 783 GLY A O 1
ATOM 6085 N N . TRP A 1 784 ? 2.522 23.856 13.188 1.00 97.56 784 TRP A N 1
ATOM 6086 C CA . TRP A 1 784 ? 1.996 24.496 11.971 1.00 97.56 784 TRP A CA 1
ATOM 6087 C C . TRP A 1 784 ? 2.880 24.267 10.747 1.00 97.56 784 TRP A C 1
ATOM 6089 O O . TRP A 1 784 ? 2.353 23.960 9.680 1.00 97.56 784 TRP A O 1
ATOM 6099 N N . ILE A 1 785 ? 4.207 24.347 10.900 1.00 98.00 785 ILE A N 1
ATOM 6100 C CA . ILE A 1 785 ? 5.150 24.013 9.820 1.00 98.00 785 ILE A CA 1
ATOM 6101 C C . ILE A 1 785 ? 4.920 22.572 9.347 1.00 98.00 785 ILE A C 1
ATOM 6103 O O . ILE A 1 785 ? 4.864 22.318 8.148 1.00 98.00 785 ILE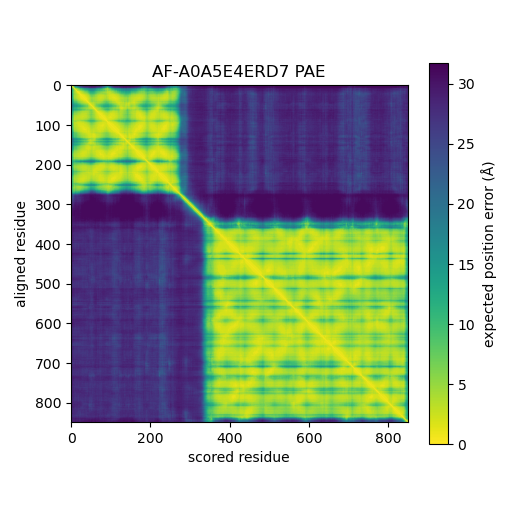 A O 1
ATOM 6107 N N . SER A 1 786 ? 4.714 21.647 10.287 1.00 97.62 786 SER A N 1
ATOM 6108 C CA . SER A 1 786 ? 4.441 20.237 9.992 1.00 97.62 786 SER A CA 1
ATOM 6109 C C . SER A 1 786 ? 3.152 20.062 9.187 1.00 97.62 786 SER A C 1
ATOM 6111 O O . SER A 1 786 ? 3.162 19.403 8.153 1.00 97.62 786 SER A O 1
ATOM 6113 N N . VAL A 1 787 ? 2.047 20.679 9.624 1.00 97.44 787 VAL A N 1
ATOM 6114 C CA . VAL A 1 787 ? 0.749 20.589 8.931 1.00 97.44 787 VAL A CA 1
ATOM 6115 C C . VAL A 1 787 ? 0.822 21.201 7.531 1.00 97.44 787 VAL A C 1
ATOM 6117 O O . VAL A 1 787 ? 0.315 20.606 6.584 1.00 97.44 787 VAL A O 1
ATOM 6120 N N . LEU A 1 788 ? 1.480 22.356 7.377 1.00 97.31 788 LEU A N 1
ATOM 6121 C CA . LEU A 1 788 ? 1.658 23.002 6.073 1.00 97.31 788 LEU A CA 1
ATOM 6122 C C . LEU A 1 788 ? 2.529 22.164 5.135 1.00 97.31 788 LEU A C 1
ATOM 6124 O O . LEU A 1 788 ? 2.209 22.050 3.952 1.00 97.31 788 LEU A O 1
ATOM 6128 N N . TRP A 1 789 ? 3.587 21.536 5.651 1.00 96.19 789 TRP A N 1
ATOM 6129 C CA . TRP A 1 789 ? 4.402 20.615 4.865 1.00 96.19 789 TRP A CA 1
ATOM 6130 C C . TRP A 1 789 ? 3.593 19.405 4.399 1.00 96.19 789 TRP A C 1
ATOM 6132 O O . TRP A 1 789 ? 3.605 19.096 3.210 1.00 96.19 789 TRP A O 1
ATOM 6142 N N . VAL A 1 790 ? 2.820 18.776 5.294 1.00 95.56 790 VAL A N 1
ATOM 6143 C CA . VAL A 1 790 ? 1.937 17.657 4.927 1.00 95.56 790 VAL A CA 1
ATOM 6144 C C . VAL A 1 790 ? 0.909 18.066 3.870 1.00 95.56 790 VAL A C 1
ATOM 6146 O O . VAL A 1 790 ? 0.693 17.339 2.899 1.00 95.56 790 VAL A O 1
ATOM 6149 N N . ALA A 1 791 ? 0.282 19.233 4.029 1.00 94.88 791 ALA A N 1
ATOM 6150 C CA . ALA A 1 791 ? -0.652 19.759 3.039 1.00 94.88 791 ALA A CA 1
ATOM 6151 C C . ALA A 1 791 ? 0.038 19.969 1.682 1.00 94.88 791 ALA A C 1
ATOM 6153 O O . ALA A 1 791 ? -0.510 19.588 0.650 1.00 94.88 791 ALA A O 1
ATOM 6154 N N . THR A 1 792 ? 1.266 20.498 1.697 1.00 93.56 792 THR A N 1
ATOM 6155 C CA . THR A 1 792 ? 2.083 20.695 0.494 1.00 93.56 792 THR A CA 1
ATOM 6156 C C . THR A 1 792 ? 2.321 19.361 -0.204 1.00 93.56 792 THR A C 1
ATOM 6158 O O . THR A 1 792 ? 1.865 19.191 -1.328 1.00 93.56 792 THR A O 1
ATOM 6161 N N . ILE A 1 793 ? 2.938 18.376 0.456 1.00 92.69 793 ILE A N 1
ATOM 6162 C CA . ILE A 1 793 ? 3.245 17.079 -0.173 1.00 92.69 793 ILE A CA 1
ATOM 6163 C C . ILE A 1 793 ? 1.982 16.348 -0.649 1.00 92.69 793 ILE A C 1
ATOM 6165 O O . ILE A 1 793 ? 2.013 15.724 -1.704 1.00 92.69 793 ILE A O 1
ATOM 6169 N N . THR A 1 794 ? 0.855 16.483 0.059 1.00 92.19 794 THR A N 1
ATOM 6170 C CA . THR A 1 794 ? -0.426 15.888 -0.358 1.00 92.19 794 THR A CA 1
ATOM 6171 C C . THR A 1 794 ? -0.878 16.434 -1.710 1.00 92.19 794 THR A C 1
ATOM 6173 O O . THR A 1 794 ? -1.301 15.668 -2.578 1.00 92.19 794 THR A O 1
ATOM 6176 N N . VAL A 1 795 ? -0.740 17.748 -1.915 1.00 91.94 795 VAL A N 1
ATOM 6177 C CA . VAL A 1 795 ? -0.990 18.372 -3.217 1.00 91.94 795 VAL A CA 1
ATOM 6178 C C . VAL A 1 795 ? 0.035 17.885 -4.234 1.00 91.94 795 VAL A C 1
ATOM 6180 O O . VAL A 1 795 ? -0.363 17.458 -5.307 1.00 91.94 795 VAL A O 1
ATOM 6183 N N . LEU A 1 796 ? 1.329 17.872 -3.908 1.00 90.44 796 LEU A N 1
ATOM 6184 C CA . LEU A 1 796 ? 2.383 17.515 -4.868 1.00 90.44 796 LEU A CA 1
ATOM 6185 C C . LEU A 1 796 ? 2.241 16.103 -5.438 1.00 90.44 796 LEU A C 1
ATOM 6187 O O . LEU A 1 796 ? 2.300 15.935 -6.652 1.00 90.44 796 LEU A O 1
ATOM 6191 N N . PHE A 1 797 ? 1.981 15.108 -4.589 1.00 90.38 797 PHE A N 1
ATOM 6192 C CA . PHE A 1 797 ? 1.717 13.732 -5.024 1.00 90.38 797 PHE A CA 1
ATOM 6193 C C . PHE A 1 797 ? 0.411 13.599 -5.834 1.00 90.38 797 PHE A C 1
ATOM 6195 O O . PHE A 1 797 ? 0.212 12.601 -6.520 1.00 90.38 797 PHE A O 1
ATOM 6202 N N . SER A 1 798 ? -0.472 14.599 -5.776 1.00 90.56 798 SER A N 1
ATOM 6203 C CA . SER A 1 798 ? -1.744 14.651 -6.508 1.00 90.56 798 SER A CA 1
ATOM 6204 C C . SER A 1 798 ? -1.640 15.361 -7.866 1.00 90.56 798 SER A C 1
ATOM 6206 O O . SER A 1 798 ? -2.592 15.315 -8.646 1.00 90.56 798 SER A O 1
ATOM 6208 N N . LEU A 1 799 ? -0.524 16.035 -8.168 1.00 90.44 799 LEU A N 1
ATOM 6209 C CA . LEU A 1 799 ? -0.374 16.794 -9.412 1.00 90.44 799 LEU A CA 1
ATOM 6210 C C . LEU A 1 799 ? 0.041 15.894 -10.604 1.00 90.44 799 LEU A C 1
ATOM 6212 O O . LEU A 1 799 ? 0.613 14.820 -10.400 1.00 90.44 799 LEU A O 1
ATOM 6216 N N . PRO A 1 800 ? -0.247 16.291 -11.862 1.00 90.00 800 PRO A N 1
ATOM 6217 C CA . PRO A 1 800 ? 0.079 15.491 -13.048 1.00 90.00 800 PRO A CA 1
ATOM 6218 C C . PRO A 1 800 ? 1.585 15.360 -13.291 1.00 90.00 800 PRO A C 1
ATOM 6220 O O . PRO A 1 800 ? 2.276 16.362 -13.470 1.00 90.00 800 PRO A O 1
ATOM 6223 N N . VAL A 1 801 ? 2.092 14.133 -13.361 1.00 87.94 801 VAL A N 1
ATOM 6224 C CA . VAL A 1 801 ? 3.526 13.876 -13.582 1.00 87.94 801 VAL A CA 1
ATOM 6225 C C . VAL A 1 801 ? 3.915 13.828 -15.062 1.00 87.94 801 VAL A C 1
ATOM 6227 O O . VAL A 1 801 ? 5.086 13.984 -15.368 1.00 87.94 801 VAL A O 1
ATOM 6230 N N . ALA A 1 802 ? 2.949 13.686 -15.974 1.00 89.06 802 ALA A N 1
ATOM 6231 C CA . ALA A 1 802 ? 3.190 13.582 -17.411 1.00 89.06 802 ALA A CA 1
ATOM 6232 C C . ALA A 1 802 ? 2.134 14.332 -18.242 1.00 89.06 802 ALA A C 1
ATOM 6234 O O . ALA A 1 802 ? 0.981 14.478 -17.826 1.00 89.06 802 ALA A O 1
ATOM 6235 N N . TYR A 1 803 ? 2.538 14.793 -19.427 1.00 88.44 803 TYR A N 1
ATOM 6236 C CA . TYR A 1 803 ? 1.718 15.473 -20.427 1.00 88.44 803 TYR A CA 1
ATOM 6237 C C . TYR A 1 803 ? 1.981 14.900 -21.833 1.00 88.44 803 TYR A C 1
ATOM 6239 O O . TYR A 1 803 ? 3.141 14.706 -22.194 1.00 88.44 803 TYR A O 1
ATOM 6247 N N . PRO A 1 804 ? 0.937 14.708 -22.667 1.00 89.31 804 PRO A N 1
ATOM 6248 C CA . PRO A 1 804 ? -0.475 15.016 -22.414 1.00 89.31 804 PRO A CA 1
ATOM 6249 C C . PRO A 1 804 ? -1.129 14.064 -21.398 1.00 89.31 804 PRO A C 1
ATOM 6251 O O . PRO A 1 804 ? -0.710 12.919 -21.237 1.00 89.31 804 PRO A O 1
ATOM 6254 N N . ILE A 1 805 ? -2.169 14.546 -20.710 1.00 88.81 805 ILE A N 1
ATOM 6255 C CA . ILE A 1 805 ? -2.935 13.746 -19.743 1.00 88.81 805 ILE A CA 1
ATOM 6256 C C . ILE A 1 805 ? -3.898 12.841 -20.519 1.00 88.81 805 ILE A C 1
ATOM 6258 O O . ILE A 1 805 ? -4.835 13.313 -21.158 1.00 88.81 805 ILE A O 1
ATOM 6262 N N . THR A 1 806 ? -3.662 11.538 -20.443 1.00 87.19 806 THR A N 1
ATOM 6263 C CA . THR A 1 806 ? -4.455 10.464 -21.052 1.00 87.19 806 THR A CA 1
ATOM 6264 C C . THR A 1 806 ? -4.860 9.462 -19.972 1.00 87.19 806 THR A C 1
ATOM 6266 O O . THR A 1 806 ? -4.410 9.561 -18.833 1.00 87.19 806 THR A O 1
ATOM 6269 N N . ILE A 1 807 ? -5.680 8.461 -20.302 1.00 80.44 807 ILE A N 1
ATOM 6270 C CA . ILE A 1 807 ? -6.040 7.406 -19.338 1.00 80.44 807 ILE A CA 1
ATOM 6271 C C . ILE A 1 807 ? -4.821 6.589 -18.870 1.00 80.44 807 ILE A C 1
ATOM 6273 O O . ILE A 1 807 ? -4.835 6.039 -17.768 1.00 80.44 807 ILE A O 1
ATOM 6277 N N . GLU A 1 808 ? -3.764 6.554 -19.685 1.00 80.19 808 GLU A N 1
ATOM 6278 C CA . GLU A 1 808 ? -2.515 5.847 -19.406 1.00 80.19 808 GLU A CA 1
ATOM 6279 C C . GLU A 1 808 ? -1.500 6.714 -18.657 1.00 80.19 808 GLU A C 1
ATOM 6281 O O . GLU A 1 808 ? -0.648 6.165 -17.975 1.00 80.19 808 GLU A O 1
ATOM 6286 N N . THR A 1 809 ? -1.602 8.046 -18.719 1.00 84.94 809 THR A N 1
ATOM 6287 C CA . THR A 1 809 ? -0.657 8.982 -18.071 1.00 84.94 809 THR A CA 1
ATOM 6288 C C . THR A 1 809 ? -1.261 9.759 -16.895 1.00 84.94 809 THR A C 1
ATOM 6290 O O . THR A 1 809 ? -0.551 10.472 -16.183 1.00 84.94 809 THR A O 1
ATOM 6293 N N . LEU A 1 810 ? -2.572 9.632 -16.659 1.00 86.94 810 LEU A N 1
ATOM 6294 C CA . LEU A 1 810 ? -3.267 10.287 -15.553 1.00 86.94 810 LEU A CA 1
ATOM 6295 C C . LEU A 1 810 ? -2.707 9.821 -14.206 1.00 86.94 810 LEU A C 1
ATOM 6297 O O . LEU A 1 810 ? -2.701 8.634 -13.886 1.00 86.94 810 LEU A O 1
ATOM 6301 N N . ASN A 1 811 ? -2.331 10.775 -13.356 1.00 89.19 811 ASN A N 1
ATOM 6302 C CA . ASN A 1 811 ? -2.023 10.479 -11.965 1.00 89.19 811 ASN A CA 1
ATOM 6303 C C . ASN A 1 811 ? -3.321 10.124 -11.210 1.00 89.19 811 ASN A C 1
ATOM 6305 O O . ASN A 1 811 ? -4.111 11.007 -10.882 1.00 89.19 811 ASN A O 1
ATOM 6309 N N . TYR A 1 812 ? -3.539 8.836 -10.920 1.00 87.81 812 TYR A N 1
ATOM 6310 C CA . TYR A 1 812 ? -4.732 8.341 -10.212 1.00 87.81 812 TYR A CA 1
ATOM 6311 C C . TYR A 1 812 ? -4.723 8.604 -8.696 1.00 87.81 812 TYR A C 1
ATOM 6313 O O . TYR A 1 812 ? -5.704 8.308 -8.009 1.00 87.81 812 TYR A O 1
ATOM 6321 N N . THR A 1 813 ? -3.658 9.193 -8.153 1.00 90.12 813 THR A N 1
ATOM 6322 C CA . THR A 1 813 ? -3.525 9.489 -6.718 1.00 90.12 813 THR A CA 1
ATOM 6323 C C . THR A 1 813 ? -4.692 10.297 -6.132 1.00 90.12 813 THR A C 1
ATOM 6325 O O . THR A 1 813 ? -5.223 9.876 -5.101 1.00 90.12 813 THR A O 1
ATOM 6328 N N . PRO A 1 814 ? -5.172 11.396 -6.757 1.00 90.31 814 PRO A N 1
ATOM 6329 C CA . PRO A 1 814 ? -6.297 12.167 -6.222 1.00 90.31 814 PRO A CA 1
ATOM 6330 C C . PRO A 1 814 ? -7.583 11.342 -6.156 1.00 90.31 814 PRO A C 1
ATOM 6332 O O . PRO A 1 814 ? -8.357 11.474 -5.209 1.00 90.31 814 PRO A O 1
ATOM 6335 N N . VAL A 1 815 ? -7.797 10.465 -7.143 1.00 89.00 815 VAL A N 1
ATOM 6336 C CA . VAL A 1 815 ? -8.962 9.574 -7.202 1.00 89.00 815 VAL A CA 1
ATOM 6337 C C . VAL A 1 815 ? -8.901 8.563 -6.065 1.00 89.00 815 VAL A C 1
ATOM 6339 O O . VAL A 1 815 ? -9.891 8.359 -5.370 1.00 89.00 815 VAL A O 1
ATOM 6342 N N . ALA A 1 816 ? -7.736 7.963 -5.831 1.00 86.94 816 ALA A N 1
ATOM 6343 C CA . ALA A 1 816 ? -7.587 6.937 -4.812 1.00 86.94 816 ALA A CA 1
ATOM 6344 C C . ALA A 1 816 ? -7.639 7.512 -3.383 1.00 86.94 816 ALA A C 1
ATOM 6346 O O . ALA A 1 816 ? -8.349 6.983 -2.526 1.00 86.94 816 ALA A O 1
ATOM 6347 N N . VAL A 1 817 ? -6.965 8.640 -3.129 1.00 89.44 817 VAL A N 1
ATOM 6348 C CA . VAL A 1 817 ? -6.996 9.335 -1.829 1.00 89.44 817 VAL A CA 1
ATOM 6349 C C . VAL A 1 817 ? -8.370 9.951 -1.561 1.00 89.44 817 VAL A C 1
ATOM 6351 O O . VAL A 1 817 ? -8.907 9.806 -0.462 1.00 89.44 817 VAL A O 1
ATOM 6354 N N . GLY A 1 818 ? -8.974 10.595 -2.563 1.00 90.62 818 GLY A N 1
ATOM 6355 C CA . GLY A 1 818 ? -10.334 11.126 -2.478 1.00 90.62 818 GLY A CA 1
ATOM 6356 C C . GLY A 1 818 ? -11.372 10.021 -2.280 1.00 90.62 818 GLY A C 1
ATOM 6357 O O . GLY A 1 818 ? -12.277 10.171 -1.463 1.00 90.62 818 GLY A O 1
ATOM 6358 N N . GLY A 1 819 ? -11.197 8.879 -2.949 1.00 90.75 819 GLY A N 1
ATOM 6359 C CA . GLY A 1 819 ? -12.005 7.678 -2.760 1.00 90.75 819 GLY A CA 1
ATOM 6360 C C . GLY A 1 819 ? -11.901 7.129 -1.339 1.00 90.75 819 GLY A C 1
ATOM 6361 O O . GLY A 1 819 ? -12.928 6.873 -0.715 1.00 90.75 819 GLY A O 1
ATOM 6362 N N . LEU A 1 820 ? -10.691 7.029 -0.778 1.00 91.44 820 LEU A N 1
ATOM 6363 C CA . LEU A 1 820 ? -10.495 6.628 0.618 1.00 91.44 820 LEU A CA 1
ATOM 6364 C C . LEU A 1 820 ? -11.164 7.611 1.591 1.00 91.44 820 LEU A C 1
ATOM 6366 O O . LEU A 1 820 ? -11.857 7.185 2.517 1.00 91.44 820 LEU A O 1
ATOM 6370 N N . LEU A 1 821 ? -11.013 8.921 1.374 1.00 93.56 821 LEU A N 1
ATOM 6371 C CA . LEU A 1 821 ? -11.685 9.942 2.183 1.00 93.56 821 LEU A CA 1
ATOM 6372 C C . LEU A 1 821 ? -13.210 9.790 2.114 1.00 93.56 821 LEU A C 1
ATOM 6374 O O . LEU A 1 821 ? -13.888 9.778 3.137 1.00 93.56 821 LEU A O 1
ATOM 6378 N N . LEU A 1 822 ? -13.751 9.638 0.908 1.00 94.25 822 LEU A N 1
ATOM 6379 C CA . LEU A 1 822 ? -15.182 9.493 0.680 1.00 94.25 822 LEU A CA 1
ATOM 6380 C C . LEU A 1 822 ? -15.718 8.215 1.331 1.00 94.25 822 LEU A C 1
ATOM 6382 O O . LEU A 1 822 ? -16.708 8.278 2.052 1.00 94.25 822 LEU A O 1
ATOM 6386 N N . ILE A 1 823 ? -15.040 7.077 1.166 1.00 93.25 823 ILE A N 1
ATOM 6387 C CA . ILE A 1 823 ? -15.423 5.805 1.795 1.00 93.25 823 ILE A CA 1
ATOM 6388 C C . ILE A 1 823 ? -15.388 5.924 3.319 1.00 93.25 823 ILE A C 1
ATOM 6390 O O . ILE A 1 823 ? -16.339 5.524 3.987 1.00 93.25 823 ILE A O 1
ATOM 6394 N N . THR A 1 824 ? -14.326 6.496 3.888 1.00 92.94 824 THR A N 1
ATOM 6395 C CA . THR A 1 824 ? -14.178 6.619 5.348 1.00 92.94 824 THR A CA 1
ATOM 6396 C C . THR A 1 824 ? -15.214 7.561 5.960 1.00 92.94 824 THR A C 1
ATOM 6398 O O . THR A 1 824 ? -15.788 7.234 7.003 1.00 92.94 824 THR A O 1
ATOM 6401 N N . VAL A 1 825 ? -15.512 8.684 5.299 1.00 94.38 825 VAL A N 1
ATOM 6402 C CA . VAL A 1 825 ? -16.534 9.653 5.725 1.00 94.38 825 VAL A CA 1
ATOM 6403 C C . VAL A 1 825 ? -17.950 9.109 5.520 1.00 94.38 825 VAL A C 1
ATOM 6405 O O . VAL A 1 825 ? -18.782 9.234 6.417 1.00 94.38 825 VAL A O 1
ATOM 6408 N N . LEU A 1 826 ? -18.247 8.458 4.394 1.00 93.25 826 LEU A N 1
ATOM 6409 C CA . LEU A 1 826 ? -19.555 7.833 4.175 1.00 93.25 826 LEU A CA 1
ATOM 6410 C C . LEU A 1 826 ? -19.788 6.687 5.159 1.00 93.25 826 LEU A C 1
ATOM 6412 O O . LEU A 1 826 ? -20.849 6.626 5.776 1.00 93.25 826 LEU A O 1
ATOM 6416 N N . ALA A 1 827 ? -18.789 5.831 5.390 1.00 91.88 827 ALA A N 1
ATOM 6417 C CA . ALA A 1 827 ? -18.869 4.788 6.409 1.00 91.88 827 ALA A CA 1
ATOM 6418 C C . ALA A 1 827 ? -19.129 5.381 7.804 1.00 91.88 827 ALA A C 1
ATOM 6420 O O . ALA A 1 827 ? -19.902 4.810 8.579 1.00 91.88 827 ALA A O 1
ATOM 6421 N N . TRP A 1 828 ? -18.550 6.550 8.105 1.00 93.06 828 TRP A N 1
ATOM 6422 C CA . TRP A 1 828 ? -18.820 7.290 9.336 1.00 93.06 828 TRP A CA 1
ATOM 6423 C C . TRP A 1 828 ? -20.275 7.747 9.446 1.00 93.06 828 TRP A C 1
ATOM 6425 O O . TRP A 1 828 ? -20.948 7.434 10.431 1.00 93.06 828 TRP A O 1
ATOM 6435 N N . ILE A 1 829 ? -20.760 8.469 8.434 1.00 93.19 829 ILE A N 1
ATOM 6436 C CA . ILE A 1 829 ? -22.096 9.078 8.424 1.00 93.19 829 ILE A CA 1
ATOM 6437 C C . ILE A 1 829 ? -23.191 8.008 8.411 1.00 93.19 829 ILE A C 1
ATOM 6439 O O . ILE A 1 829 ? -24.167 8.132 9.148 1.00 93.19 829 ILE A O 1
ATOM 6443 N N . LEU A 1 830 ? -23.028 6.965 7.595 1.00 91.62 830 LEU A N 1
ATOM 6444 C CA . LEU A 1 830 ? -24.051 5.942 7.385 1.00 91.62 830 LEU A CA 1
ATOM 6445 C C . LEU A 1 830 ? -24.128 4.942 8.540 1.00 91.62 830 LEU A C 1
ATOM 6447 O O . LEU A 1 830 ? -25.215 4.470 8.860 1.00 91.62 830 LEU A O 1
ATOM 6451 N N . ARG A 1 831 ? -22.994 4.593 9.167 1.00 89.25 831 ARG A N 1
ATOM 6452 C CA . ARG A 1 831 ? -22.959 3.493 10.144 1.00 89.25 831 ARG A CA 1
ATOM 6453 C C . ARG A 1 831 ? -22.088 3.773 11.366 1.00 89.25 831 ARG A C 1
ATOM 6455 O O . ARG A 1 831 ? -22.578 3.637 12.485 1.00 89.25 831 ARG A O 1
ATOM 6462 N N . ALA A 1 832 ? -20.817 4.141 11.191 1.00 87.69 832 ALA A N 1
ATOM 6463 C CA . ALA A 1 832 ? -19.839 4.119 12.285 1.00 87.69 832 ALA A CA 1
ATOM 6464 C C . ALA A 1 832 ? -20.147 5.099 13.423 1.00 87.69 832 ALA A C 1
ATOM 6466 O O . ALA A 1 832 ? -19.935 4.747 14.580 1.00 87.69 832 ALA A O 1
ATOM 6467 N N . ARG A 1 833 ? -20.765 6.256 13.145 1.00 88.94 833 ARG A N 1
ATOM 6468 C CA . ARG A 1 833 ? -21.167 7.221 14.188 1.00 88.94 833 ARG A CA 1
ATOM 6469 C C . ARG A 1 833 ? -22.119 6.649 15.247 1.00 88.94 833 ARG A C 1
ATOM 6471 O O . ARG A 1 833 ? -22.199 7.184 16.350 1.00 88.94 833 ARG A O 1
ATOM 6478 N N . HIS A 1 834 ? -22.868 5.597 14.909 1.00 87.56 834 HIS A N 1
ATOM 6479 C CA . HIS A 1 834 ? -23.867 5.012 15.803 1.00 87.56 834 HIS A CA 1
ATOM 6480 C C . HIS A 1 834 ? -23.248 4.034 16.811 1.00 87.56 834 HIS A C 1
ATOM 6482 O O . HIS A 1 834 ? -23.733 3.944 17.937 1.00 87.56 834 HIS A O 1
ATOM 6488 N N . TRP A 1 835 ? -22.157 3.351 16.446 1.00 87.12 835 TRP A N 1
ATOM 6489 C CA . TRP A 1 835 ? -21.568 2.282 17.261 1.00 87.12 835 TRP A CA 1
ATOM 6490 C C . TRP A 1 835 ? -20.116 2.538 17.690 1.00 87.12 835 TRP A C 1
ATOM 6492 O O . TRP A 1 835 ? -19.732 2.112 18.775 1.00 87.12 835 TRP A O 1
ATOM 6502 N N . PHE A 1 836 ? -19.308 3.258 16.905 1.00 88.25 836 PHE A N 1
ATOM 6503 C CA . PHE A 1 836 ? -17.908 3.520 17.242 1.00 88.25 836 PHE A CA 1
ATOM 6504 C C . PHE A 1 836 ? -17.796 4.675 18.239 1.00 88.25 836 PHE A C 1
ATOM 6506 O O . PHE A 1 836 ? -18.200 5.805 17.958 1.00 88.25 836 PHE A O 1
ATOM 6513 N N . LYS A 1 837 ? -17.223 4.399 19.415 1.00 84.62 837 LYS A N 1
ATOM 6514 C CA . LYS A 1 837 ? -17.058 5.379 20.503 1.00 84.62 837 LYS A CA 1
ATOM 6515 C C . LYS A 1 837 ? -15.628 5.916 20.633 1.00 84.62 837 LYS A C 1
ATOM 6517 O O . LYS A 1 837 ? -15.356 6.693 21.543 1.00 84.62 837 LYS A O 1
ATOM 6522 N N . GLY A 1 838 ? -14.739 5.572 19.700 1.00 83.50 838 GLY A N 1
ATOM 6523 C CA . GLY A 1 838 ? -13.312 5.860 19.818 1.00 83.50 838 GLY A CA 1
ATOM 6524 C C . GLY A 1 838 ? -12.584 4.810 20.664 1.00 83.50 838 GLY A C 1
ATOM 6525 O O . GLY A 1 838 ? -13.157 3.762 20.954 1.00 83.50 838 GLY A O 1
ATOM 6526 N N . PRO A 1 839 ? -11.327 5.075 21.054 1.00 80.88 839 PRO A N 1
ATOM 6527 C CA . PRO A 1 839 ? -10.521 4.117 21.799 1.00 80.88 839 PRO A CA 1
ATOM 6528 C C . PRO A 1 839 ? -11.150 3.792 23.162 1.00 80.88 839 PRO A C 1
ATOM 6530 O O . PRO A 1 839 ? -11.396 4.698 23.965 1.00 80.88 839 PRO A O 1
ATOM 6533 N N . THR A 1 840 ? -11.429 2.512 23.409 1.00 67.50 840 THR A N 1
ATOM 6534 C CA . THR A 1 840 ? -12.134 2.027 24.605 1.00 67.50 840 THR A CA 1
ATOM 6535 C C . THR A 1 840 ? -11.153 1.605 25.690 1.00 67.50 840 THR A C 1
ATOM 6537 O O . THR A 1 840 ? -10.130 0.984 25.411 1.00 67.50 840 THR A O 1
ATOM 6540 N N . THR A 1 841 ? -11.458 1.930 26.946 1.00 64.81 841 THR A N 1
ATOM 6541 C CA . THR A 1 841 ? -10.634 1.510 28.082 1.00 64.81 841 THR A CA 1
ATOM 6542 C C . THR A 1 841 ? -10.896 0.044 28.423 1.00 64.81 841 THR A C 1
ATOM 6544 O O . THR A 1 841 ? -12.033 -0.323 28.701 1.00 64.81 841 THR A O 1
ATOM 6547 N N . ASN A 1 842 ? -9.850 -0.782 28.468 1.00 62.88 842 ASN A N 1
ATOM 6548 C CA . ASN A 1 842 ? -9.947 -2.225 28.753 1.00 62.88 842 ASN A CA 1
ATOM 6549 C C . ASN A 1 842 ? -9.701 -2.553 30.238 1.00 62.88 842 ASN A C 1
ATOM 6551 O O . ASN A 1 842 ? -9.282 -3.658 30.579 1.00 62.88 842 ASN A O 1
ATOM 6555 N N . ILE A 1 843 ? -9.887 -1.567 31.115 1.00 56.56 843 ILE A N 1
ATOM 6556 C CA . ILE A 1 843 ? -9.650 -1.659 32.556 1.00 56.56 843 ILE A CA 1
ATOM 6557 C C . ILE A 1 843 ? -10.972 -1.343 33.252 1.00 56.56 843 ILE A C 1
ATOM 6559 O O . ILE A 1 843 ? -11.566 -0.300 32.984 1.00 56.56 843 ILE A O 1
ATOM 6563 N N . ASN A 1 844 ? -11.425 -2.229 34.139 1.00 48.28 844 ASN A N 1
ATOM 6564 C CA . ASN A 1 844 ? -12.587 -1.969 34.992 1.00 48.28 844 ASN A CA 1
ATOM 6565 C C . ASN A 1 844 ? -12.234 -0.894 36.036 1.00 48.28 844 ASN A C 1
ATOM 6567 O O . ASN A 1 844 ? -11.090 -0.847 36.485 1.00 48.28 844 ASN A O 1
ATOM 6571 N N . GLU A 1 845 ? -13.191 -0.076 36.490 1.00 46.56 845 GLU A N 1
ATOM 6572 C CA . GLU A 1 845 ? -12.947 0.977 37.504 1.00 46.56 845 GLU A CA 1
ATOM 6573 C C . GLU A 1 845 ? -12.236 0.457 38.770 1.00 46.56 845 GLU A C 1
ATOM 6575 O O . GLU A 1 845 ? -11.408 1.155 39.348 1.00 46.56 845 GLU A O 1
ATOM 6580 N N . ASN A 1 846 ? -12.444 -0.814 39.127 1.00 38.31 846 ASN A N 1
ATOM 6581 C CA . ASN A 1 846 ? -11.787 -1.472 40.261 1.00 38.31 846 ASN A CA 1
ATOM 6582 C C . ASN A 1 846 ? -10.288 -1.789 40.047 1.00 38.31 846 ASN A C 1
ATOM 6584 O O . ASN A 1 846 ? -9.582 -2.041 41.016 1.00 38.31 846 ASN A O 1
ATOM 6588 N N . GLU A 1 847 ? -9.784 -1.808 38.807 1.00 42.56 847 GLU A N 1
ATOM 6589 C CA . GLU A 1 847 ? -8.362 -2.046 38.480 1.00 42.56 847 GLU A CA 1
ATOM 6590 C C . GLU A 1 847 ? -7.543 -0.737 38.328 1.00 42.56 847 GLU A C 1
ATOM 6592 O O . GLU A 1 847 ? -6.316 -0.800 38.129 1.00 42.56 847 GLU A O 1
ATOM 6597 N N . LEU A 1 848 ? -8.218 0.426 38.383 1.00 43.03 848 LEU A N 1
ATOM 6598 C CA . LEU A 1 848 ? -7.629 1.775 38.364 1.00 43.03 848 LEU A CA 1
ATOM 6599 C C . LEU A 1 848 ? -7.191 2.268 39.757 1.00 43.03 848 LEU A C 1
ATOM 6601 O O . LEU A 1 848 ? -6.366 3.183 39.815 1.00 43.03 848 LEU A O 1
ATOM 6605 N N . VAL A 1 849 ? -7.730 1.673 40.831 1.00 34.47 849 VAL A N 1
ATOM 6606 C CA . VAL A 1 849 ? -7.438 1.996 42.243 1.00 34.47 849 VAL A CA 1
ATOM 6607 C C . VAL A 1 849 ? -6.151 1.333 42.724 1.00 34.47 849 VAL A C 1
ATOM 6609 O O . VAL A 1 849 ? -5.932 0.139 42.406 1.00 34.47 849 VAL A O 1
#

InterPro domains:
  IPR000326 Phosphatidic acid phosphatase type 2/haloperoxidase [PF01569] (101-245)
  IPR000326 Phosphatidic acid phosphatase type 2/haloperoxidase [SM00014] (100-241)
  IPR002293 Amino acid/polyamine transporter I [PF13520] (362-818)
  IPR004756 Amino acid permease subfamily [TIGR00907] (349-839)
  IPR004840 Amino acid permease, conserved site [PS00218] (392-423)
  IPR036938 Phosphatidic acid phosphatase type 2/haloperoxidase superfamily [SSF48317] (21-249)

Foldseek 3Di:
DDPDCDDQPACVRCVVVVCVVCVVLVVVLVVLVVLLVVLVPAQADADFDAPVNCVQQAPAQFDFPQDPVNLCCQQPVVLLVVLVVVCVVRNHNLSSVLLNSLSSQLQSVLSNVLSVVLRHQQQFFSNLQCLQCVVNDWDADPPSNGGDGPHDPVSNSLRSRAAADSSLLSLLQRLLLSLQLLLQQVLVQPVPPDCVSVCVSCVSVVVSVVSLVSCVVSSGYDNVNSVNSNVSSNVSSVVSNVVFAPGSNDPRRNGTPVVVVVVVVVVVVVVVPDPDPDPDDDDDDDDDDDDDDDDDDDDDDDDDDDDDDDDDDDDDYDDDDDDDDDDDPDDDDDPVVVVVLVVVLQLLCVVLQAHQLFAQPDELLLLLLLQLLQLQLLQLCLLCVLQLCLQFRLQLQQVLLVVLLVLVLLLLLLLLFLCLQPQELLRLLSLLLVLQPQPCSLVSSLQLLLLALLLLLLSLLSLLLSLLLLVQLLQLLVQQFLVGPGDGDDPVSSLVSSLVLLVVLLVQLLDFVVSVSVLSSVLSVLSLVLLVCLLPVLLVLAPAWDDPCCNNPPTDQRNVFPDRDNVLSSLSSSLSSLLSLDRLCLLSNCLSNHRPSSPSSSVSSNVSSVVSSVSSSSSSSSLSRLDDDSVQCQDCSGRSRRSNQLRSQQCSNCVRPVGSVRSSVSSVSSSVSSSSNSSSSLNSSLSSQLQCLVLVSDVPSVQQVDADPSRRSSSSSVVSSVSSSVLNVVVVVAVLSSVLSSLSSSLSNLVSSLSSLVSCLPRCVPVDDTGPSDPPPCSNVSSVSSNVSSVSSLVSLQDQPGPPDDPRRHNCNCVVVVVSVCVSVCCCVVPCVVPRSHGHRPDDPVRSD

Nearest PDB structures (foldseek):
  8ida-assembly1_B  TM=7.298E-01  e=2.631E-12  Homo sapiens
  3gi9-assembly1_C  TM=7.899E-01  e=6.110E-10  Methanocaldococcus jannaschii
  7lia-assembly1_A  TM=6.046E-01  e=1.441E-04  Homo sapiens
  8y91-assembly1_D  TM=5.193E-01  e=1.395E-05  Homo sapiens
  6awn-assembly1_A  TM=5.635E-01  e=6.892E-05  Homo sapiens

pLDDT: mean 84.18, std 18.48, range [21.81, 98.12]

Organism: Prunus dulcis (NCBI:txid3755)

Secondary structure (DSSP, 8-state):
----------HHHHHHHHHHHTHHHHHHHHHHHHHHHHHHHSPPP----BSGGGGGG-------SS-TTHHHIIIIIHHHHHHHHHHHHH--HHHHHHHHHHHHHHHHHHHHHHHHHHHHH-PPPTTHHHHH-TTS---B-TTT-BB---S-HHHHHHHT--SS-HHHHHHHHHHHHHHHHHHHHTTTTSSS--THHHHHHHHHHHHHHHHHHHHHHTTSS-HHHHHHHHHHHHHHHHHHHHHHS--TTSTTTTS-HHHHHHHHHHHHHHHHT-TT--S-S----------------------------------------------------SHHHHHHHHHHHHHHHHHTT----S---B-HHHHHHHHHHHH-HHHHHHHHHHHHHHTBHHHIIIIIHHHHHHHHHHHHHHHHHHHHH---TTHHHHHHHHHHHHHHHHHHHHHHHHHHHHHHHHHHHHHHHHHHHHHHHHHHHHHT-GGGT-----HHHHHHHHHHHHHHHHHHHTS-HHHHHHHHHHHHHHHHHHHHHHHHHHHHH-SS---HHHHHH--B---SSS---HHHHHHHHHHHHHHHT--TTHHHHTTTTBTTHHHHHHHHHHHHHHHHHHHHHHHHHHHHTT---HHHHH-TTSTTTT-HHHHHHHHHHHHHHS--HHHHHHHHHHHHHHHHHHHHHHHHHHHHHHHHHHTT-STTHHHHT---TTS--HHHHHHHHHHHHHHHGGGGT-HHHHHHHHHHHHHHHHHHHHHHHHHHHTTTTTT----SS--GGGHHHHHHHHHHHHHHHHHHHHS--SSS--TTT---HHHHHHHHHHHHHHHIIIIIHHH--SSPP-S-GGG--

Sequence (849 aa):
MPEIQLGSHTVRSHGVKVLRIHMHDWLILLVLAAIDLGLNLIEPFHRFVGEDMMTDLKYPLKDNTVPFWGVPIIAVLLPLAVILVYYFIRKDVYDLHHAILGLLFSIFITAVLTDAIKDGVGRPRPDFFWRCFPDGKGMFDPITKNVMCTGSKSVIKEGHKSFPSGHTSWSFAGLGFIAWYLSGKVRVFDRRGHVAKLCIVFLPLLLAAMVAVSRVDDYWHHWQDVFAGGLIGITIASFCYLQFFPPPYDTDGWGPHAYFQMLAESQNRDEALSPNANSLSVQQTELESIYIQSQHGVETSRGYSGDTNPILNGRESGRHLSSFNLKLIRRQPQQGHITWKKNKANTRLKQLGYKQELSRNLSLLSNFAFSFSIISVLTGVTTLYNTGLKYGGPVSLVYGWLIAGSFTIFVGLSMAEICSSYPTSGGLYYWSAKLAGPRWAPFASWLTGWFNIVGQWAVTTSVDFSLAQLINVIVLLSSGGRNGDGVSGDKYVVIGIHGGILFLHALINSLPISYLSLFGQLAAAWNIVGVFVLMILIPCVATERASAKFVFTHFNTDNGEGVNNKVYIFVLGLLMSQYTITGYDASAHMTEETKNADTNGPKGIISSIVISIIVGWGYILGITFAVINIPYLLDETNDAGGYAIAEIFYLAFKSRYGSGVGGIICLGVVGVAIFFCGMSSVTSNSRMAYAFSRDGAMPFSSFWHKVNKHEVPANAVWLSALVSFCMALTSLGSLVAFNAMVSIATIGLYIAYALPIFLRVTLARKSFVAGPFNLGRYGVLIGWISVLWVATITVLFSLPVAYPITIETLNYTPVAVGGLLLITVLAWILRARHWFKGPTTNINENELV

Solvent-accessible surface area (backbone atoms only — not comparable to full-atom values): 43455 Å² total; per-residue (Å²): 131,84,82,76,85,67,79,71,46,33,59,91,79,44,39,70,60,54,52,61,74,45,44,65,61,57,50,49,52,54,50,37,50,52,49,34,58,50,48,72,70,56,80,48,37,83,57,89,44,46,71,85,60,41,74,74,16,55,45,70,79,57,74,67,85,72,46,79,78,50,41,55,46,58,19,45,52,48,42,50,52,55,48,50,53,50,27,74,75,65,36,38,37,61,49,44,51,48,52,52,51,28,42,49,49,12,32,36,57,38,46,36,54,35,49,53,43,11,32,68,55,6,36,68,15,29,21,27,45,48,33,25,23,73,86,74,62,90,47,59,41,93,82,80,37,34,64,53,70,78,40,53,68,70,51,36,56,58,26,23,48,18,34,37,24,58,70,17,14,42,22,18,5,16,20,34,28,42,22,55,50,47,31,10,64,69,38,60,55,69,80,78,80,64,66,74,52,51,56,68,30,47,48,40,45,50,54,24,48,52,55,29,50,41,35,44,77,34,36,57,26,52,67,65,17,31,52,50,10,33,52,52,6,38,50,41,8,50,54,34,42,57,74,44,26,53,59,38,72,44,96,61,13,62,49,33,54,68,51,57,52,52,51,54,55,49,52,57,51,55,64,74,69,51,96,78,75,77,93,78,83,81,85,85,83,77,92,78,91,80,91,77,83,92,74,92,77,90,88,82,92,86,89,80,88,85,86,83,86,89,87,85,88,84,88,87,85,86,91,80,89,86,91,83,86,92,88,80,87,75,85,83,85,60,69,67,64,51,53,54,52,53,50,52,52,52,49,52,39,44,76,73,27,39,65,90,78,50,69,62,77,36,47,52,67,37,38,22,15,37,10,34,17,40,20,26,51,64,38,26,48,61,73,28,40,58,52,13,47,36,21,12,14,41,32,13,50,61,51,25,34,53,52,42,40,57,52,45,49,34,39,33,51,44,48,20,31,51,32,11,51,52,46,34,29,49,28,54,19,46,45,15,22,71,27,47,38,90,89,40,10,29,60,41,15,50,55,25,39,52,31,31,54,53,7,44,32,25,40,34,25,42,41,37,41,48,40,22,50,50,50,38,41,48,44,15,49,74,53,43,9,56,81,48,77,24,54,67,70,55,76,64,51,35,52,52,45,21,49,52,52,38,50,50,34,35,56,60,61,56,46,48,64,70,58,51,43,49,51,27,41,50,31,29,49,47,43,53,52,48,44,58,48,50,26,49,48,51,43,70,45,26,81,62,65,40,50,71,64,46,42,70,64,37,64,35,66,80,49,90,28,70,60,77,53,66,68,60,32,37,58,58,7,28,49,33,36,49,54,18,73,34,54,40,61,35,12,34,31,46,12,53,28,26,50,62,19,38,58,32,22,23,49,13,22,43,50,28,53,56,52,43,48,56,55,36,52,50,33,52,50,22,53,45,35,43,54,81,52,70,70,62,34,60,30,60,76,34,49,38,52,29,40,33,64,57,34,45,35,23,47,24,26,27,74,62,69,75,42,34,63,65,16,48,51,55,49,49,55,41,48,53,40,26,52,39,16,28,40,36,36,48,50,36,41,16,40,40,46,20,38,43,10,64,44,57,75,38,90,65,17,84,58,30,42,42,60,47,100,63,59,37,40,43,52,16,27,50,48,44,35,51,54,16,49,60,58,49,54,44,41,79,80,33,61,46,58,33,53,19,39,47,40,35,19,44,43,23,35,42,52,18,55,31,49,32,37,48,24,39,54,58,73,17,56,85,74,67,68,78,28,88,41,68,60,69,85,50,42,50,59,38,23,50,54,21,37,52,49,43,53,48,52,49,50,59,63,43,47,76,76,33,47,77,76,42,96,79,43,43,54,42,23,49,59,54,53,48,47,50,52,49,52,56,51,48,46,31,74,78,51,41,69,82,73,54,77,31,84,65,62,70,54,57,78,81,73,76,110

Mean predicted aligned error: 17.39 Å